Protein AF-0000000080409276 (afdb_homodimer)

Structure (mmCIF, N/CA/C/O backbone):
data_AF-0000000080409276-model_v1
#
loop_
_entity.id
_entity.type
_entity.pdbx_description
1 polymer 'histidine kinase'
#
loop_
_atom_site.group_PDB
_atom_site.id
_atom_site.type_symbol
_atom_site.label_atom_id
_atom_site.label_alt_id
_atom_site.label_comp_id
_atom_site.label_asym_id
_atom_site.label_entity_id
_atom_site.label_seq_id
_atom_site.pdbx_PDB_ins_code
_atom_site.Cartn_x
_atom_site.Cartn_y
_atom_site.Cartn_z
_atom_site.occupancy
_atom_site.B_iso_or_equiv
_atom_site.auth_seq_id
_atom_site.auth_comp_id
_atom_site.auth_asym_id
_atom_site.auth_atom_id
_atom_site.pdbx_PDB_model_num
ATOM 1 N N . MET A 1 1 ? -13.242 -8.969 7.816 1 40.69 1 MET A N 1
ATOM 2 C CA . MET A 1 1 ? -12.523 -8.203 6.805 1 40.69 1 MET A CA 1
ATOM 3 C C . MET A 1 1 ? -11.43 -9.047 6.16 1 40.69 1 MET A C 1
ATOM 5 O O . MET A 1 1 ? -10.594 -9.633 6.855 1 40.69 1 MET A O 1
ATOM 9 N N . LYS A 1 2 ? -11.68 -9.586 5.078 1 60.34 2 LYS A N 1
ATOM 10 C CA . LYS A 1 2 ? -10.695 -10.516 4.531 1 60.34 2 LYS A CA 1
ATOM 11 C C . LYS A 1 2 ? -9.375 -9.805 4.238 1 60.34 2 LYS A C 1
ATOM 13 O O . LYS A 1 2 ? -9.367 -8.711 3.668 1 60.34 2 LYS A O 1
ATOM 18 N N . THR A 1 3 ? -8.312 -10.188 4.93 1 70.56 3 THR A N 1
ATOM 19 C CA . THR A 1 3 ? -6.988 -9.586 4.863 1 70.56 3 THR A CA 1
ATOM 20 C C . THR A 1 3 ? -6.469 -9.586 3.428 1 70.56 3 THR A C 1
ATOM 22 O O . THR A 1 3 ? -6.938 -10.359 2.592 1 70.56 3 THR A O 1
ATOM 25 N N . LEU A 1 4 ? -5.965 -8.461 2.998 1 74.19 4 LEU A N 1
ATOM 26 C CA . LEU A 1 4 ? -5.281 -8.406 1.71 1 74.19 4 LEU A CA 1
ATOM 27 C C . LEU A 1 4 ? -4.488 -9.688 1.465 1 74.19 4 LEU A C 1
ATOM 29 O O . LEU A 1 4 ? -4.43 -10.18 0.336 1 74.19 4 LEU A O 1
ATOM 33 N N . TYR A 1 5 ? -4.035 -10.281 2.531 1 70.81 5 TYR A N 1
ATOM 34 C CA . TYR A 1 5 ? -3.307 -11.547 2.484 1 70.81 5 TYR A CA 1
ATOM 35 C C . TYR A 1 5 ? -4.191 -12.664 1.953 1 70.81 5 TYR A C 1
ATOM 37 O O . TYR A 1 5 ? -3.836 -13.336 0.98 1 70.81 5 TYR A O 1
ATOM 45 N N . THR A 1 6 ? -5.266 -12.867 2.594 1 73.56 6 THR A N 1
ATOM 46 C CA . THR A 1 6 ? -6.184 -13.93 2.215 1 73.56 6 THR A CA 1
ATOM 47 C C . THR A 1 6 ? -6.711 -13.719 0.8 1 73.56 6 THR A C 1
ATOM 49 O O . THR A 1 6 ? -6.871 -14.672 0.037 1 73.56 6 THR A O 1
ATOM 52 N N . ARG A 1 7 ? -6.891 -12.492 0.474 1 72.56 7 ARG A N 1
ATOM 53 C CA . ARG A 1 7 ? -7.406 -12.188 -0.856 1 72.56 7 ARG A CA 1
ATOM 54 C C . ARG A 1 7 ? -6.387 -12.539 -1.934 1 72.56 7 ARG A C 1
ATOM 56 O O . ARG A 1 7 ? -6.738 -13.133 -2.957 1 72.56 7 ARG A O 1
ATOM 63 N N . ILE A 1 8 ? -5.113 -12.156 -1.698 1 75.81 8 ILE A N 1
ATOM 64 C CA . ILE A 1 8 ? -4.07 -12.445 -2.678 1 75.81 8 ILE A CA 1
ATOM 65 C C . ILE A 1 8 ? -3.887 -13.953 -2.805 1 75.81 8 ILE A C 1
ATOM 67 O O . ILE A 1 8 ? -3.865 -14.492 -3.914 1 75.81 8 ILE A O 1
ATOM 71 N N . VAL A 1 9 ? -3.82 -14.648 -1.693 1 73.75 9 VAL A N 1
ATOM 72 C CA . VAL A 1 9 ? -3.611 -16.094 -1.679 1 73.75 9 VAL A CA 1
ATOM 73 C C . VAL A 1 9 ? -4.781 -16.781 -2.373 1 73.75 9 VAL A C 1
ATOM 75 O O . VAL A 1 9 ? -4.574 -17.672 -3.209 1 73.75 9 VAL A O 1
ATOM 78 N N . LEU A 1 10 ? -5.988 -16.375 -2.045 1 74.5 10 LEU A N 1
ATOM 79 C CA . LEU A 1 10 ? -7.172 -16.984 -2.646 1 74.5 10 LEU A CA 1
ATOM 80 C C . LEU A 1 10 ? -7.234 -16.688 -4.141 1 74.5 10 LEU A C 1
ATOM 82 O O . LEU A 1 10 ? -7.645 -17.531 -4.93 1 74.5 10 LEU A O 1
ATOM 86 N N . THR A 1 11 ? -6.863 -15.508 -4.5 1 76.19 11 THR A N 1
ATOM 87 C CA . THR A 1 11 ? -6.867 -15.148 -5.91 1 76.19 11 THR A CA 1
ATOM 88 C C . THR A 1 11 ? -5.875 -16 -6.691 1 76.19 11 THR A C 1
ATOM 90 O O . THR A 1 11 ? -6.188 -16.5 -7.777 1 76.19 11 THR A O 1
ATOM 93 N N . VAL A 1 12 ? -4.668 -16.125 -6.098 1 76.19 12 VAL A N 1
ATOM 94 C CA . VAL A 1 12 ? -3.658 -16.938 -6.766 1 76.19 12 VAL A CA 1
ATOM 95 C C . VAL A 1 12 ? -4.148 -18.391 -6.867 1 76.19 12 VAL A C 1
ATOM 97 O O . VAL A 1 12 ? -4.004 -19.016 -7.914 1 76.19 12 VAL A O 1
ATOM 100 N N . PHE A 1 13 ? -4.773 -18.891 -5.809 1 75.81 13 PHE A N 1
ATOM 101 C CA . PHE A 1 13 ? -5.324 -20.234 -5.805 1 75.81 13 PHE A CA 1
ATOM 102 C C . PHE A 1 13 ? -6.383 -20.391 -6.887 1 75.81 13 PHE A C 1
ATOM 104 O O . PHE A 1 13 ? -6.383 -21.375 -7.625 1 75.81 13 PHE A O 1
ATOM 111 N N . MET A 1 14 ? -7.27 -19.422 -6.957 1 78.69 14 MET A N 1
ATOM 112 C CA . MET A 1 14 ? -8.344 -19.469 -7.949 1 78.69 14 MET A CA 1
ATOM 113 C C . MET A 1 14 ? -7.777 -19.391 -9.367 1 78.69 14 MET A C 1
ATOM 115 O O . MET A 1 14 ? -8.281 -20.062 -10.273 1 78.69 14 MET A O 1
ATOM 119 N N . ILE A 1 15 ? -6.727 -18.641 -9.508 1 80.19 15 ILE A N 1
ATOM 120 C CA . ILE A 1 15 ? -6.09 -18.516 -10.812 1 80.19 15 ILE A CA 1
ATOM 121 C C . ILE A 1 15 ? -5.48 -19.859 -11.227 1 80.19 15 ILE A C 1
ATOM 123 O O . ILE A 1 15 ? -5.629 -20.281 -12.367 1 80.19 15 ILE A O 1
ATOM 127 N N . LEU A 1 16 ? -4.844 -20.484 -10.219 1 77.94 16 LEU A N 1
ATOM 128 C CA . LEU A 1 16 ? -4.234 -21.766 -10.516 1 77.94 16 LEU A CA 1
ATOM 129 C C . LEU A 1 16 ? -5.301 -22.812 -10.844 1 77.94 16 LEU A C 1
ATOM 131 O O . LEU A 1 16 ? -5.133 -23.594 -11.781 1 77.94 16 LEU A O 1
ATOM 135 N N . LEU A 1 17 ? -6.402 -22.812 -10.141 1 79.25 17 LEU A N 1
ATOM 136 C CA . LEU A 1 17 ? -7.496 -23.75 -10.383 1 79.25 17 LEU A CA 1
ATOM 137 C C . LEU A 1 17 ? -8.141 -23.5 -11.742 1 79.25 17 LEU A C 1
ATOM 139 O O . LEU A 1 17 ? -8.383 -24.438 -12.508 1 79.25 17 LEU A O 1
ATOM 143 N N . LEU A 1 18 ? -8.391 -22.234 -12 1 83.25 18 LEU A N 1
ATOM 144 C CA . LEU A 1 18 ? -9.016 -21.859 -13.266 1 83.25 18 LEU A CA 1
ATOM 145 C C . LEU A 1 18 ? -8.094 -22.172 -14.438 1 83.25 18 LEU A C 1
ATOM 147 O O . LEU A 1 18 ? -8.539 -22.703 -15.469 1 83.25 18 LEU A O 1
ATOM 151 N N . SER A 1 19 ? -6.82 -21.859 -14.297 1 81.88 19 SER A N 1
ATOM 152 C CA . SER A 1 19 ? -5.848 -22.172 -15.336 1 81.88 19 SER A CA 1
ATOM 153 C C . SER A 1 19 ? -5.75 -23.672 -15.578 1 81.88 19 SER A C 1
ATOM 155 O O . SER A 1 19 ? -5.645 -24.125 -16.719 1 81.88 19 SER A O 1
ATOM 157 N N . GLY A 1 20 ? -5.773 -24.453 -14.492 1 82.62 20 GLY A N 1
ATOM 158 C CA . GLY A 1 20 ? -5.746 -25.906 -14.609 1 82.62 20 GLY A CA 1
ATOM 159 C C . GLY A 1 20 ? -6.957 -26.469 -15.328 1 82.62 20 GLY A C 1
ATOM 160 O O . GLY A 1 20 ? -6.824 -27.344 -16.188 1 82.62 20 GLY A O 1
ATOM 161 N N . ALA A 1 21 ? -8.109 -25.922 -15.039 1 82.38 21 ALA A N 1
ATOM 162 C CA . ALA A 1 21 ? -9.352 -26.375 -15.656 1 82.38 21 ALA A CA 1
ATOM 163 C C . ALA A 1 21 ? -9.367 -26.062 -17.156 1 82.38 21 ALA A C 1
ATOM 165 O O . ALA A 1 21 ? -9.703 -26.906 -17.969 1 82.38 21 ALA A O 1
ATOM 166 N N . ILE A 1 22 ? -8.953 -24.828 -17.469 1 85.94 22 ILE A N 1
ATOM 167 C CA . ILE A 1 22 ? -8.93 -24.422 -18.875 1 85.94 22 ILE A CA 1
ATOM 168 C C . ILE A 1 22 ? -7.891 -25.234 -19.641 1 85.94 22 ILE A C 1
ATOM 170 O O . ILE A 1 22 ? -8.148 -25.703 -20.75 1 85.94 22 ILE A O 1
ATOM 174 N N . ALA A 1 23 ? -6.734 -25.375 -18.969 1 83.56 23 ALA A N 1
ATOM 175 C CA . ALA A 1 23 ? -5.668 -26.141 -19.594 1 83.56 23 ALA A CA 1
ATOM 176 C C . ALA A 1 23 ? -6.113 -27.578 -19.859 1 83.56 23 ALA A C 1
ATOM 178 O O . ALA A 1 23 ? -5.812 -28.156 -20.906 1 83.56 23 ALA A O 1
ATOM 179 N N . LEU A 1 24 ? -6.805 -28.172 -18.891 1 82.81 24 LEU A N 1
ATOM 180 C CA . LEU A 1 24 ? -7.293 -29.547 -19.031 1 82.81 24 LEU A CA 1
ATOM 181 C C . LEU A 1 24 ? -8.32 -29.641 -20.156 1 82.81 24 LEU A C 1
ATOM 183 O O . LEU A 1 24 ? -8.266 -30.562 -20.969 1 82.81 24 LEU A O 1
ATOM 187 N N . LEU A 1 25 ? -9.203 -28.688 -20.219 1 83.81 25 LEU A N 1
ATOM 188 C CA . LEU A 1 25 ? -10.234 -28.688 -21.25 1 83.81 25 LEU A CA 1
ATOM 189 C C . LEU A 1 25 ? -9.625 -28.547 -22.641 1 83.81 25 LEU A C 1
ATOM 191 O O . LEU A 1 25 ? -9.953 -29.312 -23.547 1 83.81 25 LEU A O 1
ATOM 195 N N . VAL A 1 26 ? -8.734 -27.594 -22.781 1 85.31 26 VAL A N 1
ATOM 196 C CA . VAL A 1 26 ? -8.117 -27.344 -24.078 1 85.31 26 VAL A CA 1
ATOM 197 C C . VAL A 1 26 ? -7.273 -28.547 -24.5 1 85.31 26 VAL A C 1
ATOM 199 O O . VAL A 1 26 ? -7.289 -28.953 -25.656 1 85.31 26 VAL A O 1
ATOM 202 N N . SER A 1 27 ? -6.547 -29.125 -23.516 1 82.56 27 SER A N 1
ATOM 203 C CA . SER A 1 27 ? -5.727 -30.297 -23.812 1 82.56 27 SER A CA 1
ATOM 204 C C . SER A 1 27 ? -6.59 -31.484 -24.219 1 82.56 27 SER A C 1
ATOM 206 O O . SER A 1 27 ? -6.207 -32.25 -25.094 1 82.56 27 SER A O 1
ATOM 208 N N . ASN A 1 28 ? -7.684 -31.609 -23.562 1 81.62 28 ASN A N 1
ATOM 209 C CA . ASN A 1 28 ? -8.602 -32.688 -23.906 1 81.62 28 ASN A CA 1
ATOM 210 C C . ASN A 1 28 ? -9.156 -32.531 -25.328 1 81.62 28 ASN A C 1
ATOM 212 O O . ASN A 1 28 ? -9.219 -33.5 -26.078 1 81.62 28 ASN A O 1
ATOM 216 N N . VAL A 1 29 ? -9.539 -31.328 -25.641 1 83.75 29 VAL A N 1
ATOM 217 C CA . VAL A 1 29 ? -10.031 -31.031 -26.984 1 83.75 29 VAL A CA 1
ATOM 218 C C . VAL A 1 29 ? -8.938 -31.312 -28.016 1 83.75 29 VAL A C 1
ATOM 220 O O . VAL A 1 29 ? -9.195 -31.922 -29.062 1 83.75 29 VAL A O 1
ATOM 223 N N . ALA A 1 30 ? -7.75 -30.859 -27.734 1 83.5 30 ALA A N 1
ATOM 224 C CA . ALA A 1 30 ? -6.625 -31.094 -28.641 1 83.5 30 ALA A CA 1
ATOM 225 C C . ALA A 1 30 ? -6.402 -32.594 -28.844 1 83.5 30 ALA A C 1
ATOM 227 O O . ALA A 1 30 ? -6.109 -33.031 -29.969 1 83.5 30 ALA A O 1
ATOM 228 N N . TYR A 1 31 ? -6.539 -33.469 -27.797 1 83 31 TYR A N 1
ATOM 229 C CA . TYR A 1 31 ? -6.395 -34.906 -27.906 1 83 31 TYR A CA 1
ATOM 230 C C . TYR A 1 31 ? -7.406 -35.5 -28.875 1 83 31 TYR A C 1
ATOM 232 O O . TYR A 1 31 ? -7.043 -36.25 -29.781 1 83 31 TYR A O 1
ATOM 240 N N . TYR A 1 32 ? -8.648 -35.156 -28.734 1 82.31 32 TYR A N 1
ATOM 241 C CA . TYR A 1 32 ? -9.719 -35.719 -29.547 1 82.31 32 TYR A CA 1
ATOM 242 C C . TYR A 1 32 ? -9.578 -35.312 -31 1 82.31 32 TYR A C 1
ATOM 244 O O . TYR A 1 32 ? -9.883 -36.094 -31.906 1 82.31 32 TYR A O 1
ATOM 252 N N . VAL A 1 33 ? -9.078 -34.156 -31.219 1 83.19 33 VAL A N 1
ATOM 253 C CA . VAL A 1 33 ? -9.039 -33.594 -32.562 1 83.19 33 VAL A CA 1
ATOM 254 C C . VAL A 1 33 ? -7.762 -34.062 -33.281 1 83.19 33 VAL A C 1
ATOM 256 O O . VAL A 1 33 ? -7.801 -34.5 -34.438 1 83.19 33 VAL A O 1
ATOM 259 N N . TRP A 1 34 ? -6.648 -34.031 -32.531 1 84.06 34 TRP A N 1
ATOM 260 C CA . TRP A 1 34 ? -5.379 -34.188 -33.219 1 84.06 34 TRP A CA 1
ATOM 261 C C . TRP A 1 34 ? -4.73 -35.5 -32.875 1 84.06 34 TRP A C 1
ATOM 263 O O . TRP A 1 34 ? -4.012 -36.094 -33.719 1 84.06 34 TRP A O 1
ATOM 273 N N . TRP A 1 35 ? -4.969 -36.062 -31.641 1 83.69 35 TRP A N 1
ATOM 274 C CA . TRP A 1 35 ? -4.109 -37.156 -31.219 1 83.69 35 TRP A CA 1
ATOM 275 C C . TRP A 1 35 ? -4.887 -38.469 -31.172 1 83.69 35 TRP A C 1
ATOM 277 O O . TRP A 1 35 ? -4.309 -39.531 -31.328 1 83.69 35 TRP A O 1
ATOM 287 N N . GLN A 1 36 ? -6.164 -38.469 -31.031 1 83.19 36 GLN A N 1
ATOM 288 C CA . GLN A 1 36 ? -6.984 -39.656 -30.953 1 83.19 36 GLN A CA 1
ATOM 289 C C . GLN A 1 36 ? -6.84 -40.531 -32.219 1 83.19 36 GLN A C 1
ATOM 291 O O . GLN A 1 36 ? -6.664 -41.75 -32.125 1 83.19 36 GLN A O 1
ATOM 296 N N . PRO A 1 37 ? -6.867 -39.938 -33.406 1 85.19 37 PRO A N 1
ATOM 297 C CA . PRO A 1 37 ? -6.719 -40.75 -34.594 1 85.19 37 PRO A CA 1
ATOM 298 C C . PRO A 1 37 ? -5.375 -41.469 -34.656 1 85.19 37 PRO A C 1
ATOM 300 O O . PRO A 1 37 ? -5.32 -42.656 -35.031 1 85.19 37 PRO A O 1
ATOM 303 N N . SER A 1 38 ? -4.371 -40.781 -34.344 1 85.75 38 SER A N 1
ATOM 304 C CA . SER A 1 38 ? -3.045 -41.375 -34.344 1 85.75 38 SER A CA 1
ATOM 305 C C . SER A 1 38 ? -2.961 -42.531 -33.344 1 85.75 38 SER A C 1
ATOM 307 O O . SER A 1 38 ? -2.365 -43.562 -33.625 1 85.75 38 SER A O 1
ATOM 309 N N . TYR A 1 39 ? -3.566 -42.438 -32.25 1 85.25 39 TYR A N 1
ATOM 310 C CA . TYR A 1 39 ? -3.584 -43.438 -31.219 1 85.25 39 TYR A CA 1
ATOM 311 C C . TYR A 1 39 ? -4.348 -44.688 -31.688 1 85.25 39 TYR A C 1
ATOM 313 O O . TYR A 1 39 ? -3.904 -45.812 -31.469 1 85.25 39 TYR A O 1
ATOM 321 N N . SER A 1 40 ? -5.434 -44.469 -32.312 1 87.38 40 SER A N 1
ATOM 322 C CA . SER A 1 40 ? -6.238 -45.562 -32.844 1 87.38 40 SER A CA 1
ATOM 323 C C . SER A 1 40 ? -5.496 -46.281 -33.938 1 87.38 40 SER A C 1
ATOM 325 O O . SER A 1 40 ? -5.531 -47.531 -34.031 1 87.38 40 SER A O 1
ATOM 327 N N . ASP A 1 41 ? -4.805 -45.469 -34.719 1 90.88 41 ASP A N 1
ATOM 328 C CA . ASP A 1 41 ? -4.051 -46.062 -35.844 1 90.88 41 ASP A CA 1
ATOM 329 C C . ASP A 1 41 ? -2.98 -47.031 -35.312 1 90.88 41 ASP A C 1
ATOM 331 O O . ASP A 1 41 ? -2.744 -48.094 -35.906 1 90.88 41 ASP A O 1
ATOM 335 N N . LYS A 1 42 ? -2.395 -46.688 -34.312 1 89.69 42 LYS A N 1
ATOM 336 C CA . LYS A 1 42 ? -1.36 -47.531 -33.719 1 89.69 42 LYS A CA 1
ATOM 337 C C . LYS A 1 42 ? -1.943 -48.844 -33.25 1 89.69 42 LYS A C 1
ATOM 339 O O . LYS A 1 42 ? -1.353 -49.906 -33.469 1 89.69 42 LYS A O 1
ATOM 344 N N . THR A 1 43 ? -3.066 -48.812 -32.656 1 91.62 43 THR A N 1
ATOM 345 C CA . THR A 1 43 ? -3.723 -50.031 -32.156 1 91.62 43 THR A CA 1
ATOM 346 C C . THR A 1 43 ? -4.148 -50.906 -33.344 1 91.62 43 THR A C 1
ATOM 348 O O . THR A 1 43 ? -4.008 -52.125 -33.281 1 91.62 43 THR A O 1
ATOM 351 N N . GLU A 1 44 ? -4.633 -50.25 -34.312 1 94.12 44 GLU A N 1
ATOM 352 C CA . GLU A 1 44 ? -5.012 -50.969 -35.531 1 94.12 44 GLU A CA 1
ATOM 353 C C . GLU A 1 44 ? -3.814 -51.688 -36.125 1 94.12 44 GLU A C 1
ATOM 355 O O . GLU A 1 44 ? -3.914 -52.844 -36.5 1 94.12 44 GLU A O 1
ATOM 360 N N . GLN A 1 45 ? -2.73 -50.969 -36.188 1 93.19 45 GLN A N 1
ATOM 361 C CA . GLN A 1 45 ? -1.525 -51.562 -36.781 1 93.19 45 GLN A CA 1
ATOM 362 C C . GLN A 1 45 ? -1.069 -52.781 -35.938 1 93.19 45 GLN A C 1
ATOM 364 O O . GLN A 1 45 ? -0.674 -53.781 -36.5 1 93.19 45 GLN A O 1
ATOM 369 N N . THR A 1 46 ? -1.158 -52.688 -34.719 1 93.81 46 THR A N 1
ATOM 370 C CA . THR A 1 46 ? -0.784 -53.781 -33.812 1 93.81 46 THR A CA 1
ATOM 371 C C . THR A 1 46 ? -1.724 -54.969 -34 1 93.81 46 THR A C 1
ATOM 373 O O . THR A 1 46 ? -1.275 -56.094 -34.094 1 93.81 46 THR A O 1
ATOM 376 N N . ALA A 1 47 ? -2.971 -54.688 -34.031 1 95.25 47 ALA A N 1
ATOM 377 C CA . ALA A 1 47 ? -3.969 -55.75 -34.219 1 95.25 47 ALA A CA 1
ATOM 378 C C . ALA A 1 47 ? -3.756 -56.5 -35.531 1 95.25 47 ALA A C 1
ATOM 380 O O . ALA A 1 47 ? -3.797 -57.719 -35.562 1 95.25 47 ALA A O 1
ATOM 381 N N . GLU A 1 48 ? -3.482 -55.719 -36.531 1 94.44 48 GLU A N 1
ATOM 382 C CA . GLU A 1 48 ? -3.268 -56.344 -37.844 1 94.44 48 GLU A CA 1
ATOM 383 C C . GLU A 1 48 ? -1.992 -57.156 -37.875 1 94.44 48 GLU A C 1
ATOM 385 O O . GLU A 1 48 ? -1.972 -58.25 -38.438 1 94.44 48 GLU A O 1
ATOM 390 N N . ALA A 1 49 ? -1.03 -56.656 -37.312 1 94.56 49 ALA A N 1
ATOM 391 C CA . ALA A 1 49 ? 0.226 -57.375 -37.219 1 94.56 49 ALA A CA 1
ATOM 392 C C . ALA A 1 49 ? 0.058 -58.656 -36.406 1 94.56 49 ALA A C 1
ATOM 394 O O . ALA A 1 49 ? 0.591 -59.719 -36.781 1 94.56 49 ALA A O 1
ATOM 395 N N . ALA A 1 50 ? -0.659 -58.562 -35.375 1 94.81 50 ALA A N 1
ATOM 396 C CA . ALA A 1 50 ? -0.917 -59.75 -34.531 1 94.81 50 ALA A CA 1
ATOM 397 C C . ALA A 1 50 ? -1.706 -60.812 -35.281 1 94.81 50 ALA A C 1
ATOM 399 O O . ALA A 1 50 ? -1.375 -62 -35.219 1 94.81 50 ALA A O 1
ATOM 400 N N . LYS A 1 51 ? -2.701 -60.344 -35.938 1 94.5 51 LYS A N 1
ATOM 401 C CA . LYS A 1 51 ? -3.512 -61.25 -36.719 1 94.5 51 LYS A CA 1
ATOM 402 C C . LYS A 1 51 ? -2.664 -61.969 -37.781 1 94.5 51 LYS A C 1
ATOM 404 O O . LYS A 1 51 ? -2.709 -63.188 -37.875 1 94.5 51 LYS A O 1
ATOM 409 N N . ALA A 1 52 ? -1.895 -61.219 -38.5 1 94.19 52 ALA A N 1
ATOM 410 C CA . ALA A 1 52 ? -1.057 -61.75 -39.562 1 94.19 52 ALA A CA 1
ATOM 411 C C . ALA A 1 52 ? -0.049 -62.75 -39 1 94.19 52 ALA A C 1
ATOM 413 O O . ALA A 1 52 ? 0.17 -63.812 -39.594 1 94.19 52 ALA A O 1
ATOM 414 N N . TYR A 1 53 ? 0.491 -62.469 -37.938 1 94.94 53 TYR A N 1
ATOM 415 C CA . TYR A 1 53 ? 1.477 -63.344 -37.312 1 94.94 53 TYR A CA 1
ATOM 416 C C . TYR A 1 53 ? 0.83 -64.625 -36.844 1 94.94 53 TYR A C 1
ATOM 418 O O . TYR A 1 53 ? 1.37 -65.75 -37.062 1 94.94 53 TYR A O 1
ATOM 426 N N . PHE A 1 54 ? -0.265 -64.5 -36.188 1 94.56 54 PHE A N 1
ATOM 427 C CA . PHE A 1 54 ? -0.956 -65.688 -35.656 1 94.56 54 PHE A CA 1
ATOM 428 C C . PHE A 1 54 ? -1.302 -66.688 -36.75 1 94.56 54 PHE A C 1
ATOM 430 O O . PHE A 1 54 ? -1.072 -67.875 -36.625 1 94.56 54 PHE A O 1
ATOM 437 N N . GLU A 1 55 ? -1.789 -66.25 -37.875 1 92.38 55 GLU A N 1
ATOM 438 C CA . GLU A 1 55 ? -2.277 -67.062 -38.969 1 92.38 55 GLU A CA 1
ATOM 439 C C . GLU A 1 55 ? -1.128 -67.75 -39.688 1 92.38 55 GLU A C 1
ATOM 441 O O . GLU A 1 55 ? -1.307 -68.875 -40.219 1 92.38 55 GLU A O 1
ATOM 446 N N . THR A 1 56 ? 0.027 -67.188 -39.562 1 92.88 56 THR A N 1
ATOM 447 C CA . THR A 1 56 ? 1.104 -67.75 -40.406 1 92.88 56 THR A CA 1
ATOM 448 C C . THR A 1 56 ? 2.16 -68.438 -39.531 1 92.88 56 THR A C 1
ATOM 450 O O . THR A 1 56 ? 2.793 -69.375 -40 1 92.88 56 THR A O 1
ATOM 453 N N . HIS A 1 57 ? 2.301 -68 -38.312 1 92.69 57 HIS A N 1
ATOM 454 C CA . HIS A 1 57 ? 3.537 -68.375 -37.656 1 92.69 57 HIS A CA 1
ATOM 455 C C . HIS A 1 57 ? 3.252 -69.125 -36.344 1 92.69 57 HIS A C 1
ATOM 457 O O . HIS A 1 57 ? 4.168 -69.375 -35.562 1 92.69 57 HIS A O 1
ATOM 463 N N . THR A 1 58 ? 2.027 -69.438 -36.062 1 92.06 58 THR A N 1
ATOM 464 C CA . THR A 1 58 ? 1.725 -70 -34.781 1 92.06 58 THR A CA 1
ATOM 465 C C . THR A 1 58 ? 1.059 -71.375 -34.938 1 92.06 58 THR A C 1
ATOM 467 O O . THR A 1 58 ? 0.738 -71.812 -36.062 1 92.06 58 THR A O 1
ATOM 470 N N . ASP A 1 59 ? 0.959 -72.125 -33.844 1 90.94 59 ASP A N 1
ATOM 471 C CA . ASP A 1 59 ? 0.375 -73.5 -33.875 1 90.94 59 ASP A CA 1
ATOM 472 C C . ASP A 1 59 ? -1.147 -73.438 -33.781 1 90.94 59 ASP A C 1
ATOM 474 O O . ASP A 1 59 ? -1.814 -74.438 -33.688 1 90.94 59 ASP A O 1
ATOM 478 N N . GLY A 1 60 ? -1.698 -72.25 -33.688 1 90.5 60 GLY A N 1
ATOM 479 C CA . GLY A 1 60 ? -3.143 -72.125 -33.719 1 90.5 60 GLY A CA 1
ATOM 480 C C . GLY A 1 60 ? -3.77 -72.062 -32.344 1 90.5 60 GLY A C 1
ATOM 481 O O . GLY A 1 60 ? -4.992 -71.938 -32.219 1 90.5 60 GLY A O 1
ATOM 482 N N . GLU A 1 61 ? -2.969 -72.062 -31.281 1 92.56 61 GLU A N 1
ATOM 483 C CA . GLU A 1 61 ? -3.504 -71.938 -29.922 1 92.56 61 GLU A CA 1
ATOM 484 C C . GLU A 1 61 ? -3.797 -70.438 -29.594 1 92.56 61 GLU A C 1
ATOM 486 O O . GLU A 1 61 ? -2.887 -69.688 -29.234 1 92.56 61 GLU A O 1
ATOM 491 N N . THR A 1 62 ? -5.043 -70.125 -29.562 1 94.81 62 THR A N 1
ATOM 492 C CA . THR A 1 62 ? -5.43 -68.75 -29.469 1 94.81 62 THR A CA 1
ATOM 493 C C . THR A 1 62 ? -5.25 -68.188 -28.047 1 94.81 62 THR A C 1
ATOM 495 O O . THR A 1 62 ? -4.797 -67.062 -27.859 1 94.81 62 THR A O 1
ATOM 498 N N . SER A 1 63 ? -5.613 -69 -27.031 1 94.62 63 SER A N 1
ATOM 499 C CA . SER A 1 63 ? -5.586 -68.562 -25.641 1 94.62 63 SER A CA 1
ATOM 500 C C . SER A 1 63 ? -4.184 -68.125 -25.234 1 94.62 63 SER A C 1
ATOM 502 O O . SER A 1 63 ? -4.008 -67.062 -24.594 1 94.62 63 SER A O 1
ATOM 504 N N . THR A 1 64 ? -3.191 -68.875 -25.609 1 95.12 64 THR A N 1
ATOM 505 C CA . THR A 1 64 ? -1.813 -68.562 -25.266 1 95.12 64 THR A CA 1
ATOM 506 C C . THR A 1 64 ? -1.34 -67.312 -26.031 1 95.12 64 THR A C 1
ATOM 508 O O . THR A 1 64 ? -0.546 -66.562 -25.516 1 95.12 64 THR A O 1
ATOM 511 N N . PHE A 1 65 ? -1.82 -67.25 -27.234 1 96 65 PHE A N 1
ATOM 512 C CA . PHE A 1 65 ? -1.476 -66.062 -28.031 1 96 65 PHE A CA 1
ATOM 513 C C . PHE A 1 65 ? -2.047 -64.812 -27.406 1 96 65 PHE A C 1
ATOM 515 O O . PHE A 1 65 ? -1.358 -63.781 -27.312 1 96 65 PHE A O 1
ATOM 522 N N . TYR A 1 66 ? -3.346 -64.875 -26.984 1 96.75 66 TYR A N 1
ATOM 523 C CA . TYR A 1 66 ? -3.979 -63.75 -26.328 1 96.75 66 TYR A CA 1
ATOM 524 C C . TYR A 1 66 ? -3.24 -63.375 -25.031 1 96.75 66 TYR A C 1
ATOM 526 O O . TYR A 1 66 ? -3.1 -62.219 -24.703 1 96.75 66 TYR A O 1
ATOM 534 N N . THR A 1 67 ? -2.789 -64.312 -24.312 1 95.5 67 THR A N 1
ATOM 535 C CA . THR A 1 67 ? -2.031 -64.062 -23.078 1 95.5 67 THR A CA 1
ATOM 536 C C . THR A 1 67 ? -0.725 -63.344 -23.375 1 95.5 67 THR A C 1
ATOM 538 O O . THR A 1 67 ? -0.312 -62.469 -22.625 1 95.5 67 THR A O 1
ATOM 541 N N . LEU A 1 68 ? -0.092 -63.719 -24.5 1 94.75 68 LEU A N 1
ATOM 542 C CA . LEU A 1 68 ? 1.12 -63.031 -24.922 1 94.75 68 LEU A CA 1
ATOM 543 C C . LEU A 1 68 ? 0.833 -61.562 -25.188 1 94.75 68 LEU A C 1
ATOM 545 O O . LEU A 1 68 ? 1.541 -60.688 -24.688 1 94.75 68 LEU A O 1
ATOM 549 N N . LEU A 1 69 ? -0.202 -61.281 -25.953 1 95.12 69 LEU A N 1
ATOM 550 C CA . LEU A 1 69 ? -0.569 -59.906 -26.266 1 95.12 69 LEU A CA 1
ATOM 551 C C . LEU A 1 69 ? -0.871 -59.125 -24.984 1 95.12 69 LEU A C 1
ATOM 553 O O . LEU A 1 69 ? -0.482 -57.969 -24.859 1 95.12 69 LEU A O 1
ATOM 557 N N . ALA A 1 70 ? -1.556 -59.781 -24.094 1 94.5 70 ALA A N 1
ATOM 558 C CA . ALA A 1 70 ? -1.871 -59.156 -22.812 1 94.5 70 ALA A CA 1
ATOM 559 C C . ALA A 1 70 ? -0.6 -58.781 -22.047 1 94.5 70 ALA A C 1
ATOM 561 O O . ALA A 1 70 ? -0.512 -57.719 -21.438 1 94.5 70 ALA A O 1
ATOM 562 N N . GLN A 1 71 ? 0.358 -59.625 -22.047 1 91.44 71 GLN A N 1
ATOM 563 C CA . GLN A 1 71 ? 1.61 -59.375 -21.344 1 91.44 71 GLN A CA 1
ATOM 564 C C . GLN A 1 71 ? 2.396 -58.25 -21.953 1 91.44 71 GLN A C 1
ATOM 566 O O . GLN A 1 71 ? 3.199 -57.594 -21.266 1 91.44 71 GLN A O 1
ATOM 571 N N . THR A 1 72 ? 2.154 -58 -23.234 1 91 72 THR A N 1
ATOM 572 C CA . THR A 1 72 ? 2.852 -56.875 -23.891 1 91 72 THR A CA 1
ATOM 573 C C . THR A 1 72 ? 2.158 -55.562 -23.594 1 91 72 THR A C 1
ATOM 575 O O . THR A 1 72 ? 2.553 -54.531 -24.125 1 91 72 THR A O 1
ATOM 578 N N . GLY A 1 73 ? 1.148 -55.594 -22.828 1 89.5 73 GLY A N 1
ATOM 579 C CA . GLY A 1 73 ? 0.563 -54.344 -22.391 1 89.5 73 GLY A CA 1
ATOM 580 C C . GLY A 1 73 ? -0.799 -54.094 -22.984 1 89.5 73 GLY A C 1
ATOM 581 O O . GLY A 1 73 ? -1.298 -52.938 -22.922 1 89.5 73 GLY A O 1
ATOM 582 N N . TYR A 1 74 ? -1.403 -55.031 -23.656 1 93 74 TYR A N 1
ATOM 583 C CA . TYR A 1 74 ? -2.734 -54.875 -24.234 1 93 74 TYR A CA 1
ATOM 584 C C . TYR A 1 74 ? -3.783 -55.594 -23.406 1 93 74 TYR A C 1
ATOM 586 O O . TYR A 1 74 ? -3.457 -56.5 -22.641 1 93 74 TYR A O 1
ATOM 594 N N . GLN A 1 75 ? -4.891 -55.031 -23.438 1 94.88 75 GLN A N 1
ATOM 595 C CA . GLN A 1 75 ? -6.043 -55.75 -22.875 1 94.88 75 GLN A CA 1
ATOM 596 C C . GLN A 1 75 ? -6.988 -56.219 -23.984 1 94.88 75 GLN A C 1
ATOM 598 O O . GLN A 1 75 ? -7.176 -55.5 -24.984 1 94.88 75 GLN A O 1
ATOM 603 N N . LEU A 1 76 ? -7.48 -57.406 -23.766 1 96.69 76 LEU A N 1
ATOM 604 C CA . LEU A 1 76 ? -8.297 -58.031 -24.812 1 96.69 76 LEU A CA 1
ATOM 605 C C . LEU A 1 76 ? -9.641 -58.469 -24.25 1 96.69 76 LEU A C 1
ATOM 607 O O . LEU A 1 76 ? -9.703 -59.031 -23.156 1 96.69 76 LEU A O 1
ATOM 611 N N . PHE A 1 77 ? -10.641 -58.125 -24.922 1 97 77 PHE A N 1
ATOM 612 C CA . PHE A 1 77 ? -11.992 -58.656 -24.766 1 97 77 PHE A CA 1
ATOM 613 C C . PHE A 1 77 ? -12.336 -59.594 -25.906 1 97 77 PHE A C 1
ATOM 615 O O . PHE A 1 77 ? -12.523 -59.156 -27.047 1 97 77 PHE A O 1
ATOM 622 N N . VAL A 1 78 ? -12.383 -60.969 -25.594 1 97.19 78 VAL A N 1
ATOM 623 C CA . VAL A 1 78 ? -12.516 -61.969 -26.641 1 97.19 78 VAL A CA 1
ATOM 624 C C . VAL A 1 78 ? -13.867 -62.688 -26.516 1 97.19 78 VAL A C 1
ATOM 626 O O . VAL A 1 78 ? -14.219 -63.188 -25.438 1 97.19 78 VAL A O 1
ATOM 629 N N . VAL A 1 79 ? -14.578 -62.688 -27.562 1 96.81 79 VAL A N 1
ATOM 630 C CA . VAL A 1 79 ? -15.828 -63.438 -27.625 1 96.81 79 VAL A CA 1
ATOM 631 C C . VAL A 1 79 ? -15.648 -64.688 -28.484 1 96.81 79 VAL A C 1
ATOM 633 O O . VAL A 1 79 ? -15.461 -64.562 -29.703 1 96.81 79 VAL A O 1
ATOM 636 N N . ARG A 1 80 ? -15.773 -65.875 -27.906 1 95.5 80 ARG A N 1
ATOM 637 C CA . ARG A 1 80 ? -15.578 -67.125 -28.578 1 95.5 80 ARG A CA 1
ATOM 638 C C . ARG A 1 80 ? -16.797 -67.5 -29.422 1 95.5 80 ARG A C 1
ATOM 640 O O . ARG A 1 80 ? -17.844 -66.875 -29.328 1 95.5 80 ARG A O 1
ATOM 647 N N . PRO A 1 81 ? -16.641 -68.562 -30.266 1 92.69 81 PRO A N 1
ATOM 648 C CA . PRO A 1 81 ? -17.766 -69 -31.125 1 92.69 81 PRO A CA 1
ATOM 649 C C . PRO A 1 81 ? -18.984 -69.438 -30.312 1 92.69 81 PRO A C 1
ATOM 651 O O . PRO A 1 81 ? -20.109 -69.312 -30.781 1 92.69 81 PRO A O 1
ATOM 654 N N . ASP A 1 82 ? -18.781 -69.875 -29.078 1 93.44 82 ASP A N 1
ATOM 655 C CA . ASP A 1 82 ? -19.875 -70.312 -28.219 1 93.44 82 ASP A CA 1
ATOM 656 C C . ASP A 1 82 ? -20.406 -69.188 -27.375 1 93.44 82 ASP A C 1
ATOM 658 O O . ASP A 1 82 ? -21.172 -69.375 -26.438 1 93.44 82 ASP A O 1
ATOM 662 N N . ASP A 1 83 ? -19.969 -68 -27.578 1 92.44 83 ASP A N 1
ATOM 663 C CA . ASP A 1 83 ? -20.406 -66.75 -26.969 1 92.44 83 ASP A CA 1
ATOM 664 C C . ASP A 1 83 ? -19.844 -66.625 -25.547 1 92.44 83 ASP A C 1
ATOM 666 O O . ASP A 1 83 ? -20.312 -65.75 -24.766 1 92.44 83 ASP A O 1
ATOM 670 N N . THR A 1 84 ? -18.938 -67.438 -25.219 1 95.25 84 THR A N 1
ATOM 671 C CA . THR A 1 84 ? -18.25 -67.25 -23.953 1 95.25 84 THR A CA 1
ATOM 672 C C . THR A 1 84 ? -17.266 -66.062 -24.047 1 95.25 84 THR A C 1
ATOM 674 O O . THR A 1 84 ? -16.578 -65.938 -25.047 1 95.25 84 THR A O 1
ATOM 677 N N . ILE A 1 85 ? -17.297 -65.312 -23.047 1 95.44 85 ILE A N 1
ATOM 678 C CA . ILE A 1 85 ? -16.438 -64.125 -23.016 1 95.44 85 ILE A CA 1
ATOM 679 C C . ILE A 1 85 ? -15.188 -64.438 -22.188 1 95.44 85 ILE A C 1
ATOM 681 O O . ILE A 1 85 ? -15.273 -64.938 -21.062 1 95.44 85 ILE A O 1
ATOM 685 N N . GLU A 1 86 ? -14.023 -64.125 -22.719 1 96.5 86 GLU A N 1
ATOM 686 C CA . GLU A 1 86 ? -12.742 -64.25 -22.016 1 96.5 86 GLU A CA 1
ATOM 687 C C . GLU A 1 86 ? -12.008 -62.906 -21.984 1 96.5 86 GLU A C 1
ATOM 689 O O . GLU A 1 86 ? -12.039 -62.156 -22.953 1 96.5 86 GLU A O 1
ATOM 694 N N . ARG A 1 87 ? -11.422 -62.688 -20.984 1 96.38 87 ARG A N 1
ATOM 695 C CA . ARG A 1 87 ? -10.664 -61.469 -20.781 1 96.38 87 ARG A CA 1
ATOM 696 C C . ARG A 1 87 ? -9.18 -61.75 -20.578 1 96.38 87 ARG A C 1
ATOM 698 O O . ARG A 1 87 ? -8.82 -62.688 -19.859 1 96.38 87 ARG A O 1
ATOM 705 N N . TYR A 1 88 ? -8.383 -61.062 -21.297 1 95.5 88 TYR A N 1
ATOM 706 C CA . TYR A 1 88 ? -6.934 -61.156 -21.156 1 95.5 88 TYR A CA 1
ATOM 707 C C . TYR A 1 88 ? -6.344 -59.781 -20.828 1 95.5 88 TYR A C 1
ATOM 709 O O . TYR A 1 88 ? -6.645 -58.812 -21.516 1 95.5 88 TYR A O 1
ATOM 717 N N . GLY A 1 89 ? -5.457 -59.812 -19.875 1 91.19 89 GLY A N 1
ATOM 718 C CA . GLY A 1 89 ? -4.934 -58.531 -19.406 1 91.19 89 GLY A CA 1
ATOM 719 C C . GLY A 1 89 ? -5.832 -57.844 -18.375 1 91.19 89 GLY A C 1
ATOM 720 O O . GLY A 1 89 ? -6.391 -58.531 -17.5 1 91.19 89 GLY A O 1
ATOM 721 N N . GLY A 1 90 ? -5.918 -56.594 -18.422 1 86.81 90 GLY A N 1
ATOM 722 C CA . GLY A 1 90 ? -6.762 -55.875 -17.484 1 86.81 90 GLY A CA 1
ATOM 723 C C . GLY A 1 90 ? -8.234 -55.938 -17.844 1 86.81 90 GLY A C 1
ATOM 724 O O . GLY A 1 90 ? -8.586 -56.125 -19 1 86.81 90 GLY A O 1
ATOM 725 N N . ALA A 1 91 ? -9.094 -55.719 -16.828 1 86.81 91 ALA A N 1
ATOM 726 C CA . ALA A 1 91 ? -10.539 -55.75 -17.062 1 86.81 91 ALA A CA 1
ATOM 727 C C . ALA A 1 91 ? -11.047 -54.375 -17.484 1 86.81 91 ALA A C 1
ATOM 729 O O . ALA A 1 91 ? -10.5 -53.344 -17.062 1 86.81 91 ALA A O 1
ATOM 730 N N . PHE A 1 92 ? -11.938 -54.438 -18.469 1 91.56 92 PHE A N 1
ATOM 731 C CA . PHE A 1 92 ? -12.586 -53.188 -18.891 1 91.56 92 PHE A CA 1
ATOM 732 C C . PHE A 1 92 ? -13.602 -52.75 -17.844 1 91.56 92 PHE A C 1
ATOM 734 O O . PHE A 1 92 ? -14.258 -53.562 -17.219 1 91.56 92 PHE A O 1
ATOM 741 N N . ARG A 1 93 ? -13.688 -51.5 -17.578 1 87.62 93 ARG A N 1
ATOM 742 C CA . ARG A 1 93 ? -14.641 -50.938 -16.625 1 87.62 93 ARG A CA 1
ATOM 743 C C . ARG A 1 93 ? -16.078 -51.156 -17.094 1 87.62 93 ARG A C 1
ATOM 745 O O . ARG A 1 93 ? -16.938 -51.5 -16.281 1 87.62 93 ARG A O 1
ATOM 752 N N . ASP A 1 94 ? -16.297 -50.875 -18.312 1 90.69 94 ASP A N 1
ATOM 753 C CA . ASP A 1 94 ? -17.578 -51.062 -18.984 1 90.69 94 ASP A CA 1
ATOM 754 C C . ASP A 1 94 ? -17.438 -52 -20.172 1 90.69 94 ASP A C 1
ATOM 756 O O . ASP A 1 94 ? -16.703 -51.719 -21.125 1 90.69 94 ASP A O 1
ATOM 760 N N . GLU A 1 95 ? -18.094 -53.156 -20.156 1 93.5 95 GLU A N 1
ATOM 761 C CA . GLU A 1 95 ? -17.922 -54.188 -21.188 1 93.5 95 GLU A CA 1
ATOM 762 C C . GLU A 1 95 ? -19.141 -54.25 -22.094 1 93.5 95 GLU A C 1
ATOM 764 O O . GLU A 1 95 ? -19.281 -55.188 -22.875 1 93.5 95 GLU A O 1
ATOM 769 N N . ARG A 1 96 ? -20.25 -53.281 -21.891 1 78.75 96 ARG A N 1
ATOM 770 C CA . ARG A 1 96 ? -21.422 -53.25 -22.75 1 78.75 96 ARG A CA 1
ATOM 771 C C . ARG A 1 96 ? -21.047 -53.031 -24.203 1 78.75 96 ARG A C 1
ATOM 773 O O . ARG A 1 96 ? -20.375 -52.031 -24.516 1 78.75 96 ARG A O 1
ATOM 780 N N . LEU A 1 97 ? -21.156 -53.906 -25.172 1 92.88 97 LEU A N 1
ATOM 781 C CA . LEU A 1 97 ? -20.922 -53.812 -26.609 1 92.88 97 LEU A CA 1
ATOM 782 C C . LEU A 1 97 ? -22.094 -54.406 -27.375 1 92.88 97 LEU A C 1
ATOM 784 O O . LEU A 1 97 ? -22.641 -55.438 -27 1 92.88 97 LEU A O 1
ATOM 788 N N . ASP A 1 98 ? -22.516 -53.781 -28.406 1 93.31 98 ASP A N 1
ATOM 789 C CA . ASP A 1 98 ? -23.641 -54.219 -29.219 1 93.31 98 ASP A CA 1
ATOM 790 C C . ASP A 1 98 ? -23.359 -55.594 -29.828 1 93.31 98 ASP A C 1
ATOM 792 O O . ASP A 1 98 ? -22.297 -55.844 -30.375 1 93.31 98 ASP A O 1
ATOM 796 N N . THR A 1 99 ? -24.391 -56.531 -29.859 1 94 99 THR A N 1
ATOM 797 C CA . THR A 1 99 ? -24.25 -57.875 -30.375 1 94 99 THR A CA 1
ATOM 798 C C . THR A 1 99 ? -24.031 -57.844 -31.891 1 94 99 THR A C 1
ATOM 800 O O . THR A 1 99 ? -23.344 -58.719 -32.438 1 94 99 THR A O 1
ATOM 803 N N . ASP A 1 100 ? -24.547 -56.781 -32.406 1 95 100 ASP A N 1
ATOM 804 C CA . ASP A 1 100 ? -24.375 -56.656 -33.844 1 95 100 ASP A CA 1
ATOM 805 C C . ASP A 1 100 ? -22.906 -56.406 -34.219 1 95 100 ASP A C 1
ATOM 807 O O . ASP A 1 100 ? -22.406 -56.875 -35.219 1 95 100 ASP A O 1
ATOM 811 N N . VAL A 1 101 ? -22.25 -55.688 -33.375 1 95.88 101 VAL A N 1
ATOM 812 C CA . VAL A 1 101 ? -20.828 -55.406 -33.562 1 95.88 101 VAL A CA 1
ATOM 813 C C . VAL A 1 101 ? -20.016 -56.688 -33.438 1 95.88 101 VAL A C 1
ATOM 815 O O . VAL A 1 101 ? -19.141 -56.969 -34.25 1 95.88 101 VAL A O 1
ATOM 818 N N . ILE A 1 102 ? -20.312 -57.469 -32.469 1 95.75 102 ILE A N 1
ATOM 819 C CA . ILE A 1 102 ? -19.625 -58.75 -32.25 1 95.75 102 ILE A CA 1
ATOM 820 C C . ILE A 1 102 ? -19.797 -59.656 -33.469 1 95.75 102 ILE A C 1
ATOM 822 O O . ILE A 1 102 ? -18.812 -60.25 -33.938 1 95.75 102 ILE A O 1
ATOM 826 N N . ALA A 1 103 ? -21.016 -59.719 -33.969 1 94.44 103 ALA A N 1
ATOM 827 C CA . ALA A 1 103 ? -21.312 -60.562 -35.125 1 94.44 103 ALA A CA 1
ATOM 828 C C . ALA A 1 103 ? -20.578 -60.062 -36.344 1 94.44 103 ALA A C 1
ATOM 830 O O . ALA A 1 103 ? -20.031 -60.875 -37.125 1 94.44 103 ALA A O 1
ATOM 831 N N . SER A 1 104 ? -20.578 -58.812 -36.5 1 95.88 104 SER A N 1
ATOM 832 C CA . SER A 1 104 ? -19.906 -58.25 -37.656 1 95.88 104 SER A CA 1
ATOM 833 C C . SER A 1 104 ? -18.406 -58.531 -37.594 1 95.88 104 SER A C 1
ATOM 835 O O . SER A 1 104 ? -17.797 -58.875 -38.594 1 95.88 104 SER A O 1
ATOM 837 N N . VAL A 1 105 ? -17.781 -58.344 -36.438 1 96.44 105 VAL A N 1
ATOM 838 C CA . VAL A 1 105 ? -16.359 -58.594 -36.25 1 96.44 105 VAL A CA 1
ATOM 839 C C . VAL A 1 105 ? -16.047 -60.062 -36.5 1 96.44 105 VAL A C 1
ATOM 841 O O . VAL A 1 105 ? -15.062 -60.406 -37.156 1 96.44 105 VAL A O 1
ATOM 844 N N . ARG A 1 106 ? -16.828 -60.906 -35.969 1 93.94 106 ARG A N 1
ATOM 845 C CA . ARG A 1 106 ? -16.641 -62.344 -36.156 1 93.94 106 ARG A CA 1
ATOM 846 C C . ARG A 1 106 ? -16.672 -62.719 -37.625 1 93.94 106 ARG A C 1
ATOM 848 O O . ARG A 1 106 ? -15.93 -63.625 -38.062 1 93.94 106 ARG A O 1
ATOM 855 N N . SER A 1 107 ? -17.5 -62.031 -38.375 1 91.94 107 SER A N 1
ATOM 856 C CA . SER A 1 107 ? -17.656 -62.312 -39.812 1 91.94 107 SER A CA 1
ATOM 857 C C . SER A 1 107 ? -16.5 -61.75 -40.625 1 91.94 107 SER A C 1
ATOM 859 O O . SER A 1 107 ? -16.438 -61.938 -41.844 1 91.94 107 SER A O 1
ATOM 861 N N . GLY A 1 108 ? -15.664 -61.031 -39.969 1 92.12 108 GLY A N 1
ATOM 862 C CA . GLY A 1 108 ? -14.461 -60.594 -40.656 1 92.12 108 GLY A CA 1
ATOM 863 C C . GLY A 1 108 ? -14.367 -59.094 -40.812 1 92.12 108 GLY A C 1
ATOM 864 O O . GLY A 1 108 ? -13.367 -58.562 -41.312 1 92.12 108 GLY A O 1
ATOM 865 N N . GLU A 1 109 ? -15.375 -58.406 -40.375 1 93.81 109 GLU A N 1
ATOM 866 C CA . GLU A 1 109 ? -15.32 -56.938 -40.406 1 93.81 109 GLU A CA 1
ATOM 867 C C . GLU A 1 109 ? -14.531 -56.375 -39.25 1 93.81 109 GLU A C 1
ATOM 869 O O . GLU A 1 109 ? -14.406 -57.031 -38.188 1 93.81 109 GLU A O 1
ATOM 874 N N . THR A 1 110 ? -13.961 -55.188 -39.438 1 95.19 110 THR A N 1
ATOM 875 C CA . THR A 1 110 ? -13.211 -54.562 -38.344 1 95.19 110 THR A CA 1
ATOM 876 C C . THR A 1 110 ? -14.086 -53.562 -37.594 1 95.19 110 THR A C 1
ATOM 878 O O . THR A 1 110 ? -15.031 -53.031 -38.188 1 95.19 110 THR A O 1
ATOM 881 N N . TYR A 1 111 ? -13.844 -53.438 -36.312 1 95.62 111 TYR A N 1
ATOM 882 C CA . TYR A 1 111 ? -14.492 -52.438 -35.469 1 95.62 111 TYR A CA 1
ATOM 883 C C . TYR A 1 111 ? -13.484 -51.438 -34.938 1 95.62 111 TYR A C 1
ATOM 885 O O . TYR A 1 111 ? -12.5 -51.812 -34.281 1 95.62 111 TYR A O 1
ATOM 893 N N . ASP A 1 112 ? -13.656 -50.156 -35.25 1 94.25 112 ASP A N 1
ATOM 894 C CA . ASP A 1 112 ? -12.758 -49.125 -34.781 1 94.25 112 ASP A CA 1
ATOM 895 C C . ASP A 1 112 ? -13.461 -48.188 -33.781 1 94.25 112 ASP A C 1
ATOM 897 O O . ASP A 1 112 ? -13.711 -47.031 -34.094 1 94.25 112 ASP A O 1
ATOM 901 N N . GLY A 1 113 ? -13.672 -48.656 -32.625 1 92.25 113 GLY A N 1
ATOM 902 C CA . GLY A 1 113 ? -14.328 -47.875 -31.578 1 92.25 113 GLY A CA 1
ATOM 903 C C . GLY A 1 113 ? -13.453 -46.781 -31 1 92.25 113 GLY A C 1
ATOM 904 O O . GLY A 1 113 ? -13.953 -45.812 -30.438 1 92.25 113 GLY A O 1
ATOM 905 N N . MET A 1 114 ? -12.18 -46.969 -31.125 1 89.38 114 MET A N 1
ATOM 906 C CA . MET A 1 114 ? -11.25 -45.969 -30.578 1 89.38 114 MET A CA 1
ATOM 907 C C . MET A 1 114 ? -11.258 -44.688 -31.422 1 89.38 114 MET A C 1
ATOM 909 O O . MET A 1 114 ? -11.148 -43.594 -30.891 1 89.38 114 MET A O 1
ATOM 913 N N . HIS A 1 115 ? -11.383 -44.906 -32.688 1 87.25 115 HIS A N 1
ATOM 914 C CA . HIS A 1 115 ? -11.398 -43.781 -33.594 1 87.25 115 HIS A CA 1
ATOM 915 C C . HIS A 1 115 ? -12.68 -42.969 -33.438 1 87.25 115 HIS A C 1
ATOM 917 O O . HIS A 1 115 ? -12.664 -41.75 -33.594 1 87.25 115 HIS A O 1
ATOM 923 N N . THR A 1 116 ? -13.758 -43.562 -33.156 1 83.12 116 THR A N 1
ATOM 924 C CA . THR A 1 116 ? -15.062 -42.906 -33.156 1 83.12 116 THR A CA 1
ATOM 925 C C . THR A 1 116 ? -15.516 -42.625 -31.734 1 83.12 116 THR A C 1
ATOM 927 O O . THR A 1 116 ? -16.656 -42.188 -31.516 1 83.12 116 THR A O 1
ATOM 930 N N . TYR A 1 117 ? -14.617 -42.938 -30.859 1 83.12 117 TYR A N 1
ATOM 931 C CA . TYR A 1 117 ? -15.008 -42.719 -29.484 1 83.12 117 TYR A CA 1
ATOM 932 C C . TYR A 1 117 ? -15.398 -41.25 -29.234 1 83.12 117 TYR A C 1
ATOM 934 O O . TYR A 1 117 ? -14.656 -40.344 -29.594 1 83.12 117 TYR A O 1
ATOM 942 N N . PRO A 1 118 ? -16.469 -41.031 -28.609 1 79 118 PRO A N 1
ATOM 943 C CA . PRO A 1 118 ? -17 -39.688 -28.516 1 79 118 PRO A CA 1
ATOM 944 C C . PRO A 1 118 ? -16.266 -38.844 -27.469 1 79 118 PRO A C 1
ATOM 946 O O . PRO A 1 118 ? -15.688 -39.375 -26.531 1 79 118 PRO A O 1
ATOM 949 N N . PHE A 1 119 ? -16.375 -37.594 -27.734 1 77.69 119 PHE A N 1
ATOM 950 C CA . PHE A 1 119 ? -15.75 -36.594 -26.859 1 77.69 119 PHE A CA 1
ATOM 951 C C . PHE A 1 119 ? -16.469 -36.531 -25.531 1 77.69 119 PHE A C 1
ATOM 953 O O . PHE A 1 119 ? -17.703 -36.594 -25.469 1 77.69 119 PHE A O 1
ATOM 960 N N . HIS A 1 120 ? -15.617 -36.688 -24.422 1 71.25 120 HIS A N 1
ATOM 961 C CA . HIS A 1 120 ? -16.109 -36.438 -23.062 1 71.25 120 HIS A CA 1
ATOM 962 C C . HIS A 1 120 ? -15.328 -35.312 -22.406 1 71.25 120 HIS A C 1
ATOM 964 O O . HIS A 1 120 ? -14.102 -35.219 -22.516 1 71.25 120 HIS A O 1
ATOM 970 N N . LEU A 1 121 ? -16.078 -34.312 -21.875 1 62.5 121 LEU A N 1
ATOM 971 C CA . LEU A 1 121 ? -15.477 -33.125 -21.297 1 62.5 121 LEU A CA 1
ATOM 972 C C . LEU A 1 121 ? -14.508 -33.5 -20.172 1 62.5 121 LEU A C 1
ATOM 974 O O . LEU A 1 121 ? -13.422 -32.906 -20.062 1 62.5 121 LEU A O 1
ATOM 978 N N . PHE A 1 122 ? -14.93 -34.344 -19.203 1 57.03 122 PHE A N 1
ATOM 979 C CA . PHE A 1 122 ? -14.172 -34.531 -17.969 1 57.03 122 PHE A CA 1
ATOM 980 C C . PHE A 1 122 ? -13.297 -35.781 -18.062 1 57.03 122 PHE A C 1
ATOM 982 O O . PHE A 1 122 ? -12.414 -36 -17.219 1 57.03 122 PHE A O 1
ATOM 989 N N . LEU A 1 123 ? -13.547 -36.688 -19.031 1 56.34 123 LEU A N 1
ATOM 990 C CA . LEU A 1 123 ? -12.797 -37.938 -19.078 1 56.34 123 LEU A CA 1
ATOM 991 C C . LEU A 1 123 ? -11.812 -37.969 -20.234 1 56.34 123 LEU A C 1
ATOM 993 O O . LEU A 1 123 ? -12.164 -37.594 -21.359 1 56.34 123 LEU A O 1
ATOM 997 N N . LEU A 1 124 ? -10.508 -38.094 -19.797 1 63.81 124 LEU A N 1
ATOM 998 C CA . LEU A 1 124 ? -9.477 -38.156 -20.812 1 63.81 124 LEU A CA 1
ATOM 999 C C . LEU A 1 124 ? -9.703 -39.375 -21.734 1 63.81 124 LEU A C 1
ATOM 1001 O O . LEU A 1 124 ? -9.789 -40.5 -21.25 1 63.81 124 LEU A O 1
ATOM 1005 N N . GLY A 1 125 ? -10.398 -39.188 -22.828 1 63.16 125 GLY A N 1
ATOM 1006 C CA . GLY A 1 125 ? -10.641 -40.25 -23.781 1 63.16 125 GLY A CA 1
ATOM 1007 C C . GLY A 1 125 ? -9.5 -41.25 -23.859 1 63.16 125 GLY A C 1
ATOM 1008 O O . GLY A 1 125 ? -9.727 -42.438 -24.094 1 63.16 125 GLY A O 1
ATOM 1009 N N . LEU A 1 126 ? -8.344 -40.812 -23.562 1 71 126 LEU A N 1
ATOM 1010 C CA . LEU A 1 126 ? -7.164 -41.656 -23.625 1 71 126 LEU A CA 1
ATOM 1011 C C . LEU A 1 126 ? -7.203 -42.719 -22.516 1 71 126 LEU A C 1
ATOM 1013 O O . LEU A 1 126 ? -6.711 -43.844 -22.719 1 71 126 LEU A O 1
ATOM 1017 N N . PHE A 1 127 ? -7.957 -42.438 -21.453 1 73.12 127 PHE A N 1
ATOM 1018 C CA . PHE A 1 127 ? -7.906 -43.344 -20.312 1 73.12 127 PHE A CA 1
ATOM 1019 C C . PHE A 1 127 ? -9.242 -44.031 -20.125 1 73.12 127 PHE A C 1
ATOM 1021 O O . PHE A 1 127 ? -9.406 -44.812 -19.172 1 73.12 127 PHE A O 1
ATOM 1028 N N . ASP A 1 128 ? -10.109 -43.719 -21 1 77.62 128 ASP A N 1
ATOM 1029 C CA . ASP A 1 128 ? -11.414 -44.344 -20.828 1 77.62 128 ASP A CA 1
ATOM 1030 C C . ASP A 1 128 ? -11.336 -45.844 -21.156 1 77.62 128 ASP A C 1
ATOM 1032 O O . ASP A 1 128 ? -11.055 -46.219 -22.297 1 77.62 128 ASP A O 1
ATOM 1036 N N . ASN A 1 129 ? -11.547 -46.688 -20.219 1 85.75 129 ASN A N 1
ATOM 1037 C CA . ASN A 1 129 ? -11.367 -48.125 -20.281 1 85.75 129 ASN A CA 1
ATOM 1038 C C . ASN A 1 129 ? -12.695 -48.844 -20.531 1 85.75 129 ASN A C 1
ATOM 1040 O O . ASN A 1 129 ? -13.148 -49.625 -19.703 1 85.75 129 ASN A O 1
ATOM 1044 N N . GLU A 1 130 ? -13.258 -48.562 -21.688 1 90 130 GLU A N 1
ATOM 1045 C CA . GLU A 1 130 ? -14.508 -49.188 -22.109 1 90 130 GLU A CA 1
ATOM 1046 C C . GLU A 1 130 ? -14.297 -50.031 -23.375 1 90 130 GLU A C 1
ATOM 1048 O O . GLU A 1 130 ? -13.484 -49.688 -24.219 1 90 130 GLU A O 1
ATOM 1053 N N . VAL A 1 131 ? -15.047 -51.156 -23.484 1 94.25 131 VAL A N 1
ATOM 1054 C CA . VAL A 1 131 ? -14.875 -52.031 -24.625 1 94.25 131 VAL A CA 1
ATOM 1055 C C . VAL A 1 131 ? -15.258 -51.312 -25.922 1 94.25 131 VAL A C 1
ATOM 1057 O O . VAL A 1 131 ? -14.711 -51.594 -26.984 1 94.25 131 VAL A O 1
ATOM 1060 N N . VAL A 1 132 ? -16.188 -50.312 -25.75 1 92.38 132 VAL A N 1
ATOM 1061 C CA . VAL A 1 132 ? -16.594 -49.562 -26.938 1 92.38 132 VAL A CA 1
ATOM 1062 C C . VAL A 1 132 ? -15.414 -48.75 -27.469 1 92.38 132 VAL A C 1
ATOM 1064 O O . VAL A 1 132 ? -15.398 -48.375 -28.641 1 92.38 132 VAL A O 1
ATOM 1067 N N . ASN A 1 133 ? -14.453 -48.531 -26.641 1 91.5 133 ASN A N 1
ATOM 1068 C CA . ASN A 1 133 ? -13.242 -47.812 -27 1 91.5 133 ASN A CA 1
ATOM 1069 C C . ASN A 1 133 ? -12.094 -48.75 -27.328 1 91.5 133 ASN A C 1
ATOM 1071 O O . ASN A 1 133 ? -11 -48.625 -26.781 1 91.5 133 ASN A O 1
ATOM 1075 N N . THR A 1 134 ? -12.375 -49.688 -28.172 1 94.81 134 THR A N 1
ATOM 1076 C CA . THR A 1 134 ? -11.391 -50.688 -28.578 1 94.81 134 THR A CA 1
ATOM 1077 C C . THR A 1 134 ? -11.352 -50.844 -30.094 1 94.81 134 THR A C 1
ATOM 1079 O O . THR A 1 134 ? -12.141 -50.219 -30.797 1 94.81 134 THR A O 1
ATOM 1082 N N . TYR A 1 135 ? -10.352 -51.562 -30.609 1 95.94 135 TYR A N 1
ATOM 1083 C CA . TYR A 1 135 ? -10.289 -52.031 -31.984 1 95.94 135 TYR A CA 1
ATOM 1084 C C . TYR A 1 135 ? -10.664 -53.5 -32.062 1 95.94 135 TYR A C 1
ATOM 1086 O O . TYR A 1 135 ? -10.141 -54.344 -31.328 1 95.94 135 TYR A O 1
ATOM 1094 N N . GLY A 1 136 ? -11.633 -53.812 -32.906 1 96.88 136 GLY A N 1
ATOM 1095 C CA . GLY A 1 136 ? -12.133 -55.188 -33.031 1 96.88 136 GLY A CA 1
ATOM 1096 C C . GLY A 1 136 ? -11.727 -55.875 -34.312 1 96.88 136 GLY A C 1
ATOM 1097 O O . GLY A 1 136 ? -11.758 -55.25 -35.375 1 96.88 136 GLY A O 1
ATOM 1098 N N . PHE A 1 137 ? -11.281 -57.094 -34.25 1 96.44 137 PHE A N 1
ATOM 1099 C CA . PHE A 1 137 ? -10.93 -57.906 -35.375 1 96.44 137 PHE A CA 1
ATOM 1100 C C . PHE A 1 137 ? -11.172 -59.375 -35.094 1 96.44 137 PHE A C 1
ATOM 1102 O O . PHE A 1 137 ? -11.445 -59.75 -33.938 1 96.44 137 PHE A O 1
ATOM 1109 N N . SER A 1 138 ? -11.18 -60.188 -36.062 1 96.06 138 SER A N 1
ATOM 1110 C CA . SER A 1 138 ? -11.422 -61.625 -35.875 1 96.06 138 SER A CA 1
ATOM 1111 C C . SER A 1 138 ? -10.141 -62.438 -36.094 1 96.06 138 SER A C 1
ATOM 1113 O O . SER A 1 138 ? -9.328 -62.094 -36.969 1 96.06 138 SER A O 1
ATOM 1115 N N . ILE A 1 139 ? -9.945 -63.406 -35.281 1 92.25 139 ILE A N 1
ATOM 1116 C CA . ILE A 1 139 ? -8.867 -64.375 -35.469 1 92.25 139 ILE A CA 1
ATOM 1117 C C . ILE A 1 139 ? -9.445 -65.688 -35.938 1 92.25 139 ILE A C 1
ATOM 1119 O O . ILE A 1 139 ? -10.359 -66.25 -35.281 1 92.25 139 ILE A O 1
ATOM 1123 N N . ASP A 1 140 ? -8.922 -66.312 -37 1 82.94 140 ASP A N 1
ATOM 1124 C CA . ASP A 1 140 ? -9.273 -67.562 -37.594 1 82.94 140 ASP A CA 1
ATOM 1125 C C . ASP A 1 140 ? -10.758 -67.625 -37.969 1 82.94 140 ASP A C 1
ATOM 1127 O O . ASP A 1 140 ? -11.336 -68.688 -38.094 1 82.94 140 ASP A O 1
ATOM 1131 N N . GLY A 1 141 ? -11.414 -66.438 -38.062 1 83.56 141 GLY A N 1
ATOM 1132 C CA . GLY A 1 141 ? -12.828 -66.375 -38.406 1 83.56 141 GLY A CA 1
ATOM 1133 C C . GLY A 1 141 ? -13.727 -66.938 -37.312 1 83.56 141 GLY A C 1
ATOM 1134 O O . GLY A 1 141 ? -14.898 -67.25 -37.562 1 83.56 141 GLY A O 1
ATOM 1135 N N . GLU A 1 142 ? -13.219 -67.125 -36.125 1 90.69 142 GLU A N 1
ATOM 1136 C CA . GLU A 1 142 ? -13.977 -67.75 -35.031 1 90.69 142 GLU A CA 1
ATOM 1137 C C . GLU A 1 142 ? -14.07 -66.75 -33.844 1 90.69 142 GLU A C 1
ATOM 1139 O O . GLU A 1 142 ? -15.164 -66.375 -33.438 1 90.69 142 GLU A O 1
ATOM 1144 N N . ASP A 1 143 ? -13 -66.312 -33.406 1 95.56 143 ASP A N 1
ATOM 1145 C CA . ASP A 1 143 ? -12.977 -65.438 -32.25 1 95.56 143 ASP A CA 1
ATOM 1146 C C . ASP A 1 143 ? -13.18 -64 -32.625 1 95.56 143 ASP A C 1
ATOM 1148 O O . ASP A 1 143 ? -12.578 -63.531 -33.594 1 95.56 143 ASP A O 1
ATOM 1152 N N . ALA A 1 144 ? -14.047 -63.312 -31.969 1 97.06 144 ALA A N 1
ATOM 1153 C CA . ALA A 1 144 ? -14.109 -61.844 -32.031 1 97.06 144 ALA A CA 1
ATOM 1154 C C . ALA A 1 144 ? -13.242 -61.219 -30.953 1 97.06 144 ALA A C 1
ATOM 1156 O O . ALA A 1 144 ? -13.523 -61.375 -29.766 1 97.06 144 ALA A O 1
ATOM 1157 N N . VAL A 1 145 ? -12.227 -60.5 -31.375 1 97.69 145 VAL A N 1
ATOM 1158 C CA . VAL A 1 145 ? -11.242 -59.969 -30.438 1 97.69 145 VAL A CA 1
ATOM 1159 C C . VAL A 1 145 ? -11.328 -58.438 -30.422 1 97.69 145 VAL A C 1
ATOM 1161 O O . VAL A 1 145 ? -11.273 -57.812 -31.469 1 97.69 145 VAL A O 1
ATOM 1164 N N . PHE A 1 146 ? -11.523 -57.875 -29.297 1 97.12 146 PHE A N 1
ATOM 1165 C CA . PHE A 1 146 ? -11.469 -56.438 -29.047 1 97.12 146 PHE A CA 1
ATOM 1166 C C . PHE A 1 146 ? -10.266 -56.094 -28.203 1 97.12 146 PHE A C 1
ATOM 1168 O O . PHE A 1 146 ? -10.148 -56.531 -27.047 1 97.12 146 PHE A O 1
ATOM 1175 N N . ILE A 1 147 ? -9.406 -55.25 -28.766 1 95.75 147 ILE A N 1
ATOM 1176 C CA . ILE A 1 147 ? -8.109 -55.031 -28.141 1 95.75 147 ILE A CA 1
ATOM 1177 C C . ILE A 1 147 ? -7.883 -53.531 -27.906 1 95.75 147 ILE A C 1
ATOM 1179 O O . ILE A 1 147 ? -8.344 -52.688 -28.703 1 95.75 147 ILE A O 1
ATOM 1183 N N . ARG A 1 148 ? -7.23 -53.188 -26.891 1 93 148 ARG A N 1
ATOM 1184 C CA . ARG A 1 148 ? -6.777 -51.812 -26.594 1 93 148 ARG A CA 1
ATOM 1185 C C . ARG A 1 148 ? -5.562 -51.844 -25.672 1 93 148 ARG A C 1
ATOM 1187 O O . ARG A 1 148 ? -5.41 -52.75 -24.859 1 93 148 ARG A O 1
ATOM 1194 N N . PRO A 1 149 ? -4.68 -50.812 -25.812 1 89.25 149 PRO A N 1
ATOM 1195 C CA . PRO A 1 149 ? -3.59 -50.719 -24.844 1 89.25 149 PRO A CA 1
ATOM 1196 C C . PRO A 1 149 ? -4.09 -50.5 -23.422 1 89.25 149 PRO A C 1
ATOM 1198 O O . PRO A 1 149 ? -5.035 -49.75 -23.203 1 89.25 149 PRO A O 1
ATOM 1201 N N . ASP A 1 150 ? -3.545 -51.281 -22.516 1 87.12 150 ASP A N 1
ATOM 1202 C CA . ASP A 1 150 ? -3.836 -51.094 -21.109 1 87.12 150 ASP A CA 1
ATOM 1203 C C . ASP A 1 150 ? -2.936 -50.031 -20.5 1 87.12 150 ASP A C 1
ATOM 1205 O O . ASP A 1 150 ? -2.004 -50.344 -19.75 1 87.12 150 ASP A O 1
ATOM 1209 N N . LEU A 1 151 ? -3.262 -48.875 -20.781 1 76.75 151 LEU A N 1
ATOM 1210 C CA . LEU A 1 151 ? -2.43 -47.75 -20.391 1 76.75 151 LEU A CA 1
ATOM 1211 C C . LEU A 1 151 ? -2.293 -47.688 -18.859 1 76.75 151 LEU A C 1
ATOM 1213 O O . LEU A 1 151 ? -1.229 -47.344 -18.344 1 76.75 151 LEU A O 1
ATOM 1217 N N . SER A 1 152 ? -3.377 -48 -18.141 1 72.12 152 SER A N 1
ATOM 1218 C CA . SER A 1 152 ? -3.332 -47.938 -16.688 1 72.12 152 SER A CA 1
ATOM 1219 C C . SER A 1 152 ? -2.295 -48.906 -16.109 1 72.12 152 SER A C 1
ATOM 1221 O O . SER A 1 152 ? -1.618 -48.594 -15.133 1 72.12 152 SER A O 1
ATOM 1223 N N . ALA A 1 153 ? -2.215 -50.031 -16.781 1 71.44 153 ALA A N 1
ATOM 1224 C CA . ALA A 1 153 ? -1.273 -51.062 -16.312 1 71.44 153 ALA A CA 1
ATOM 1225 C C . ALA A 1 153 ? 0.126 -50.781 -16.875 1 71.44 153 ALA A C 1
ATOM 1227 O O . ALA A 1 153 ? 1.121 -50.969 -16.156 1 71.44 153 ALA A O 1
ATOM 1228 N N . GLN A 1 154 ? 0.156 -50.281 -18.078 1 74.12 154 GLN A N 1
ATOM 1229 C CA . GLN A 1 154 ? 1.441 -50.156 -18.75 1 74.12 154 GLN A CA 1
ATOM 1230 C C . GLN A 1 154 ? 2.209 -48.938 -18.219 1 74.12 154 GLN A C 1
ATOM 1232 O O . GLN A 1 154 ? 3.43 -49 -18.062 1 74.12 154 GLN A O 1
ATOM 1237 N N . ILE A 1 155 ? 1.439 -47.938 -17.906 1 75.5 155 ILE A N 1
ATOM 1238 C CA . ILE A 1 155 ? 2.18 -46.719 -17.609 1 75.5 155 ILE A CA 1
ATOM 1239 C C . ILE A 1 155 ? 1.8 -46.219 -16.219 1 75.5 155 ILE A C 1
ATOM 1241 O O . ILE A 1 155 ? 1.766 -45 -15.961 1 75.5 155 ILE A O 1
ATOM 1245 N N . ARG A 1 156 ? 1.486 -47.125 -15.367 1 72.81 156 ARG A N 1
ATOM 1246 C CA . ARG A 1 156 ? 1.121 -46.781 -13.992 1 72.81 156 ARG A CA 1
ATOM 1247 C C . ARG A 1 156 ? 2.205 -45.969 -13.328 1 72.81 156 ARG A C 1
ATOM 1249 O O . ARG A 1 156 ? 1.906 -44.969 -12.648 1 72.81 156 ARG A O 1
ATOM 1256 N N . GLU A 1 157 ? 3.451 -46.312 -13.539 1 74.12 157 GLU A N 1
ATOM 1257 C CA . GLU A 1 157 ? 4.57 -45.594 -12.922 1 74.12 157 GLU A CA 1
ATOM 1258 C C . GLU A 1 157 ? 4.676 -44.156 -13.43 1 74.12 157 GLU A C 1
ATOM 1260 O O . GLU A 1 157 ? 4.98 -43.25 -12.672 1 74.12 157 GLU A O 1
ATOM 1265 N N . LEU A 1 158 ? 4.367 -44.031 -14.711 1 75.19 158 LEU A N 1
ATOM 1266 C CA . LEU A 1 158 ? 4.398 -42.688 -15.281 1 75.19 158 LEU A CA 1
ATOM 1267 C C . LEU A 1 158 ? 3.289 -41.812 -14.688 1 75.19 158 LEU A C 1
ATOM 1269 O O . LEU A 1 158 ? 3.508 -40.656 -14.383 1 75.19 158 LEU A O 1
ATOM 1273 N N . HIS A 1 159 ? 2.1 -42.438 -14.477 1 73.88 159 HIS A N 1
ATOM 1274 C CA . HIS A 1 159 ? 0.989 -41.719 -13.867 1 73.88 159 HIS A CA 1
ATOM 1275 C C . HIS A 1 159 ? 1.34 -41.25 -12.453 1 73.88 159 HIS A C 1
ATOM 1277 O O . HIS A 1 159 ? 1.029 -40.125 -12.062 1 73.88 159 HIS A O 1
ATOM 1283 N N . LEU A 1 160 ? 1.951 -42.094 -11.781 1 76.81 160 LEU A N 1
ATOM 1284 C CA . LEU A 1 160 ? 2.311 -41.781 -10.406 1 76.81 160 LEU A CA 1
ATOM 1285 C C . LEU A 1 160 ? 3.381 -40.688 -10.367 1 76.81 160 LEU A C 1
ATOM 1287 O O . LEU A 1 160 ? 3.33 -39.781 -9.516 1 76.81 160 LEU A O 1
ATOM 1291 N N . PHE A 1 161 ? 4.281 -40.812 -11.32 1 76.62 161 PHE A N 1
ATOM 1292 C CA . PHE A 1 161 ? 5.316 -39.812 -11.438 1 76.62 161 PHE A CA 1
ATOM 1293 C C . PHE A 1 161 ? 4.703 -38.438 -11.727 1 76.62 161 PHE A C 1
ATOM 1295 O O . PHE A 1 161 ? 5 -37.469 -11.039 1 76.62 161 PHE A O 1
ATOM 1302 N N . VAL A 1 162 ? 3.807 -38.344 -12.742 1 78.75 162 VAL A N 1
ATOM 1303 C CA . VAL A 1 162 ? 3.188 -37.094 -13.156 1 78.75 162 VAL A CA 1
ATOM 1304 C C . VAL A 1 162 ? 2.279 -36.562 -12.047 1 78.75 162 VAL A C 1
ATOM 1306 O O . VAL A 1 162 ? 2.271 -35.344 -11.758 1 78.75 162 VAL A O 1
ATOM 1309 N N . GLY A 1 163 ? 1.546 -37.531 -11.398 1 77.19 163 GLY A N 1
ATOM 1310 C CA . GLY A 1 163 ? 0.698 -37.156 -10.281 1 77.19 163 GLY A CA 1
ATOM 1311 C C . GLY A 1 163 ? 1.471 -36.531 -9.133 1 77.19 163 GLY A C 1
ATOM 1312 O O . GLY A 1 163 ? 1.073 -35.5 -8.594 1 77.19 163 GLY A O 1
ATOM 1313 N N . LEU A 1 164 ? 2.57 -37.156 -8.773 1 81 164 LEU A N 1
ATOM 1314 C CA . LEU A 1 164 ? 3.406 -36.656 -7.695 1 81 164 LEU A CA 1
ATOM 1315 C C . LEU A 1 164 ? 4.008 -35.312 -8.078 1 81 164 LEU A C 1
ATOM 1317 O O . LEU A 1 164 ? 4.051 -34.375 -7.258 1 81 164 LEU A O 1
ATOM 1321 N N . PHE A 1 165 ? 4.43 -35.188 -9.297 1 81.44 165 PHE A N 1
ATOM 1322 C CA . PHE A 1 165 ? 4.988 -33.938 -9.789 1 81.44 165 PHE A CA 1
ATOM 1323 C C . PHE A 1 165 ? 3.979 -32.812 -9.656 1 81.44 165 PHE A C 1
ATOM 1325 O O . PHE A 1 165 ? 4.293 -31.75 -9.117 1 81.44 165 PHE A O 1
ATOM 1332 N N . PHE A 1 166 ? 2.76 -33.062 -10.031 1 77.81 166 PHE A N 1
ATOM 1333 C CA . PHE A 1 166 ? 1.729 -32.031 -10.008 1 77.81 166 PHE A CA 1
ATOM 1334 C C . PHE A 1 166 ? 1.349 -31.672 -8.578 1 77.81 166 PHE A C 1
ATOM 1336 O O . PHE A 1 166 ? 1.132 -30.5 -8.258 1 77.81 166 PHE A O 1
ATOM 1343 N N . ALA A 1 167 ? 1.267 -32.656 -7.75 1 81 167 ALA A N 1
ATOM 1344 C CA . ALA A 1 167 ? 0.919 -32.438 -6.352 1 81 167 ALA A CA 1
ATOM 1345 C C . ALA A 1 167 ? 1.977 -31.578 -5.66 1 81 167 ALA A C 1
ATOM 1347 O O . ALA A 1 167 ? 1.646 -30.625 -4.957 1 81 167 ALA A O 1
ATOM 1348 N N . LEU A 1 168 ? 3.244 -31.922 -5.941 1 82.38 168 LEU A N 1
ATOM 1349 C CA . LEU A 1 168 ? 4.344 -31.172 -5.328 1 82.38 168 LEU A CA 1
ATOM 1350 C C . LEU A 1 168 ? 4.438 -29.766 -5.91 1 82.38 168 LEU A C 1
ATOM 1352 O O . LEU A 1 168 ? 4.68 -28.812 -5.176 1 82.38 168 LEU A O 1
ATOM 1356 N N . LEU A 1 169 ? 4.23 -29.656 -7.203 1 81.44 169 LEU A N 1
ATOM 1357 C CA . LEU A 1 169 ? 4.273 -28.344 -7.844 1 81.44 169 LEU A CA 1
ATOM 1358 C C . LEU A 1 169 ? 3.211 -27.406 -7.262 1 81.44 169 LEU A C 1
ATOM 1360 O O . LEU A 1 169 ? 3.516 -26.281 -6.859 1 81.44 169 LEU A O 1
ATOM 1364 N N . THR A 1 170 ? 2 -27.922 -7.211 1 76 170 THR A N 1
ATOM 1365 C CA . THR A 1 170 ? 0.888 -27.125 -6.707 1 76 170 THR A CA 1
ATOM 1366 C C . THR A 1 170 ? 1.076 -26.828 -5.223 1 76 170 THR A C 1
ATOM 1368 O O . THR A 1 170 ? 0.909 -25.672 -4.797 1 76 170 THR A O 1
ATOM 1371 N N . GLY A 1 171 ? 1.422 -27.859 -4.398 1 80.69 171 GLY A N 1
ATOM 1372 C CA . GLY A 1 171 ? 1.614 -27.672 -2.969 1 80.69 171 GLY A CA 1
ATOM 1373 C C . GLY A 1 171 ? 2.719 -26.688 -2.637 1 80.69 171 GLY A C 1
ATOM 1374 O O . GLY A 1 171 ? 2.52 -25.766 -1.841 1 80.69 171 GLY A O 1
ATOM 1375 N N . LEU A 1 172 ? 3.861 -26.875 -3.311 1 81.75 172 LEU A N 1
ATOM 1376 C CA . LEU A 1 172 ? 5.004 -26 -3.055 1 81.75 172 LEU A CA 1
ATOM 1377 C C . LEU A 1 172 ? 4.719 -24.578 -3.531 1 81.75 172 LEU A C 1
ATOM 1379 O O . LEU A 1 172 ? 5.07 -23.609 -2.852 1 81.75 172 LEU A O 1
ATOM 1383 N N . ALA A 1 173 ? 4.129 -24.469 -4.723 1 79 173 ALA A N 1
ATOM 1384 C CA . ALA A 1 173 ? 3.783 -23.141 -5.227 1 79 173 ALA A CA 1
ATOM 1385 C C . ALA A 1 173 ? 2.852 -22.406 -4.262 1 79 173 ALA A C 1
ATOM 1387 O O . ALA A 1 173 ? 3.053 -21.234 -3.967 1 79 173 ALA A O 1
ATOM 1388 N N . PHE A 1 174 ? 1.896 -23.109 -3.742 1 75.88 174 PHE A N 1
ATOM 1389 C CA . PHE A 1 174 ? 0.939 -22.531 -2.805 1 75.88 174 PHE A CA 1
ATOM 1390 C C . PHE A 1 174 ? 1.644 -22.047 -1.541 1 75.88 174 PHE A C 1
ATOM 1392 O O . PHE A 1 174 ? 1.404 -20.922 -1.077 1 75.88 174 PHE A O 1
ATOM 1399 N N . ILE A 1 175 ? 2.494 -22.844 -1 1 81.12 175 ILE A N 1
ATOM 1400 C CA . ILE A 1 175 ? 3.191 -22.531 0.242 1 81.12 175 ILE A CA 1
ATOM 1401 C C . ILE A 1 175 ? 4.094 -21.312 0.033 1 81.12 175 ILE A C 1
ATOM 1403 O O . ILE A 1 175 ? 4.082 -20.375 0.837 1 81.12 175 ILE A O 1
ATOM 1407 N N . LEU A 1 176 ? 4.828 -21.297 -1.079 1 79.56 176 LEU A N 1
ATOM 1408 C CA . LEU A 1 176 ? 5.785 -20.234 -1.331 1 79.56 176 LEU A CA 1
ATOM 1409 C C . LEU A 1 176 ? 5.062 -18.922 -1.638 1 79.56 176 LEU A C 1
ATOM 1411 O O . LEU A 1 176 ? 5.508 -17.844 -1.219 1 79.56 176 LEU A O 1
ATOM 1415 N N . ILE A 1 177 ? 3.971 -19.016 -2.32 1 76.06 177 ILE A N 1
ATOM 1416 C CA . ILE A 1 177 ? 3.195 -17.812 -2.609 1 76.06 177 ILE A CA 1
ATOM 1417 C C . ILE A 1 177 ? 2.619 -17.25 -1.313 1 76.06 177 ILE A C 1
ATOM 1419 O O . ILE A 1 177 ? 2.648 -16.031 -1.092 1 76.06 177 ILE A O 1
ATOM 1423 N N . ALA A 1 178 ? 2.121 -18.109 -0.458 1 75.81 178 ALA A N 1
ATOM 1424 C CA . ALA A 1 178 ? 1.563 -17.688 0.824 1 75.81 178 ALA A CA 1
ATOM 1425 C C . ALA A 1 178 ? 2.615 -16.984 1.675 1 75.81 178 ALA A C 1
ATOM 1427 O O . ALA A 1 178 ? 2.328 -15.969 2.312 1 75.81 178 ALA A O 1
ATOM 1428 N N . LEU A 1 179 ? 3.793 -17.438 1.657 1 77.25 179 LEU A N 1
ATOM 1429 C CA . LEU A 1 179 ? 4.875 -16.844 2.438 1 77.25 179 LEU A CA 1
ATOM 1430 C C . LEU A 1 179 ? 5.301 -15.5 1.846 1 77.25 179 LEU A C 1
ATOM 1432 O O . LEU A 1 179 ? 5.582 -14.555 2.584 1 77.25 179 LEU A O 1
ATOM 1436 N N . SER A 1 180 ? 5.246 -15.414 0.545 1 77.5 180 SER A N 1
ATOM 1437 C CA . SER A 1 180 ? 5.699 -14.211 -0.141 1 77.5 180 SER A CA 1
ATOM 1438 C C . SER A 1 180 ? 4.699 -13.078 0.018 1 77.5 180 SER A C 1
ATOM 1440 O O . SER A 1 180 ? 5.086 -11.906 0.118 1 77.5 180 SER A O 1
ATOM 1442 N N . THR A 1 181 ? 3.441 -13.43 0.067 1 76.38 181 THR A N 1
ATOM 1443 C CA . THR A 1 181 ? 2.391 -12.422 0.175 1 76.38 181 THR A CA 1
ATOM 1444 C C . THR A 1 181 ? 2.51 -11.648 1.487 1 76.38 181 THR A C 1
ATOM 1446 O O . THR A 1 181 ? 2.205 -10.461 1.543 1 76.38 181 THR A O 1
ATOM 1449 N N . SER A 1 182 ? 2.951 -12.258 2.521 1 77.12 182 SER A N 1
ATOM 1450 C CA . SER A 1 182 ? 3.125 -11.594 3.812 1 77.12 182 SER A CA 1
ATOM 1451 C C . SER A 1 182 ? 4.102 -10.43 3.709 1 77.12 182 SER A C 1
ATOM 1453 O O . SER A 1 182 ? 3.941 -9.414 4.395 1 77.12 182 SER A O 1
ATOM 1455 N N . GLN A 1 183 ? 5.051 -10.57 2.875 1 76 183 GLN A N 1
ATOM 1456 C CA . GLN A 1 183 ? 6.051 -9.523 2.691 1 76 183 GLN A CA 1
ATOM 1457 C C . GLN A 1 183 ? 5.445 -8.297 2.016 1 76 183 GLN A C 1
ATOM 1459 O O . GLN A 1 183 ? 5.973 -7.188 2.135 1 76 183 GLN A O 1
ATOM 1464 N N . LEU A 1 184 ? 4.371 -8.414 1.42 1 74.75 184 LEU A N 1
ATOM 1465 C CA . LEU A 1 184 ? 3.688 -7.32 0.736 1 74.75 184 LEU A CA 1
ATOM 1466 C C . LEU A 1 184 ? 2.688 -6.637 1.665 1 74.75 184 LEU A C 1
ATOM 1468 O O . LEU A 1 184 ? 2.516 -5.418 1.608 1 74.75 184 LEU A O 1
ATOM 1472 N N . VAL A 1 185 ? 2.062 -7.367 2.58 1 79.62 185 VAL A N 1
ATOM 1473 C CA . VAL A 1 185 ? 0.952 -6.875 3.387 1 79.62 185 VAL A CA 1
ATOM 1474 C C . VAL A 1 185 ? 1.488 -6.203 4.648 1 79.62 185 VAL A C 1
ATOM 1476 O O . VAL A 1 185 ? 0.941 -5.191 5.102 1 79.62 185 VAL A O 1
ATOM 1479 N N . ARG A 1 186 ? 2.596 -6.66 5.184 1 82.31 186 ARG A N 1
ATOM 1480 C CA . ARG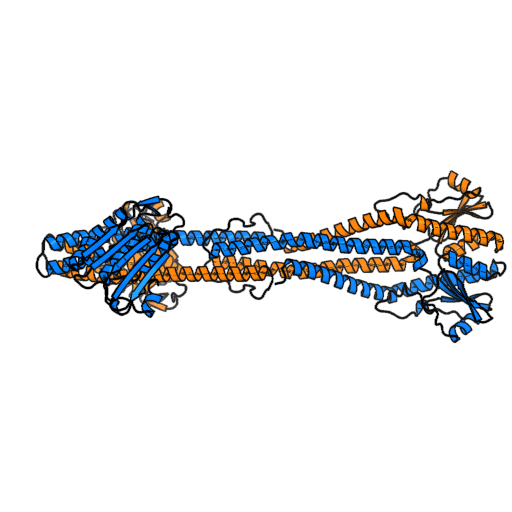 A 1 186 ? 3.117 -6.172 6.457 1 82.31 186 ARG A CA 1
ATOM 1481 C C . ARG A 1 186 ? 3.475 -4.691 6.375 1 82.31 186 ARG A C 1
ATOM 1483 O O . ARG A 1 186 ? 3.107 -3.908 7.25 1 82.31 186 ARG A O 1
ATOM 1490 N N . PRO A 1 187 ? 4.195 -4.352 5.312 1 84.06 187 PRO A N 1
ATOM 1491 C CA . PRO A 1 187 ? 4.535 -2.93 5.227 1 84.06 187 PRO A CA 1
ATOM 1492 C C . PRO A 1 187 ? 3.303 -2.029 5.16 1 84.06 187 PRO A C 1
ATOM 1494 O O . PRO A 1 187 ? 3.336 -0.896 5.645 1 84.06 187 PRO A O 1
ATOM 1497 N N . LEU A 1 188 ? 2.215 -2.432 4.645 1 84.5 188 LEU A N 1
ATOM 1498 C CA . LEU A 1 188 ? 0.99 -1.646 4.555 1 84.5 188 LEU A CA 1
ATOM 1499 C C . LEU A 1 188 ? 0.387 -1.418 5.938 1 84.5 188 LEU A C 1
ATOM 1501 O O . LEU A 1 188 ? -0.157 -0.347 6.211 1 84.5 188 LEU A O 1
ATOM 1505 N N . ARG A 1 189 ? 0.534 -2.369 6.762 1 84.88 189 ARG A N 1
ATOM 1506 C CA . ARG A 1 189 ? 0.052 -2.23 8.133 1 84.88 189 ARG A CA 1
ATOM 1507 C C . ARG A 1 189 ? 0.867 -1.192 8.898 1 84.88 189 ARG A C 1
ATOM 1509 O O . ARG A 1 189 ? 0.319 -0.433 9.695 1 84.88 189 ARG A O 1
ATOM 1516 N N . THR A 1 190 ? 2.145 -1.224 8.594 1 87.25 190 THR A N 1
ATOM 1517 C CA . THR A 1 190 ? 3.018 -0.243 9.234 1 87.25 190 THR A CA 1
ATOM 1518 C C . THR A 1 190 ? 2.633 1.174 8.812 1 87.25 190 THR A C 1
ATOM 1520 O O . THR A 1 190 ? 2.635 2.092 9.641 1 87.25 190 THR A O 1
ATOM 1523 N N . LEU A 1 191 ? 2.326 1.335 7.582 1 89.44 191 LEU A N 1
ATOM 1524 C CA . LEU A 1 191 ? 1.901 2.641 7.094 1 89.44 191 LEU A CA 1
ATOM 1525 C C . LEU A 1 191 ? 0.58 3.057 7.73 1 89.44 191 LEU A C 1
ATOM 1527 O O . LEU A 1 191 ? 0.384 4.23 8.055 1 89.44 191 LEU A O 1
ATOM 1531 N N . THR A 1 192 ? -0.297 2.088 7.91 1 88.44 192 THR A N 1
ATOM 1532 C CA . THR A 1 192 ? -1.568 2.365 8.57 1 88.44 192 THR A CA 1
ATOM 1533 C C . THR A 1 192 ? -1.344 2.852 10 1 88.44 192 THR A C 1
ATOM 1535 O O . THR A 1 192 ? -1.952 3.834 10.43 1 88.44 192 THR A O 1
ATOM 1538 N N . ALA A 1 193 ? -0.441 2.217 10.648 1 88.38 193 ALA A N 1
ATOM 1539 C CA . ALA A 1 193 ? -0.105 2.631 12.008 1 88.38 193 ALA A CA 1
ATOM 1540 C C . ALA A 1 193 ? 0.52 4.023 12.016 1 88.38 193 ALA A C 1
ATOM 1542 O O . ALA A 1 193 ? 0.267 4.816 12.922 1 88.38 193 ALA A O 1
ATOM 1543 N N . ALA A 1 194 ? 1.317 4.266 11.039 1 89.25 194 ALA A N 1
ATOM 1544 C CA . ALA A 1 194 ? 1.951 5.574 10.906 1 89.25 194 ALA A CA 1
ATOM 1545 C C . ALA A 1 194 ? 0.907 6.672 10.742 1 89.25 194 ALA A C 1
ATOM 1547 O O . ALA A 1 194 ? 1.029 7.75 11.328 1 89.25 194 ALA A O 1
ATOM 1548 N N . THR A 1 195 ? -0.081 6.457 9.953 1 88.88 195 THR A N 1
ATOM 1549 C CA . THR A 1 195 ? -1.158 7.418 9.75 1 88.88 195 THR A CA 1
ATOM 1550 C C . THR A 1 195 ? -1.862 7.727 11.07 1 88.88 195 THR A C 1
ATOM 1552 O O . THR A 1 195 ? -2.191 8.883 11.344 1 88.88 195 THR A O 1
ATOM 1555 N N . ASP A 1 196 ? -2.004 6.676 11.836 1 86.81 196 ASP A N 1
ATOM 1556 C CA . ASP A 1 196 ? -2.645 6.852 13.141 1 86.81 196 ASP A CA 1
ATOM 1557 C C . ASP A 1 196 ? -1.793 7.73 14.055 1 86.81 196 ASP A C 1
ATOM 1559 O O . ASP A 1 196 ? -2.322 8.57 14.789 1 86.81 196 ASP A O 1
ATOM 1563 N N . SER A 1 197 ? -0.55 7.523 13.938 1 85.56 197 SER A N 1
ATOM 1564 C CA . SER A 1 197 ? 0.376 8.305 14.75 1 85.56 197 SER A CA 1
ATOM 1565 C C . SER A 1 197 ? 0.346 9.781 14.367 1 85.56 197 SER A C 1
ATOM 1567 O O . SER A 1 197 ? 0.293 10.656 15.234 1 85.56 197 SER A O 1
ATOM 1569 N N . VAL A 1 198 ? 0.302 10.023 13.133 1 86.44 198 VAL A N 1
ATOM 1570 C CA . VAL A 1 198 ? 0.302 11.398 12.641 1 86.44 198 VAL A CA 1
ATOM 1571 C C . VAL A 1 198 ? -1.023 12.07 12.992 1 86.44 198 VAL A C 1
ATOM 1573 O O . VAL A 1 198 ? -1.048 13.242 13.391 1 86.44 198 VAL A O 1
ATOM 1576 N N . ALA A 1 199 ? -2.066 11.312 12.906 1 81.31 199 ALA A N 1
ATOM 1577 C CA . ALA A 1 199 ? -3.385 11.844 13.25 1 81.31 199 ALA A CA 1
ATOM 1578 C C . ALA A 1 199 ? -3.439 12.281 14.711 1 81.31 199 ALA A C 1
ATOM 1580 O O . ALA A 1 199 ? -4.137 13.234 15.055 1 81.31 199 ALA A O 1
ATOM 1581 N N . SER A 1 200 ? -2.625 11.602 15.453 1 77 200 SER A N 1
ATOM 1582 C CA . SER A 1 200 ? -2.609 11.898 16.875 1 77 200 SER A CA 1
ATOM 1583 C C . SER A 1 200 ? -1.529 12.922 17.219 1 77 200 SER A C 1
ATOM 1585 O O . SER A 1 200 ? -1.283 13.211 18.391 1 77 200 SER A O 1
ATOM 1587 N N . GLY A 1 201 ? -0.871 13.391 16.234 1 74.75 201 GLY A N 1
ATOM 1588 C CA . GLY A 1 201 ? 0.092 14.461 16.438 1 74.75 201 GLY A CA 1
ATOM 1589 C C . GLY A 1 201 ? 1.51 13.961 16.625 1 74.75 201 GLY A C 1
ATOM 1590 O O . GLY A 1 201 ? 2.404 14.734 16.984 1 74.75 201 GLY A O 1
ATOM 1591 N N . GLY A 1 202 ? 1.644 12.633 16.391 1 77 202 GLY A N 1
ATOM 1592 C CA . GLY A 1 202 ? 2.961 12.047 16.578 1 77 202 GLY A CA 1
ATOM 1593 C C . GLY A 1 202 ? 3.693 11.82 15.258 1 77 202 GLY A C 1
ATOM 1594 O O . GLY A 1 202 ? 3.104 11.945 14.188 1 77 202 GLY A O 1
ATOM 1595 N N . ARG A 1 203 ? 5.062 11.547 15.453 1 84.88 203 ARG A N 1
ATOM 1596 C CA . ARG A 1 203 ? 5.871 11.18 14.297 1 84.88 203 ARG A CA 1
ATOM 1597 C C . ARG A 1 203 ? 5.969 9.664 14.156 1 84.88 203 ARG A C 1
ATOM 1599 O O . ARG A 1 203 ? 6.215 8.961 15.141 1 84.88 203 ARG A O 1
ATOM 1606 N N . PRO A 1 204 ? 5.773 9.289 12.961 1 86.38 204 PRO A N 1
ATOM 1607 C CA . PRO A 1 204 ? 5.91 7.84 12.773 1 86.38 204 PRO A CA 1
ATOM 1608 C C . PRO A 1 204 ? 7.348 7.355 12.93 1 86.38 204 PRO A C 1
ATOM 1610 O O . PRO A 1 204 ? 8.289 8.062 12.547 1 86.38 204 PRO A O 1
ATOM 1613 N N . SER A 1 205 ? 7.586 6.156 13.594 1 77.56 205 SER A N 1
ATOM 1614 C CA . SER A 1 205 ? 8.938 5.684 13.898 1 77.56 205 SER A CA 1
ATOM 1615 C C . SER A 1 205 ? 9.352 4.562 12.953 1 77.56 205 SER A C 1
ATOM 1617 O O . SER A 1 205 ? 10.547 4.332 12.742 1 77.56 205 SER A O 1
ATOM 1619 N N . ASP A 1 206 ? 8.5 3.93 12.359 1 83.38 206 ASP A N 1
ATOM 1620 C CA . ASP A 1 206 ? 8.875 2.684 11.695 1 83.38 206 ASP A CA 1
ATOM 1621 C C . ASP A 1 206 ? 8.359 2.646 10.258 1 83.38 206 ASP A C 1
ATOM 1623 O O . ASP A 1 206 ? 7.609 1.741 9.891 1 83.38 206 ASP A O 1
ATOM 1627 N N . LEU A 1 207 ? 8.812 3.684 9.461 1 88.62 207 LEU A N 1
ATOM 1628 C CA . LEU A 1 207 ? 8.383 3.668 8.07 1 88.62 207 LEU A CA 1
ATOM 1629 C C . LEU A 1 207 ? 9.344 2.865 7.207 1 88.62 207 LEU A C 1
ATOM 1631 O O . LEU A 1 207 ? 10.562 2.936 7.402 1 88.62 207 LEU A O 1
ATOM 1635 N N . PRO A 1 208 ? 8.867 2.061 6.387 1 85.12 208 PRO A N 1
ATOM 1636 C CA . PRO A 1 208 ? 9.719 1.28 5.488 1 85.12 208 PRO A CA 1
ATOM 1637 C C . PRO A 1 208 ? 10.312 2.119 4.359 1 85.12 208 PRO A C 1
ATOM 1639 O O . PRO A 1 208 ? 9.953 1.938 3.195 1 85.12 208 PRO A O 1
ATOM 1642 N N . LEU A 1 209 ? 11.344 2.799 4.668 1 87.88 209 LEU A N 1
ATOM 1643 C CA . LEU A 1 209 ? 11.906 3.77 3.736 1 87.88 209 LEU A CA 1
ATOM 1644 C C . LEU A 1 209 ? 12.914 3.104 2.803 1 87.88 209 LEU A C 1
ATOM 1646 O O . LEU A 1 209 ? 13.227 3.643 1.737 1 87.88 209 LEU A O 1
ATOM 1650 N N . GLU A 1 210 ? 13.383 1.949 3.172 1 84.06 210 GLU A N 1
ATOM 1651 C CA . GLU A 1 210 ? 14.469 1.295 2.455 1 84.06 210 GLU A CA 1
ATOM 1652 C C . GLU A 1 210 ? 13.953 0.542 1.231 1 84.06 210 GLU A C 1
ATOM 1654 O O . GLU A 1 210 ? 14.734 0.143 0.366 1 84.06 210 GLU A O 1
ATOM 1659 N N . ARG A 1 211 ? 12.664 0.451 1.083 1 80 211 ARG A N 1
ATOM 1660 C CA . ARG A 1 211 ? 12.094 -0.301 -0.026 1 80 211 ARG A CA 1
ATOM 1661 C C . ARG A 1 211 ? 12.156 0.5 -1.322 1 80 211 ARG A C 1
ATOM 1663 O O . ARG A 1 211 ? 12.008 1.724 -1.31 1 80 211 ARG A O 1
ATOM 1670 N N . ASN A 1 212 ? 12.375 -0.164 -2.379 1 80.19 212 ASN A N 1
ATOM 1671 C CA . ASN A 1 212 ? 12.523 0.521 -3.658 1 80.19 212 ASN A CA 1
ATOM 1672 C C . ASN A 1 212 ? 11.32 0.286 -4.562 1 80.19 212 ASN A C 1
ATOM 1674 O O . ASN A 1 212 ? 11.414 0.429 -5.785 1 80.19 212 ASN A O 1
ATOM 1678 N N . ASP A 1 213 ? 10.164 -0.149 -4.105 1 80.31 213 ASP A N 1
ATOM 1679 C CA . ASP A 1 213 ? 8.945 -0.36 -4.879 1 80.31 213 ASP A CA 1
ATOM 1680 C C . ASP A 1 213 ? 7.895 0.7 -4.555 1 80.31 213 ASP A C 1
ATOM 1682 O O . ASP A 1 213 ? 8.219 1.738 -3.971 1 80.31 213 ASP A O 1
ATOM 1686 N N . GLU A 1 214 ? 6.676 0.452 -4.934 1 83 214 GLU A N 1
ATOM 1687 C CA . GLU A 1 214 ? 5.605 1.426 -4.734 1 83 214 GLU A CA 1
ATOM 1688 C C . GLU A 1 214 ? 5.344 1.662 -3.25 1 83 214 GLU A C 1
ATOM 1690 O O . GLU A 1 214 ? 4.965 2.764 -2.848 1 83 214 GLU A O 1
ATOM 1695 N N . ILE A 1 215 ? 5.57 0.637 -2.5 1 83.12 215 ILE A N 1
ATOM 1696 C CA . ILE A 1 215 ? 5.406 0.787 -1.059 1 83.12 215 ILE A CA 1
ATOM 1697 C C . ILE A 1 215 ? 6.488 1.713 -0.51 1 83.12 215 ILE A C 1
ATOM 1699 O O . ILE A 1 215 ? 6.211 2.588 0.313 1 83.12 215 ILE A O 1
ATOM 1703 N N . GLY A 1 216 ? 7.668 1.493 -0.982 1 84 216 GLY A N 1
ATOM 1704 C CA . GLY A 1 216 ? 8.75 2.391 -0.599 1 84 216 GLY A CA 1
ATOM 1705 C C . GLY A 1 216 ? 8.508 3.828 -1.018 1 84 216 GLY A C 1
ATOM 1706 O O . GLY A 1 216 ? 8.727 4.754 -0.236 1 84 216 GLY A O 1
ATOM 1707 N N . THR A 1 217 ? 8.07 3.98 -2.193 1 85.62 217 THR A N 1
ATOM 1708 C CA . THR A 1 217 ? 7.766 5.316 -2.693 1 85.62 217 THR A CA 1
ATOM 1709 C C . THR A 1 217 ? 6.68 5.977 -1.85 1 85.62 217 THR A C 1
ATOM 1711 O O . THR A 1 217 ? 6.805 7.145 -1.47 1 85.62 217 THR A O 1
ATOM 1714 N N . LEU A 1 218 ? 5.652 5.242 -1.583 1 87.56 218 LEU A N 1
ATOM 1715 C CA . LEU A 1 218 ? 4.582 5.754 -0.73 1 87.56 218 LEU A CA 1
ATOM 1716 C C . LEU A 1 218 ? 5.121 6.141 0.643 1 87.56 218 LEU A C 1
ATOM 1718 O O . LEU A 1 218 ? 4.781 7.199 1.173 1 87.56 218 LEU A O 1
ATOM 1722 N N . SER A 1 219 ? 5.934 5.32 1.17 1 90.25 219 SER A N 1
ATOM 1723 C CA . SER A 1 219 ? 6.512 5.562 2.488 1 90.25 219 SER A CA 1
ATOM 1724 C C . SER A 1 219 ? 7.348 6.836 2.5 1 90.25 219 SER A C 1
ATOM 1726 O O . SER A 1 219 ? 7.266 7.629 3.438 1 90.25 219 SER A O 1
ATOM 1728 N N . ARG A 1 220 ? 8.117 7.023 1.541 1 89.75 220 ARG A N 1
ATOM 1729 C CA . ARG A 1 220 ? 8.969 8.211 1.454 1 89.75 220 ARG A CA 1
ATOM 1730 C C . ARG A 1 220 ? 8.125 9.469 1.283 1 89.75 220 ARG A C 1
ATOM 1732 O O . ARG A 1 220 ? 8.391 10.492 1.924 1 89.75 220 ARG A O 1
ATOM 1739 N N . ARG A 1 221 ? 7.18 9.414 0.459 1 88.56 221 ARG A N 1
ATOM 1740 C CA . ARG A 1 221 ? 6.297 10.562 0.264 1 88.56 221 ARG A CA 1
ATOM 1741 C C . ARG A 1 221 ? 5.516 10.875 1.536 1 88.56 221 ARG A C 1
ATOM 1743 O O . ARG A 1 221 ? 5.293 12.047 1.861 1 88.56 221 ARG A O 1
ATOM 1750 N N . PHE A 1 222 ? 5.137 9.852 2.17 1 91.88 222 PHE A N 1
ATOM 1751 C CA . PHE A 1 222 ? 4.477 10 3.463 1 91.88 222 PHE A CA 1
ATOM 1752 C C . PHE A 1 222 ? 5.402 10.68 4.465 1 91.88 222 PHE A C 1
ATOM 1754 O O . PHE A 1 222 ? 4.992 11.609 5.164 1 91.88 222 PHE A O 1
ATOM 1761 N N . ASN A 1 223 ? 6.523 10.219 4.465 1 90.06 223 ASN A N 1
ATOM 1762 C CA . ASN A 1 223 ? 7.516 10.828 5.34 1 90.06 223 ASN A CA 1
ATOM 1763 C C . ASN A 1 223 ? 7.727 12.305 5.012 1 90.06 223 ASN A C 1
ATOM 1765 O O . ASN A 1 223 ? 7.797 13.141 5.914 1 90.06 223 ASN A O 1
ATOM 1769 N N . ASP A 1 224 ? 7.816 12.578 3.781 1 88.31 224 ASP A N 1
ATOM 1770 C CA . ASP A 1 224 ? 7.953 13.961 3.328 1 88.31 224 ASP A CA 1
ATOM 1771 C C . ASP A 1 224 ? 6.762 14.805 3.775 1 88.31 224 ASP A C 1
ATOM 1773 O O . ASP A 1 224 ? 6.926 15.961 4.18 1 88.31 224 ASP A O 1
ATOM 1777 N N . MET A 1 225 ? 5.645 14.227 3.623 1 88.25 225 MET A N 1
ATOM 1778 C CA . MET A 1 225 ? 4.422 14.906 4.043 1 88.25 225 MET A CA 1
ATOM 1779 C C . MET A 1 225 ? 4.457 15.219 5.535 1 88.25 225 MET A C 1
ATOM 1781 O O . MET A 1 225 ? 4.145 16.344 5.945 1 88.25 225 MET A O 1
ATOM 1785 N N . VAL A 1 226 ? 4.848 14.297 6.309 1 88.69 226 VAL A N 1
ATOM 1786 C CA . VAL A 1 226 ? 4.93 14.477 7.754 1 88.69 226 VAL A CA 1
ATOM 1787 C C . VAL A 1 226 ? 5.934 15.586 8.078 1 88.69 226 VAL A C 1
ATOM 1789 O O . VAL A 1 226 ? 5.664 16.438 8.93 1 88.69 226 VAL A O 1
ATOM 1792 N N . ASP A 1 227 ? 6.992 15.586 7.387 1 84.06 227 ASP A N 1
ATOM 1793 C CA . ASP A 1 227 ? 8.008 16.625 7.562 1 84.06 227 ASP A CA 1
ATOM 1794 C C . ASP A 1 227 ? 7.441 18 7.238 1 84.06 227 ASP A C 1
ATOM 1796 O O . ASP A 1 227 ? 7.695 18.969 7.965 1 84.06 227 ASP A O 1
ATOM 1800 N N . SER A 1 228 ? 6.766 18.031 6.223 1 82.38 228 SER A N 1
ATOM 1801 C CA . SER A 1 228 ? 6.164 19.297 5.797 1 82.38 228 SER A CA 1
ATOM 1802 C C . SER A 1 228 ? 5.145 19.781 6.82 1 82.38 228 SER A C 1
ATOM 1804 O O . SER A 1 228 ? 5.082 20.984 7.113 1 82.38 228 SER A O 1
ATOM 1806 N N . LEU A 1 229 ? 4.414 18.875 7.32 1 81.69 229 LEU A N 1
ATOM 1807 C CA . LEU A 1 229 ? 3.42 19.219 8.328 1 81.69 229 LEU A CA 1
ATOM 1808 C C . LEU A 1 229 ? 4.09 19.719 9.609 1 81.69 229 LEU A C 1
ATOM 1810 O O . LEU A 1 229 ? 3.633 20.688 10.219 1 81.69 229 LEU A O 1
ATOM 1814 N N . GLU A 1 230 ? 5.125 19.125 9.945 1 80.69 230 GLU A N 1
ATOM 1815 C CA . GLU A 1 230 ? 5.879 19.516 11.133 1 80.69 230 GLU A CA 1
ATOM 1816 C C . GLU A 1 230 ? 6.5 20.906 10.945 1 80.69 230 GLU A C 1
ATOM 1818 O O . GLU A 1 230 ? 6.504 21.719 11.875 1 80.69 230 GLU A O 1
ATOM 1823 N N . LYS A 1 231 ? 6.996 21.078 9.812 1 76.12 231 LYS A N 1
ATOM 1824 C CA . LYS A 1 231 ? 7.578 22.375 9.5 1 76.12 231 LYS A CA 1
ATOM 1825 C C . LYS A 1 231 ? 6.52 23.484 9.555 1 76.12 231 LYS A C 1
ATOM 1827 O O . LYS A 1 231 ? 6.754 24.547 10.125 1 76.12 231 LYS A O 1
ATOM 1832 N N . SER A 1 232 ? 5.465 23.156 8.961 1 73.31 232 SER A N 1
ATOM 1833 C CA . SER A 1 232 ? 4.367 24.125 8.961 1 73.31 232 SER A CA 1
ATOM 1834 C C . SER A 1 232 ? 3.898 24.422 10.383 1 73.31 232 SER A C 1
ATOM 1836 O O . SER A 1 232 ? 3.633 25.562 10.727 1 73.31 232 SER A O 1
ATOM 1838 N N . GLU A 1 233 ? 3.82 23.438 11.188 1 71.62 233 GLU A N 1
ATOM 1839 C CA . GLU A 1 233 ? 3.436 23.609 12.586 1 71.62 233 GLU A CA 1
ATOM 1840 C C . GLU A 1 233 ? 4.48 24.406 13.352 1 71.62 233 GLU A C 1
ATOM 1842 O O . GLU A 1 233 ? 4.133 25.25 14.188 1 71.62 233 GLU A O 1
ATOM 1847 N N . GLY A 1 234 ? 5.676 24.125 13.062 1 70 234 GLY A N 1
ATOM 1848 C CA . GLY A 1 234 ? 6.754 24.891 13.672 1 70 234 GLY A CA 1
ATOM 1849 C C . GLY A 1 234 ? 6.727 26.359 13.312 1 70 234 GLY A C 1
ATOM 1850 O O . GLY A 1 234 ? 6.93 27.219 14.18 1 70 234 GLY A O 1
ATOM 1851 N N . GLU A 1 235 ? 6.469 26.578 12.141 1 66.69 235 GLU A N 1
ATOM 1852 C CA . GLU A 1 235 ? 6.371 27.969 11.672 1 66.69 235 GLU A CA 1
ATOM 1853 C C . GLU A 1 235 ? 5.211 28.688 12.336 1 66.69 235 GLU A C 1
ATOM 1855 O O . GLU A 1 235 ? 5.332 29.859 12.711 1 66.69 235 GLU A O 1
ATOM 1860 N N . ARG A 1 236 ? 4.227 27.969 12.375 1 67.75 236 ARG A N 1
ATOM 1861 C CA . ARG A 1 236 ? 3.057 28.562 13.016 1 67.75 236 ARG A CA 1
ATOM 1862 C C . ARG A 1 236 ? 3.33 28.859 14.484 1 67.75 236 ARG A C 1
ATOM 1864 O O . ARG A 1 236 ? 2.941 29.906 15 1 67.75 236 ARG A O 1
ATOM 1871 N N . ARG A 1 237 ? 4.004 28.094 15.094 1 67 237 ARG A N 1
ATOM 1872 C CA . ARG A 1 237 ? 4.367 28.281 16.484 1 67 237 ARG A CA 1
ATOM 1873 C C . ARG A 1 237 ? 5.301 29.469 16.656 1 67 237 ARG A C 1
ATOM 1875 O O . ARG A 1 237 ? 5.133 30.266 17.594 1 67 237 ARG A O 1
ATOM 1882 N N . ARG A 1 238 ? 6.195 29.516 15.883 1 62.66 238 ARG A N 1
ATOM 1883 C CA . ARG A 1 238 ? 7.129 30.641 15.914 1 62.66 238 ARG A CA 1
ATOM 1884 C C . ARG A 1 238 ? 6.41 31.953 15.648 1 62.66 238 ARG A C 1
ATOM 1886 O O . ARG A 1 238 ? 6.734 32.969 16.25 1 62.66 238 ARG A O 1
ATOM 1893 N N . PHE A 1 239 ? 5.441 31.781 14.922 1 63.28 239 PHE A N 1
ATOM 1894 C CA . PHE A 1 239 ? 4.645 32.969 14.609 1 63.28 239 PHE A CA 1
ATOM 1895 C C . PHE A 1 239 ? 3.904 33.469 15.844 1 63.28 239 PHE A C 1
ATOM 1897 O O . PHE A 1 239 ? 3.98 34.656 16.172 1 63.28 239 PHE A O 1
ATOM 1904 N N . VAL A 1 240 ? 3.271 32.594 16.375 1 67 240 VAL A N 1
ATOM 1905 C CA . VAL A 1 240 ? 2.488 32.938 17.562 1 67 240 VAL A CA 1
ATOM 1906 C C . VAL A 1 240 ? 3.412 33.5 18.641 1 67 240 VAL A C 1
ATOM 1908 O O . VAL A 1 240 ? 3.088 34.5 19.297 1 67 240 VAL A O 1
ATOM 1911 N N . SER A 1 241 ? 4.539 32.906 18.812 1 63.62 241 SER A N 1
ATOM 1912 C CA . SER A 1 241 ? 5.512 33.312 19.812 1 63.62 241 SER A CA 1
ATOM 1913 C C . SER A 1 241 ? 6.047 34.719 19.5 1 63.62 241 SER A C 1
ATOM 1915 O O . SER A 1 241 ? 6.16 35.562 20.406 1 63.62 241 SER A O 1
ATOM 1917 N N . SER A 1 242 ? 6.332 34.938 18.312 1 59.53 242 SER A N 1
ATOM 1918 C CA . SER A 1 242 ? 6.883 36.25 17.891 1 59.53 242 SER A CA 1
ATOM 1919 C C . SER A 1 242 ? 5.855 37.344 18.047 1 59.53 242 SER A C 1
ATOM 1921 O O . SER A 1 242 ? 6.172 38.438 18.547 1 59.53 242 SER A O 1
ATOM 1923 N N . VAL A 1 243 ? 4.699 37.062 17.609 1 65.88 243 VAL A N 1
ATOM 1924 C CA . VAL A 1 243 ? 3.625 38.031 17.703 1 65.88 243 VAL A CA 1
ATOM 1925 C C . VAL A 1 243 ? 3.377 38.406 19.156 1 65.88 243 VAL A C 1
ATOM 1927 O O . VAL A 1 243 ? 3.246 39.594 19.5 1 65.88 243 VAL A O 1
ATOM 1930 N N . SER A 1 244 ? 3.305 37.406 19.953 1 65 244 SER A N 1
ATOM 1931 C CA . SER A 1 244 ? 3.082 37.625 21.375 1 65 244 SER A CA 1
ATOM 1932 C C . SER A 1 244 ? 4.168 38.5 21.969 1 65 244 SER A C 1
ATOM 1934 O O . SER A 1 244 ? 3.869 39.438 22.75 1 65 244 SER A O 1
ATOM 1936 N N . HIS A 1 245 ? 5.422 38.281 21.641 1 62.06 245 HIS A N 1
ATOM 1937 C CA . HIS A 1 245 ? 6.543 39.062 22.156 1 62.06 245 HIS A CA 1
ATOM 1938 C C . HIS A 1 245 ? 6.469 40.5 21.656 1 62.06 245 HIS A C 1
ATOM 1940 O O . HIS A 1 245 ? 6.684 41.438 22.422 1 62.06 245 HIS A O 1
ATOM 1946 N N . GLU A 1 246 ? 6.07 40.625 20.453 1 61.41 246 GLU A N 1
ATOM 1947 C CA . GLU A 1 246 ? 6.008 41.938 19.844 1 61.41 246 GLU A CA 1
ATOM 1948 C C . GLU A 1 246 ? 4.844 42.75 20.406 1 61.41 246 GLU A C 1
ATOM 1950 O O . GLU A 1 246 ? 4.91 44 20.469 1 61.41 246 GLU A O 1
ATOM 1955 N N . PHE A 1 247 ? 3.838 42.031 20.875 1 72.56 247 PHE A N 1
ATOM 1956 C CA . PHE A 1 247 ? 2.689 42.688 21.469 1 72.56 247 PHE A CA 1
ATOM 1957 C C . PHE A 1 247 ? 2.994 43.125 22.891 1 72.56 247 PHE A C 1
ATOM 1959 O O . PHE A 1 247 ? 2.547 44.188 23.344 1 72.56 247 PHE A O 1
ATOM 1966 N N . GLN A 1 248 ? 3.855 42.406 23.562 1 70.19 248 GLN A N 1
ATOM 1967 C CA . GLN A 1 248 ? 4.113 42.625 24.984 1 70.19 248 GLN A CA 1
ATOM 1968 C C . GLN A 1 248 ? 4.891 43.938 25.203 1 70.19 248 GLN A C 1
ATOM 1970 O O . GLN A 1 248 ? 4.645 44.656 26.172 1 70.19 248 GLN A O 1
ATOM 1975 N N . THR A 1 249 ? 5.746 44.281 24.344 1 69.06 249 THR A N 1
ATOM 1976 C CA . THR A 1 249 ? 6.613 45.438 24.5 1 69.06 249 THR A CA 1
ATOM 1977 C C . THR A 1 249 ? 5.801 46.719 24.453 1 69.06 249 THR A C 1
ATOM 1979 O O . THR A 1 249 ? 5.828 47.531 25.391 1 69.06 249 THR A O 1
ATOM 1982 N N . PRO A 1 250 ? 5 46.938 23.391 1 74.94 250 PRO A N 1
ATOM 1983 C CA . PRO A 1 250 ? 4.195 48.156 23.375 1 74.94 250 PRO A CA 1
ATOM 1984 C C . PRO A 1 250 ? 3.145 48.188 24.484 1 74.94 250 PRO A C 1
ATOM 1986 O O . PRO A 1 250 ? 2.846 49.281 25.031 1 74.94 250 PRO A O 1
ATOM 1989 N N . LEU A 1 251 ? 2.693 47.062 24.828 1 81.56 251 LEU A N 1
ATOM 1990 C CA . LEU A 1 251 ? 1.677 47.031 25.875 1 81.56 251 LEU A CA 1
ATOM 1991 C C . LEU A 1 251 ? 2.266 47.438 27.219 1 81.56 251 LEU A C 1
ATOM 1993 O O . LEU A 1 251 ? 1.613 48.156 28 1 81.56 251 LEU A O 1
ATOM 1997 N N . THR A 1 252 ? 3.469 47.031 27.484 1 77.88 252 THR A N 1
ATOM 1998 C CA . THR A 1 252 ? 4.164 47.438 28.703 1 77.88 252 THR A CA 1
ATOM 1999 C C . THR A 1 252 ? 4.402 48.938 28.703 1 77.88 252 THR A C 1
ATOM 2001 O O . THR A 1 252 ? 4.238 49.594 29.734 1 77.88 252 THR A O 1
ATOM 2004 N N . SER A 1 253 ? 4.75 49.469 27.578 1 78.56 253 SER A N 1
ATOM 2005 C CA . SER A 1 253 ? 4.945 50.906 27.422 1 78.56 253 SER A CA 1
ATOM 2006 C C . SER A 1 253 ? 3.65 51.656 27.672 1 78.56 253 SER A C 1
ATOM 2008 O O . SER A 1 253 ? 3.637 52.656 28.422 1 78.56 253 SER A O 1
ATOM 2010 N N . ILE A 1 254 ? 2.605 51.219 27.094 1 84.94 254 ILE A N 1
ATOM 2011 C CA . ILE A 1 254 ? 1.304 51.844 27.25 1 84.94 254 ILE A CA 1
ATOM 2012 C C . ILE A 1 254 ? 0.901 51.812 28.734 1 84.94 254 ILE A C 1
ATOM 2014 O O . ILE A 1 254 ? 0.477 52.844 29.281 1 84.94 254 ILE A O 1
ATOM 2018 N N . LYS A 1 255 ? 1.112 50.75 29.328 1 85.62 255 LYS A N 1
ATOM 2019 C CA . LYS A 1 255 ? 0.755 50.594 30.734 1 85.62 255 LYS A CA 1
ATOM 2020 C C . LYS A 1 255 ? 1.571 51.531 31.609 1 85.62 255 LYS A C 1
ATOM 2022 O O . LYS A 1 255 ? 1.031 52.156 32.531 1 85.62 255 LYS A O 1
ATOM 2027 N N . GLY A 1 256 ? 2.809 51.625 31.359 1 83.19 256 GLY A N 1
ATOM 2028 C CA . GLY A 1 256 ? 3.693 52.5 32.125 1 83.19 256 GLY A CA 1
ATOM 2029 C C . GLY A 1 256 ? 3.32 53.969 32 1 83.19 256 GLY A C 1
ATOM 2030 O O . GLY A 1 256 ? 3.178 54.656 33.031 1 83.19 256 GLY A O 1
ATOM 2031 N N . TYR A 1 257 ? 3.129 54.438 30.844 1 85.5 257 TYR A N 1
ATOM 2032 C CA . TYR A 1 257 ? 2.791 55.812 30.625 1 85.5 257 TYR A CA 1
ATOM 2033 C C . TYR A 1 257 ? 1.387 56.125 31.125 1 85.5 257 TYR A C 1
ATOM 2035 O O . TYR A 1 257 ? 1.123 57.25 31.609 1 85.5 257 TYR A O 1
ATOM 2043 N N . ALA A 1 258 ? 0.565 55.219 30.938 1 90.12 258 ALA A N 1
ATOM 2044 C CA . ALA A 1 258 ? -0.788 55.406 31.453 1 90.12 258 ALA A CA 1
ATOM 2045 C C . ALA A 1 258 ? -0.781 55.531 32.969 1 90.12 258 ALA A C 1
ATOM 2047 O O . ALA A 1 258 ? -1.49 56.375 33.531 1 90.12 258 ALA A O 1
ATOM 2048 N N . SER A 1 259 ? 0.011 54.75 33.594 1 87.69 259 SER A N 1
ATOM 2049 C CA . SER A 1 259 ? 0.144 54.812 35.062 1 87.69 259 SER A CA 1
ATOM 2050 C C . SER A 1 259 ? 0.704 56.156 35.5 1 87.69 259 SER A C 1
ATOM 2052 O O . SER A 1 259 ? 0.253 56.719 36.5 1 87.69 259 SER A O 1
ATOM 2054 N N . GLU A 1 260 ? 1.63 56.625 34.781 1 84.94 260 GLU A N 1
ATOM 2055 C CA . GLU A 1 260 ? 2.203 57.938 35.062 1 84.94 260 GLU A CA 1
ATOM 2056 C C . GLU A 1 260 ? 1.163 59.031 34.906 1 84.94 260 GLU A C 1
ATOM 2058 O O . GLU A 1 260 ? 1.122 59.969 35.688 1 84.94 260 GLU A O 1
ATOM 2063 N N . LEU A 1 261 ? 0.344 58.938 33.969 1 89.5 261 LEU A N 1
ATOM 2064 C CA . LEU A 1 261 ? -0.7 59.938 33.719 1 89.5 261 LEU A CA 1
ATOM 2065 C C . LEU A 1 261 ? -1.749 59.906 34.844 1 89.5 261 LEU A C 1
ATOM 2067 O O . LEU A 1 261 ? -2.252 60.969 35.25 1 89.5 261 LEU A O 1
ATOM 2071 N N . VAL A 1 262 ? -2.029 58.75 35.219 1 89.56 262 VAL A N 1
ATOM 2072 C CA . VAL A 1 262 ? -2.982 58.625 36.312 1 89.56 262 VAL A CA 1
ATOM 2073 C C . VAL A 1 262 ? -2.439 59.344 37.562 1 89.56 262 VAL A C 1
ATOM 2075 O O . VAL A 1 262 ? -3.191 60 38.281 1 89.56 262 VAL A O 1
ATOM 2078 N N . ALA A 1 263 ? -1.171 59.312 37.75 1 87.88 263 ALA A N 1
ATOM 2079 C CA . ALA A 1 263 ? -0.522 59.875 38.938 1 87.88 263 ALA A CA 1
ATOM 2080 C C . ALA A 1 263 ? -0.368 61.375 38.812 1 87.88 263 ALA A C 1
ATOM 2082 O O . ALA A 1 263 ? -0.298 62.094 39.812 1 87.88 263 ALA A O 1
ATOM 2083 N N . THR A 1 264 ? -0.368 61.906 37.625 1 89.62 264 THR A N 1
ATOM 2084 C CA . THR A 1 264 ? 0.041 63.312 37.438 1 89.62 264 THR A CA 1
ATOM 2085 C C . THR A 1 264 ? -1.137 64.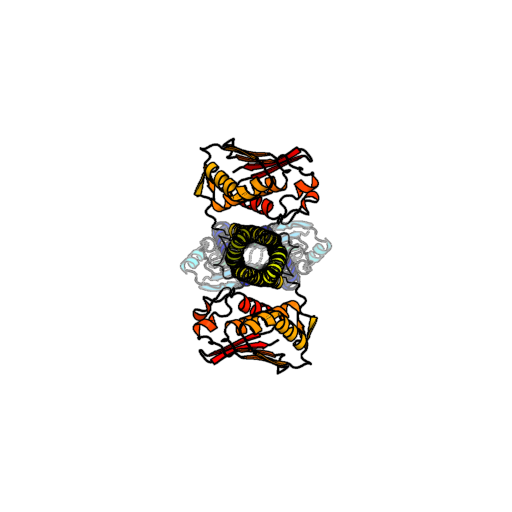188 36.969 1 89.62 264 THR A C 1
ATOM 2087 O O . THR A 1 264 ? -1.026 65.375 36.875 1 89.62 264 THR A O 1
ATOM 2090 N N . THR A 1 265 ? -2.188 63.531 36.625 1 89.38 265 THR A N 1
ATOM 2091 C CA . THR A 1 265 ? -3.334 64.312 36.125 1 89.38 265 THR A CA 1
ATOM 2092 C C . THR A 1 265 ? -4.52 64.125 37.062 1 89.38 265 THR A C 1
ATOM 2094 O O . THR A 1 265 ? -4.48 63.344 38.031 1 89.38 265 THR A O 1
ATOM 2097 N N . ASP A 1 266 ? -5.496 65.062 36.906 1 88.56 266 ASP A N 1
ATOM 2098 C CA . ASP A 1 266 ? -6.695 65 37.75 1 88.56 266 ASP A CA 1
ATOM 2099 C C . ASP A 1 266 ? -7.957 65.125 36.875 1 88.56 266 ASP A C 1
ATOM 2101 O O . ASP A 1 266 ? -7.875 65.312 35.656 1 88.56 266 ASP A O 1
ATOM 2105 N N . GLY A 1 267 ? -9.18 64.688 37.406 1 88.19 267 GLY A N 1
ATOM 2106 C CA . GLY A 1 267 ? -10.453 64.875 36.75 1 88.19 267 GLY A CA 1
ATOM 2107 C C . GLY A 1 267 ? -10.648 63.844 35.625 1 88.19 267 GLY A C 1
ATOM 2108 O O . GLY A 1 267 ? -10.383 62.656 35.781 1 88.19 267 GLY A O 1
ATOM 2109 N N . ASP A 1 268 ? -11.047 64.375 34.531 1 83.94 268 ASP A N 1
ATOM 2110 C CA . ASP A 1 268 ? -11.359 63.562 33.375 1 83.94 268 ASP A CA 1
ATOM 2111 C C . ASP A 1 268 ? -10.102 62.906 32.812 1 83.94 268 ASP A C 1
ATOM 2113 O O . ASP A 1 268 ? -10.125 61.781 32.344 1 83.94 268 ASP A O 1
ATOM 2117 N N . ALA A 1 269 ? -9.086 63.688 32.875 1 89.56 269 ALA A N 1
ATOM 2118 C CA . ALA A 1 269 ? -7.82 63.188 32.344 1 89.56 269 ALA A CA 1
ATOM 2119 C C . ALA A 1 269 ? -7.34 61.969 33.094 1 89.56 269 ALA A C 1
ATOM 2121 O O . ALA A 1 269 ? -6.836 61 32.531 1 89.56 269 ALA A O 1
ATOM 2122 N N . LYS A 1 270 ? -7.492 61.938 34.375 1 89.31 270 LYS A N 1
ATOM 2123 C CA . LYS A 1 270 ? -7.113 60.812 35.219 1 89.31 270 LYS A CA 1
ATOM 2124 C C . LYS A 1 270 ? -7.984 59.594 34.938 1 89.31 270 LYS A C 1
ATOM 2126 O O . LYS A 1 270 ? -7.492 58.469 34.875 1 89.31 270 LYS A O 1
ATOM 2131 N N . ALA A 1 271 ? -9.219 59.844 34.656 1 82.88 271 ALA A N 1
ATOM 2132 C CA . ALA A 1 271 ? -10.141 58.75 34.344 1 82.88 271 ALA A CA 1
ATOM 2133 C C . ALA A 1 271 ? -9.781 58.094 33 1 82.88 271 ALA A C 1
ATOM 2135 O O . ALA A 1 271 ? -9.805 56.875 32.875 1 82.88 271 ALA A O 1
ATOM 2136 N N . HIS A 1 272 ? -9.523 58.969 32.094 1 86.62 272 HIS A N 1
ATOM 2137 C CA . HIS A 1 272 ? -9.133 58.438 30.781 1 86.62 272 HIS A CA 1
ATOM 2138 C C . HIS A 1 272 ? -7.844 57.625 30.859 1 86.62 272 HIS A C 1
ATOM 2140 O O . HIS A 1 272 ? -7.734 56.562 30.25 1 86.62 272 HIS A O 1
ATOM 2146 N N . ALA A 1 273 ? -6.922 58.125 31.562 1 90.44 273 ALA A N 1
ATOM 2147 C CA . ALA A 1 273 ? -5.645 57.438 31.734 1 90.44 273 ALA A CA 1
ATOM 2148 C C . ALA A 1 273 ? -5.84 56.094 32.438 1 90.44 273 ALA A C 1
ATOM 2150 O O . ALA A 1 273 ? -5.176 55.094 32.094 1 90.44 273 ALA A O 1
ATOM 2151 N N . ALA A 1 274 ? -6.727 56.062 33.312 1 84.75 274 ALA A N 1
ATOM 2152 C CA . ALA A 1 274 ? -7.012 54.812 34.031 1 84.75 274 ALA A CA 1
ATOM 2153 C C . ALA A 1 274 ? -7.625 53.75 33.094 1 84.75 274 ALA A C 1
ATOM 2155 O O . ALA A 1 274 ? -7.305 52.562 33.188 1 84.75 274 ALA A O 1
ATOM 2156 N N . ILE A 1 275 ? -8.461 54.188 32.25 1 82.44 275 ILE A N 1
ATOM 2157 C CA . ILE A 1 275 ? -9.07 53.312 31.281 1 82.44 275 ILE A CA 1
ATOM 2158 C C . ILE A 1 275 ? -7.988 52.719 30.375 1 82.44 275 ILE A C 1
ATOM 2160 O O . ILE A 1 275 ? -7.969 51.531 30.109 1 82.44 275 ILE A O 1
ATOM 2164 N N . ILE A 1 276 ? -7.113 53.562 29.875 1 88.88 276 ILE A N 1
ATOM 2165 C CA . ILE A 1 276 ? -6.027 53.125 29 1 88.88 276 ILE A CA 1
ATOM 2166 C C . ILE A 1 276 ? -5.164 52.094 29.719 1 88.88 276 ILE A C 1
ATOM 2168 O O . ILE A 1 276 ? -4.812 51.062 29.141 1 88.88 276 ILE A O 1
ATOM 2172 N N . ARG A 1 277 ? -4.832 52.406 30.922 1 84.75 277 ARG A N 1
ATOM 2173 C CA . ARG A 1 277 ? -4.016 51.5 31.703 1 84.75 277 ARG A CA 1
ATOM 2174 C C . ARG A 1 277 ? -4.695 50.156 31.859 1 84.75 277 ARG A C 1
ATOM 2176 O O . ARG A 1 277 ? -4.062 49.094 31.672 1 84.75 277 ARG A O 1
ATOM 2183 N N . ASP A 1 278 ? -5.973 50.156 32.094 1 77.5 278 ASP A N 1
ATOM 2184 C CA . ASP A 1 278 ? -6.719 48.938 32.312 1 77.5 278 ASP A CA 1
ATOM 2185 C C . ASP A 1 278 ? -6.844 48.125 31 1 77.5 278 ASP A C 1
ATOM 2187 O O . ASP A 1 278 ? -6.715 46.906 31.016 1 77.5 278 ASP A O 1
ATOM 2191 N N . GLU A 1 279 ? -7.086 48.844 29.984 1 80.62 279 GLU A N 1
ATOM 2192 C CA . GLU A 1 279 ? -7.168 48.188 28.672 1 80.62 279 GLU A CA 1
ATOM 2193 C C . GLU A 1 279 ? -5.824 47.562 28.281 1 80.62 279 GLU A C 1
ATOM 2195 O O . GLU A 1 279 ? -5.773 46.5 27.688 1 80.62 279 GLU A O 1
ATOM 2200 N N . ALA A 1 280 ? -4.75 48.25 28.484 1 84.38 280 ALA A N 1
ATOM 2201 C CA . ALA A 1 280 ? -3.412 47.75 28.188 1 84.38 280 ALA A CA 1
ATOM 2202 C C . ALA A 1 280 ? -3.094 46.5 29.016 1 84.38 280 ALA A C 1
ATOM 2204 O O . ALA A 1 280 ? -2.48 45.562 28.516 1 84.38 280 ALA A O 1
ATOM 2205 N N . SER A 1 281 ? -3.508 46.562 30.266 1 75.31 281 SER A N 1
ATOM 2206 C CA . SER A 1 281 ? -3.316 45.406 31.141 1 75.31 281 SER A CA 1
ATOM 2207 C C . SER A 1 281 ? -4.078 44.188 30.625 1 75.31 281 SER A C 1
ATOM 2209 O O . SER A 1 281 ? -3.559 43.062 30.656 1 75.31 281 SER A O 1
ATOM 2211 N N . ARG A 1 282 ? -5.215 44.438 30.219 1 67.38 282 ARG A N 1
ATOM 2212 C CA . ARG A 1 282 ? -6.039 43.375 29.656 1 67.38 282 ARG A CA 1
ATOM 2213 C C . ARG A 1 282 ? -5.391 42.75 28.406 1 67.38 282 ARG A C 1
ATOM 2215 O O . ARG A 1 282 ? -5.32 41.531 28.266 1 67.38 282 ARG A O 1
ATOM 2222 N N . LEU A 1 283 ? -4.941 43.562 27.484 1 76.75 283 LEU A N 1
ATOM 2223 C CA . LEU A 1 283 ? -4.297 43.094 26.266 1 76.75 283 LEU A CA 1
ATOM 2224 C C . LEU A 1 283 ? -3.021 42.312 26.562 1 76.75 283 LEU A C 1
ATOM 2226 O O . LEU A 1 283 ? -2.709 41.344 25.891 1 76.75 283 LEU A O 1
ATOM 2230 N N . SER A 1 284 ? -2.295 42.844 27.5 1 74.06 284 SER A N 1
ATOM 2231 C CA . SER A 1 284 ? -1.08 42.125 27.922 1 74.06 284 SER A CA 1
ATOM 2232 C C . SER A 1 284 ? -1.388 40.719 28.391 1 74.06 284 SER A C 1
ATOM 2234 O O . SER A 1 284 ? -0.65 39.781 28.094 1 74.06 284 SER A O 1
ATOM 2236 N N . GLU A 1 285 ? -2.447 40.625 29.078 1 63.47 285 GLU A N 1
ATOM 2237 C CA . GLU A 1 285 ? -2.867 39.312 29.578 1 63.47 285 GLU A CA 1
ATOM 2238 C C . GLU A 1 285 ? -3.287 38.375 28.422 1 63.47 285 GLU A C 1
ATOM 2240 O O . GLU A 1 285 ? -2.963 37.188 28.422 1 63.47 285 GLU A O 1
ATOM 2245 N N . LEU A 1 286 ? -4.008 38.875 27.562 1 63.03 286 LEU A N 1
ATOM 2246 C CA . LEU A 1 286 ? -4.43 38.125 26.391 1 63.03 286 LEU A CA 1
ATOM 2247 C C . LEU A 1 286 ? -3.225 37.625 25.594 1 63.03 286 LEU A C 1
ATOM 2249 O O . LEU A 1 286 ? -3.199 36.469 25.156 1 63.03 286 LEU A O 1
ATOM 2253 N N . THR A 1 287 ? -2.293 38.5 25.312 1 70.06 287 THR A N 1
ATOM 2254 C CA . THR A 1 287 ? -1.077 38.156 24.578 1 70.06 287 THR A CA 1
ATOM 2255 C C . THR A 1 287 ? -0.327 37.031 25.297 1 70.06 287 THR A C 1
ATOM 2257 O O . THR A 1 287 ? 0.178 36.094 24.656 1 70.06 287 THR A O 1
ATOM 2260 N N . ARG A 1 288 ? -0.273 37.156 26.594 1 62.25 288 ARG A N 1
ATOM 2261 C CA . ARG A 1 288 ? 0.38 36.125 27.375 1 62.25 288 ARG A CA 1
ATOM 2262 C C . ARG A 1 288 ? -0.33 34.781 27.219 1 62.25 288 ARG A C 1
ATOM 2264 O O . ARG A 1 288 ? 0.319 33.75 27.125 1 62.25 288 ARG A O 1
ATOM 2271 N N . GLN A 1 289 ? -1.567 34.844 27.25 1 56.69 289 GLN A N 1
ATOM 2272 C CA . GLN A 1 289 ? -2.352 33.625 27.078 1 56.69 289 GLN A CA 1
ATOM 2273 C C . GLN A 1 289 ? -2.131 33 25.703 1 56.69 289 GLN A C 1
ATOM 2275 O O . GLN A 1 289 ? -2.033 31.781 25.562 1 56.69 289 GLN A O 1
ATOM 2280 N N . LEU A 1 290 ? -2.07 33.812 24.734 1 61.19 290 LEU A N 1
ATOM 2281 C CA . LEU A 1 290 ? -1.814 33.344 23.375 1 61.19 290 LEU A CA 1
ATOM 2282 C C . LEU A 1 290 ? -0.458 32.656 23.281 1 61.19 290 LEU A C 1
ATOM 2284 O O . LEU A 1 290 ? -0.327 31.625 22.641 1 61.19 290 LEU A O 1
ATOM 2288 N N . LEU A 1 291 ? 0.497 33.344 23.844 1 60.22 291 LEU A N 1
ATOM 2289 C CA . LEU A 1 291 ? 1.836 32.75 23.891 1 60.22 291 LEU A CA 1
ATOM 2290 C C . LEU A 1 291 ? 1.818 31.391 24.562 1 60.22 291 LEU A C 1
ATOM 2292 O O . LEU A 1 291 ? 2.49 30.469 24.109 1 60.22 291 LEU A O 1
ATOM 2296 N N . LEU A 1 292 ? 1.031 31.359 25.609 1 55.72 292 LEU A N 1
ATOM 2297 C CA . LEU A 1 292 ? 0.934 30.109 26.344 1 55.72 292 LEU A CA 1
ATOM 2298 C C . LEU A 1 292 ? 0.299 29.016 25.484 1 55.72 292 LEU A C 1
ATOM 2300 O O . LEU A 1 292 ? 0.757 27.875 25.5 1 55.72 292 LEU A O 1
ATOM 2304 N N . LEU A 1 293 ? -0.655 29.359 24.828 1 56.09 293 LEU A N 1
ATOM 2305 C CA . LEU A 1 293 ? -1.329 28.406 23.953 1 56.09 293 LEU A CA 1
ATOM 2306 C C . LEU A 1 293 ? -0.387 27.906 22.859 1 56.09 293 LEU A C 1
ATOM 2308 O O . LEU A 1 293 ? -0.381 26.719 22.547 1 56.09 293 LEU A O 1
ATOM 2312 N N . ALA A 1 294 ? 0.328 28.781 22.281 1 58.38 294 ALA A N 1
ATOM 2313 C CA . ALA A 1 294 ? 1.297 28.422 21.25 1 58.38 294 ALA A CA 1
ATOM 2314 C C . ALA A 1 294 ? 2.357 27.469 21.797 1 58.38 294 ALA A C 1
ATOM 2316 O O . ALA A 1 294 ? 2.809 26.562 21.094 1 58.38 294 ALA A O 1
ATOM 2317 N N . ARG A 1 295 ? 2.664 27.734 23.031 1 56.81 295 ARG A N 1
ATOM 2318 C CA . ARG A 1 295 ? 3.678 26.906 23.688 1 56.81 295 ARG A CA 1
ATOM 2319 C C . ARG A 1 295 ? 3.139 25.516 24 1 56.81 295 ARG A C 1
ATOM 2321 O O . ARG A 1 295 ? 3.873 24.531 23.922 1 56.81 295 ARG A O 1
ATOM 2328 N N . LEU A 1 296 ? 1.917 25.516 24.469 1 53.09 296 LEU A N 1
ATOM 2329 C CA . LEU A 1 296 ? 1.292 24.234 24.812 1 53.09 296 LEU A CA 1
ATOM 2330 C C . LEU A 1 296 ? 1.306 23.297 23.609 1 53.09 296 LEU A C 1
ATOM 2332 O O . LEU A 1 296 ? 1.377 22.078 23.781 1 53.09 296 LEU A O 1
ATOM 2336 N N . ASP A 1 297 ? 1.317 23.906 22.547 1 51.69 297 ASP A N 1
ATOM 2337 C CA . ASP A 1 297 ? 1.319 23.078 21.344 1 51.69 297 ASP A CA 1
ATOM 2338 C C . ASP A 1 297 ? 2.725 22.578 21.031 1 51.69 297 ASP A C 1
ATOM 2340 O O . ASP A 1 297 ? 2.9 21.703 20.172 1 51.69 297 ASP A O 1
ATOM 2344 N N . GLU A 1 298 ? 3.721 23.188 21.781 1 48.88 298 GLU A N 1
ATOM 2345 C CA . GLU A 1 298 ? 5.102 22.75 21.594 1 48.88 298 GLU A CA 1
ATOM 2346 C C . GLU A 1 298 ? 5.359 21.438 22.312 1 48.88 298 GLU A C 1
ATOM 2348 O O . GLU A 1 298 ? 4.895 21.234 23.438 1 48.88 298 GLU A O 1
ATOM 2353 N N . ALA A 1 299 ? 5.719 20.391 21.531 1 47.88 299 ALA A N 1
ATOM 2354 C CA . ALA A 1 299 ? 6.094 19.094 22.078 1 47.88 299 ALA A CA 1
ATOM 2355 C C . ALA A 1 299 ? 7.055 19.25 23.25 1 47.88 299 ALA A C 1
ATOM 2357 O O . ALA A 1 299 ? 7.199 18.328 24.062 1 47.88 299 ALA A O 1
ATOM 2358 N N . ASN A 1 300 ? 7.738 20.453 23.469 1 48.22 300 ASN A N 1
ATOM 2359 C CA . ASN A 1 300 ? 8.875 20.438 24.375 1 48.22 300 ASN A CA 1
ATOM 2360 C C . ASN A 1 300 ? 8.562 21.156 25.688 1 48.22 300 ASN A C 1
ATOM 2362 O O . ASN A 1 300 ? 9.445 21.75 26.297 1 48.22 300 ASN A O 1
ATOM 2366 N N . VAL A 1 301 ? 7.398 21.219 26.109 1 53.75 301 VAL A N 1
ATOM 2367 C CA . VAL A 1 301 ? 7.102 21.766 27.422 1 53.75 301 VAL A CA 1
ATOM 2368 C C . VAL A 1 301 ? 7.594 20.797 28.5 1 53.75 301 VAL A C 1
ATOM 2370 O O . VAL A 1 301 ? 7.344 19.594 28.422 1 53.75 301 VAL A O 1
ATOM 2373 N N . SER A 1 302 ? 8.703 21.172 29.25 1 60.5 302 SER A N 1
ATOM 2374 C CA . SER A 1 302 ? 9.156 20.328 30.344 1 60.5 302 SER A CA 1
ATOM 2375 C C . SER A 1 302 ? 8.07 20.172 31.406 1 60.5 302 SER A C 1
ATOM 2377 O O . SER A 1 302 ? 7.75 21.125 32.125 1 60.5 302 SER A O 1
ATOM 2379 N N . LEU A 1 303 ? 7.422 19.078 31.422 1 69.31 303 LEU A N 1
ATOM 2380 C CA . LEU A 1 303 ? 6.348 18.781 32.344 1 69.31 303 LEU A CA 1
ATOM 2381 C C . LEU A 1 303 ? 6.883 18.047 33.594 1 69.31 303 LEU A C 1
ATOM 2383 O O . LEU A 1 303 ? 6.113 17.453 34.344 1 69.31 303 LEU A O 1
ATOM 2387 N N . THR A 1 304 ? 8.281 18.234 33.812 1 77.25 304 THR A N 1
ATOM 2388 C CA . THR A 1 304 ? 8.836 17.406 34.875 1 77.25 304 THR A CA 1
ATOM 2389 C C . THR A 1 304 ? 9.391 18.266 36 1 77.25 304 THR A C 1
ATOM 2391 O O . THR A 1 304 ? 9.914 17.75 37 1 77.25 304 THR A O 1
ATOM 2394 N N . THR A 1 305 ? 9.227 19.516 36 1 82.44 305 THR A N 1
ATOM 2395 C CA . THR A 1 305 ? 9.75 20.406 37.031 1 82.44 305 THR A CA 1
ATOM 2396 C C . THR A 1 305 ? 8.844 20.406 38.25 1 82.44 305 THR A C 1
ATOM 2398 O O . THR A 1 305 ? 7.621 20.5 38.125 1 82.44 305 THR A O 1
ATOM 2401 N N . PRO A 1 306 ? 9.453 20.219 39.5 1 92.25 306 PRO A N 1
ATOM 2402 C CA . PRO A 1 306 ? 8.641 20.344 40.688 1 92.25 306 PRO A CA 1
ATOM 2403 C C . PRO A 1 306 ? 8.125 21.766 40.938 1 92.25 306 PRO A C 1
ATOM 2405 O O . PRO A 1 306 ? 8.883 22.719 40.812 1 92.25 306 PRO A O 1
ATOM 2408 N N . VAL A 1 307 ? 6.918 21.891 41.125 1 92.31 307 VAL A N 1
ATOM 2409 C CA . VAL A 1 307 ? 6.273 23.172 41.344 1 92.31 307 VAL A CA 1
ATOM 2410 C C . VAL A 1 307 ? 5.609 23.203 42.719 1 92.31 307 VAL A C 1
ATOM 2412 O O . VAL A 1 307 ? 4.816 22.312 43.031 1 92.31 307 VAL A O 1
ATOM 2415 N N . ASP A 1 308 ? 6.008 24.203 43.562 1 95.06 308 ASP A N 1
ATOM 2416 C CA . ASP A 1 308 ? 5.324 24.469 44.812 1 95.06 308 ASP A CA 1
ATOM 2417 C C . ASP A 1 308 ? 3.971 25.141 44.562 1 95.06 308 ASP A C 1
ATOM 2419 O O . ASP A 1 308 ? 3.902 26.312 44.219 1 95.06 308 ASP A O 1
ATOM 2423 N N . VAL A 1 309 ? 2.926 24.359 44.875 1 96.19 309 VAL A N 1
ATOM 2424 C CA . VAL A 1 309 ? 1.582 24.812 44.531 1 96.19 309 VAL A CA 1
ATOM 2425 C C . VAL A 1 309 ? 1.204 26.031 45.344 1 96.19 309 VAL A C 1
ATOM 2427 O O . VAL A 1 309 ? 0.637 27 44.844 1 96.19 309 VAL A O 1
ATOM 2430 N N . ARG A 1 310 ? 1.534 26.031 46.625 1 95.69 310 ARG A N 1
ATOM 2431 C CA . ARG A 1 310 ? 1.224 27.156 47.5 1 95.69 310 ARG A CA 1
ATOM 2432 C C . ARG A 1 310 ? 1.88 28.438 47 1 95.69 310 ARG A C 1
ATOM 2434 O O . ARG A 1 310 ? 1.212 29.469 46.844 1 95.69 310 ARG A O 1
ATOM 2441 N N . ALA A 1 311 ? 3.135 28.312 46.719 1 94 311 ALA A N 1
ATOM 2442 C CA . ALA A 1 311 ? 3.879 29.484 46.281 1 94 311 ALA A CA 1
ATOM 2443 C C . ALA A 1 311 ? 3.334 30 44.938 1 94 311 ALA A C 1
ATOM 2445 O O . ALA A 1 311 ? 3.234 31.219 44.75 1 94 311 ALA A O 1
ATOM 2446 N N . SER A 1 312 ? 3.039 29.109 44.156 1 93.88 312 SER A N 1
ATOM 2447 C CA . SER A 1 312 ? 2.516 29.453 42.812 1 93.88 312 SER A CA 1
ATOM 2448 C C . SER A 1 312 ? 1.187 30.203 42.938 1 93.88 312 SER A C 1
ATOM 2450 O O . SER A 1 312 ? 0.99 31.234 42.281 1 93.88 312 SER A O 1
ATOM 2452 N N . ILE A 1 313 ? 0.29 29.734 43.781 1 95.44 313 ILE A N 1
ATOM 2453 C CA . ILE A 1 313 ? -1.035 30.328 43.938 1 95.44 313 ILE A CA 1
ATOM 2454 C C . ILE A 1 313 ? -0.916 31.688 44.594 1 95.44 313 ILE A C 1
ATOM 2456 O O . ILE A 1 313 ? -1.564 32.656 44.188 1 95.44 313 ILE A O 1
ATOM 2460 N N . GLU A 1 314 ? -0.084 31.766 45.594 1 93.25 314 GLU A N 1
ATOM 2461 C CA . GLU A 1 314 ? 0.112 33.031 46.312 1 93.25 314 GLU A CA 1
ATOM 2462 C C . GLU A 1 314 ? 0.651 34.094 45.375 1 93.25 314 GLU A C 1
ATOM 2464 O O . GLU A 1 314 ? 0.24 35.25 45.469 1 93.25 314 GLU A O 1
ATOM 2469 N N . ASP A 1 315 ? 1.552 33.688 44.562 1 88.56 315 ASP A N 1
ATOM 2470 C CA . ASP A 1 315 ? 2.1 34.625 43.594 1 88.56 315 ASP A CA 1
ATOM 2471 C C . ASP A 1 315 ? 1.012 35.125 42.656 1 88.56 315 ASP A C 1
ATOM 2473 O O . ASP A 1 315 ? 0.967 36.312 42.344 1 88.56 315 ASP A O 1
ATOM 2477 N N . VAL A 1 316 ? 0.146 34.219 42.25 1 89.69 316 VAL A N 1
ATOM 2478 C CA . VAL A 1 316 ? -0.937 34.594 41.344 1 89.69 316 VAL A CA 1
ATOM 2479 C C . VAL A 1 316 ? -1.909 35.531 42.062 1 89.69 316 VAL A C 1
ATOM 2481 O O . VAL A 1 316 ? -2.365 36.5 41.469 1 89.69 316 VAL A O 1
ATOM 2484 N N . ILE A 1 317 ? -2.211 35.312 43.312 1 91.25 317 ILE A N 1
ATOM 2485 C CA . ILE A 1 317 ? -3.102 36.156 44.062 1 91.25 317 ILE A CA 1
ATOM 2486 C C . ILE A 1 317 ? -2.51 37.562 44.156 1 91.25 317 ILE A C 1
ATOM 2488 O O . ILE A 1 317 ? -3.213 38.562 43.969 1 91.25 317 ILE A O 1
ATOM 2492 N N . ARG A 1 318 ? -1.225 37.594 44.406 1 81.56 318 ARG A N 1
ATOM 2493 C CA . ARG A 1 318 ? -0.544 38.875 44.531 1 81.56 318 ARG A CA 1
ATOM 2494 C C . ARG A 1 318 ? -0.627 39.688 43.25 1 81.56 318 ARG A C 1
ATOM 2496 O O . ARG A 1 318 ? -0.793 40.906 43.25 1 81.56 318 ARG A O 1
ATOM 2503 N N . ARG A 1 319 ? -0.551 39 42.219 1 76 319 ARG A N 1
ATOM 2504 C CA . ARG A 1 319 ? -0.566 39.656 40.938 1 76 319 ARG A CA 1
ATOM 2505 C C . ARG A 1 319 ? -1.955 40.188 40.594 1 76 319 ARG A C 1
ATOM 2507 O O . ARG A 1 319 ? -2.1 41.094 39.75 1 76 319 ARG A O 1
ATOM 2514 N N . HIS A 1 320 ? -2.959 39.688 41.219 1 80.38 320 HIS A N 1
ATOM 2515 C CA . HIS A 1 320 ? -4.328 40.094 40.938 1 80.38 320 HIS A CA 1
ATOM 2516 C C . HIS A 1 320 ? -4.918 40.906 42.094 1 80.38 320 HIS A C 1
ATOM 2518 O O . HIS A 1 320 ? -6.141 41 42.219 1 80.38 320 HIS A O 1
ATOM 2524 N N . THR A 1 321 ? -4.039 41.406 42.906 1 79.5 321 THR A N 1
ATOM 2525 C CA . THR A 1 321 ? -4.469 42.156 44.094 1 79.5 321 THR A CA 1
ATOM 2526 C C . THR A 1 321 ? -5.273 43.406 43.688 1 79.5 321 THR A C 1
ATOM 2528 O O . THR A 1 321 ? -6.266 43.719 44.344 1 79.5 321 THR A O 1
ATOM 2531 N N . PHE A 1 322 ? -4.863 44 42.656 1 69.44 322 PHE A N 1
ATOM 2532 C CA . PHE A 1 322 ? -5.539 45.219 42.219 1 69.44 322 PHE A CA 1
ATOM 2533 C C . PHE A 1 322 ? -6.988 44.906 41.844 1 69.44 322 PHE A C 1
ATOM 2535 O O . PHE A 1 322 ? -7.902 45.625 42.25 1 69.44 322 PHE A O 1
ATOM 2542 N N . GLN A 1 323 ? -7.219 43.938 41.094 1 77.56 323 GLN A N 1
ATOM 2543 C CA . GLN A 1 323 ? -8.555 43.562 40.656 1 77.56 323 GLN A CA 1
ATOM 2544 C C . GLN A 1 323 ? -9.414 43.125 41.844 1 77.56 323 GLN A C 1
ATOM 2546 O O . GLN A 1 323 ? -10.609 43.406 41.906 1 77.56 323 GLN A O 1
ATOM 2551 N N . LEU A 1 324 ? -8.812 42.438 42.812 1 86.69 324 LEU A N 1
ATOM 2552 C CA . LEU A 1 324 ? -9.5 42 44 1 86.69 324 LEU A CA 1
ATOM 2553 C C . LEU A 1 324 ? -9.93 43.188 44.875 1 86.69 324 LEU A C 1
ATOM 2555 O O . LEU A 1 324 ? -11.07 43.25 45.344 1 86.69 324 LEU A O 1
ATOM 2559 N N . ASP A 1 325 ? -9.047 44.156 44.875 1 81 325 ASP A N 1
ATOM 2560 C CA . ASP A 1 325 ? -9.305 45.344 45.688 1 81 325 ASP A CA 1
ATOM 2561 C C . ASP A 1 325 ? -10.383 46.219 45.031 1 81 325 ASP A C 1
ATOM 2563 O O . ASP A 1 325 ? -11.227 46.781 45.75 1 81 325 ASP A O 1
ATOM 2567 N N . GLU A 1 326 ? -10.305 46.25 43.812 1 77.5 326 GLU A N 1
ATOM 2568 C CA . GLU A 1 326 ? -11.266 47.062 43.062 1 77.5 326 GLU A CA 1
ATOM 2569 C C . GLU A 1 326 ? -12.695 46.594 43.312 1 77.5 326 GLU A C 1
ATOM 2571 O O . GLU A 1 326 ? -13.617 47.406 43.438 1 77.5 326 GLU A O 1
ATOM 2576 N N . LYS A 1 327 ? -12.859 45.375 43.469 1 84.88 327 LYS A N 1
ATOM 2577 C CA . LYS A 1 327 ? -14.195 44.812 43.656 1 84.88 327 LYS A CA 1
ATOM 2578 C C . LYS A 1 327 ? -14.438 44.5 45.125 1 84.88 327 LYS A C 1
ATOM 2580 O O . LYS A 1 327 ? -15.516 44.031 45.5 1 84.88 327 LYS A O 1
ATOM 2585 N N . GLY A 1 328 ? -13.398 44.812 45.906 1 90.81 328 GLY A N 1
ATOM 2586 C CA . GLY A 1 328 ? -13.523 44.531 47.312 1 90.81 328 GLY A CA 1
ATOM 2587 C C . GLY A 1 328 ? -13.695 43.062 47.656 1 90.81 328 GLY A C 1
ATOM 2588 O O . GLY A 1 328 ? -14.438 42.719 48.562 1 90.81 328 GLY A O 1
ATOM 2589 N N . ILE A 1 329 ? -13.125 42.281 46.875 1 93.06 329 ILE A N 1
ATOM 2590 C CA . ILE A 1 329 ? -13.281 40.812 47.031 1 93.06 329 ILE A CA 1
ATOM 2591 C C . ILE A 1 329 ? -12.211 40.281 48 1 93.06 329 ILE A C 1
ATOM 2593 O O . ILE A 1 329 ? -11.031 40.625 47.875 1 93.06 329 ILE A O 1
ATOM 2597 N N . ALA A 1 330 ? -12.609 39.5 49 1 94.94 330 ALA A N 1
ATOM 2598 C CA . ALA A 1 330 ? -11.68 38.844 49.906 1 94.94 330 ALA A CA 1
ATOM 2599 C C . ALA A 1 330 ? -11.328 37.438 49.406 1 94.94 330 ALA A C 1
ATOM 2601 O O . ALA A 1 330 ? -12.172 36.75 48.812 1 94.94 330 ALA A O 1
ATOM 2602 N N . VAL A 1 331 ? -10.062 37.062 49.594 1 95.62 331 VAL A N 1
ATOM 2603 C CA . VAL A 1 331 ? -9.617 35.719 49.219 1 95.62 331 VAL A CA 1
ATOM 2604 C C . VAL A 1 331 ? -9.211 34.938 50.469 1 95.62 331 VAL A C 1
A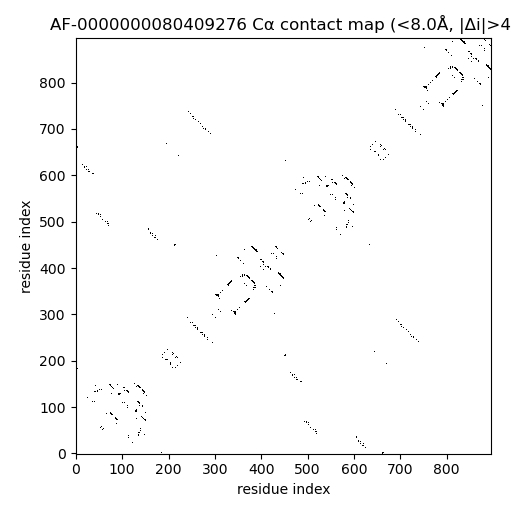TOM 2606 O O . VAL A 1 331 ? -8.336 35.344 51.219 1 95.62 331 VAL A O 1
ATOM 2609 N N . ALA A 1 332 ? -9.898 33.812 50.719 1 96.5 332 ALA A N 1
ATOM 2610 C CA . ALA A 1 332 ? -9.539 32.875 51.781 1 96.5 332 ALA A CA 1
ATOM 2611 C C . ALA A 1 332 ? -8.758 31.703 51.219 1 96.5 332 ALA A C 1
ATOM 2613 O O . ALA A 1 332 ? -9.188 31.047 50.25 1 96.5 332 ALA A O 1
ATOM 2614 N N . THR A 1 333 ? -7.598 31.422 51.75 1 96.5 333 THR A N 1
ATOM 2615 C CA . THR A 1 333 ? -6.766 30.344 51.219 1 96.5 333 THR A CA 1
ATOM 2616 C C . THR A 1 333 ? -6.531 29.266 52.281 1 96.5 333 THR A C 1
ATOM 2618 O O . THR A 1 333 ? -6.383 29.562 53.469 1 96.5 333 THR A O 1
ATOM 2621 N N . GLU A 1 334 ? -6.711 28.062 51.938 1 96.44 334 GLU A N 1
ATOM 2622 C CA . GLU A 1 334 ? -6.273 26.859 52.656 1 96.44 334 GLU A CA 1
ATOM 2623 C C . GLU A 1 334 ? -5.352 26 51.812 1 96.44 334 GLU A C 1
ATOM 2625 O O . GLU A 1 334 ? -5.805 25.078 51.125 1 96.44 334 GLU A O 1
ATOM 2630 N N . LEU A 1 335 ? -4.059 26.297 51.906 1 95.94 335 LEU A N 1
ATOM 2631 C CA . LEU A 1 335 ? -3.09 25.688 51 1 95.94 335 LEU A CA 1
ATOM 2632 C C . LEU A 1 335 ? -2.125 24.781 51.75 1 95.94 335 LEU A C 1
ATOM 2634 O O . LEU A 1 335 ? -1.444 25.234 52.688 1 95.94 335 LEU A O 1
ATOM 2638 N N . ASP A 1 336 ? -2.105 23.578 51.344 1 93.25 336 ASP A N 1
ATOM 2639 C CA . ASP A 1 336 ? -1.116 22.656 51.906 1 93.25 336 ASP A CA 1
ATOM 2640 C C . ASP A 1 336 ? 0.3 23.062 51.531 1 93.25 336 ASP A C 1
ATOM 2642 O O . ASP A 1 336 ? 0.645 23.078 50.344 1 93.25 336 ASP A O 1
ATOM 2646 N N . SER A 1 337 ? 1.153 23.359 52.5 1 90.06 337 SER A N 1
ATOM 2647 C CA . SER A 1 337 ? 2.496 23.891 52.25 1 90.06 337 SER A CA 1
ATOM 2648 C C . SER A 1 337 ? 3.414 22.797 51.688 1 90.06 337 SER A C 1
ATOM 2650 O O . SER A 1 337 ? 4.473 23.109 51.125 1 90.06 337 SER A O 1
ATOM 2652 N N . THR A 1 338 ? 2.92 21.609 51.719 1 90.81 338 THR A N 1
ATOM 2653 C CA . THR A 1 338 ? 3.783 20.516 51.312 1 90.81 338 THR A CA 1
ATOM 2654 C C . THR A 1 338 ? 3.377 20.016 49.906 1 90.81 338 THR A C 1
ATOM 2656 O O . THR A 1 338 ? 3.959 19.062 49.406 1 90.81 338 THR A O 1
ATOM 2659 N N . LEU A 1 339 ? 2.422 20.625 49.344 1 94.62 339 LEU A N 1
ATOM 2660 C CA . LEU A 1 339 ? 1.911 20.141 48.062 1 94.62 339 LEU A CA 1
ATOM 2661 C C . LEU A 1 339 ? 2.834 20.531 46.938 1 94.62 339 LEU A C 1
ATOM 2663 O O . LEU A 1 339 ? 2.924 21.703 46.562 1 94.62 339 LEU A O 1
ATOM 2667 N N . ILE A 1 340 ? 3.598 19.484 46.375 1 94.5 340 ILE A N 1
ATOM 2668 C CA . ILE A 1 340 ? 4.477 19.656 45.219 1 94.5 340 ILE A CA 1
ATOM 2669 C C . ILE A 1 340 ? 3.971 18.828 44.031 1 94.5 340 ILE A C 1
ATOM 2671 O O . ILE A 1 340 ? 3.645 17.656 44.188 1 94.5 340 ILE A O 1
ATOM 2675 N N . VAL A 1 341 ? 3.793 19.469 42.938 1 94.31 341 VAL A N 1
ATOM 2676 C CA . VAL A 1 341 ? 3.371 18.766 41.75 1 94.31 341 VAL A CA 1
ATOM 2677 C C . VAL A 1 341 ? 4.445 18.891 40.656 1 94.31 341 VAL A C 1
ATOM 2679 O O . VAL A 1 341 ? 5.285 19.797 40.719 1 94.31 341 VAL A O 1
ATOM 2682 N N . THR A 1 342 ? 4.496 17.984 39.781 1 91.56 342 THR A N 1
ATOM 2683 C CA . THR A 1 342 ? 5.426 18.047 38.656 1 91.56 342 THR A CA 1
ATOM 2684 C C . THR A 1 342 ? 4.762 18.688 37.438 1 91.56 342 THR A C 1
ATOM 2686 O O . THR A 1 342 ? 3.631 18.359 37.094 1 91.56 342 THR A O 1
ATOM 2689 N N . GLY A 1 343 ? 5.309 19.703 36.938 1 86.69 343 GLY A N 1
ATOM 2690 C CA . GLY A 1 343 ? 4.777 20.375 35.75 1 86.69 343 GLY A CA 1
ATOM 2691 C C . GLY A 1 343 ? 5.52 21.656 35.406 1 86.69 343 GLY A C 1
ATOM 2692 O O . GLY A 1 343 ? 6.59 21.922 35.938 1 86.69 343 GLY A O 1
ATOM 2693 N N . ASP A 1 344 ? 5.121 22.344 34.438 1 79.62 344 ASP A N 1
ATOM 2694 C CA . ASP A 1 344 ? 5.672 23.641 34.062 1 79.62 344 ASP A CA 1
ATOM 2695 C C . ASP A 1 344 ? 5.113 24.766 34.938 1 79.62 344 ASP A C 1
ATOM 2697 O O . ASP A 1 344 ? 3.902 24.984 34.969 1 79.62 344 ASP A O 1
ATOM 2701 N N . PRO A 1 345 ? 5.984 25.484 35.656 1 82 345 PRO A N 1
ATOM 2702 C CA . PRO A 1 345 ? 5.52 26.5 36.625 1 82 345 PRO A CA 1
ATOM 2703 C C . PRO A 1 345 ? 4.738 27.625 35.969 1 82 345 PRO A C 1
ATOM 2705 O O . PRO A 1 345 ? 3.75 28.109 36.531 1 82 345 PRO A O 1
ATOM 2708 N N . LEU A 1 346 ? 5.16 27.938 34.844 1 75.56 346 LEU A N 1
ATOM 2709 C CA . LEU A 1 346 ? 4.504 29.047 34.156 1 75.56 346 LEU A CA 1
ATOM 2710 C C . LEU A 1 346 ? 3.119 28.641 33.656 1 75.56 346 LEU A C 1
ATOM 2712 O O . LEU A 1 346 ? 2.17 29.422 33.75 1 75.56 346 LEU A O 1
ATOM 2716 N N . LEU A 1 347 ? 3.035 27.422 33.219 1 79.12 347 LEU A N 1
ATOM 2717 C CA . LEU A 1 347 ? 1.752 26.938 32.719 1 79.12 347 LEU A CA 1
ATOM 2718 C C . LEU A 1 347 ? 0.761 26.734 33.875 1 79.12 347 LEU A C 1
ATOM 2720 O O . LEU A 1 347 ? -0.407 27.109 33.75 1 79.12 347 LEU A O 1
ATOM 2724 N N . LEU A 1 348 ? 1.259 26.266 34.906 1 87.69 348 LEU A N 1
ATOM 2725 C CA . LEU A 1 348 ? 0.382 26.047 36.062 1 87.69 348 LEU A CA 1
ATOM 2726 C C . LEU A 1 348 ? -0.08 27.375 36.656 1 87.69 348 LEU A C 1
ATOM 2728 O O . LEU A 1 348 ? -1.247 27.516 37.031 1 87.69 348 LEU A O 1
ATOM 2732 N N . ALA A 1 349 ? 0.84 28.344 36.656 1 85.31 349 ALA A N 1
ATOM 2733 C CA . ALA A 1 349 ? 0.462 29.672 37.125 1 85.31 349 ALA A CA 1
ATOM 2734 C C . ALA A 1 349 ? -0.652 30.266 36.25 1 85.31 349 ALA A C 1
ATOM 2736 O O . ALA A 1 349 ? -1.537 30.953 36.781 1 85.31 349 ALA A O 1
ATOM 2737 N N . GLN A 1 350 ? -0.566 29.891 35.031 1 82.19 350 GLN A N 1
ATOM 2738 C CA . GLN A 1 350 ? -1.593 30.375 34.125 1 82.19 350 GLN A CA 1
ATOM 2739 C C . GLN A 1 350 ? -2.947 29.75 34.438 1 82.19 350 GLN A C 1
ATOM 2741 O O . GLN A 1 350 ? -3.986 30.391 34.312 1 82.19 350 GLN A O 1
ATOM 2746 N N . VAL A 1 351 ? -2.918 28.516 34.844 1 88.62 351 VAL A N 1
ATOM 2747 C CA . VAL A 1 351 ? -4.152 27.828 35.219 1 88.62 351 VAL A CA 1
ATOM 2748 C C . VAL A 1 351 ? -4.793 28.547 36.406 1 88.62 351 VAL A C 1
ATOM 2750 O O . VAL A 1 351 ? -5.973 28.906 36.375 1 88.62 351 VAL A O 1
ATOM 2753 N N . TRP A 1 352 ? -3.967 28.875 37.438 1 92.44 352 TRP A N 1
ATOM 2754 C CA . TRP A 1 352 ? -4.473 29.547 38.625 1 92.44 352 TRP A CA 1
ATOM 2755 C C . TRP A 1 352 ? -5.008 30.938 38.281 1 92.44 352 TRP A C 1
ATOM 2757 O O . TRP A 1 352 ? -6.066 31.344 38.75 1 92.44 352 TRP A O 1
ATOM 2767 N N . SER A 1 353 ? -4.258 31.578 37.438 1 86.31 353 SER A N 1
ATOM 2768 C CA . SER A 1 353 ? -4.633 32.938 37.062 1 86.31 353 SER A CA 1
ATOM 2769 C C . SER A 1 353 ? -5.973 32.938 36.344 1 86.31 353 SER A C 1
ATOM 2771 O O . SER A 1 353 ? -6.828 33.781 36.625 1 86.31 353 SER A O 1
ATOM 2773 N N . ASN A 1 354 ? -6.152 32.031 35.5 1 83.75 354 ASN A N 1
ATOM 2774 C CA . ASN A 1 354 ? -7.379 31.969 34.719 1 83.75 354 ASN A CA 1
ATOM 2775 C C . ASN A 1 354 ? -8.594 31.656 35.594 1 83.75 354 ASN A C 1
ATOM 2777 O O . ASN A 1 354 ? -9.648 32.281 35.438 1 83.75 354 ASN A O 1
ATOM 2781 N N . LEU A 1 355 ? -8.406 30.75 36.438 1 93.19 355 LEU A N 1
ATOM 2782 C CA . LEU A 1 355 ? -9.508 30.344 37.312 1 93.19 355 LEU A CA 1
ATOM 2783 C C . LEU A 1 355 ? -9.828 31.438 38.344 1 93.19 355 LEU A C 1
ATOM 2785 O O . LEU A 1 355 ? -10.992 31.703 38.625 1 93.19 355 LEU A O 1
ATOM 2789 N N . LEU A 1 356 ? -8.766 32.062 38.812 1 92.31 356 LEU A N 1
ATOM 2790 C CA . LEU A 1 356 ? -8.977 33.156 39.75 1 92.31 356 LEU A CA 1
ATOM 2791 C C . LEU A 1 356 ? -9.688 34.344 39.062 1 92.31 356 LEU A C 1
ATOM 2793 O O . LEU A 1 356 ? -10.625 34.906 39.625 1 92.31 356 LEU A O 1
ATOM 2797 N N . MET A 1 357 ? -9.227 34.625 37.875 1 83.69 357 MET A N 1
ATOM 2798 C CA . MET A 1 357 ? -9.859 35.719 37.125 1 83.69 357 MET A CA 1
ATOM 2799 C C . MET A 1 357 ? -11.328 35.438 36.875 1 83.69 357 MET A C 1
ATOM 2801 O O . MET A 1 357 ? -12.172 36.312 36.938 1 83.69 357 MET A O 1
ATOM 2805 N N . ASN A 1 358 ? -11.602 34.219 36.562 1 86.81 358 ASN A N 1
ATOM 2806 C CA . ASN A 1 358 ? -12.992 33.812 36.375 1 86.81 358 ASN A CA 1
ATOM 2807 C C . ASN A 1 358 ? -13.812 34.031 37.625 1 86.81 358 ASN A C 1
ATOM 2809 O O . ASN A 1 358 ? -14.945 34.5 37.594 1 86.81 358 ASN A O 1
ATOM 2813 N N . ALA A 1 359 ? -13.25 33.594 38.719 1 91.88 359 ALA A N 1
ATOM 2814 C CA . ALA A 1 359 ? -13.922 33.75 40.031 1 91.88 359 ALA A CA 1
ATOM 2815 C C . ALA A 1 359 ? -14.164 35.25 40.344 1 91.88 359 ALA A C 1
ATOM 2817 O O . ALA A 1 359 ? -15.234 35.594 40.844 1 91.88 359 ALA A O 1
ATOM 2818 N N . ILE A 1 360 ? -13.18 36.062 40 1 87.81 360 ILE A N 1
ATOM 2819 C CA . ILE A 1 360 ? -13.297 37.5 40.25 1 87.81 360 ILE A CA 1
ATOM 2820 C C . ILE A 1 360 ? -14.43 38.062 39.406 1 87.81 360 ILE A C 1
ATOM 2822 O O . ILE A 1 360 ? -15.266 38.844 39.906 1 87.81 360 ILE A O 1
ATOM 2826 N N . HIS A 1 361 ? -14.469 37.656 38.156 1 83.25 361 HIS A N 1
ATOM 2827 C CA . HIS A 1 361 ? -15.477 38.156 37.219 1 83.25 361 HIS A CA 1
ATOM 2828 C C . HIS A 1 361 ? -16.875 37.719 37.625 1 83.25 361 HIS A C 1
ATOM 2830 O O . HIS A 1 361 ? -17.844 38.438 37.469 1 83.25 361 HIS A O 1
ATOM 2836 N N . ALA A 1 362 ? -16.984 36.594 38.094 1 87.5 362 ALA A N 1
ATOM 2837 C CA . ALA A 1 362 ? -18.281 36 38.406 1 87.5 362 ALA A CA 1
ATOM 2838 C C . ALA A 1 362 ? -18.781 36.469 39.781 1 87.5 362 ALA A C 1
ATOM 2840 O O . ALA A 1 362 ? -19.984 36.406 40.062 1 87.5 362 ALA A O 1
ATOM 2841 N N . SER A 1 363 ? -17.875 36.969 40.625 1 89.12 363 SER A N 1
ATOM 2842 C CA . SER A 1 363 ? -18.219 37.344 42 1 89.12 363 SER A CA 1
ATOM 2843 C C . SER A 1 363 ? -18.875 38.719 42.062 1 89.12 363 SER A C 1
ATOM 2845 O O . SER A 1 363 ? -18.578 39.594 41.219 1 89.12 363 SER A O 1
ATOM 2847 N N . ALA A 1 364 ? -19.781 38.938 43 1 87.06 364 ALA A N 1
ATOM 2848 C CA . ALA A 1 364 ? -20.328 40.25 43.312 1 87.06 364 ALA A CA 1
ATOM 2849 C C . ALA A 1 364 ? -19.312 41.094 44.062 1 87.06 364 ALA A C 1
ATOM 2851 O O . ALA A 1 364 ? -18.344 40.562 44.625 1 87.06 364 ALA A O 1
ATOM 2852 N N . ASP A 1 365 ? -19.547 42.375 43.969 1 88.12 365 ASP A N 1
ATOM 2853 C CA . ASP A 1 365 ? -18.688 43.25 44.75 1 88.12 365 ASP A CA 1
ATOM 2854 C C . ASP A 1 365 ? -18.719 42.875 46.219 1 88.12 365 ASP A C 1
ATOM 2856 O O . ASP A 1 365 ? -19.781 42.594 46.781 1 88.12 365 ASP A O 1
ATOM 2860 N N . GLY A 1 366 ? -17.609 42.844 46.812 1 89.06 366 GLY A N 1
ATOM 2861 C CA . GLY A 1 366 ? -17.531 42.5 48.219 1 89.06 366 GLY A CA 1
ATOM 2862 C C . GLY A 1 366 ? -17.641 41 48.469 1 89.06 366 GLY A C 1
ATOM 2863 O O . GLY A 1 366 ? -17.891 40.562 49.594 1 89.06 366 GLY A O 1
ATOM 2864 N N . GLY A 1 367 ? -17.531 40.25 47.5 1 91.69 367 GLY A N 1
ATOM 2865 C CA . GLY A 1 367 ? -17.688 38.812 47.625 1 91.69 367 GLY A CA 1
ATOM 2866 C C . GLY A 1 367 ? -16.484 38.125 48.219 1 91.69 367 GLY A C 1
ATOM 2867 O O . GLY A 1 367 ? -15.578 38.781 48.75 1 91.69 367 GLY A O 1
ATOM 2868 N N . LEU A 1 368 ? -16.594 36.719 48.281 1 94.69 368 LEU A N 1
ATOM 2869 C CA . LEU A 1 368 ? -15.539 35.875 48.812 1 94.69 368 LEU A CA 1
ATOM 2870 C C . LEU A 1 368 ? -15.133 34.812 47.844 1 94.69 368 LEU A C 1
ATOM 2872 O O . LEU A 1 368 ? -15.984 34.188 47.188 1 94.69 368 LEU A O 1
ATOM 2876 N N . ILE A 1 369 ? -13.852 34.656 47.656 1 96.62 369 ILE A N 1
ATOM 2877 C CA . ILE A 1 369 ? -13.281 33.562 46.875 1 96.62 369 ILE A CA 1
ATOM 2878 C C . ILE A 1 369 ? -12.461 32.656 47.812 1 96.62 369 ILE A C 1
ATOM 2880 O O . ILE A 1 369 ? -11.633 33.156 48.594 1 96.62 369 ILE A O 1
ATOM 2884 N N . THR A 1 370 ? -12.742 31.375 47.719 1 97.44 370 THR A N 1
ATOM 2885 C CA . THR A 1 370 ? -12.016 30.406 48.531 1 97.44 370 THR A CA 1
ATOM 2886 C C . THR A 1 370 ? -11.102 29.547 47.656 1 97.44 370 THR A C 1
ATOM 2888 O O . THR A 1 370 ? -11.539 29.016 46.625 1 97.44 370 THR A O 1
ATOM 2891 N N . ILE A 1 371 ? -9.82 29.422 48 1 97.75 371 ILE A N 1
ATOM 2892 C CA . ILE A 1 371 ? -8.859 28.578 47.312 1 97.75 371 ILE A CA 1
ATOM 2893 C C . ILE A 1 371 ? -8.297 27.531 48.25 1 97.75 371 ILE A C 1
ATOM 2895 O O . ILE A 1 371 ? -7.777 27.875 49.344 1 97.75 371 ILE A O 1
ATOM 2899 N N . LYS A 1 372 ? -8.453 26.297 47.875 1 97.56 372 LYS A N 1
ATOM 2900 C CA . LYS A 1 372 ? -7.922 25.188 48.656 1 97.56 372 LYS A CA 1
ATOM 2901 C C . LYS A 1 372 ? -6.973 24.328 47.844 1 97.56 372 LYS A C 1
ATOM 2903 O O . LYS A 1 372 ? -7.203 24.109 46.656 1 97.56 372 LYS A O 1
ATOM 2908 N N . ALA A 1 373 ? -5.926 23.906 48.406 1 97.31 373 ALA A N 1
ATOM 2909 C CA . ALA A 1 373 ? -4.973 22.969 47.781 1 97.31 373 ALA A CA 1
ATOM 2910 C C . ALA A 1 373 ? -4.578 21.875 48.781 1 97.31 373 ALA A C 1
ATOM 2912 O O . ALA A 1 373 ? -4.156 22.156 49.875 1 97.31 373 ALA A O 1
ATOM 2913 N N . TYR A 1 374 ? -4.793 20.656 48.312 1 95 374 TYR A N 1
ATOM 2914 C CA . TYR A 1 374 ? -4.508 19.547 49.219 1 95 374 TYR A CA 1
ATOM 2915 C C . TYR A 1 374 ? -4.133 18.297 48.438 1 95 374 TYR A C 1
ATOM 2917 O O . TYR A 1 374 ? -4.41 18.203 47.25 1 95 374 TYR A O 1
ATOM 2925 N N . GLN A 1 375 ? -3.393 17.359 48.906 1 91.94 375 GLN A N 1
ATOM 2926 C CA . GLN A 1 375 ? -2.916 16.156 48.25 1 91.94 375 GLN A CA 1
ATOM 2927 C C . GLN A 1 375 ? -4.051 15.148 48.031 1 91.94 375 GLN A C 1
ATOM 2929 O O . GLN A 1 375 ? -4.141 14.508 47 1 91.94 375 GLN A O 1
ATOM 2934 N N . GLY A 1 376 ? -5.047 15.039 48.5 1 84.31 376 GLY A N 1
ATOM 2935 C CA . GLY A 1 376 ? -6.062 14.008 48.375 1 84.31 376 GLY A CA 1
ATOM 2936 C C . GLY A 1 376 ? -5.555 12.734 47.75 1 84.31 376 GLY A C 1
ATOM 2937 O O . GLY A 1 376 ? -4.457 12.273 48.062 1 84.31 376 GLY A O 1
ATOM 2938 N N . GLU A 1 377 ? -6.363 11.922 47 1 88.44 377 GLU A N 1
ATOM 2939 C CA . GLU A 1 377 ? -5.879 10.805 46.188 1 88.44 377 GLU A CA 1
ATOM 2940 C C . GLU A 1 377 ? -4.879 11.281 45.125 1 88.44 377 GLU A C 1
ATOM 2942 O O . GLU A 1 377 ? -3.898 10.586 44.844 1 88.44 377 GLU A O 1
ATOM 2947 N N . ARG A 1 378 ? -5.105 12.477 44.562 1 90.38 378 ARG A N 1
ATOM 2948 C CA . ARG A 1 378 ? -4.227 13.242 43.688 1 90.38 378 ARG A CA 1
ATOM 2949 C C . ARG A 1 378 ? -4.133 14.695 44.156 1 90.38 378 ARG A C 1
ATOM 2951 O O . ARG A 1 378 ? -5.055 15.211 44.781 1 90.38 378 ARG A O 1
ATOM 2958 N N . PRO A 1 379 ? -2.986 15.211 43.906 1 95.06 379 PRO A N 1
ATOM 2959 C CA . PRO A 1 379 ? -2.93 16.641 44.219 1 95.06 379 PRO A CA 1
ATOM 2960 C C . PRO A 1 379 ? -4.105 17.422 43.625 1 95.06 379 PRO A C 1
ATOM 2962 O O . PRO A 1 379 ? -4.383 17.312 42.438 1 95.06 379 PRO A O 1
ATOM 2965 N N . THR A 1 380 ? -4.855 18.094 44.469 1 96.56 380 THR A N 1
ATOM 2966 C CA . THR A 1 380 ? -6.082 18.766 44.062 1 96.56 380 THR A CA 1
ATOM 2967 C C . THR A 1 380 ? -6.078 20.219 44.5 1 96.56 380 THR A C 1
ATOM 2969 O O . THR A 1 380 ? -5.672 20.547 45.625 1 96.56 380 THR A O 1
ATOM 2972 N N . VAL A 1 381 ? -6.434 21.141 43.594 1 97.12 381 VAL A N 1
ATOM 2973 C CA . VAL A 1 381 ? -6.641 22.547 43.875 1 97.12 381 VAL A CA 1
ATOM 2974 C C . VAL A 1 381 ? -8.078 22.938 43.531 1 97.12 381 VAL A C 1
ATOM 2976 O O . VAL A 1 381 ? -8.578 22.625 42.469 1 97.12 381 VAL A O 1
ATOM 2979 N N . LEU A 1 382 ? -8.781 23.547 44.438 1 97.06 382 LEU A N 1
ATOM 2980 C CA . LEU A 1 382 ? -10.133 24 44.156 1 97.06 382 LEU A CA 1
ATOM 2981 C C . LEU A 1 382 ? -10.234 25.516 44.312 1 97.06 382 LEU A C 1
ATOM 2983 O O . LEU A 1 382 ? -9.633 26.094 45.219 1 97.06 382 LEU A O 1
ATOM 2987 N N . ILE A 1 383 ? -10.891 26.188 43.469 1 96.94 383 ILE A N 1
ATOM 2988 C CA . ILE A 1 383 ? -11.203 27.609 43.5 1 96.94 383 ILE A CA 1
ATOM 2989 C C . ILE A 1 383 ? -12.711 27.812 43.438 1 96.94 383 ILE A C 1
ATOM 2991 O O . ILE A 1 383 ? -13.367 27.406 42.469 1 96.94 383 ILE A O 1
ATOM 2995 N N . GLN A 1 384 ? -13.18 28.406 44.531 1 96.38 384 GLN A N 1
ATOM 2996 C CA . GLN A 1 384 ? -14.617 28.547 44.688 1 96.38 384 GLN A CA 1
ATOM 2997 C C . GLN A 1 384 ? -15.031 30.016 44.781 1 96.38 384 GLN A C 1
ATOM 2999 O O . GLN A 1 384 ? -14.43 30.781 45.531 1 96.38 384 GLN A O 1
ATOM 3004 N N . ASP A 1 385 ? -16 30.359 43.938 1 93.56 385 ASP A N 1
ATOM 3005 C CA . ASP A 1 385 ? -16.609 31.688 44.062 1 93.56 385 ASP A CA 1
ATOM 3006 C C . ASP A 1 385 ? -18.062 31.594 44.531 1 93.56 385 ASP A C 1
ATOM 3008 O O . ASP A 1 385 ? -18.641 30.5 44.531 1 93.56 385 ASP A O 1
ATOM 3012 N N . VAL A 1 386 ? -18.578 32.719 45.062 1 91.06 386 VAL A N 1
ATOM 3013 C CA . VAL A 1 386 ? -19.984 32.812 45.438 1 91.06 386 VAL A CA 1
ATOM 3014 C C . VAL A 1 386 ? -20.734 33.719 44.5 1 91.06 386 VAL A C 1
ATOM 3016 O O . VAL A 1 386 ? -21.438 34.625 44.938 1 91.06 386 VAL A O 1
ATOM 3019 N N . GLY A 1 387 ? -20.438 33.562 43.281 1 88.38 387 GLY A N 1
ATOM 3020 C CA . GLY A 1 387 ? -21 34.469 42.281 1 88.38 387 GLY A CA 1
ATOM 3021 C C . GLY A 1 387 ? -22.297 33.969 41.688 1 88.38 387 GLY A C 1
ATOM 3022 O O . GLY A 1 387 ? -23.094 33.344 42.406 1 88.38 387 GLY A O 1
ATOM 3023 N N . VAL A 1 388 ? -22.609 34.344 40.469 1 87.62 388 VAL A N 1
ATOM 3024 C CA . VAL A 1 388 ? -23.906 34.156 39.781 1 87.62 388 VAL A CA 1
ATOM 3025 C C . VAL A 1 388 ? -24.125 32.688 39.469 1 87.62 388 VAL A C 1
ATOM 3027 O O . VAL A 1 388 ? -25.266 32.219 39.406 1 87.62 388 VAL A O 1
ATOM 3030 N N . GLY A 1 389 ? -23.062 31.938 39.344 1 90.25 389 GLY A N 1
ATOM 3031 C CA . GLY A 1 389 ? -23.188 30.547 38.969 1 90.25 389 GLY A CA 1
ATOM 3032 C C . GLY A 1 389 ? -23.562 30.344 37.531 1 90.25 389 GLY A C 1
ATOM 3033 O O . GLY A 1 389 ? -23.625 31.328 36.75 1 90.25 389 GLY A O 1
ATOM 3034 N N . MET A 1 390 ? -23.672 29.062 37.062 1 88.75 390 MET A N 1
ATOM 3035 C CA . MET A 1 390 ? -23.922 28.766 35.656 1 88.75 390 MET A CA 1
ATOM 3036 C C . MET A 1 390 ? -25.047 27.75 35.531 1 88.75 390 MET A C 1
ATOM 3038 O O . MET A 1 390 ? -25.234 26.891 36.375 1 88.75 390 MET A O 1
ATOM 3042 N N . ASP A 1 391 ? -25.797 27.922 34.406 1 88.5 391 ASP A N 1
ATOM 3043 C CA . ASP A 1 391 ? -26.797 26.922 34.062 1 88.5 391 ASP A CA 1
ATOM 3044 C C . ASP A 1 391 ? -26.156 25.734 33.344 1 88.5 391 ASP A C 1
ATOM 3046 O O . ASP A 1 391 ? -24.969 25.75 33.031 1 88.5 391 ASP A O 1
ATOM 3050 N N . GLU A 1 392 ? -26.953 24.781 33.125 1 88.12 392 GLU A N 1
ATOM 3051 C CA . GLU A 1 392 ? -26.438 23.531 32.562 1 88.12 392 GLU A CA 1
ATOM 3052 C C . GLU A 1 392 ? -25.938 23.75 31.141 1 88.12 392 GLU A C 1
ATOM 3054 O O . GLU A 1 392 ? -24.938 23.141 30.734 1 88.12 392 GLU A O 1
ATOM 3059 N N . ALA A 1 393 ? -26.578 24.547 30.438 1 84.69 393 ALA A N 1
ATOM 3060 C CA . ALA A 1 393 ? -26.188 24.828 29.047 1 84.69 393 ALA A CA 1
ATOM 3061 C C . ALA A 1 393 ? -24.828 25.5 29 1 84.69 393 ALA A C 1
ATOM 3063 O O . ALA A 1 393 ? -23.984 25.156 28.156 1 84.69 393 ALA A O 1
ATOM 3064 N N . THR A 1 394 ? -24.609 26.422 29.859 1 84.88 394 THR A N 1
ATOM 3065 C CA . THR A 1 394 ? -23.344 27.141 29.938 1 84.88 394 THR A CA 1
ATOM 3066 C C . THR A 1 394 ? -22.219 26.219 30.391 1 84.88 394 THR A C 1
ATOM 3068 O O . THR A 1 394 ? -21.125 26.266 29.844 1 84.88 394 THR A O 1
ATOM 3071 N N . LYS A 1 395 ? -22.531 25.312 31.234 1 87.88 395 LYS A N 1
ATOM 3072 C CA . LYS A 1 395 ? -21.531 24.391 31.781 1 87.88 395 LYS A CA 1
ATOM 3073 C C . LYS A 1 395 ? -21.016 23.453 30.688 1 87.88 395 LYS A C 1
ATOM 3075 O O . LYS A 1 395 ? -19.828 23.125 30.672 1 87.88 395 LYS A O 1
ATOM 3080 N N . ALA A 1 396 ? -21.938 23.156 29.859 1 85.75 396 ALA A N 1
ATOM 3081 C CA . ALA A 1 396 ? -21.594 22.203 28.812 1 85.75 396 ALA A CA 1
ATOM 3082 C C . ALA A 1 396 ? -20.625 22.812 27.812 1 85.75 396 ALA A C 1
ATOM 3084 O O . ALA A 1 396 ? -19.812 22.109 27.203 1 85.75 396 ALA A O 1
ATOM 3085 N N . ARG A 1 397 ? -20.641 24.109 27.703 1 81.12 397 ARG A N 1
ATOM 3086 C CA . ARG A 1 397 ? -19.844 24.781 26.688 1 81.12 397 ARG A CA 1
ATOM 3087 C C . ARG A 1 397 ? -18.734 25.625 27.312 1 81.12 397 ARG A C 1
ATOM 3089 O O . ARG A 1 397 ? -18.078 26.406 26.609 1 81.12 397 ARG A O 1
ATOM 3096 N N . LEU A 1 398 ? -18.547 25.469 28.547 1 82.81 398 LEU A N 1
ATOM 3097 C CA . LEU A 1 398 ? -17.703 26.344 29.359 1 82.81 398 LEU A CA 1
ATOM 3098 C C . LEU A 1 398 ? -16.266 26.312 28.891 1 82.81 398 LEU A C 1
ATOM 3100 O O . LEU A 1 398 ? -15.562 27.328 28.938 1 82.81 398 LEU A O 1
ATOM 3104 N N . PHE A 1 399 ? -15.852 25.109 28.344 1 81.06 399 PHE A N 1
ATOM 3105 C CA . PHE A 1 399 ? -14.438 24.938 28.016 1 81.06 399 PHE A CA 1
ATOM 3106 C C . PHE A 1 399 ? -14.211 25.078 26.516 1 81.06 399 PHE A C 1
ATOM 3108 O O . PHE A 1 399 ? -13.109 24.812 26.031 1 81.06 399 PHE A O 1
ATOM 3115 N N . GLU A 1 400 ? -15.242 25.469 25.891 1 72.62 400 GLU A N 1
ATOM 3116 C CA . GLU A 1 400 ? -15.086 25.766 24.469 1 72.62 400 GLU A CA 1
ATOM 3117 C C . GLU A 1 400 ? -14.375 27.094 24.25 1 72.62 400 GLU A C 1
ATOM 3119 O O . GLU A 1 400 ? -14.648 28.062 24.953 1 72.62 400 GLU A O 1
ATOM 3124 N N . ARG A 1 401 ? -13.438 27.031 23.406 1 63.03 401 ARG A N 1
ATOM 3125 C CA . ARG A 1 401 ? -12.695 28.25 23.109 1 63.03 401 ARG A CA 1
ATOM 3126 C C . ARG A 1 401 ? -13.617 29.344 22.625 1 63.03 401 ARG A C 1
ATOM 3128 O O . ARG A 1 401 ? -14.523 29.094 21.828 1 63.03 401 ARG A O 1
ATOM 3135 N N . PHE A 1 402 ? -13.57 30.562 23.281 1 60.72 402 PHE A N 1
ATOM 3136 C CA . PHE A 1 402 ? -14.258 31.797 22.906 1 60.72 402 PHE A CA 1
ATOM 3137 C C . PHE A 1 402 ? -15.711 31.766 23.359 1 60.72 402 PHE A C 1
ATOM 3139 O O . PHE A 1 402 ? -16.516 32.594 22.953 1 60.72 402 PHE A O 1
ATOM 3146 N N . TYR A 1 403 ? -16.047 30.734 24.109 1 68.44 403 TYR A N 1
ATOM 3147 C CA . TYR A 1 403 ? -17.406 30.703 24.641 1 68.44 403 TYR A CA 1
ATOM 3148 C C . TYR A 1 403 ? -17.578 31.688 25.781 1 68.44 403 TYR A C 1
ATOM 3150 O O . TYR A 1 403 ? -16.734 31.766 26.672 1 68.44 403 TYR A O 1
ATOM 3158 N N . LYS A 1 404 ? -18.547 32.656 25.578 1 68.19 404 LYS A N 1
ATOM 3159 C CA . LYS A 1 404 ? -18.922 33.594 26.625 1 68.19 404 LYS A CA 1
ATOM 3160 C C . LYS A 1 404 ? -20.375 33.406 27.047 1 68.19 404 LYS A C 1
ATOM 3162 O O . LYS A 1 404 ? -21.266 33.312 26.203 1 68.19 404 LYS A O 1
ATOM 3167 N N . GLY A 1 405 ? -20.672 32.969 28.281 1 60.19 405 GLY A N 1
ATOM 3168 C CA . GLY A 1 405 ? -22.031 32.781 28.75 1 60.19 405 GLY A CA 1
ATOM 3169 C C . GLY A 1 405 ? -22.844 34.062 28.719 1 60.19 405 GLY A C 1
ATOM 3170 O O . GLY A 1 405 ? -22.297 35.156 28.578 1 60.19 405 GLY A O 1
ATOM 3171 N N . ASP A 1 406 ? -24.188 34.031 28.562 1 55 406 ASP A N 1
ATOM 3172 C CA . ASP A 1 406 ? -25.141 35.125 28.422 1 55 406 ASP A CA 1
ATOM 3173 C C . ASP A 1 406 ? -24.906 36.219 29.5 1 55 406 ASP A C 1
ATOM 3175 O O . ASP A 1 406 ? -25.016 37.406 29.234 1 55 406 ASP A O 1
ATOM 3179 N N . ALA A 1 407 ? -24.828 35.781 30.719 1 51.12 407 ALA A N 1
ATOM 3180 C CA . ALA A 1 407 ? -24.781 36.75 31.812 1 51.12 407 ALA A CA 1
ATOM 3181 C C . ALA A 1 407 ? -23.5 37.562 31.781 1 51.12 407 ALA A C 1
ATOM 3183 O O . ALA A 1 407 ? -23.453 38.688 32.312 1 51.12 407 ALA A O 1
ATOM 3184 N N . SER A 1 408 ? -22.516 37 31.234 1 47.38 408 SER A N 1
ATOM 3185 C CA . SER A 1 408 ? -21.203 37.656 31.25 1 47.38 408 SER A CA 1
ATOM 3186 C C . SER A 1 408 ? -20.875 38.281 29.906 1 47.38 408 SER A C 1
ATOM 3188 O O . SER A 1 408 ? -19.766 38.75 29.672 1 47.38 408 SER A O 1
ATOM 3190 N N . ARG A 1 409 ? -21.75 38.25 28.984 1 44.56 409 ARG A N 1
ATOM 3191 C CA . ARG A 1 409 ? -21.547 38.781 27.641 1 44.56 409 ARG A CA 1
ATOM 3192 C C . ARG A 1 409 ? -20.906 40.188 27.703 1 44.56 409 ARG A C 1
ATOM 3194 O O . ARG A 1 409 ? -20.156 40.562 26.797 1 44.56 409 ARG A O 1
ATOM 3201 N N . SER A 1 410 ? -21.453 40.812 28.703 1 41.94 410 SER A N 1
ATOM 3202 C CA . SER A 1 410 ? -20.922 42.156 28.828 1 41.94 410 SER A CA 1
ATOM 3203 C C . SER A 1 410 ? -19.516 42.156 29.422 1 41.94 410 SER A C 1
ATOM 3205 O O . SER A 1 410 ? -18.828 43.188 29.438 1 41.94 410 SER A O 1
ATOM 3207 N N . GLY A 1 411 ? -19.109 41 29.953 1 47.84 411 GLY A N 1
ATOM 3208 C CA . GLY A 1 411 ? -17.906 41.094 30.781 1 47.84 411 GLY A CA 1
ATOM 3209 C C . GLY A 1 411 ? -16.641 40.938 29.969 1 47.84 411 GLY A C 1
ATOM 3210 O O . GLY A 1 411 ? -16.672 40.562 28.797 1 47.84 411 GLY A O 1
ATOM 3211 N N . ARG A 1 412 ? -15.461 41.469 30.406 1 51.41 412 ARG A N 1
ATOM 3212 C CA . ARG A 1 412 ? -14.094 41.781 29.969 1 51.41 412 ARG A CA 1
ATOM 3213 C C . ARG A 1 412 ? -13.312 40.5 29.703 1 51.41 412 ARG A C 1
ATOM 3215 O O . ARG A 1 412 ? -12.117 40.531 29.406 1 51.41 412 ARG A O 1
ATOM 3222 N N . GLY A 1 413 ? -14.055 39.312 29.625 1 54.56 413 GLY A N 1
ATOM 3223 C CA . GLY A 1 413 ? -13.219 38.156 29.438 1 54.56 413 GLY A CA 1
ATOM 3224 C C . GLY A 1 413 ? -13.094 37.719 27.984 1 54.56 413 GLY A C 1
ATOM 3225 O O . GLY A 1 413 ? -13.906 38.125 27.141 1 54.56 413 GLY A O 1
ATOM 3226 N N . THR A 1 414 ? -11.938 37.125 27.562 1 53.75 414 THR A N 1
ATOM 3227 C CA . THR A 1 414 ? -11.641 36.719 26.203 1 53.75 414 THR A CA 1
ATOM 3228 C C . THR A 1 414 ? -12.312 35.406 25.875 1 53.75 414 THR A C 1
ATOM 3230 O O . THR A 1 414 ? -12.422 35 24.703 1 53.75 414 THR A O 1
ATOM 3233 N N . GLY A 1 415 ? -12.914 34.688 26.859 1 63.25 415 GLY A N 1
ATOM 3234 C CA . GLY A 1 415 ? -13.477 33.344 26.688 1 63.25 415 GLY A CA 1
ATOM 3235 C C . GLY A 1 415 ? -12.43 32.281 26.406 1 63.25 415 GLY A C 1
ATOM 3236 O O . GLY A 1 415 ? -12.766 31.156 26.047 1 63.25 415 GLY A O 1
ATOM 3237 N N . LEU A 1 416 ? -11.172 32.625 26.547 1 65.75 416 LEU A N 1
ATOM 3238 C CA . LEU A 1 416 ? -10.094 31.688 26.266 1 65.75 416 LEU A CA 1
ATOM 3239 C C . LEU A 1 416 ? -9.516 31.125 27.562 1 65.75 416 LEU A C 1
ATOM 3241 O O . LEU A 1 416 ? -8.891 30.062 27.562 1 65.75 416 LEU A O 1
ATOM 3245 N N . GLY A 1 417 ? -9.742 31.828 28.594 1 74.19 417 GLY A N 1
ATOM 3246 C CA . GLY A 1 417 ? -9.078 31.516 29.859 1 74.19 417 GLY A CA 1
ATOM 3247 C C . GLY A 1 417 ? -9.344 30.094 30.328 1 74.19 417 GLY A C 1
ATOM 3248 O O . GLY A 1 417 ? -8.398 29.344 30.578 1 74.19 417 GLY A O 1
ATOM 3249 N N . LEU A 1 418 ? -10.602 29.688 30.297 1 82.5 418 LEU A N 1
ATOM 3250 C CA . LEU A 1 418 ? -10.969 28.391 30.844 1 82.5 418 LEU A CA 1
ATOM 3251 C C . LEU A 1 418 ? -10.547 27.266 29.906 1 82.5 418 LEU A C 1
ATOM 3253 O O . LEU A 1 418 ? -10.148 26.188 30.344 1 82.5 418 LEU A O 1
ATOM 3257 N N . ALA A 1 419 ? -10.648 27.531 28.609 1 74.38 419 ALA A N 1
ATOM 3258 C CA . ALA A 1 419 ? -10.195 26.547 27.625 1 74.38 419 ALA A CA 1
ATOM 3259 C C . ALA A 1 419 ? -8.703 26.281 27.766 1 74.38 419 ALA A C 1
ATOM 3261 O O . ALA A 1 419 ? -8.258 25.141 27.734 1 74.38 419 ALA A O 1
ATOM 3262 N N . ILE A 1 420 ? -7.91 27.328 27.922 1 71 420 ILE A N 1
ATOM 3263 C CA . ILE A 1 420 ? -6.465 27.234 28.094 1 71 420 ILE A CA 1
ATOM 3264 C C . ILE A 1 420 ? -6.152 26.469 29.391 1 71 420 ILE A C 1
ATOM 3266 O O . ILE A 1 420 ? -5.277 25.609 29.406 1 71 420 ILE A O 1
ATOM 3270 N N . ALA A 1 421 ? -6.938 26.875 30.406 1 85.5 421 ALA A N 1
ATOM 3271 C CA . ALA A 1 421 ? -6.734 26.188 31.688 1 85.5 421 ALA A CA 1
ATOM 3272 C C . ALA A 1 421 ? -6.941 24.688 31.547 1 85.5 421 ALA A C 1
ATOM 3274 O O . ALA A 1 421 ? -6.125 23.891 32 1 85.5 421 ALA A O 1
ATOM 3275 N N . ARG A 1 422 ? -7.93 24.297 30.891 1 87 422 ARG A N 1
ATOM 3276 C CA . ARG A 1 422 ? -8.219 22.875 30.688 1 87 422 ARG A CA 1
ATOM 3277 C C . ARG A 1 422 ? -7.113 22.203 29.891 1 87 422 ARG A C 1
ATOM 3279 O O . ARG A 1 422 ? -6.672 21.109 30.234 1 87 422 ARG A O 1
ATOM 3286 N N . ASP A 1 423 ? -6.652 22.812 28.859 1 77.62 423 ASP A N 1
ATOM 3287 C CA . ASP A 1 423 ? -5.609 22.266 28 1 77.62 423 ASP A CA 1
ATOM 3288 C C . ASP A 1 423 ? -4.312 22.047 28.781 1 77.62 423 ASP A C 1
ATOM 3290 O O . ASP A 1 423 ? -3.646 21.031 28.625 1 77.62 423 ASP A O 1
ATOM 3294 N N . ILE A 1 424 ? -3.984 23.031 29.609 1 79.81 424 ILE A N 1
ATOM 3295 C CA . ILE A 1 424 ? -2.768 22.938 30.406 1 79.81 424 ILE A CA 1
ATOM 3296 C C . ILE A 1 424 ? -2.879 21.781 31.391 1 79.81 424 ILE A C 1
ATOM 3298 O O . ILE A 1 424 ? -1.938 21 31.547 1 79.81 424 ILE A O 1
ATOM 3302 N N . VAL A 1 425 ? -4.055 21.656 32 1 89.38 425 VAL A N 1
ATOM 3303 C CA . VAL A 1 425 ? -4.266 20.609 32.969 1 89.38 425 VAL A CA 1
ATOM 3304 C C . VAL A 1 425 ? -4.18 19.234 32.312 1 89.38 425 VAL A C 1
ATOM 3306 O O . VAL A 1 425 ? -3.543 18.328 32.812 1 89.38 425 VAL A O 1
ATOM 3309 N N . HIS A 1 426 ? -4.742 19.156 31.172 1 83.75 426 HIS A N 1
ATOM 3310 C CA . HIS A 1 426 ? -4.691 17.906 30.422 1 83.75 426 HIS A CA 1
ATOM 3311 C C . HIS A 1 426 ? -3.262 17.578 30.016 1 83.75 426 HIS A C 1
ATOM 3313 O O . HIS A 1 426 ? -2.861 16.406 30.047 1 83.75 426 HIS A O 1
ATOM 3319 N N . LEU A 1 427 ? -2.572 18.531 29.594 1 74.94 427 LEU A N 1
ATOM 3320 C CA . LEU A 1 427 ? -1.172 18.359 29.219 1 74.94 427 LEU A CA 1
ATOM 3321 C C . LEU A 1 427 ? -0.366 17.781 30.375 1 74.94 427 LEU A C 1
ATOM 3323 O O . LEU A 1 427 ? 0.579 17.031 30.172 1 74.94 427 LEU A O 1
ATOM 3327 N N . HIS A 1 428 ? -0.77 18.156 31.578 1 84.62 428 HIS A N 1
ATOM 3328 C CA . HIS A 1 428 ? -0.084 17.688 32.781 1 84.62 428 HIS A CA 1
ATOM 3329 C C . HIS A 1 428 ? -0.655 16.359 33.25 1 84.62 428 HIS A C 1
ATOM 3331 O O . HIS A 1 428 ? -0.342 15.906 34.375 1 84.62 428 HIS A O 1
ATOM 3337 N N . GLY A 1 429 ? -1.572 15.781 32.469 1 85.25 429 GLY A N 1
ATOM 3338 C CA . GLY A 1 429 ? -2.158 14.492 32.812 1 85.25 429 GLY A CA 1
ATOM 3339 C C . GLY A 1 429 ? -3.248 14.602 33.844 1 85.25 429 GLY A C 1
ATOM 3340 O O . GLY A 1 429 ? -3.596 13.609 34.5 1 85.25 429 GLY A O 1
ATOM 3341 N N . GLY A 1 430 ? -3.736 15.828 34.062 1 91.62 430 GLY A N 1
ATOM 3342 C CA . GLY A 1 430 ? -4.762 16.062 35.062 1 91.62 430 GLY A CA 1
ATOM 3343 C C . GLY A 1 430 ? -6.145 16.25 34.469 1 91.62 430 GLY A C 1
ATOM 3344 O O . GLY A 1 430 ? -6.371 15.953 33.312 1 91.62 430 GLY A O 1
ATOM 3345 N N . THR A 1 431 ? -7.074 16.594 35.438 1 93.69 431 THR A N 1
ATOM 3346 C CA . THR A 1 431 ? -8.445 16.844 35.031 1 93.69 431 THR A CA 1
ATOM 3347 C C . THR A 1 431 ? -8.961 18.156 35.656 1 93.69 431 THR A C 1
ATOM 3349 O O . THR A 1 431 ? -8.602 18.5 36.781 1 93.69 431 THR A O 1
ATOM 3352 N N . LEU A 1 432 ? -9.688 18.922 34.812 1 93.94 432 LEU A N 1
ATOM 3353 C CA . LEU A 1 432 ? -10.383 20.125 35.281 1 93.94 432 LEU A CA 1
ATOM 3354 C C . LEU A 1 432 ? -11.898 19.922 35.25 1 93.94 432 LEU A C 1
ATOM 3356 O O . LEU A 1 432 ? -12.469 19.656 34.188 1 93.94 432 LEU A O 1
ATOM 3360 N N . THR A 1 433 ? -12.5 19.938 36.438 1 94.31 433 THR A N 1
ATOM 3361 C CA . THR A 1 433 ? -13.945 19.766 36.531 1 94.31 433 THR A CA 1
ATOM 3362 C C . THR A 1 433 ? -14.586 20.984 37.188 1 94.31 433 THR A C 1
ATOM 3364 O O . THR A 1 433 ? -13.898 21.781 37.812 1 94.31 433 THR A O 1
ATOM 3367 N N . VAL A 1 434 ? -15.922 21.125 36.938 1 94.44 434 VAL A N 1
ATOM 3368 C CA . VAL A 1 434 ? -16.625 22.297 37.438 1 94.44 434 VAL A CA 1
ATOM 3369 C C . VAL A 1 434 ? -17.938 21.875 38.094 1 94.44 434 VAL A C 1
ATOM 3371 O O . VAL A 1 434 ? -18.609 20.953 37.625 1 94.44 434 VAL A O 1
ATOM 3374 N N . GLU A 1 435 ? -18.203 22.328 39.281 1 94.31 435 GLU A N 1
ATOM 3375 C CA . GLU A 1 435 ? -19.5 22.266 39.906 1 94.31 435 GLU A CA 1
ATOM 3376 C C . GLU A 1 435 ? -20.094 23.672 40.094 1 94.31 435 GLU A C 1
ATOM 3378 O O . GLU A 1 435 ? -19.453 24.562 40.625 1 94.31 435 GLU A O 1
ATOM 3383 N N . SER A 1 436 ? -21.203 23.875 39.469 1 92.62 436 SER A N 1
ATOM 3384 C CA . SER A 1 436 ? -21.812 25.188 39.531 1 92.62 436 SER A CA 1
ATOM 3385 C C . SER A 1 436 ? -23.328 25.094 39.562 1 92.62 436 SER A C 1
ATOM 3387 O O . SER A 1 436 ? -23.922 24.172 39 1 92.62 436 SER A O 1
ATOM 3389 N N . GLN A 1 437 ? -23.938 25.906 40.406 1 89.44 437 GLN A N 1
ATOM 3390 C CA . GLN A 1 437 ? -25.391 26.094 40.469 1 89.44 437 GLN A CA 1
ATOM 3391 C C . GLN A 1 437 ? -25.766 27.562 40.375 1 89.44 437 GLN A C 1
ATOM 3393 O O . GLN A 1 437 ? -25.141 28.422 41 1 89.44 437 GLN A O 1
ATOM 3398 N N . LEU A 1 438 ? -26.734 27.797 39.5 1 89.06 438 LEU A N 1
ATOM 3399 C CA . LEU A 1 438 ? -27.172 29.188 39.312 1 89.06 438 LEU A CA 1
ATOM 3400 C C . LEU A 1 438 ? -27.547 29.812 40.656 1 89.06 438 LEU A C 1
ATOM 3402 O O . LEU A 1 438 ? -28.297 29.234 41.438 1 89.06 438 LEU A O 1
ATOM 3406 N N . GLY A 1 439 ? -27.016 30.969 40.938 1 87.75 439 GLY A N 1
ATOM 3407 C CA . GLY A 1 439 ? -27.312 31.719 42.156 1 87.75 439 GLY A CA 1
ATOM 3408 C C . GLY A 1 439 ? -26.484 31.297 43.344 1 87.75 439 GLY A C 1
ATOM 3409 O O . GLY A 1 439 ? -26.531 31.906 44.406 1 87.75 439 GLY A O 1
ATOM 3410 N N . ALA A 1 440 ? -25.703 30.25 43.312 1 88.06 440 ALA A N 1
ATOM 3411 C CA . ALA A 1 440 ? -24.953 29.734 44.438 1 88.06 440 ALA A CA 1
ATOM 3412 C C . ALA A 1 440 ? -23.453 29.922 44.25 1 88.06 440 ALA A C 1
ATOM 3414 O O . ALA A 1 440 ? -22.672 29.922 45.219 1 88.06 440 ALA A O 1
ATOM 3415 N N . GLY A 1 441 ? -23.047 30 43.031 1 92.19 441 GLY A N 1
ATOM 3416 C CA . GLY A 1 441 ? -21.625 30.172 42.781 1 92.19 441 GLY A CA 1
ATOM 3417 C C . GLY A 1 441 ? -21.031 29.016 41.969 1 92.19 441 GLY A C 1
ATOM 3418 O O . GLY A 1 441 ? -21.75 28.219 41.375 1 92.19 441 GLY A O 1
ATOM 3419 N N . THR A 1 442 ? -19.734 29 41.844 1 94.62 442 THR A N 1
ATOM 3420 C CA . THR A 1 442 ? -19.031 28.031 41 1 94.62 442 THR A CA 1
ATOM 3421 C C . THR A 1 442 ? -17.766 27.547 41.719 1 94.62 442 THR A C 1
ATOM 3423 O O . THR A 1 442 ? -17.094 28.312 42.406 1 94.62 442 THR A O 1
ATOM 3426 N N . VAL A 1 443 ? -17.516 26.203 41.625 1 96.38 443 VAL A N 1
ATOM 3427 C CA . VAL A 1 443 ? -16.281 25.625 42.125 1 96.38 443 VAL A CA 1
ATOM 3428 C C . VAL A 1 443 ? -15.547 24.891 41 1 96.38 443 VAL A C 1
ATOM 3430 O O . VAL A 1 443 ? -16.125 24.031 40.344 1 96.38 443 VAL A O 1
ATOM 3433 N N . PHE A 1 444 ? -14.344 25.25 40.781 1 96.56 444 PHE A N 1
ATOM 3434 C CA . PHE A 1 444 ? -13.477 24.547 39.844 1 96.56 444 PHE A CA 1
ATOM 3435 C C . PHE A 1 444 ? -12.523 23.609 40.594 1 96.56 444 PHE A C 1
ATOM 3437 O O . PHE A 1 444 ? -11.961 24 41.625 1 96.56 444 PHE A O 1
ATOM 3444 N N . TYR A 1 445 ? -12.367 22.375 40.094 1 96.44 445 TYR A N 1
ATOM 3445 C CA . TYR A 1 445 ? -11.438 21.391 40.656 1 96.44 445 TYR A CA 1
ATOM 3446 C C . TYR A 1 445 ? -10.328 21.078 39.656 1 96.44 445 TYR A C 1
ATOM 3448 O O . TYR A 1 445 ? -10.594 20.625 38.531 1 96.44 445 TYR A O 1
ATOM 3456 N N . VAL A 1 446 ? -9.125 21.281 40.062 1 96.94 446 VAL A N 1
ATOM 3457 C CA . VAL A 1 446 ? -7.961 20.875 39.281 1 96.94 446 VAL A CA 1
ATOM 3458 C C . VAL A 1 446 ? -7.262 19.719 39.969 1 96.94 446 VAL A C 1
ATOM 3460 O O . VAL A 1 446 ? -6.793 19.844 41.125 1 96.94 446 VAL A O 1
ATOM 3463 N N . THR A 1 447 ? -7.273 18.625 39.312 1 95.81 447 THR A N 1
ATOM 3464 C CA . THR A 1 447 ? -6.562 17.453 39.812 1 95.81 447 THR A CA 1
ATOM 3465 C C . THR A 1 447 ? -5.348 17.125 38.969 1 95.81 447 THR A C 1
ATOM 3467 O O . THR A 1 447 ? -5.457 17.047 37.719 1 95.81 447 THR A O 1
ATOM 3470 N N . LEU A 1 448 ? -4.289 17.016 39.656 1 93.31 448 LEU A N 1
ATOM 3471 C CA . LEU A 1 448 ? -3.047 16.766 38.906 1 93.31 448 LEU A CA 1
ATOM 3472 C C . LEU A 1 448 ? -2.422 15.445 39.344 1 93.31 448 LEU A C 1
ATOM 3474 O O . LEU A 1 448 ? -2.512 15.062 40.5 1 93.31 448 LEU A O 1
ATOM 3478 N N . MET B 1 1 ? 13.586 1.759 -10.938 1 40.94 1 MET B N 1
ATOM 3479 C CA . MET B 1 1 ? 12.836 1.351 -9.758 1 40.94 1 MET B CA 1
ATOM 3480 C C . MET B 1 1 ? 11.883 0.202 -10.086 1 40.94 1 MET B C 1
ATOM 3482 O O . MET B 1 1 ? 11.109 0.285 -11.039 1 40.94 1 MET B O 1
ATOM 3486 N N . LYS B 1 2 ? 12.242 -0.943 -9.797 1 60.22 2 LYS B N 1
ATOM 3487 C CA . LYS B 1 2 ? 11.398 -2.053 -10.227 1 60.22 2 LYS B CA 1
ATOM 3488 C C . LYS B 1 2 ? 10.023 -1.979 -9.562 1 60.22 2 LYS B C 1
ATOM 3490 O O . LYS B 1 2 ? 9.922 -1.767 -8.359 1 60.22 2 LYS B O 1
ATOM 3495 N N . THR B 1 3 ? 8.984 -1.773 -10.367 1 70.62 3 THR B N 1
ATOM 3496 C CA . THR B 1 3 ? 7.613 -1.583 -9.922 1 70.62 3 THR B CA 1
ATOM 3497 C C . THR B 1 3 ? 7.16 -2.756 -9.055 1 70.62 3 THR B C 1
ATOM 3499 O O . THR B 1 3 ? 7.734 -3.846 -9.125 1 70.62 3 THR B O 1
ATOM 3502 N N . LEU B 1 4 ? 6.574 -2.455 -7.922 1 74.06 4 LEU B N 1
ATOM 3503 C CA . LEU B 1 4 ? 5.945 -3.496 -7.113 1 74.06 4 LEU B CA 1
ATOM 3504 C C . LEU B 1 4 ? 5.281 -4.543 -8 1 74.06 4 LEU B C 1
ATOM 3506 O O . LEU B 1 4 ? 5.316 -5.734 -7.695 1 74.06 4 LEU B O 1
ATOM 3510 N N . TYR B 1 5 ? 4.844 -4.105 -9.148 1 71.06 5 TYR B N 1
ATOM 3511 C CA . TYR B 1 5 ? 4.234 -4.98 -10.141 1 71.06 5 TYR B CA 1
ATOM 3512 C C . TYR B 1 5 ? 5.234 -6.012 -10.656 1 71.06 5 TYR B C 1
ATOM 3514 O O . TYR B 1 5 ? 4.98 -7.215 -10.594 1 71.06 5 TYR B O 1
ATOM 3522 N N . THR B 1 6 ? 6.297 -5.543 -11.156 1 73.69 6 THR B N 1
ATOM 3523 C CA . THR B 1 6 ? 7.32 -6.418 -11.719 1 73.69 6 THR B CA 1
ATOM 3524 C C . THR B 1 6 ? 7.883 -7.348 -10.648 1 73.69 6 THR B C 1
ATOM 3526 O O . THR B 1 6 ? 8.156 -8.516 -10.922 1 73.69 6 THR B O 1
ATOM 3529 N N . ARG B 1 7 ? 7.957 -6.84 -9.484 1 72.62 7 ARG B N 1
ATOM 3530 C CA . ARG B 1 7 ? 8.5 -7.648 -8.398 1 72.62 7 ARG B CA 1
ATOM 3531 C C . ARG B 1 7 ? 7.559 -8.805 -8.055 1 72.62 7 ARG B C 1
ATOM 3533 O O . ARG B 1 7 ? 8.008 -9.938 -7.867 1 72.62 7 ARG B O 1
ATOM 3540 N N . ILE B 1 8 ? 6.258 -8.492 -7.953 1 75.88 8 ILE B N 1
ATOM 3541 C CA . ILE B 1 8 ? 5.285 -9.531 -7.617 1 75.88 8 ILE B CA 1
ATOM 3542 C C . ILE B 1 8 ? 5.242 -10.57 -8.734 1 75.88 8 ILE B C 1
ATOM 3544 O O . ILE B 1 8 ? 5.312 -11.773 -8.469 1 75.88 8 ILE B O 1
ATOM 3548 N N . VAL B 1 9 ? 5.191 -10.133 -9.961 1 73.69 9 VAL B N 1
ATOM 3549 C CA . VAL B 1 9 ? 5.113 -11.031 -11.117 1 73.69 9 VAL B CA 1
ATOM 3550 C C . VAL B 1 9 ? 6.367 -11.898 -11.18 1 73.69 9 VAL B C 1
ATOM 3552 O O . VAL B 1 9 ? 6.277 -13.117 -11.359 1 73.69 9 VAL B O 1
ATOM 3555 N N . LEU B 1 10 ? 7.52 -11.281 -11.016 1 74.56 10 LEU B N 1
ATOM 3556 C CA . LEU B 1 10 ? 8.773 -12.016 -11.062 1 74.56 10 LEU B CA 1
ATOM 3557 C C . LEU B 1 10 ? 8.875 -13.008 -9.906 1 74.56 10 LEU B C 1
ATOM 3559 O O . LEU B 1 10 ? 9.391 -14.109 -10.07 1 74.56 10 LEU B O 1
ATOM 3563 N N . THR B 1 11 ? 8.422 -12.594 -8.773 1 76.06 11 THR B N 1
ATOM 3564 C CA . THR B 1 11 ? 8.453 -13.477 -7.617 1 76.06 11 THR B CA 1
ATOM 3565 C C . THR B 1 11 ? 7.57 -14.703 -7.844 1 76.06 11 THR B C 1
ATOM 3567 O O . THR B 1 11 ? 7.977 -15.828 -7.547 1 76.06 11 THR B O 1
ATOM 3570 N N . VAL B 1 12 ? 6.359 -14.43 -8.359 1 76.38 12 VAL B N 1
ATOM 3571 C CA . VAL B 1 12 ? 5.457 -15.539 -8.633 1 76.38 12 VAL B CA 1
ATOM 3572 C C . VAL B 1 12 ? 6.078 -16.469 -9.672 1 76.38 12 VAL B C 1
ATOM 3574 O O . VAL B 1 12 ? 6.035 -17.688 -9.531 1 76.38 12 VAL B O 1
ATOM 3577 N N . PHE B 1 13 ? 6.699 -15.891 -10.703 1 75.88 13 PHE B N 1
ATOM 3578 C CA . PHE B 1 13 ? 7.367 -16.656 -11.742 1 75.88 13 PHE B CA 1
ATOM 3579 C C . PHE B 1 13 ? 8.484 -17.516 -11.148 1 75.88 13 PHE B C 1
ATOM 3581 O O . PHE B 1 13 ? 8.602 -18.703 -11.461 1 75.88 13 PHE B O 1
ATOM 3588 N N . MET B 1 14 ? 9.281 -16.891 -10.312 1 78.94 14 MET B N 1
ATOM 3589 C CA . MET B 1 14 ? 10.391 -17.594 -9.68 1 78.94 14 MET B CA 1
ATOM 3590 C C . MET B 1 14 ? 9.891 -18.703 -8.773 1 78.94 14 MET B C 1
ATOM 3592 O O . MET B 1 14 ? 10.484 -19.781 -8.719 1 78.94 14 MET B O 1
ATOM 3596 N N . ILE B 1 15 ? 8.781 -18.469 -8.133 1 80.38 15 ILE B N 1
ATOM 3597 C CA . ILE B 1 15 ? 8.195 -19.469 -7.25 1 80.38 15 ILE B CA 1
ATOM 3598 C C . ILE B 1 15 ? 7.727 -20.672 -8.078 1 80.38 15 ILE B C 1
ATOM 3600 O O . ILE B 1 15 ? 7.961 -21.828 -7.699 1 80.38 15 ILE B O 1
ATOM 3604 N N . LEU B 1 16 ? 7.102 -20.328 -9.211 1 78 16 LEU B N 1
ATOM 3605 C CA . LEU B 1 16 ? 6.621 -21.406 -10.07 1 78 16 LEU B CA 1
ATOM 3606 C C . LEU B 1 16 ? 7.785 -22.203 -10.633 1 78 16 LEU B C 1
ATOM 3608 O O . LEU B 1 16 ? 7.73 -23.438 -10.68 1 78 16 LEU B O 1
ATOM 3612 N N . LEU B 1 17 ? 8.852 -21.562 -11.031 1 79.56 17 LEU B N 1
ATOM 3613 C CA . LEU B 1 17 ? 10.031 -22.234 -11.57 1 79.56 17 LEU B CA 1
ATOM 3614 C C . LEU B 1 17 ? 10.711 -23.094 -10.5 1 79.56 17 LEU B C 1
ATOM 3616 O O . LEU B 1 17 ? 11.07 -24.234 -10.75 1 79.56 17 LEU B O 1
ATOM 3620 N N . LEU B 1 18 ? 10.867 -22.484 -9.336 1 83.31 18 LEU B N 1
ATOM 3621 C CA . LEU B 1 18 ? 11.508 -23.203 -8.242 1 83.31 18 LEU B CA 1
ATOM 3622 C C . LEU B 1 18 ? 10.664 -24.391 -7.797 1 83.31 18 LEU B C 1
ATOM 3624 O O . LEU B 1 18 ? 11.203 -25.469 -7.551 1 83.31 18 LEU B O 1
ATOM 3628 N N . SER B 1 19 ? 9.359 -24.203 -7.688 1 81.94 19 SER B N 1
ATOM 3629 C CA . SER B 1 19 ? 8.461 -25.297 -7.324 1 81.94 19 SER B CA 1
ATOM 3630 C C . SER B 1 19 ? 8.508 -26.406 -8.359 1 81.94 19 SER B C 1
ATOM 3632 O O . SER B 1 19 ? 8.492 -27.594 -8 1 81.94 19 SER B O 1
ATOM 3634 N N . GLY B 1 20 ? 8.555 -26.047 -9.648 1 82.5 20 GLY B N 1
ATOM 3635 C CA . GLY B 1 20 ? 8.664 -27.031 -10.711 1 82.5 20 GLY B CA 1
ATOM 3636 C C . GLY B 1 20 ? 9.945 -27.828 -10.656 1 82.5 20 GLY B C 1
ATOM 3637 O O . GLY B 1 20 ? 9.93 -29.047 -10.812 1 82.5 20 GLY B O 1
ATOM 3638 N N . ALA B 1 21 ? 11.031 -27.172 -10.359 1 82.38 21 ALA B N 1
ATOM 3639 C CA . ALA B 1 21 ? 12.336 -27.812 -10.281 1 82.38 21 ALA B CA 1
ATOM 3640 C C . ALA B 1 21 ? 12.391 -28.797 -9.109 1 82.38 21 ALA B C 1
ATOM 3642 O O . ALA B 1 21 ? 12.836 -29.938 -9.266 1 82.38 21 ALA B O 1
ATOM 3643 N N . ILE B 1 22 ? 11.891 -28.328 -7.973 1 86 22 ILE B N 1
ATOM 3644 C CA . ILE B 1 22 ? 11.891 -29.172 -6.781 1 86 22 ILE B CA 1
ATOM 3645 C C . ILE B 1 22 ? 10.961 -30.359 -6.984 1 86 22 ILE B C 1
ATOM 3647 O O . ILE B 1 22 ? 11.312 -31.5 -6.66 1 86 22 ILE B O 1
ATOM 3651 N N . ALA B 1 23 ? 9.797 -30.031 -7.551 1 83.69 23 ALA B N 1
ATOM 3652 C CA . ALA B 1 23 ? 8.828 -31.094 -7.816 1 83.69 23 ALA B CA 1
ATOM 3653 C C . ALA B 1 23 ? 9.406 -32.125 -8.766 1 83.69 23 ALA B C 1
ATOM 3655 O O . ALA B 1 23 ? 9.203 -33.344 -8.57 1 83.69 23 ALA B O 1
ATOM 3656 N N . LEU B 1 24 ? 10.102 -31.688 -9.805 1 83 24 LEU B N 1
ATOM 3657 C CA . LEU B 1 24 ? 10.711 -32.594 -10.773 1 83 24 LEU B CA 1
ATOM 3658 C C . LEU B 1 24 ? 11.789 -33.438 -10.109 1 83 24 LEU B C 1
ATOM 3660 O O . LEU B 1 24 ? 11.852 -34.656 -10.328 1 83 24 LEU B O 1
ATOM 3664 N N . LEU B 1 25 ? 12.594 -32.844 -9.289 1 83.94 25 LEU B N 1
ATOM 3665 C CA . LEU B 1 25 ? 13.672 -33.562 -8.602 1 83.94 25 LEU B CA 1
ATOM 3666 C C . LEU B 1 25 ? 13.109 -34.625 -7.66 1 83.94 25 LEU B C 1
ATOM 3668 O O . LEU B 1 25 ? 13.547 -35.75 -7.684 1 83.94 25 LEU B O 1
ATOM 3672 N N . VAL B 1 26 ? 12.148 -34.219 -6.855 1 85.56 26 VAL B N 1
ATOM 3673 C CA . VAL B 1 26 ? 11.562 -35.125 -5.879 1 85.56 26 VAL B CA 1
ATOM 3674 C C . VAL B 1 26 ? 10.844 -36.281 -6.602 1 85.56 26 VAL B C 1
ATOM 3676 O O . VAL B 1 26 ? 10.945 -37.438 -6.199 1 85.56 26 VAL B O 1
ATOM 3679 N N . SER B 1 27 ? 10.125 -35.938 -7.688 1 82.75 27 SER B N 1
ATOM 3680 C CA . SER B 1 27 ? 9.422 -36.969 -8.453 1 82.75 27 SER B CA 1
ATOM 3681 C C . SER B 1 27 ? 10.406 -37.938 -9.094 1 82.75 27 SER B C 1
ATOM 3683 O O . SER B 1 27 ? 10.125 -39.125 -9.172 1 82.75 27 SER B O 1
ATOM 3685 N N . ASN B 1 28 ? 11.477 -37.406 -9.562 1 81.75 28 ASN B N 1
ATOM 3686 C CA . ASN B 1 28 ? 12.508 -38.25 -10.156 1 81.75 28 ASN B CA 1
ATOM 3687 C C . ASN B 1 28 ? 13.102 -39.219 -9.125 1 81.75 28 ASN B C 1
ATOM 3689 O O . ASN B 1 28 ? 13.273 -40.406 -9.406 1 81.75 28 ASN B O 1
ATOM 3693 N N . VAL B 1 29 ? 13.383 -38.688 -7.953 1 83.94 29 VAL B N 1
ATOM 3694 C CA . VAL B 1 29 ? 13.906 -39.531 -6.875 1 83.94 29 VAL B CA 1
ATOM 3695 C C . VAL B 1 29 ? 12.883 -40.594 -6.5 1 83.94 29 VAL B C 1
ATOM 3697 O O . VAL B 1 29 ? 13.234 -41.75 -6.312 1 83.94 29 VAL B O 1
ATOM 3700 N N . ALA B 1 30 ? 11.648 -40.188 -6.379 1 83.88 30 ALA B N 1
ATOM 3701 C CA . ALA B 1 30 ? 10.586 -41.156 -6.055 1 83.88 30 ALA B CA 1
ATOM 3702 C C . ALA B 1 30 ? 10.508 -42.25 -7.102 1 83.88 30 ALA B C 1
ATOM 3704 O O . ALA B 1 30 ? 10.297 -43.406 -6.766 1 83.88 30 ALA B O 1
ATOM 3705 N N . TYR B 1 31 ? 10.672 -41.969 -8.43 1 83.06 31 TYR B N 1
ATOM 3706 C CA . TYR B 1 31 ? 10.664 -42.938 -9.508 1 83.06 31 TYR B CA 1
ATOM 3707 C C . TYR B 1 31 ? 11.758 -44 -9.312 1 83.06 31 TYR B C 1
ATOM 3709 O O . TYR B 1 31 ? 11.492 -45.188 -9.367 1 83.06 31 TYR B O 1
ATOM 3717 N N . TYR B 1 32 ? 12.961 -43.562 -9.078 1 82.5 32 TYR B N 1
ATOM 3718 C CA . TYR B 1 32 ? 14.109 -44.438 -8.977 1 82.5 32 TYR B CA 1
ATOM 3719 C C . TYR B 1 32 ? 13.992 -45.344 -7.742 1 82.5 32 TYR B C 1
ATOM 3721 O O . TYR B 1 32 ? 14.398 -46.5 -7.77 1 82.5 32 TYR B O 1
ATOM 3729 N N . VAL B 1 33 ? 13.398 -44.844 -6.719 1 83.5 33 VAL B N 1
ATOM 3730 C CA . VAL B 1 33 ? 13.359 -45.562 -5.457 1 83.5 33 VAL B CA 1
ATOM 3731 C C . VAL B 1 33 ? 12.164 -46.5 -5.434 1 83.5 33 VAL B C 1
ATOM 3733 O O . VAL B 1 33 ? 12.289 -47.656 -5.047 1 83.5 33 VAL B O 1
ATOM 3736 N N . TRP B 1 34 ? 11.023 -45.969 -5.922 1 84.38 34 TRP B N 1
ATOM 3737 C CA . TRP B 1 34 ? 9.805 -46.719 -5.652 1 84.38 34 TRP B CA 1
ATOM 3738 C C . TRP B 1 34 ? 9.25 -47.344 -6.934 1 84.38 34 TRP B C 1
ATOM 3740 O O . TRP B 1 34 ? 8.617 -48.406 -6.895 1 84.38 34 TRP B O 1
ATOM 3750 N N . TRP B 1 35 ? 9.484 -46.688 -8.117 1 83.94 35 TRP B N 1
ATOM 3751 C CA . TRP B 1 35 ? 8.703 -47.094 -9.281 1 83.94 35 TRP B CA 1
ATOM 3752 C C . TRP B 1 35 ? 9.586 -47.812 -10.305 1 83.94 35 TRP B C 1
ATOM 3754 O O . TRP B 1 35 ? 9.109 -48.656 -11.078 1 83.94 35 TRP B O 1
ATOM 3764 N N . GLN B 1 36 ? 10.852 -47.594 -10.344 1 83.56 36 GLN B N 1
ATOM 3765 C CA . GLN B 1 36 ? 11.766 -48.188 -11.305 1 83.56 36 GLN B CA 1
ATOM 3766 C C . GLN B 1 36 ? 11.742 -49.719 -11.203 1 83.56 36 GLN B C 1
ATOM 3768 O O . GLN B 1 36 ? 11.672 -50.406 -12.227 1 83.56 36 GLN B O 1
ATOM 3773 N N . PRO B 1 37 ? 11.773 -50.281 -9.992 1 85.38 37 PRO B N 1
ATOM 3774 C CA . PRO B 1 37 ? 11.742 -51.75 -9.906 1 85.38 37 PRO B CA 1
ATOM 3775 C C . PRO B 1 37 ? 10.469 -52.344 -10.5 1 85.38 37 PRO B C 1
ATOM 3777 O O . PRO B 1 37 ? 10.531 -53.375 -11.203 1 85.38 37 PRO B O 1
ATOM 3780 N N . SER B 1 38 ? 9.391 -51.75 -10.188 1 85.88 38 SER B N 1
ATOM 3781 C CA . SER B 1 38 ? 8.125 -52.25 -10.727 1 85.88 38 SER B CA 1
ATOM 3782 C C . SER B 1 38 ? 8.102 -52.188 -12.25 1 85.88 38 SER B C 1
ATOM 3784 O O . SER B 1 38 ? 7.617 -53.094 -12.906 1 85.88 38 SER B O 1
ATOM 3786 N N . TYR B 1 39 ? 8.648 -51.219 -12.812 1 85.5 39 TYR B N 1
ATOM 3787 C CA . TYR B 1 39 ? 8.711 -51.031 -14.258 1 85.5 39 TYR B CA 1
ATOM 3788 C C . TYR B 1 39 ? 9.602 -52.062 -14.906 1 85.5 39 TYR B C 1
ATOM 3790 O O . TYR B 1 39 ? 9.25 -52.656 -15.938 1 85.5 39 TYR B O 1
ATOM 3798 N N . SER B 1 40 ? 10.695 -52.344 -14.305 1 87.38 40 SER B N 1
ATOM 3799 C CA . SER B 1 40 ? 11.617 -53.344 -14.789 1 87.38 40 SER B CA 1
ATOM 3800 C C . SER B 1 40 ? 10.992 -54.75 -14.711 1 87.38 40 SER B C 1
ATOM 3802 O O . SER B 1 40 ? 11.133 -55.562 -15.633 1 87.38 40 SER B O 1
ATOM 3804 N N . ASP B 1 41 ? 10.25 -54.938 -13.625 1 91 41 ASP B N 1
ATOM 3805 C CA . ASP B 1 41 ? 9.602 -56.219 -13.43 1 91 41 ASP B CA 1
ATOM 3806 C C . ASP B 1 41 ? 8.594 -56.5 -14.547 1 91 41 ASP B C 1
ATOM 3808 O O . ASP B 1 41 ? 8.477 -57.625 -15.016 1 91 41 ASP B O 1
ATOM 3812 N N . LYS B 1 42 ? 7.938 -55.531 -14.914 1 89.81 42 LYS B N 1
ATOM 3813 C CA . LYS B 1 42 ? 6.957 -55.688 -15.984 1 89.81 42 LYS B CA 1
ATOM 3814 C C . LYS B 1 42 ? 7.633 -56.094 -17.297 1 89.81 42 LYS B C 1
ATOM 3816 O O . LYS B 1 42 ? 7.148 -56.969 -18.016 1 89.81 42 LYS B O 1
ATOM 3821 N N . THR B 1 43 ? 8.719 -55.469 -17.594 1 91.69 43 THR B N 1
ATOM 3822 C CA . THR B 1 43 ? 9.453 -55.781 -18.812 1 91.69 43 THR B CA 1
ATOM 3823 C C . THR B 1 43 ? 10 -57.219 -18.766 1 91.69 43 THR B C 1
ATOM 3825 O O . THR B 1 43 ? 9.969 -57.938 -19.766 1 91.69 43 THR B O 1
ATOM 3828 N N . GLU B 1 44 ? 10.477 -57.531 -17.609 1 94.12 44 GLU B N 1
ATOM 3829 C CA . GLU B 1 44 ? 10.969 -58.906 -17.406 1 94.12 44 GLU B CA 1
ATOM 3830 C C . GLU B 1 44 ? 9.867 -59.938 -17.656 1 94.12 44 GLU B C 1
ATOM 3832 O O . GLU B 1 44 ? 10.086 -60.938 -18.344 1 94.12 44 GLU B O 1
ATOM 3837 N N . GLN B 1 45 ? 8.734 -59.625 -17.094 1 93.25 45 GLN B N 1
ATOM 3838 C CA . GLN B 1 45 ? 7.609 -60.562 -17.266 1 93.25 45 GLN B CA 1
ATOM 3839 C C . GLN B 1 45 ? 7.219 -60.688 -18.734 1 93.25 45 GLN B C 1
ATOM 3841 O O . GLN B 1 45 ? 6.941 -61.781 -19.203 1 93.25 45 GLN B O 1
ATOM 3846 N N . THR B 1 46 ? 7.242 -59.656 -19.422 1 93.88 46 THR B N 1
ATOM 3847 C CA . THR B 1 46 ? 6.922 -59.656 -20.844 1 93.88 46 THR B CA 1
ATOM 3848 C C . THR B 1 46 ? 7.969 -60.438 -21.625 1 93.88 46 THR B C 1
ATOM 3850 O O . THR B 1 46 ? 7.625 -61.25 -22.484 1 93.88 46 THR B O 1
ATOM 3853 N N . ALA B 1 47 ? 9.188 -60.188 -21.344 1 95.31 47 ALA B N 1
ATOM 3854 C CA . ALA B 1 47 ? 10.281 -60.906 -22.031 1 95.31 47 ALA B CA 1
ATOM 3855 C C . ALA B 1 47 ? 10.188 -62.406 -21.812 1 95.31 47 ALA B C 1
ATOM 3857 O O . ALA B 1 47 ? 10.344 -63.188 -22.75 1 95.31 47 ALA B O 1
ATOM 3858 N N . GLU B 1 48 ? 9.898 -62.75 -20.594 1 94.44 48 GLU B N 1
ATOM 3859 C CA . GLU B 1 48 ? 9.797 -64.188 -20.266 1 94.44 48 GLU B CA 1
ATOM 3860 C C . GLU B 1 48 ? 8.594 -64.812 -20.953 1 94.44 48 GLU B C 1
ATOM 3862 O O . GLU B 1 48 ? 8.695 -65.938 -21.453 1 94.44 48 GLU B O 1
ATOM 3867 N N . ALA B 1 49 ? 7.57 -64.125 -20.922 1 94.62 49 ALA B N 1
ATOM 3868 C CA . ALA B 1 49 ? 6.379 -64.625 -21.609 1 94.62 49 ALA B CA 1
ATOM 3869 C C . ALA B 1 49 ? 6.621 -64.75 -23.109 1 94.62 49 ALA B C 1
ATOM 3871 O O . ALA B 1 49 ? 6.199 -65.75 -23.719 1 94.62 49 ALA B O 1
ATOM 3872 N N . ALA B 1 50 ? 7.285 -63.844 -23.656 1 94.94 50 ALA B N 1
ATOM 3873 C CA . ALA B 1 50 ? 7.605 -63.875 -25.078 1 94.94 50 ALA B CA 1
ATOM 3874 C C . ALA B 1 50 ? 8.516 -65.062 -25.422 1 94.94 50 ALA B C 1
ATOM 3876 O O . ALA B 1 50 ? 8.289 -65.75 -26.391 1 94.94 50 ALA B O 1
ATOM 3877 N N . LYS B 1 51 ? 9.492 -65.188 -24.609 1 94.62 51 LYS B N 1
ATOM 3878 C CA . LYS B 1 51 ? 10.414 -66.312 -24.797 1 94.62 51 LYS B CA 1
ATOM 3879 C C . LYS B 1 51 ? 9.68 -67.625 -24.734 1 94.62 51 LYS B C 1
ATOM 3881 O O . LYS B 1 51 ? 9.836 -68.5 -25.625 1 94.62 51 LYS B O 1
ATOM 3886 N N . ALA B 1 52 ? 8.875 -67.812 -23.734 1 94.19 52 ALA B N 1
ATOM 3887 C CA . ALA B 1 52 ? 8.133 -69.062 -23.531 1 94.19 52 ALA B CA 1
ATOM 3888 C C . ALA B 1 52 ? 7.191 -69.312 -24.703 1 94.19 52 ALA B C 1
ATOM 3890 O O . ALA B 1 52 ? 7.09 -70.438 -25.188 1 94.19 52 ALA B O 1
ATOM 3891 N N . TYR B 1 53 ? 6.586 -68.312 -25.172 1 95 53 TYR B N 1
ATOM 3892 C CA . TYR B 1 53 ? 5.656 -68.5 -26.281 1 95 53 TYR B CA 1
ATOM 3893 C C . TYR B 1 53 ? 6.395 -68.812 -27.562 1 95 53 TYR B C 1
ATOM 3895 O O . TYR B 1 53 ? 5.957 -69.75 -28.312 1 95 53 TYR B O 1
ATOM 3903 N N . PHE B 1 54 ? 7.445 -68.188 -27.828 1 94.62 54 PHE B N 1
ATOM 3904 C CA . PHE B 1 54 ? 8.211 -68.375 -29.047 1 94.62 54 PHE B CA 1
ATOM 3905 C C . PHE B 1 54 ? 8.688 -69.875 -29.109 1 94.62 54 PHE B C 1
ATOM 3907 O O . PHE B 1 54 ? 8.562 -70.5 -30.141 1 94.62 54 PHE B O 1
ATOM 3914 N N . GLU B 1 55 ? 9.18 -70.438 -28.047 1 92.5 55 GLU B N 1
ATOM 3915 C CA . GLU B 1 55 ? 9.781 -71.75 -28 1 92.5 55 GLU B CA 1
ATOM 3916 C C . GLU B 1 55 ? 8.727 -72.812 -28.172 1 92.5 55 GLU B C 1
ATOM 3918 O O . GLU B 1 55 ? 9.023 -73.938 -28.703 1 92.5 55 GLU B O 1
ATOM 3923 N N . THR B 1 56 ? 7.516 -72.5 -27.859 1 92.94 56 THR B N 1
ATOM 3924 C CA . THR B 1 56 ? 6.523 -73.562 -27.797 1 92.94 56 THR B CA 1
ATOM 3925 C C . THR B 1 56 ? 5.492 -73.438 -28.922 1 92.94 56 THR B C 1
ATOM 3927 O O . THR B 1 56 ? 4.957 -74.438 -29.406 1 92.94 56 THR B O 1
ATOM 3930 N N . HIS B 1 57 ? 5.277 -72.188 -29.359 1 92.75 57 HIS B N 1
ATOM 3931 C CA . HIS B 1 57 ? 4.051 -72 -30.109 1 92.75 57 HIS B CA 1
ATOM 3932 C C . HIS B 1 57 ? 4.34 -71.438 -31.484 1 92.75 57 HIS B C 1
ATOM 3934 O O . HIS B 1 57 ? 3.418 -71 -32.188 1 92.75 57 HIS B O 1
ATOM 3940 N N . THR B 1 58 ? 5.574 -71.312 -31.859 1 92.25 58 THR B N 1
ATOM 3941 C CA . THR B 1 58 ? 5.875 -70.625 -33.125 1 92.25 58 THR B CA 1
ATOM 3942 C C . THR B 1 58 ? 6.66 -71.562 -34.031 1 92.25 58 THR B C 1
ATOM 3944 O O . THR B 1 58 ? 7.059 -72.625 -33.656 1 92.25 58 THR B O 1
ATOM 3947 N N . ASP B 1 59 ? 6.777 -71.125 -35.312 1 91 59 ASP B N 1
ATOM 3948 C CA . ASP B 1 59 ? 7.477 -71.938 -36.312 1 91 59 ASP B CA 1
ATOM 3949 C C . ASP B 1 59 ? 8.984 -71.688 -36.25 1 91 59 ASP B C 1
ATOM 3951 O O . ASP B 1 59 ? 9.734 -72.188 -37.094 1 91 59 ASP B O 1
ATOM 3955 N N . GLY B 1 60 ? 9.422 -70.875 -35.406 1 90.56 60 GLY B N 1
ATOM 3956 C CA . GLY B 1 60 ? 10.852 -70.625 -35.188 1 90.56 60 GLY B CA 1
ATOM 3957 C C . GLY B 1 60 ? 11.414 -69.5 -35.969 1 90.56 60 GLY B C 1
ATOM 3958 O O . GLY B 1 60 ? 12.609 -69.188 -35.875 1 90.56 60 GLY B O 1
ATOM 3959 N N . GLU B 1 61 ? 10.57 -68.75 -36.656 1 92.62 61 GLU B N 1
ATOM 3960 C CA . GLU B 1 61 ? 11.039 -67.562 -37.375 1 92.62 61 GLU B CA 1
ATOM 3961 C C . GLU B 1 61 ? 11.188 -66.375 -36.406 1 92.62 61 GLU B C 1
ATOM 3963 O O . GLU B 1 61 ? 10.211 -65.688 -36.094 1 92.62 61 GLU B O 1
ATOM 3968 N N . THR B 1 62 ? 12.398 -66 -36.125 1 94.88 62 THR B N 1
ATOM 3969 C CA . THR B 1 62 ? 12.664 -65.062 -35.062 1 94.88 62 THR B CA 1
ATOM 3970 C C . THR B 1 62 ? 12.375 -63.625 -35.531 1 94.88 62 THR B C 1
ATOM 3972 O O . THR B 1 62 ? 11.828 -62.812 -34.812 1 94.88 62 THR B O 1
ATOM 3975 N N . SER B 1 63 ? 12.766 -63.312 -36.812 1 94.56 63 SER B N 1
ATOM 3976 C CA . SER B 1 63 ? 12.641 -61.938 -37.312 1 94.56 63 SER B CA 1
ATOM 3977 C C . SER B 1 63 ? 11.188 -61.5 -37.281 1 94.56 63 SER B C 1
ATOM 3979 O O . SER B 1 63 ? 10.898 -60.344 -36.875 1 94.56 63 SER B O 1
ATOM 3981 N N . THR B 1 64 ? 10.289 -62.344 -37.688 1 95.12 64 THR B N 1
ATOM 3982 C CA . THR B 1 64 ? 8.875 -62 -37.688 1 95.12 64 THR B CA 1
ATOM 3983 C C . THR B 1 64 ? 8.336 -61.875 -36.281 1 95.12 64 THR B C 1
ATOM 3985 O O . THR B 1 64 ? 7.453 -61.031 -36 1 95.12 64 THR B O 1
ATOM 3988 N N . PHE B 1 65 ? 8.844 -62.719 -35.406 1 96 65 PHE B N 1
ATOM 3989 C CA . PHE B 1 65 ? 8.438 -62.625 -34.031 1 96 65 PHE B CA 1
ATOM 3990 C C . PHE B 1 65 ? 8.867 -61.312 -33.406 1 96 65 PHE B C 1
ATOM 3992 O O . PHE B 1 65 ? 8.094 -60.688 -32.688 1 96 65 PHE B O 1
ATOM 3999 N N . TYR B 1 66 ? 10.156 -60.938 -33.688 1 96.81 66 TYR B N 1
ATOM 4000 C CA . TYR B 1 66 ? 10.656 -59.656 -33.188 1 96.81 66 TYR B CA 1
ATOM 4001 C C . TYR B 1 66 ? 9.836 -58.5 -33.719 1 96.81 66 TYR B C 1
ATOM 4003 O O . TYR B 1 66 ? 9.578 -57.5 -33 1 96.81 66 TYR B O 1
ATOM 4011 N N . THR B 1 67 ? 9.438 -58.531 -34.938 1 95.56 67 THR B N 1
ATOM 4012 C CA . THR B 1 67 ? 8.609 -57.5 -35.531 1 95.56 67 THR B CA 1
ATOM 4013 C C . THR B 1 67 ? 7.262 -57.375 -34.844 1 95.56 67 THR B C 1
ATOM 4015 O O . THR B 1 67 ? 6.746 -56.281 -34.625 1 95.56 67 THR B O 1
ATOM 4018 N N . LEU B 1 68 ? 6.719 -58.562 -34.438 1 94.75 68 LEU B N 1
ATOM 4019 C CA . LEU B 1 68 ? 5.469 -58.562 -33.688 1 94.75 68 LEU B CA 1
ATOM 4020 C C . LEU B 1 68 ? 5.641 -57.812 -32.375 1 94.75 68 LEU B C 1
ATOM 4022 O O . LEU B 1 68 ? 4.84 -56.938 -32.031 1 94.75 68 LEU B O 1
ATOM 4026 N N . LEU B 1 69 ? 6.672 -58.156 -31.641 1 95.12 69 LEU B N 1
ATOM 4027 C CA . LEU B 1 69 ? 6.93 -57.531 -30.344 1 95.12 69 LEU B CA 1
ATOM 4028 C C . LEU B 1 69 ? 7.109 -56.031 -30.516 1 95.12 69 LEU B C 1
ATOM 4030 O O . LEU B 1 69 ? 6.617 -55.25 -29.703 1 95.12 69 LEU B O 1
ATOM 4034 N N . ALA B 1 70 ? 7.82 -55.656 -31.547 1 94.56 70 ALA B N 1
ATOM 4035 C CA . ALA B 1 70 ? 8.023 -54.25 -31.844 1 94.56 70 ALA B CA 1
ATOM 4036 C C . ALA B 1 70 ? 6.699 -53.531 -32.094 1 94.56 70 ALA B C 1
ATOM 4038 O O . ALA B 1 70 ? 6.492 -52.406 -31.625 1 94.56 70 ALA B O 1
ATOM 4039 N N . GLN B 1 71 ? 5.82 -54.125 -32.781 1 91.44 71 GLN B N 1
ATOM 4040 C CA . GLN B 1 71 ? 4.523 -53.562 -33.094 1 91.44 71 GLN B CA 1
ATOM 4041 C C . GLN B 1 71 ? 3.668 -53.375 -31.844 1 91.44 71 GLN B C 1
ATOM 4043 O O . GLN B 1 71 ? 2.785 -52.531 -31.797 1 91.44 71 GLN B O 1
ATOM 4048 N N . THR B 1 72 ? 3.939 -54.219 -30.844 1 90.94 72 THR B N 1
ATOM 4049 C CA . THR B 1 72 ? 3.176 -54.125 -29.609 1 90.94 72 THR B CA 1
ATOM 4050 C C . THR B 1 72 ? 3.74 -53 -28.719 1 90.94 72 THR B C 1
ATOM 4052 O O . THR B 1 72 ? 3.273 -52.812 -27.594 1 90.94 72 THR B O 1
ATOM 4055 N N . GLY B 1 73 ? 4.715 -52.344 -29.172 1 89.56 73 GLY B N 1
ATOM 4056 C CA . GLY B 1 73 ? 5.168 -51.188 -28.453 1 89.56 73 GLY B CA 1
ATOM 4057 C C . GLY B 1 73 ? 6.527 -51.375 -27.797 1 89.56 73 GLY B C 1
ATOM 4058 O O . GLY B 1 73 ? 6.926 -50.562 -26.953 1 89.56 73 GLY B O 1
ATOM 4059 N N . TYR B 1 74 ? 7.242 -52.438 -28.109 1 93.06 74 TYR B N 1
ATOM 4060 C CA . TYR B 1 74 ? 8.578 -52.656 -27.562 1 93.06 74 TYR B CA 1
ATOM 4061 C C . TYR B 1 74 ? 9.648 -52.375 -28.594 1 93.06 74 TYR B C 1
ATOM 4063 O O . TYR B 1 74 ? 9.375 -52.375 -29.797 1 93.06 74 TYR B O 1
ATOM 4071 N N . GLN B 1 75 ? 10.703 -51.938 -28.094 1 94.94 75 GLN B N 1
ATOM 4072 C CA . GLN B 1 75 ? 11.883 -51.844 -28.953 1 94.94 75 GLN B CA 1
ATOM 4073 C C . GLN B 1 75 ? 12.914 -52.906 -28.578 1 94.94 75 GLN B C 1
ATOM 4075 O O . GLN B 1 75 ? 13.078 -53.25 -27.406 1 94.94 75 GLN B O 1
ATOM 4080 N N . LEU B 1 76 ? 13.492 -53.438 -29.641 1 96.75 76 LEU B N 1
ATOM 4081 C CA . LEU B 1 76 ? 14.406 -54.562 -29.438 1 96.75 76 LEU B CA 1
ATOM 4082 C C . L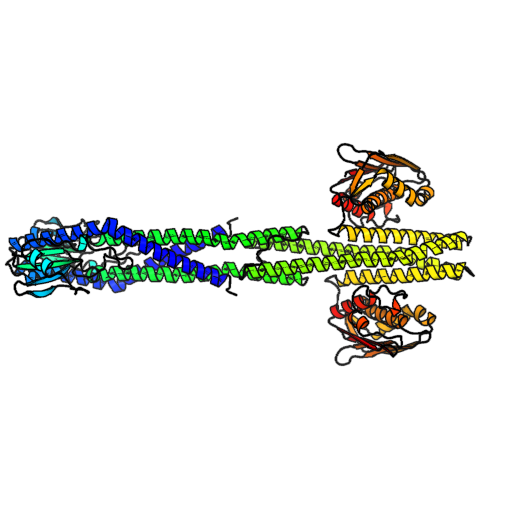EU B 1 76 ? 15.758 -54.281 -30.078 1 96.75 76 LEU B C 1
ATOM 4084 O O . LEU B 1 76 ? 15.82 -53.781 -31.203 1 96.75 76 LEU B O 1
ATOM 4088 N N . PHE B 1 77 ? 16.75 -54.531 -29.344 1 97.06 77 PHE B N 1
ATOM 4089 C CA . PHE B 1 77 ? 18.141 -54.594 -29.812 1 97.06 77 PHE B CA 1
ATOM 4090 C C . PHE B 1 77 ? 18.609 -56.062 -29.828 1 97.06 77 PHE B C 1
ATOM 4092 O O . PHE B 1 77 ? 18.812 -56.656 -28.766 1 97.06 77 PHE B O 1
ATOM 4099 N N . VAL B 1 78 ? 18.766 -56.656 -31.094 1 97.19 78 VAL B N 1
ATOM 4100 C CA . VAL B 1 78 ? 19.031 -58.062 -31.219 1 97.19 78 VAL B CA 1
ATOM 4101 C C . VAL B 1 78 ? 20.438 -58.281 -31.797 1 97.19 78 VAL B C 1
ATOM 4103 O O . VAL B 1 78 ? 20.781 -57.719 -32.844 1 97.19 78 VAL B O 1
ATOM 4106 N N . VAL B 1 79 ? 21.172 -59.062 -31.141 1 96.88 79 VAL B N 1
ATOM 4107 C CA . VAL B 1 79 ? 22.484 -59.469 -31.625 1 96.88 79 VAL B CA 1
ATOM 4108 C C . VAL B 1 79 ? 22.438 -60.906 -32.062 1 96.88 79 VAL B C 1
ATOM 4110 O O . VAL B 1 79 ? 22.297 -61.812 -31.25 1 96.88 79 VAL B O 1
ATOM 4113 N N . ARG B 1 80 ? 22.641 -61.188 -33.344 1 95.56 80 ARG B N 1
ATOM 4114 C CA . ARG B 1 80 ? 22.594 -62.5 -33.938 1 95.56 80 ARG B CA 1
ATOM 4115 C C . ARG B 1 80 ? 23.875 -63.281 -33.656 1 95.56 80 ARG B C 1
ATOM 4117 O O . ARG B 1 80 ? 24.859 -62.719 -33.156 1 95.56 80 ARG B O 1
ATOM 4124 N N . PRO B 1 81 ? 23.844 -64.625 -33.969 1 92.69 81 PRO B N 1
ATOM 4125 C CA . PRO B 1 81 ? 25.031 -65.438 -33.719 1 92.69 81 PRO B CA 1
ATOM 4126 C C . PRO B 1 81 ? 26.25 -64.938 -34.5 1 92.69 81 PRO B C 1
ATOM 4128 O O . PRO B 1 81 ? 27.391 -65.125 -34.062 1 92.69 81 PRO B O 1
ATOM 4131 N N . ASP B 1 82 ? 26.031 -64.312 -35.656 1 93.38 82 ASP B N 1
ATOM 4132 C CA . ASP B 1 82 ? 27.125 -63.812 -36.469 1 93.38 82 ASP B CA 1
ATOM 4133 C C . ASP B 1 82 ? 27.516 -62.406 -36.062 1 93.38 82 ASP B C 1
ATOM 4135 O O . ASP B 1 82 ? 28.266 -61.719 -36.75 1 93.38 82 ASP B O 1
ATOM 4139 N N . ASP B 1 83 ? 27 -61.875 -35.031 1 92.44 83 ASP B N 1
ATOM 4140 C CA . ASP B 1 83 ? 27.281 -60.594 -34.406 1 92.44 83 ASP B CA 1
ATOM 4141 C C . ASP B 1 83 ? 26.672 -59.438 -35.219 1 92.44 83 ASP B C 1
ATOM 4143 O O . ASP B 1 83 ? 27.031 -58.281 -35 1 92.44 83 ASP B O 1
ATOM 4147 N N . THR B 1 84 ? 25.828 -59.781 -36.094 1 95.31 84 THR B N 1
ATOM 4148 C CA . THR B 1 84 ? 25.062 -58.719 -36.781 1 95.31 84 THR B CA 1
ATOM 4149 C C . THR B 1 84 ? 24 -58.156 -35.844 1 95.31 84 THR B C 1
ATOM 4151 O O . THR B 1 84 ? 23.344 -58.906 -35.125 1 95.31 84 THR B O 1
ATOM 4154 N N . ILE B 1 85 ? 23.906 -56.906 -35.875 1 95.44 85 ILE B N 1
ATOM 4155 C CA . ILE B 1 85 ? 22.953 -56.219 -35 1 95.44 85 ILE B CA 1
ATOM 4156 C C . ILE B 1 85 ? 21.703 -55.875 -35.781 1 95.44 85 ILE B C 1
ATOM 4158 O O . ILE B 1 85 ? 21.781 -55.281 -36.875 1 95.44 85 ILE B O 1
ATOM 4162 N N . GLU B 1 86 ? 20.547 -56.188 -35.281 1 96.56 86 GLU B N 1
ATOM 4163 C CA . GLU B 1 86 ? 19.25 -55.844 -35.875 1 96.56 86 GLU B CA 1
ATOM 4164 C C . GLU B 1 86 ? 18.406 -55.031 -34.875 1 96.56 86 GLU B C 1
ATOM 4166 O O . GLU B 1 86 ? 18.406 -55.344 -33.688 1 96.56 86 GLU B O 1
ATOM 4171 N N . ARG B 1 87 ? 17.766 -54.188 -35.344 1 96.44 87 ARG B N 1
ATOM 4172 C CA . ARG B 1 87 ? 16.891 -53.312 -34.531 1 96.44 87 ARG B CA 1
ATOM 4173 C C . ARG B 1 87 ? 15.438 -53.469 -34.938 1 96.44 87 ARG B C 1
ATOM 4175 O O . ARG B 1 87 ? 15.125 -53.5 -36.156 1 96.44 87 ARG B O 1
ATOM 4182 N N . TYR B 1 88 ? 14.617 -53.688 -34 1 95.56 88 TYR B N 1
ATOM 4183 C CA . TYR B 1 88 ? 13.172 -53.75 -34.219 1 95.56 88 TYR B CA 1
ATOM 4184 C C . TYR B 1 88 ? 12.453 -52.719 -33.375 1 95.56 88 TYR B C 1
ATOM 4186 O O . TYR B 1 88 ? 12.703 -52.594 -32.156 1 95.56 88 TYR B O 1
ATOM 4194 N N . GLY B 1 89 ? 11.523 -52.062 -34 1 91.25 89 GLY B N 1
ATOM 4195 C CA . GLY B 1 89 ? 10.875 -50.938 -33.312 1 91.25 89 GLY B CA 1
ATOM 4196 C C . GLY B 1 89 ? 11.672 -49.656 -33.406 1 91.25 89 GLY B C 1
ATOM 4197 O O . GLY B 1 89 ? 12.25 -49.312 -34.438 1 91.25 89 GLY B O 1
ATOM 4198 N N . GLY B 1 90 ? 11.648 -48.875 -32.375 1 86.88 90 GLY B N 1
ATOM 4199 C CA . GLY B 1 90 ? 12.391 -47.625 -32.344 1 86.88 90 GLY B CA 1
ATOM 4200 C C . GLY B 1 90 ? 13.875 -47.812 -32.125 1 86.88 90 GLY B C 1
ATOM 4201 O O . GLY B 1 90 ? 14.289 -48.844 -31.531 1 86.88 90 GLY B O 1
ATOM 4202 N N . ALA B 1 91 ? 14.664 -46.844 -32.562 1 86.88 91 ALA B N 1
ATOM 4203 C CA . ALA B 1 91 ? 16.109 -46.906 -32.375 1 86.88 91 ALA B CA 1
ATOM 4204 C C . ALA B 1 91 ? 16.516 -46.344 -31.016 1 86.88 91 ALA B C 1
ATOM 4206 O O . ALA B 1 91 ? 15.867 -45.438 -30.484 1 86.88 91 ALA B O 1
ATOM 4207 N N . PHE B 1 92 ? 17.453 -47.094 -30.391 1 91.75 92 PHE B N 1
ATOM 4208 C CA . PHE B 1 92 ? 18.016 -46.594 -29.141 1 91.75 92 PHE B CA 1
ATOM 4209 C C . PHE B 1 92 ? 18.953 -45.406 -29.391 1 91.75 92 PHE B C 1
ATOM 4211 O O . PHE B 1 92 ? 19.641 -45.375 -30.406 1 91.75 92 PHE B O 1
ATOM 4218 N N . ARG B 1 93 ? 18.906 -44.406 -28.594 1 87.88 93 ARG B N 1
ATOM 4219 C CA . ARG B 1 93 ? 19.766 -43.25 -28.703 1 87.88 93 ARG B CA 1
ATOM 4220 C C . ARG B 1 93 ? 21.234 -43.625 -28.531 1 87.88 93 ARG B C 1
ATOM 4222 O O . ARG B 1 93 ? 22.094 -43.125 -29.25 1 87.88 93 ARG B O 1
ATOM 4229 N N . ASP B 1 94 ? 21.469 -44.375 -27.531 1 90.81 94 ASP B N 1
ATOM 4230 C CA . ASP B 1 94 ? 22.797 -44.906 -27.234 1 90.81 94 ASP B CA 1
ATOM 4231 C C . ASP B 1 94 ? 22.781 -46.438 -27.234 1 90.81 94 ASP B C 1
ATOM 4233 O O . ASP B 1 94 ? 22.062 -47.062 -26.438 1 90.81 94 ASP B O 1
ATOM 4237 N N . GLU B 1 95 ? 23.531 -47.062 -28.109 1 93.62 95 GLU B N 1
ATOM 4238 C CA . GLU B 1 95 ? 23.484 -48.531 -28.281 1 93.62 95 GLU B CA 1
ATOM 4239 C C . GLU B 1 95 ? 24.75 -49.188 -27.719 1 93.62 95 GLU B C 1
ATOM 4241 O O . GLU B 1 95 ? 25 -50.375 -27.969 1 93.62 95 GLU B O 1
ATOM 4246 N N . ARG B 1 96 ? 25.75 -48.344 -27.031 1 78.81 96 ARG B N 1
ATOM 4247 C CA . ARG B 1 96 ? 26.969 -48.875 -26.438 1 78.81 96 ARG B CA 1
ATOM 4248 C C . ARG B 1 96 ? 26.641 -49.906 -25.359 1 78.81 96 ARG B C 1
ATOM 4250 O O . ARG B 1 96 ? 25.891 -49.625 -24.422 1 78.81 96 ARG B O 1
ATOM 4257 N N . LEU B 1 97 ? 26.859 -51.188 -25.453 1 92.88 97 LEU B N 1
ATOM 4258 C CA . LEU B 1 97 ? 26.672 -52.281 -24.516 1 92.88 97 LEU B CA 1
ATOM 4259 C C . LEU B 1 97 ? 27.922 -53.156 -24.438 1 92.88 97 LEU B C 1
ATOM 4261 O O . LEU B 1 97 ? 28.547 -53.438 -25.469 1 92.88 97 LEU B O 1
ATOM 4265 N N . ASP B 1 98 ? 28.328 -53.531 -23.281 1 93.25 98 ASP B N 1
ATOM 4266 C CA . ASP B 1 98 ? 29.531 -54.344 -23.078 1 93.25 98 ASP B CA 1
ATOM 4267 C C . ASP B 1 98 ? 29.406 -55.719 -23.781 1 93.25 98 ASP B C 1
ATOM 4269 O O . ASP B 1 98 ? 28.375 -56.375 -23.672 1 93.25 98 ASP B O 1
ATOM 4273 N N . THR B 1 99 ? 30.484 -56.188 -24.453 1 94.06 99 THR B N 1
ATOM 4274 C CA . THR B 1 99 ? 30.5 -57.469 -25.203 1 94.06 99 THR B CA 1
ATOM 4275 C C . THR B 1 99 ? 30.328 -58.656 -24.25 1 94.06 99 THR B C 1
ATOM 4277 O O . THR B 1 99 ? 29.75 -59.656 -24.625 1 94.06 99 THR B O 1
ATOM 4280 N N . ASP B 1 100 ? 30.797 -58.375 -23.062 1 95.06 100 ASP B N 1
ATOM 4281 C CA . ASP B 1 100 ? 30.656 -59.438 -22.062 1 95.06 100 ASP B CA 1
ATOM 4282 C C . ASP B 1 100 ? 29.188 -59.656 -21.719 1 95.06 100 ASP B C 1
ATOM 4284 O O . ASP B 1 100 ? 28.781 -60.812 -21.469 1 95.06 100 ASP B O 1
ATOM 4288 N N . VAL B 1 101 ? 28.438 -58.625 -21.719 1 96 101 VAL B N 1
ATOM 4289 C CA . VAL B 1 101 ? 27 -58.75 -21.438 1 96 101 VAL B CA 1
ATOM 4290 C C . VAL B 1 101 ? 26.297 -59.5 -22.562 1 96 101 VAL B C 1
ATOM 4292 O O . VAL B 1 101 ? 25.484 -60.375 -22.297 1 96 101 VAL B O 1
ATOM 4295 N N . ILE B 1 102 ? 26.625 -59.188 -23.75 1 95.88 102 ILE B N 1
ATOM 4296 C CA . ILE B 1 102 ? 26.031 -59.844 -24.922 1 95.88 102 ILE B CA 1
ATOM 4297 C C . ILE B 1 102 ? 26.344 -61.344 -24.875 1 95.88 102 ILE B C 1
ATOM 4299 O O . ILE B 1 102 ? 25.438 -62.188 -25.078 1 95.88 102 ILE B O 1
ATOM 4303 N N . ALA B 1 103 ? 27.578 -61.688 -24.547 1 94.5 103 ALA B N 1
ATOM 4304 C CA . ALA B 1 103 ? 28 -63.062 -24.5 1 94.5 103 ALA B CA 1
ATOM 4305 C C . ALA B 1 103 ? 27.266 -63.812 -23.375 1 94.5 103 ALA B C 1
ATOM 4307 O O . ALA B 1 103 ? 26.828 -64.938 -23.562 1 94.5 103 ALA B O 1
ATOM 4308 N N . SER B 1 104 ? 27.172 -63.156 -22.312 1 95.94 104 SER B N 1
ATOM 4309 C CA . SER B 1 104 ? 26.5 -63.75 -21.172 1 95.94 104 SER B CA 1
ATOM 4310 C C . SER B 1 104 ? 25.031 -64 -21.484 1 95.94 104 SER B C 1
ATOM 4312 O O . SER B 1 104 ? 24.5 -65.062 -21.172 1 95.94 104 SER B O 1
ATOM 4314 N N . VAL B 1 105 ? 24.359 -63.062 -22.094 1 96.5 105 VAL B N 1
ATOM 4315 C CA . VAL B 1 105 ? 22.938 -63.188 -22.453 1 96.5 105 VAL B CA 1
ATOM 4316 C C . VAL B 1 105 ? 22.781 -64.312 -23.484 1 96.5 105 VAL B C 1
ATOM 4318 O O . VAL B 1 105 ? 21.844 -65.125 -23.375 1 96.5 105 VAL B O 1
ATOM 4321 N N . ARG B 1 106 ? 23.609 -64.375 -24.422 1 94 106 ARG B N 1
ATOM 4322 C CA . ARG B 1 106 ? 23.547 -65.375 -25.438 1 94 106 ARG B CA 1
ATOM 4323 C C . ARG B 1 106 ? 23.672 -66.812 -24.812 1 94 106 ARG B C 1
ATOM 4325 O O . ARG B 1 106 ? 23.031 -67.75 -25.281 1 94 106 ARG B O 1
ATOM 4332 N N . SER B 1 107 ? 24.469 -66.875 -23.781 1 92 107 SER B N 1
ATOM 4333 C CA . SER B 1 107 ? 24.703 -68.125 -23.125 1 92 107 SER B CA 1
ATOM 4334 C C . SER B 1 107 ? 23.531 -68.562 -22.219 1 92 107 SER B C 1
ATOM 4336 O O . SER B 1 107 ? 23.547 -69.625 -21.609 1 92 107 SER B O 1
ATOM 4338 N N . GLY B 1 108 ? 22.625 -67.688 -22.094 1 92.19 108 GLY B N 1
ATOM 4339 C CA . GLY B 1 108 ? 21.422 -68.062 -21.375 1 92.19 108 GLY B CA 1
ATOM 4340 C C . GLY B 1 108 ? 21.203 -67.25 -20.094 1 92.19 108 GLY B C 1
ATOM 4341 O O . GLY B 1 108 ? 20.188 -67.375 -19.438 1 92.19 108 GLY B O 1
ATOM 4342 N N . GLU B 1 109 ? 22.125 -66.375 -19.781 1 93.94 109 GLU B N 1
ATOM 4343 C CA . GLU B 1 109 ? 21.953 -65.5 -18.625 1 93.94 109 GLU B CA 1
ATOM 4344 C C . GLU B 1 109 ? 21.062 -64.312 -18.953 1 93.94 109 GLU B C 1
ATOM 4346 O O . GLU B 1 109 ? 20.953 -63.938 -20.109 1 93.94 109 GLU B O 1
ATOM 4351 N N . THR B 1 110 ? 20.406 -63.812 -17.938 1 95.25 110 THR B N 1
ATOM 4352 C CA . THR B 1 110 ? 19.562 -62.625 -18.156 1 95.25 110 THR B CA 1
ATOM 4353 C C . THR B 1 110 ? 20.312 -61.344 -17.781 1 95.25 110 THR B C 1
ATOM 4355 O O . THR B 1 110 ? 21.219 -61.375 -16.953 1 95.25 110 THR B O 1
ATOM 4358 N N . TYR B 1 111 ? 20 -60.281 -18.469 1 95.75 111 TYR B N 1
ATOM 4359 C CA . TYR B 1 111 ? 20.531 -58.938 -18.219 1 95.75 111 TYR B CA 1
ATOM 4360 C C . TYR B 1 111 ? 19.422 -57.969 -17.781 1 95.75 111 TYR B C 1
ATOM 4362 O O . TYR B 1 111 ? 18.438 -57.781 -18.516 1 95.75 111 TYR B O 1
ATOM 4370 N N . ASP B 1 112 ? 19.5 -57.438 -16.594 1 94.38 112 ASP B N 1
ATOM 4371 C CA . ASP B 1 112 ? 18.484 -56.5 -16.094 1 94.38 112 ASP B CA 1
ATOM 4372 C C . ASP B 1 112 ? 19.062 -55.094 -15.945 1 94.38 112 ASP B C 1
ATOM 4374 O O . ASP B 1 112 ? 19.219 -54.594 -14.836 1 94.38 112 ASP B O 1
ATOM 4378 N N . GLY B 1 113 ? 19.281 -54.469 -17.031 1 92.44 113 GLY B N 1
ATOM 4379 C CA . GLY B 1 113 ? 19.812 -53.125 -17.062 1 92.44 113 GLY B CA 1
ATOM 4380 C C . GLY B 1 113 ? 18.828 -52.062 -16.594 1 92.44 113 GLY B C 1
ATOM 4381 O O . GLY B 1 113 ? 19.219 -50.969 -16.156 1 92.44 113 GLY B O 1
ATOM 4382 N N . MET B 1 114 ? 17.578 -52.375 -16.703 1 89.56 114 MET B N 1
ATOM 4383 C CA . MET B 1 114 ? 16.547 -51.406 -16.297 1 89.56 114 MET B CA 1
ATOM 4384 C C . MET B 1 114 ? 16.484 -51.281 -14.781 1 89.56 114 MET B C 1
ATOM 4386 O O . MET B 1 114 ? 16.266 -50.188 -14.258 1 89.56 114 MET B O 1
ATOM 4390 N N . HIS B 1 115 ? 16.672 -52.406 -14.18 1 87.38 115 HIS B N 1
ATOM 4391 C CA . HIS B 1 115 ? 16.625 -52.406 -12.727 1 87.38 115 HIS B CA 1
ATOM 4392 C C . HIS B 1 115 ? 17.828 -51.688 -12.125 1 87.38 115 HIS B C 1
ATOM 4394 O O . HIS B 1 115 ? 17.719 -51.031 -11.078 1 87.38 115 HIS B O 1
ATOM 4400 N N . THR B 1 116 ? 18.938 -51.75 -12.727 1 83.25 116 THR B N 1
ATOM 4401 C CA . THR B 1 116 ? 20.188 -51.219 -12.156 1 83.25 116 THR B CA 1
ATOM 4402 C C . THR B 1 116 ? 20.547 -49.875 -12.789 1 83.25 116 THR B C 1
ATOM 4404 O O . THR B 1 116 ? 21.641 -49.344 -12.547 1 83.25 116 THR B O 1
ATOM 4407 N N . TYR B 1 117 ? 19.641 -49.469 -13.594 1 83.38 117 TYR B N 1
ATOM 4408 C CA . TYR B 1 117 ? 19.953 -48.219 -14.273 1 83.38 117 TYR B CA 1
ATOM 4409 C C . TYR B 1 117 ? 20.219 -47.094 -13.266 1 83.38 117 TYR B C 1
ATOM 4411 O O . TYR B 1 117 ? 19.406 -46.875 -12.352 1 83.38 117 TYR B O 1
ATOM 4419 N N . PRO B 1 118 ? 21.234 -46.375 -13.453 1 79.38 118 PRO B N 1
ATOM 4420 C CA . PRO B 1 118 ? 21.641 -45.406 -12.43 1 79.38 118 PRO B CA 1
ATOM 4421 C C . PRO B 1 118 ? 20.797 -44.156 -12.438 1 79.38 118 PRO B C 1
ATOM 4423 O O . PRO B 1 118 ? 20.234 -43.781 -13.469 1 79.38 118 PRO B O 1
ATOM 4426 N N . PHE B 1 119 ? 20.797 -43.562 -11.289 1 77.94 119 PHE B N 1
ATOM 4427 C CA . PHE B 1 119 ? 20.062 -42.344 -11.07 1 77.94 119 PHE B CA 1
ATOM 4428 C C . PHE B 1 119 ? 20.719 -41.188 -11.812 1 77.94 119 PHE B C 1
ATOM 4430 O O . PHE B 1 119 ? 21.953 -41.062 -11.828 1 77.94 119 PHE B O 1
ATOM 4437 N N . HIS B 1 120 ? 19.828 -40.469 -12.648 1 71.44 120 HIS B N 1
ATOM 4438 C CA . HIS B 1 120 ? 20.25 -39.219 -13.258 1 71.44 120 HIS B CA 1
ATOM 4439 C C . HIS B 1 120 ? 19.344 -38.062 -12.812 1 71.44 120 HIS B C 1
ATOM 4441 O O . HIS B 1 120 ? 18.125 -38.25 -12.734 1 71.44 120 HIS B O 1
ATOM 4447 N N . LEU B 1 121 ? 19.984 -37 -12.336 1 62.59 121 LEU B N 1
ATOM 4448 C CA . LEU B 1 121 ? 19.25 -35.875 -11.781 1 62.59 121 LEU B CA 1
ATOM 4449 C C . LEU B 1 121 ? 18.281 -35.281 -12.797 1 62.59 121 LEU B C 1
ATOM 4451 O O . LEU B 1 121 ? 17.141 -34.938 -12.453 1 62.59 121 LEU B O 1
ATOM 4455 N N . PHE B 1 122 ? 18.734 -35.031 -14.062 1 57.09 122 PHE B N 1
ATOM 4456 C CA . PHE B 1 122 ? 17.953 -34.219 -15 1 57.09 122 PHE B CA 1
ATOM 4457 C C . PHE B 1 122 ? 17.203 -35.125 -15.977 1 57.09 122 PHE B C 1
ATOM 4459 O O . PHE B 1 122 ? 16.281 -34.688 -16.672 1 57.09 122 PHE B O 1
ATOM 4466 N N . LEU B 1 123 ? 17.578 -36.438 -16.094 1 56.47 123 LEU B N 1
ATOM 4467 C CA . LEU B 1 123 ? 16.953 -37.312 -17.094 1 56.47 123 LEU B CA 1
ATOM 4468 C C . LEU B 1 123 ? 16.016 -38.312 -16.422 1 56.47 123 LEU B C 1
ATOM 4470 O O . LEU B 1 123 ? 16.375 -38.938 -15.414 1 56.47 123 LEU B O 1
ATOM 4474 N N . LEU B 1 124 ? 14.719 -38.188 -16.891 1 63.97 124 LEU B N 1
ATOM 4475 C CA . LEU B 1 124 ? 13.734 -39.125 -16.344 1 63.97 124 LEU B CA 1
ATOM 4476 C C . LEU B 1 124 ? 14.094 -40.562 -16.703 1 63.97 124 LEU B C 1
ATOM 4478 O O . LEU B 1 124 ? 14.227 -40.875 -17.891 1 63.97 124 LEU B O 1
ATOM 4482 N N . GLY B 1 125 ? 14.812 -41.25 -15.836 1 63.75 125 GLY B N 1
ATOM 4483 C CA . GLY B 1 125 ? 15.188 -42.656 -16.062 1 63.75 125 GLY B CA 1
ATOM 4484 C C . GLY B 1 125 ? 14.141 -43.406 -16.859 1 63.75 125 GLY B C 1
ATOM 4485 O O . GLY B 1 125 ? 14.484 -44.312 -17.641 1 63.75 125 GLY B O 1
ATOM 4486 N N . LEU B 1 126 ? 12.945 -43 -16.734 1 71.56 126 LEU B N 1
ATOM 4487 C CA . LEU B 1 126 ? 11.844 -43.688 -17.406 1 71.56 126 LEU B CA 1
ATOM 4488 C C . LEU B 1 126 ? 11.922 -43.469 -18.906 1 71.56 126 LEU B C 1
ATOM 4490 O O . LEU B 1 126 ? 11.547 -44.344 -19.688 1 71.56 126 LEU B O 1
ATOM 4494 N N . PHE B 1 127 ? 12.57 -42.375 -19.312 1 73.44 127 PHE B N 1
ATOM 4495 C CA . PHE B 1 127 ? 12.547 -42.062 -20.734 1 73.44 127 PHE B CA 1
ATOM 4496 C C . PHE B 1 127 ? 13.93 -42.219 -21.359 1 73.44 127 PHE B C 1
ATOM 4498 O O . PHE B 1 127 ? 14.117 -41.938 -22.547 1 73.44 127 PHE B O 1
ATOM 4505 N N . ASP B 1 128 ? 14.82 -42.594 -20.516 1 77.88 128 ASP B N 1
ATOM 4506 C CA . ASP B 1 128 ? 16.156 -42.75 -21.078 1 77.88 128 ASP B CA 1
ATOM 4507 C C . ASP B 1 128 ? 16.234 -43.938 -22.031 1 77.88 128 ASP B C 1
ATOM 4509 O O . ASP B 1 128 ? 16.047 -45.094 -21.625 1 77.88 128 ASP B O 1
ATOM 4513 N N . ASN B 1 129 ? 16.453 -43.688 -23.266 1 85.88 129 ASN B N 1
ATOM 4514 C CA . ASN B 1 129 ? 16.406 -44.656 -24.375 1 85.88 129 ASN B CA 1
ATOM 4515 C C . ASN B 1 129 ? 17.797 -45.188 -24.719 1 85.88 129 ASN B C 1
ATOM 4517 O O . ASN B 1 129 ? 18.281 -44.969 -25.828 1 85.88 129 ASN B O 1
ATOM 4521 N N . GLU B 1 130 ? 18.391 -45.875 -23.766 1 90.25 130 GLU B N 1
ATOM 4522 C CA . GLU B 1 130 ? 19.703 -46.5 -23.953 1 90.25 130 GLU B CA 1
ATOM 4523 C C . GLU B 1 130 ? 19.625 -48 -23.828 1 90.25 130 GLU B C 1
ATOM 4525 O O . GLU B 1 130 ? 18.828 -48.531 -23.047 1 90.25 130 GLU B O 1
ATOM 4530 N N . VAL B 1 131 ? 20.469 -48.719 -24.594 1 94.38 131 VAL B N 1
ATOM 4531 C CA . VAL B 1 131 ? 20.422 -50.188 -24.594 1 94.38 131 VAL B CA 1
ATOM 4532 C C . VAL B 1 131 ? 20.797 -50.719 -23.219 1 94.38 131 VAL B C 1
ATOM 4534 O O . VAL B 1 131 ? 20.312 -51.75 -22.797 1 94.38 131 VAL B O 1
ATOM 4537 N N . VAL B 1 132 ? 21.625 -49.875 -22.5 1 92.5 132 VAL B N 1
ATOM 4538 C CA . VAL B 1 132 ? 22.016 -50.312 -21.156 1 92.5 132 VAL B CA 1
ATOM 4539 C C . VAL B 1 132 ? 20.797 -50.344 -20.25 1 92.5 132 VAL B C 1
ATOM 4541 O O . VAL B 1 132 ? 20.797 -51 -19.219 1 92.5 132 VAL B O 1
ATOM 4544 N N . ASN B 1 133 ? 19.781 -49.625 -20.609 1 91.69 133 ASN B N 1
ATOM 4545 C CA . ASN B 1 133 ? 18.531 -49.562 -19.875 1 91.69 133 ASN B CA 1
ATOM 4546 C C . ASN B 1 133 ? 17.469 -50.5 -20.453 1 91.69 133 ASN B C 1
ATOM 4548 O O . ASN B 1 133 ? 16.344 -50.094 -20.734 1 91.69 133 ASN B O 1
ATOM 4552 N N . THR B 1 134 ? 17.875 -51.75 -20.672 1 95 134 THR B N 1
ATOM 4553 C CA . THR B 1 134 ? 17 -52.75 -21.25 1 95 134 THR B CA 1
ATOM 4554 C C . THR B 1 134 ? 17.047 -54.031 -20.422 1 95 134 THR B C 1
ATOM 4556 O O . THR B 1 134 ? 17.812 -54.125 -19.469 1 95 134 THR B O 1
ATOM 4559 N N . TYR B 1 135 ? 16.141 -54.938 -20.703 1 96.12 135 TYR B N 1
ATOM 4560 C CA . TYR B 1 135 ? 16.172 -56.344 -20.234 1 96.12 135 TYR B CA 1
ATOM 4561 C C . TYR B 1 135 ? 16.688 -57.281 -21.312 1 96.12 135 TYR B C 1
ATOM 4563 O O . TYR B 1 135 ? 16.203 -57.25 -22.453 1 96.12 135 TYR B O 1
ATOM 4571 N N . GLY B 1 136 ? 17.703 -58.031 -21 1 96.94 136 GLY B N 1
ATOM 4572 C CA . GLY B 1 136 ? 18.328 -58.906 -21.969 1 96.94 136 GLY B CA 1
ATOM 4573 C C . GLY B 1 136 ? 18.031 -60.375 -21.719 1 96.94 136 GLY B C 1
ATOM 4574 O O . GLY B 1 136 ? 18.047 -60.844 -20.578 1 96.94 136 GLY B O 1
ATOM 4575 N N . PHE B 1 137 ? 17.688 -61.125 -22.75 1 96.44 137 PHE B N 1
ATOM 4576 C CA . PHE B 1 137 ? 17.453 -62.562 -22.703 1 96.44 137 PHE B CA 1
ATOM 4577 C C . PHE B 1 137 ? 17.812 -63.188 -24.031 1 96.44 137 PHE B C 1
ATOM 4579 O O . PHE B 1 137 ? 18.062 -62.5 -25.016 1 96.44 137 PHE B O 1
ATOM 4586 N N . SER B 1 138 ? 17.938 -64.438 -24.062 1 96.12 138 SER B N 1
ATOM 4587 C CA . SER B 1 138 ? 18.281 -65.188 -25.281 1 96.12 138 SER B CA 1
ATOM 4588 C C . SER B 1 138 ? 17.094 -65.938 -25.828 1 96.12 138 SER B C 1
ATOM 4590 O O . SER B 1 138 ? 16.281 -66.5 -25.062 1 96.12 138 SER B O 1
ATOM 4592 N N . ILE B 1 139 ? 16.938 -65.938 -27.109 1 92.31 139 ILE B N 1
ATOM 4593 C CA . ILE B 1 139 ? 15.961 -66.812 -27.766 1 92.31 139 ILE B CA 1
ATOM 4594 C C . ILE B 1 139 ? 16.672 -67.938 -28.516 1 92.31 139 ILE B C 1
ATOM 4596 O O . ILE B 1 139 ? 17.594 -67.625 -29.297 1 92.31 139 ILE B O 1
ATOM 4600 N N . ASP B 1 140 ? 16.25 -69.188 -28.328 1 82.94 140 ASP B N 1
ATOM 4601 C CA . ASP B 1 140 ? 16.734 -70.375 -28.969 1 82.94 140 ASP B CA 1
ATOM 4602 C C . ASP B 1 140 ? 18.219 -70.562 -28.703 1 82.94 140 ASP B C 1
ATOM 4604 O O . ASP B 1 140 ? 18.906 -71.312 -29.453 1 82.94 140 ASP B O 1
ATOM 4608 N N . GLY B 1 141 ? 18.781 -69.875 -27.719 1 83.69 141 GLY B N 1
ATOM 4609 C CA . GLY B 1 141 ? 20.203 -70 -27.391 1 83.69 141 GLY B CA 1
ATOM 4610 C C . GLY B 1 141 ? 21.094 -69.375 -28.469 1 83.69 141 GLY B C 1
ATOM 4611 O O . GLY B 1 141 ? 22.297 -69.688 -28.5 1 83.69 141 GLY B O 1
ATOM 4612 N N . GLU B 1 142 ? 20.562 -68.625 -29.375 1 90.81 142 GLU B N 1
ATOM 4613 C CA . GLU B 1 142 ? 21.312 -68.062 -30.484 1 90.81 142 GLU B CA 1
ATOM 4614 C C . GLU B 1 142 ? 21.266 -66.5 -30.453 1 90.81 142 GLU B C 1
ATOM 4616 O O . GLU B 1 142 ? 22.312 -65.875 -30.344 1 90.81 142 GLU B O 1
ATOM 4621 N N . ASP B 1 143 ? 20.156 -66 -30.422 1 95.62 143 ASP B N 1
ATOM 4622 C CA . ASP B 1 143 ? 20.016 -64.562 -30.469 1 95.62 143 ASP B CA 1
ATOM 4623 C C . ASP B 1 143 ? 20.094 -63.938 -29.078 1 95.62 143 ASP B C 1
ATOM 4625 O O . ASP B 1 143 ? 19.5 -64.438 -28.125 1 95.62 143 ASP B O 1
ATOM 4629 N N . ALA B 1 144 ? 20.875 -62.938 -28.906 1 97.12 144 ALA B N 1
ATOM 4630 C CA . ALA B 1 144 ? 20.812 -62.094 -27.719 1 97.12 144 ALA B CA 1
ATOM 4631 C C . ALA B 1 144 ? 19.859 -60.938 -27.938 1 97.12 144 ALA B C 1
ATOM 4633 O O . ALA B 1 144 ? 20.109 -60.062 -28.766 1 97.12 144 ALA B O 1
ATOM 4634 N N . VAL B 1 145 ? 18.797 -60.906 -27.156 1 97.69 145 VAL B N 1
ATOM 4635 C CA . VAL B 1 145 ? 17.734 -59.906 -27.359 1 97.69 145 VAL B CA 1
ATOM 4636 C C . VAL B 1 145 ? 17.688 -58.969 -26.172 1 97.69 145 VAL B C 1
ATOM 4638 O O . VAL B 1 145 ? 17.625 -59.375 -25.016 1 97.69 145 VAL B O 1
ATOM 4641 N N . PHE B 1 146 ? 17.797 -57.719 -26.406 1 97.19 146 PHE B N 1
ATOM 4642 C CA . PHE B 1 146 ? 17.609 -56.656 -25.438 1 97.19 146 PHE B CA 1
ATOM 4643 C C . PHE B 1 146 ? 16.344 -55.844 -25.734 1 97.19 146 PHE B C 1
ATOM 4645 O O . PHE B 1 146 ? 16.219 -55.25 -26.797 1 97.19 146 PHE B O 1
ATOM 4652 N N . ILE B 1 147 ? 15.43 -55.844 -24.766 1 95.81 147 ILE B N 1
ATOM 4653 C CA . ILE B 1 147 ? 14.094 -55.344 -25.031 1 95.81 147 ILE B CA 1
ATOM 4654 C C . ILE B 1 147 ? 13.734 -54.281 -24.016 1 95.81 147 ILE B C 1
ATOM 4656 O O . ILE B 1 147 ? 14.141 -54.344 -22.859 1 95.81 147 ILE B O 1
ATOM 4660 N N . ARG B 1 148 ? 13.016 -53.312 -24.391 1 93.12 148 ARG B N 1
ATOM 4661 C CA . ARG B 1 148 ? 12.438 -52.281 -23.547 1 93.12 148 ARG B CA 1
ATOM 4662 C C . ARG B 1 148 ? 11.195 -51.656 -24.188 1 93.12 148 ARG B C 1
ATOM 4664 O O . ARG B 1 148 ? 11.094 -51.594 -25.406 1 93.12 148 ARG B O 1
ATOM 4671 N N . PRO B 1 149 ? 10.227 -51.219 -23.328 1 89.31 149 PRO B N 1
ATOM 4672 C CA . PRO B 1 149 ? 9.094 -50.531 -23.922 1 89.31 149 PRO B CA 1
ATOM 4673 C C . PRO B 1 149 ? 9.516 -49.219 -24.594 1 89.31 149 PRO B C 1
ATOM 4675 O O . PRO B 1 149 ? 10.375 -48.5 -24.094 1 89.31 149 PRO B O 1
ATOM 4678 N N . ASP B 1 150 ? 9.008 -49.062 -25.781 1 87.25 150 ASP B N 1
ATOM 4679 C CA . ASP B 1 150 ? 9.219 -47.781 -26.484 1 87.25 150 ASP B CA 1
ATOM 4680 C C . ASP B 1 150 ? 8.203 -46.75 -26.047 1 87.25 150 ASP B C 1
ATOM 4682 O O . ASP B 1 150 ? 7.277 -46.406 -26.797 1 87.25 150 ASP B O 1
ATOM 4686 N N . LEU B 1 151 ? 8.438 -46.219 -24.969 1 77 151 LEU B N 1
ATOM 4687 C CA . LEU B 1 151 ? 7.492 -45.312 -24.359 1 77 151 LEU B CA 1
ATOM 4688 C C . LEU B 1 151 ? 7.285 -44.062 -25.234 1 77 151 LEU B C 1
ATOM 4690 O O . LEU B 1 151 ? 6.176 -43.562 -25.328 1 77 151 LEU B O 1
ATOM 4694 N N . SER B 1 152 ? 8.367 -43.625 -25.891 1 72.31 152 SER B N 1
ATOM 4695 C CA . SER B 1 152 ? 8.258 -42.438 -26.734 1 72.31 152 SER B CA 1
ATOM 4696 C C . SER B 1 152 ? 7.285 -42.656 -27.891 1 72.31 152 SER B C 1
ATOM 4698 O O . SER B 1 152 ? 6.539 -41.75 -28.266 1 72.31 152 SER B O 1
ATOM 4700 N N . ALA B 1 153 ? 7.336 -43.875 -28.375 1 71.56 153 ALA B N 1
ATOM 4701 C CA . ALA B 1 153 ? 6.469 -44.219 -29.516 1 71.56 153 ALA B CA 1
ATOM 4702 C C . ALA B 1 153 ? 5.078 -44.594 -29.031 1 71.56 153 ALA B C 1
ATOM 4704 O O . ALA B 1 153 ? 4.074 -44.25 -29.656 1 71.56 153 ALA B O 1
ATOM 4705 N N . GLN B 1 154 ? 5.043 -45.25 -27.891 1 74.31 154 GLN B N 1
ATOM 4706 C CA . GLN B 1 154 ? 3.775 -45.781 -27.422 1 74.31 154 GLN B CA 1
ATOM 4707 C C . GLN B 1 154 ? 2.887 -44.688 -26.844 1 74.31 154 GLN B C 1
ATOM 4709 O O . GLN B 1 154 ? 1.669 -44.719 -27.031 1 74.31 154 GLN B O 1
ATOM 4714 N N . ILE B 1 155 ? 3.553 -43.75 -26.219 1 75.31 155 ILE B N 1
ATOM 4715 C CA . ILE B 1 155 ? 2.695 -42.844 -25.484 1 75.31 155 ILE B CA 1
ATOM 4716 C C . ILE B 1 155 ? 2.979 -41.406 -25.953 1 75.31 155 ILE B C 1
ATOM 4718 O O . ILE B 1 155 ? 2.893 -40.469 -25.156 1 75.31 155 ILE B O 1
ATOM 4722 N N . ARG B 1 156 ? 3.346 -41.281 -27.172 1 72.88 156 ARG B N 1
ATOM 4723 C CA . ARG B 1 156 ? 3.625 -39.969 -27.734 1 72.88 156 ARG B CA 1
ATOM 4724 C C . ARG B 1 156 ? 2.445 -39.031 -27.531 1 72.88 156 ARG B C 1
ATOM 4726 O O . ARG B 1 156 ? 2.631 -37.875 -27.188 1 72.88 156 ARG B O 1
ATOM 4733 N N . GLU B 1 157 ? 1.233 -39.531 -27.719 1 74 157 GLU B N 1
ATOM 4734 C CA . GLU B 1 157 ? 0.031 -38.688 -27.594 1 74 157 GLU B CA 1
ATOM 4735 C C . GLU B 1 157 ? -0.173 -38.219 -26.172 1 74 157 GLU B C 1
ATOM 4737 O O . GLU B 1 157 ? -0.589 -37.094 -25.938 1 74 157 GLU B O 1
ATOM 4742 N N . LEU B 1 158 ? 0.177 -39.125 -25.25 1 75.06 158 LEU B N 1
ATOM 4743 C CA . LEU B 1 158 ? 0.053 -38.75 -23.859 1 75.06 158 LEU B CA 1
ATOM 4744 C C . LEU B 1 158 ? 1.057 -37.656 -23.5 1 75.06 158 LEU B C 1
ATOM 4746 O O . LEU B 1 158 ? 0.723 -36.719 -22.781 1 75.06 158 LEU B O 1
ATOM 4750 N N . HIS B 1 159 ? 2.289 -37.75 -24.047 1 73.88 159 HIS B N 1
ATOM 4751 C CA . HIS B 1 159 ? 3.309 -36.719 -23.812 1 73.88 159 HIS B CA 1
ATOM 4752 C C . HIS B 1 159 ? 2.861 -35.375 -24.359 1 73.88 159 HIS B C 1
ATOM 4754 O O . HIS B 1 159 ? 3.061 -34.344 -23.703 1 73.88 159 HIS B O 1
ATOM 4760 N N . LEU B 1 160 ? 2.293 -35.406 -25.469 1 76.81 160 LEU B N 1
ATOM 4761 C CA . LEU B 1 160 ? 1.85 -34.188 -26.078 1 76.81 160 LEU B CA 1
ATOM 4762 C C . LEU B 1 160 ? 0.69 -33.562 -25.297 1 76.81 160 LEU B C 1
ATOM 4764 O O . LEU B 1 160 ? 0.628 -32.344 -25.125 1 76.81 160 LEU B O 1
ATOM 4768 N N . PHE B 1 161 ? -0.151 -34.469 -24.844 1 76.5 161 PHE B N 1
ATOM 4769 C CA . PHE B 1 161 ? -1.265 -34.031 -24.016 1 76.5 161 PHE B CA 1
ATOM 4770 C C . PHE B 1 161 ? -0.758 -33.344 -22.734 1 76.5 161 PHE B C 1
ATOM 4772 O O . PHE B 1 161 ? -1.162 -32.25 -22.422 1 76.5 161 PHE B O 1
ATOM 4779 N N . VAL B 1 162 ? 0.163 -34 -22 1 78.62 162 VAL B N 1
ATOM 4780 C CA . VAL B 1 162 ? 0.688 -33.5 -20.734 1 78.62 162 VAL B CA 1
ATOM 4781 C C . VAL B 1 162 ? 1.501 -32.25 -20.969 1 78.62 162 VAL B C 1
ATOM 4783 O O . VAL B 1 162 ? 1.393 -31.266 -20.219 1 78.62 162 VAL B O 1
ATOM 4786 N N . GLY B 1 163 ? 2.295 -32.281 -22.094 1 77.31 163 GLY B N 1
ATOM 4787 C CA . GLY B 1 163 ? 3.061 -31.094 -22.453 1 77.31 163 GLY B CA 1
ATOM 4788 C C . GLY B 1 163 ? 2.189 -29.891 -22.719 1 77.31 163 GLY B C 1
ATOM 4789 O O . GLY B 1 163 ? 2.475 -28.797 -22.234 1 77.31 163 GLY B O 1
ATOM 4790 N N . LEU B 1 164 ? 1.136 -30.094 -23.5 1 81 164 LEU B N 1
ATOM 4791 C CA . LEU B 1 164 ? 0.213 -29 -23.797 1 81 164 LEU B CA 1
ATOM 4792 C C . LEU B 1 164 ? -0.485 -28.516 -22.531 1 81 164 LEU B C 1
ATOM 4794 O O . LEU B 1 164 ? -0.639 -27.312 -22.312 1 81 164 LEU B O 1
ATOM 4798 N N . PHE B 1 165 ? -0.873 -29.438 -21.703 1 81.38 165 PHE B N 1
ATOM 4799 C CA . PHE B 1 165 ? -1.52 -29.109 -20.438 1 81.38 165 PHE B CA 1
ATOM 4800 C C . PHE B 1 165 ? -0.617 -28.219 -19.594 1 81.38 165 PHE B C 1
ATOM 4802 O O . PHE B 1 165 ? -1.047 -27.172 -19.109 1 81.38 165 PHE B O 1
ATOM 4809 N N . PHE B 1 166 ? 0.631 -28.562 -19.5 1 77.75 166 PHE B N 1
ATOM 4810 C CA . PHE B 1 166 ? 1.565 -27.828 -18.656 1 77.75 166 PHE B CA 1
ATOM 4811 C C . PHE B 1 166 ? 1.857 -26.453 -19.25 1 77.75 166 PHE B C 1
ATOM 4813 O O . PHE B 1 166 ? 1.955 -25.453 -18.531 1 77.75 166 PHE B O 1
ATOM 4820 N N . ALA B 1 167 ? 1.995 -26.406 -20.531 1 81.06 167 ALA B N 1
ATOM 4821 C CA . ALA B 1 167 ? 2.264 -25.125 -21.203 1 81.06 167 ALA B CA 1
ATOM 4822 C C . ALA B 1 167 ? 1.106 -24.156 -21.016 1 81.06 167 ALA B C 1
ATOM 4824 O O . ALA B 1 167 ? 1.321 -22.984 -20.688 1 81.06 167 ALA B O 1
ATOM 4825 N N . LEU B 1 168 ? -0.117 -24.688 -21.172 1 82.38 168 LEU B N 1
ATOM 4826 C CA . LEU B 1 168 ? -1.301 -23.859 -21.016 1 82.38 168 LEU B CA 1
ATOM 4827 C C . LEU B 1 168 ? -1.496 -23.453 -19.562 1 82.38 168 LEU B C 1
ATOM 4829 O O . LEU B 1 168 ? -1.851 -22.297 -19.266 1 82.38 168 LEU B O 1
ATOM 4833 N N . LEU B 1 169 ? -1.239 -24.375 -18.656 1 81.31 169 LEU B N 1
ATOM 4834 C CA . LEU B 1 169 ? -1.375 -24.078 -17.234 1 81.31 169 LEU B CA 1
ATOM 4835 C C . LEU B 1 169 ? -0.424 -22.953 -16.828 1 81.31 169 LEU B C 1
ATOM 4837 O O . LEU B 1 169 ? -0.843 -21.969 -16.203 1 81.31 169 LEU B O 1
ATOM 4841 N N . THR B 1 170 ? 0.826 -23.125 -17.203 1 76.25 170 THR B N 1
ATOM 4842 C CA . THR B 1 170 ? 1.841 -22.141 -16.844 1 76.25 170 THR B CA 1
ATOM 4843 C C . THR B 1 170 ? 1.566 -20.812 -17.531 1 76.25 170 THR B C 1
ATOM 4845 O O . THR B 1 170 ? 1.617 -19.75 -16.891 1 76.25 170 THR B O 1
ATOM 4848 N N . GLY B 1 171 ? 1.278 -20.828 -18.859 1 80.75 171 GLY B N 1
ATOM 4849 C CA . GLY B 1 171 ? 1.011 -19.609 -19.609 1 80.75 171 GLY B CA 1
ATOM 4850 C C . GLY B 1 171 ? -0.192 -18.844 -19.094 1 80.75 171 GLY B C 1
ATOM 4851 O O . GLY B 1 171 ? -0.109 -17.641 -18.859 1 80.75 171 GLY B O 1
ATOM 4852 N N . LEU B 1 172 ? -1.285 -19.578 -18.875 1 81.81 172 LEU B N 1
ATOM 4853 C CA . LEU B 1 172 ? -2.512 -18.953 -18.406 1 81.81 172 LEU B CA 1
ATOM 4854 C C . LEU B 1 172 ? -2.338 -18.422 -16.984 1 81.81 172 LEU B C 1
ATOM 4856 O O . LEU B 1 172 ? -2.805 -17.328 -16.656 1 81.81 172 LEU B O 1
ATOM 4860 N N . ALA B 1 173 ? -1.705 -19.234 -16.125 1 79.12 173 ALA B N 1
ATOM 4861 C CA . ALA B 1 173 ? -1.459 -18.781 -14.758 1 79.12 173 ALA B CA 1
ATOM 4862 C C . ALA B 1 173 ? -0.639 -17.484 -14.742 1 79.12 173 ALA B C 1
ATOM 4864 O O . ALA B 1 173 ? -0.958 -16.547 -14.016 1 79.12 173 ALA B O 1
ATOM 4865 N N . PHE B 1 174 ? 0.355 -17.422 -15.562 1 76.06 174 PHE B N 1
ATOM 4866 C CA . PHE B 1 174 ? 1.213 -16.25 -15.648 1 76.06 174 PHE B CA 1
ATOM 4867 C C . PHE B 1 174 ? 0.413 -15.023 -16.094 1 76.06 174 PHE B C 1
ATOM 4869 O O . PHE B 1 174 ? 0.528 -13.953 -15.484 1 76.06 174 PHE B O 1
ATOM 4876 N N . ILE B 1 175 ? -0.386 -15.172 -17.094 1 81.25 175 ILE B N 1
ATOM 4877 C CA . ILE B 1 175 ? -1.162 -14.062 -17.641 1 81.25 175 ILE B CA 1
ATOM 4878 C C . ILE B 1 175 ? -2.158 -13.562 -16.594 1 81.25 175 ILE B C 1
ATOM 4880 O O . ILE B 1 175 ? -2.266 -12.359 -16.359 1 81.25 175 ILE B O 1
ATOM 4884 N N . LEU B 1 176 ? -2.844 -14.492 -15.938 1 79.69 176 LEU B N 1
ATOM 4885 C CA . LEU B 1 176 ? -3.879 -14.117 -14.984 1 79.69 176 LEU B CA 1
ATOM 4886 C C . LEU B 1 176 ? -3.266 -13.492 -13.734 1 79.69 176 LEU B C 1
ATOM 4888 O O . LEU B 1 176 ? -3.822 -12.539 -13.18 1 79.69 176 LEU B O 1
ATOM 4892 N N . ILE B 1 177 ? -2.141 -13.984 -13.336 1 76.19 177 ILE B N 1
ATOM 4893 C CA . ILE B 1 177 ? -1.463 -13.406 -12.188 1 76.19 177 ILE B CA 1
ATOM 4894 C C . ILE B 1 177 ? -0.995 -11.992 -12.516 1 76.19 177 ILE B C 1
ATOM 4896 O O . ILE B 1 177 ? -1.142 -11.07 -11.703 1 76.19 177 ILE B O 1
ATOM 4900 N N . ALA B 1 178 ? -0.461 -11.797 -13.703 1 75.88 178 ALA B N 1
ATOM 4901 C CA . ALA B 1 178 ? 0.002 -10.484 -14.141 1 75.88 178 ALA B CA 1
ATOM 4902 C C . ALA B 1 178 ? -1.145 -9.477 -14.156 1 75.88 178 ALA B C 1
ATOM 4904 O O . ALA B 1 178 ? -0.975 -8.32 -13.75 1 75.88 178 ALA B O 1
ATOM 4905 N N . LEU B 1 179 ? -2.285 -9.859 -14.562 1 77.44 179 LEU B N 1
ATOM 4906 C CA . LEU B 1 179 ? -3.447 -8.984 -14.625 1 77.44 179 LEU B CA 1
ATOM 4907 C C . LEU B 1 179 ? -3.967 -8.664 -13.227 1 77.44 179 LEU B C 1
ATOM 4909 O O . LEU B 1 179 ? -4.363 -7.531 -12.953 1 77.44 179 LEU B O 1
ATOM 4913 N N . SER B 1 180 ? -3.857 -9.633 -12.344 1 77.5 180 SER B N 1
ATOM 4914 C CA . SER B 1 180 ? -4.387 -9.477 -10.992 1 77.5 180 SER B CA 1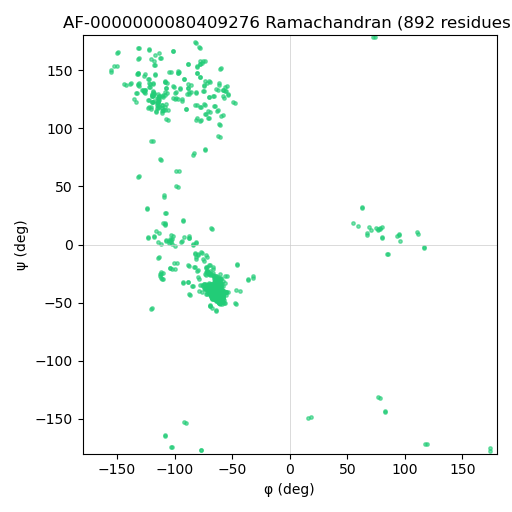
ATOM 4915 C C . SER B 1 180 ? -3.5 -8.562 -10.156 1 77.5 180 SER B C 1
ATOM 4917 O O . SER B 1 180 ? -3.994 -7.805 -9.32 1 77.5 180 SER B O 1
ATOM 4919 N N . THR B 1 181 ? -2.215 -8.625 -10.406 1 76.5 181 THR B N 1
ATOM 4920 C CA . THR B 1 181 ? -1.263 -7.832 -9.633 1 76.5 181 THR B CA 1
ATOM 4921 C C . THR B 1 181 ? -1.508 -6.34 -9.844 1 76.5 181 THR B C 1
ATOM 4923 O O . THR B 1 181 ? -1.311 -5.539 -8.93 1 76.5 181 THR B O 1
ATOM 4926 N N . SER B 1 182 ? -1.946 -5.934 -10.977 1 77.19 182 SER B N 1
ATOM 4927 C CA . SER B 1 182 ? -2.23 -4.531 -11.266 1 77.19 182 SER B CA 1
ATOM 4928 C C . SER B 1 182 ? -3.297 -3.98 -10.32 1 77.19 182 SER B C 1
ATOM 4930 O O . SER B 1 182 ? -3.254 -2.807 -9.945 1 77.19 182 SER B O 1
ATOM 4932 N N . GLN B 1 183 ? -4.188 -4.797 -9.953 1 76.06 183 GLN B N 1
ATOM 4933 C CA . GLN B 1 183 ? -5.266 -4.387 -9.062 1 76.06 183 GLN B CA 1
ATOM 4934 C C . GLN B 1 183 ? -4.734 -4.117 -7.652 1 76.06 183 GLN B C 1
ATOM 4936 O O . GLN B 1 183 ? -5.367 -3.396 -6.875 1 76.06 183 GLN B O 1
ATOM 4941 N N . LEU B 1 184 ? -3.627 -4.559 -7.332 1 74.81 184 LEU B N 1
ATOM 4942 C CA . LEU B 1 184 ? -3.01 -4.367 -6.023 1 74.81 184 LEU B CA 1
ATOM 4943 C C . LEU B 1 184 ? -2.113 -3.135 -6.023 1 74.81 184 LEU B C 1
ATOM 4945 O O . LEU B 1 184 ? -2.041 -2.416 -5.023 1 74.81 184 LEU B O 1
ATOM 4949 N N . VAL B 1 185 ? -1.481 -2.816 -7.141 1 79.44 185 VAL B N 1
ATOM 4950 C CA . VAL B 1 185 ? -0.454 -1.783 -7.211 1 79.44 185 VAL B CA 1
ATOM 4951 C C . VAL B 1 185 ? -1.102 -0.427 -7.484 1 79.44 185 VAL B C 1
ATOM 4953 O O . VAL B 1 185 ? -0.664 0.595 -6.949 1 79.44 185 VAL B O 1
ATOM 4956 N N . ARG B 1 186 ? -2.186 -0.388 -8.219 1 82.44 186 ARG B N 1
ATOM 4957 C CA . ARG B 1 186 ? -2.801 0.864 -8.648 1 82.44 186 ARG B CA 1
ATOM 4958 C C . ARG B 1 186 ? -3.283 1.674 -7.449 1 82.44 186 ARG B C 1
ATOM 4960 O O . ARG B 1 186 ? -3.025 2.875 -7.359 1 82.44 186 ARG B O 1
ATOM 4967 N N . PRO B 1 187 ? -3.982 0.989 -6.555 1 84.06 187 PRO B N 1
ATOM 4968 C CA . PRO B 1 187 ? -4.441 1.762 -5.395 1 84.06 187 PRO B CA 1
ATOM 4969 C C . PRO B 1 187 ? -3.289 2.369 -4.598 1 84.06 187 PRO B C 1
ATOM 4971 O O . PRO B 1 187 ? -3.439 3.443 -4.012 1 84.06 187 PRO B O 1
ATOM 4974 N N . LEU B 1 188 ? -2.148 1.804 -4.551 1 84.5 188 LEU B N 1
ATOM 4975 C CA . LEU B 1 188 ? -0.994 2.324 -3.826 1 84.5 188 LEU B CA 1
ATOM 4976 C C . LEU B 1 188 ? -0.473 3.6 -4.48 1 84.5 188 LEU B C 1
ATOM 4978 O O . LEU B 1 188 ? -0.033 4.52 -3.787 1 84.5 188 LEU B O 1
ATOM 4982 N N . ARG B 1 189 ? -0.576 3.662 -5.738 1 84.88 189 ARG B N 1
ATOM 4983 C CA . ARG B 1 189 ? -0.169 4.867 -6.457 1 84.88 189 ARG B CA 1
ATOM 4984 C C . ARG B 1 189 ? -1.105 6.031 -6.148 1 84.88 189 ARG B C 1
ATOM 4986 O O . ARG B 1 189 ? -0.662 7.172 -6.02 1 84.88 189 ARG B O 1
ATOM 4993 N N . THR B 1 190 ? -2.355 5.664 -6.051 1 87.31 190 THR B N 1
ATOM 4994 C CA . THR B 1 190 ? -3.338 6.688 -5.707 1 87.31 190 THR B CA 1
ATOM 4995 C C . THR B 1 190 ? -3.061 7.262 -4.32 1 87.31 190 THR B C 1
ATOM 4997 O O . THR B 1 190 ? -3.176 8.469 -4.109 1 87.31 190 THR B O 1
ATOM 5000 N N . LEU B 1 191 ? -2.723 6.422 -3.418 1 89.5 191 LEU B N 1
ATOM 5001 C CA . LEU B 1 191 ? -2.393 6.871 -2.07 1 89.5 191 LEU B CA 1
ATOM 5002 C C . LEU B 1 191 ? -1.141 7.742 -2.082 1 89.5 191 LEU B C 1
ATOM 5004 O O . LEU B 1 191 ? -1.06 8.734 -1.348 1 89.5 191 LEU B O 1
ATOM 5008 N N . THR B 1 192 ? -0.189 7.371 -2.916 1 88.44 192 THR B N 1
ATOM 5009 C CA . THR B 1 192 ? 1.023 8.172 -3.051 1 88.44 192 THR B CA 1
ATOM 5010 C C . THR B 1 192 ? 0.694 9.57 -3.559 1 88.44 192 THR B C 1
ATOM 5012 O O . THR B 1 192 ? 1.193 10.562 -3.025 1 88.44 192 THR B O 1
ATOM 5015 N N . ALA B 1 193 ? -0.176 9.609 -4.496 1 88.44 193 ALA B N 1
ATOM 5016 C CA . ALA B 1 193 ? -0.607 10.898 -5.027 1 88.44 193 ALA B CA 1
ATOM 5017 C C . ALA B 1 193 ? -1.352 11.711 -3.967 1 88.44 193 ALA B C 1
ATOM 5019 O O . ALA B 1 193 ? -1.208 12.93 -3.893 1 88.44 193 ALA B O 1
ATOM 5020 N N . ALA B 1 194 ? -2.133 11.016 -3.203 1 89.31 194 ALA B N 1
ATOM 5021 C CA . ALA B 1 194 ? -2.871 11.656 -2.121 1 89.31 194 ALA B CA 1
ATOM 5022 C C . ALA B 1 194 ? -1.92 12.289 -1.109 1 89.31 194 ALA B C 1
ATOM 5024 O O . ALA B 1 194 ? -2.16 13.406 -0.633 1 89.31 194 ALA B O 1
ATOM 5025 N N . THR B 1 195 ? -0.889 11.625 -0.756 1 89 195 THR B N 1
ATOM 5026 C CA . THR B 1 195 ? 0.109 12.148 0.171 1 89 195 THR B CA 1
ATOM 5027 C C . THR B 1 195 ? 0.73 13.43 -0.368 1 89 195 THR B C 1
ATOM 5029 O O . THR B 1 195 ? 0.946 14.383 0.383 1 89 195 THR B O 1
ATOM 5032 N N . ASP B 1 196 ? 0.933 13.398 -1.662 1 86.75 196 ASP B N 1
ATOM 5033 C CA . ASP B 1 196 ? 1.501 14.586 -2.299 1 86.75 196 ASP B CA 1
ATOM 5034 C C . ASP B 1 196 ? 0.541 15.766 -2.213 1 86.75 196 ASP B C 1
ATOM 5036 O O . ASP B 1 196 ? 0.965 16.906 -1.984 1 86.75 196 ASP B O 1
ATOM 5040 N N . SER B 1 197 ? -0.675 15.445 -2.359 1 85.62 197 SER B N 1
ATOM 5041 C CA . SER B 1 197 ? -1.697 16.484 -2.289 1 85.62 197 SER B CA 1
ATOM 5042 C C . SER B 1 197 ? -1.781 17.094 -0.891 1 85.62 197 SER B C 1
ATOM 5044 O O . SER B 1 197 ? -1.84 18.312 -0.736 1 85.62 197 SER B O 1
ATOM 5046 N N . VAL B 1 198 ? -1.714 16.281 0.073 1 86.5 198 VAL B N 1
ATOM 5047 C CA . VAL B 1 198 ? -1.815 16.734 1.455 1 86.5 198 VAL B CA 1
ATOM 5048 C C . VAL B 1 198 ? -0.569 17.531 1.829 1 86.5 198 VAL B C 1
ATOM 5050 O O . VAL B 1 198 ? -0.662 18.562 2.502 1 86.5 198 VAL B O 1
ATOM 5053 N N . ALA B 1 199 ? 0.541 17.094 1.327 1 81.38 199 ALA B N 1
ATOM 5054 C CA . ALA B 1 199 ? 1.792 17.797 1.59 1 81.38 199 ALA B CA 1
ATOM 5055 C C . ALA B 1 199 ? 1.751 19.219 1.031 1 81.38 199 ALA B C 1
ATOM 5057 O O . ALA B 1 199 ? 2.352 20.125 1.598 1 81.38 199 ALA B O 1
ATOM 5058 N N . SER B 1 200 ? 0.965 19.312 0.011 1 76.94 200 SER B N 1
ATOM 5059 C CA . SER B 1 200 ? 0.869 20.609 -0.641 1 76.94 200 SER B CA 1
ATOM 5060 C C . SER B 1 200 ? -0.309 21.422 -0.099 1 76.94 200 SER B C 1
ATOM 5062 O O . SER B 1 200 ? -0.627 22.484 -0.619 1 76.94 200 SER B O 1
ATOM 5064 N N . GLY B 1 201 ? -0.967 20.875 0.841 1 74.75 201 GLY B N 1
ATOM 5065 C CA . GLY B 1 201 ? -2.027 21.609 1.516 1 74.75 201 GLY B CA 1
ATOM 5066 C C . GLY B 1 201 ? -3.402 21.344 0.939 1 74.75 201 GLY B C 1
ATOM 5067 O O . GLY B 1 201 ? -4.371 22.016 1.285 1 74.75 201 GLY B O 1
ATOM 5068 N N . GLY B 1 202 ? -3.41 20.328 0.045 1 77 202 GLY B N 1
ATOM 5069 C CA . GLY B 1 202 ? -4.68 19.984 -0.582 1 77 202 GLY B CA 1
ATOM 5070 C C . GLY B 1 202 ? -5.336 18.75 0.025 1 77 202 GLY B C 1
ATOM 5071 O O . GLY B 1 202 ? -4.719 18.047 0.816 1 77 202 GLY B O 1
ATOM 5072 N N . ARG B 1 203 ? -6.684 18.609 -0.366 1 85 203 ARG B N 1
ATOM 5073 C CA . ARG B 1 203 ? -7.41 17.406 0.026 1 85 203 ARG B CA 1
ATOM 5074 C C . ARG B 1 203 ? -7.367 16.359 -1.08 1 85 203 ARG B C 1
ATOM 5076 O O . ARG B 1 203 ? -7.594 16.672 -2.25 1 85 203 ARG B O 1
ATOM 5083 N N . PRO B 1 204 ? -7.102 15.211 -0.626 1 86.5 204 PRO B N 1
ATOM 5084 C CA . PRO B 1 204 ? -7.102 14.172 -1.651 1 86.5 204 PRO B CA 1
ATOM 5085 C C . PRO B 1 204 ? -8.5 13.867 -2.191 1 86.5 204 PRO B C 1
ATOM 5087 O O . PRO B 1 204 ? -9.477 13.922 -1.442 1 86.5 204 PRO B O 1
ATOM 5090 N N . SER B 1 205 ? -8.648 13.625 -3.551 1 77.62 205 SER B N 1
ATOM 5091 C CA . SER B 1 205 ? -9.961 13.453 -4.172 1 77.62 205 SER B CA 1
ATOM 5092 C C . SER B 1 205 ? -10.242 11.992 -4.488 1 77.62 205 SER B C 1
ATOM 5094 O O . SER B 1 205 ? -11.398 11.586 -4.602 1 77.62 205 SER B O 1
ATOM 5096 N N . ASP B 1 206 ? -9.32 11.203 -4.578 1 83.31 206 ASP B N 1
ATOM 5097 C CA . ASP B 1 206 ? -9.555 9.891 -5.168 1 83.31 206 ASP B CA 1
ATOM 5098 C C . ASP B 1 206 ? -8.977 8.781 -4.293 1 83.31 206 ASP B C 1
ATOM 5100 O O . ASP B 1 206 ? -8.133 8 -4.742 1 83.31 206 ASP B O 1
ATOM 5104 N N . LEU B 1 207 ? -9.477 8.75 -3.006 1 88.62 207 LEU B N 1
ATOM 5105 C CA . LEU B 1 207 ? -8.984 7.688 -2.141 1 88.62 207 LEU B CA 1
ATOM 5106 C C . LEU B 1 207 ? -9.844 6.434 -2.277 1 88.62 207 LEU B C 1
ATOM 5108 O O . LEU B 1 207 ? -11.07 6.527 -2.393 1 88.62 207 LEU B O 1
ATOM 5112 N N . PRO B 1 208 ? -9.266 5.34 -2.391 1 85.12 208 PRO B N 1
ATOM 5113 C CA . PRO B 1 208 ? -10.016 4.082 -2.484 1 85.12 208 PRO B CA 1
ATOM 5114 C C . PRO B 1 208 ? -10.625 3.66 -1.15 1 85.12 208 PRO B C 1
ATOM 5116 O O . PRO B 1 208 ? -10.195 2.668 -0.555 1 85.12 208 PRO B O 1
ATOM 5119 N N . LEU B 1 209 ? -11.727 4.223 -0.845 1 87.94 209 LEU B N 1
ATOM 5120 C CA . LEU B 1 209 ? -12.336 4.035 0.47 1 87.94 209 LEU B CA 1
ATOM 5121 C C . LEU B 1 209 ? -13.234 2.803 0.484 1 87.94 209 LEU B C 1
ATOM 5123 O O . LEU B 1 209 ? -13.547 2.27 1.552 1 87.94 209 LEU B O 1
ATOM 5127 N N . GLU B 1 210 ? -13.617 2.357 -0.668 1 84.19 210 GLU B N 1
ATOM 5128 C CA . GLU B 1 210 ? -14.609 1.297 -0.783 1 84.19 210 GLU B CA 1
ATOM 5129 C C . GLU B 1 210 ? -13.977 -0.079 -0.598 1 84.19 210 GLU B C 1
ATOM 5131 O O . GLU B 1 210 ? -14.68 -1.073 -0.41 1 84.19 210 GLU B O 1
ATOM 5136 N N . ARG B 1 211 ? -12.672 -0.137 -0.528 1 80 211 ARG B N 1
ATOM 5137 C CA . ARG B 1 211 ? -11.984 -1.418 -0.41 1 80 211 ARG B CA 1
ATOM 5138 C C . ARG B 1 211 ? -12.062 -1.951 1.017 1 80 211 ARG B C 1
ATOM 5140 O O . ARG B 1 211 ? -12.023 -1.179 1.977 1 80 211 ARG B O 1
ATOM 5147 N N . ASN B 1 212 ? -12.172 -3.207 1.13 1 80.06 212 ASN B N 1
ATOM 5148 C CA . ASN B 1 212 ? -12.328 -3.805 2.451 1 80.06 212 ASN B CA 1
ATOM 5149 C C . ASN B 1 212 ? -11.07 -4.551 2.883 1 80.06 212 ASN B C 1
ATOM 5151 O O . ASN B 1 212 ? -11.125 -5.418 3.756 1 80.06 212 ASN B O 1
ATOM 5155 N N . ASP B 1 213 ? -9.906 -4.359 2.307 1 80.38 213 ASP B N 1
ATOM 5156 C CA . ASP B 1 213 ? -8.648 -4.992 2.674 1 80.38 213 ASP B CA 1
ATOM 5157 C C . ASP B 1 213 ? -7.707 -3.996 3.35 1 80.38 213 ASP B C 1
ATOM 5159 O O . ASP B 1 213 ? -8.141 -2.93 3.791 1 80.38 213 ASP B O 1
ATOM 5163 N N . GLU B 1 214 ? -6.453 -4.34 3.432 1 82.94 214 GLU B N 1
ATOM 5164 C CA . GLU B 1 214 ? -5.48 -3.494 4.121 1 82.94 214 GLU B CA 1
ATOM 5165 C C . GLU B 1 214 ? -5.305 -2.16 3.402 1 82.94 214 GLU B C 1
ATOM 5167 O O . GLU B 1 214 ? -5.039 -1.137 4.039 1 82.94 214 GLU B O 1
ATOM 5172 N N . ILE B 1 215 ? -5.469 -2.223 2.129 1 83.19 215 ILE B N 1
ATOM 5173 C CA . ILE B 1 215 ? -5.379 -0.984 1.364 1 83.19 215 ILE B CA 1
ATOM 5174 C C . ILE B 1 215 ? -6.562 -0.081 1.706 1 83.19 215 ILE B C 1
ATOM 5176 O O . ILE B 1 215 ? -6.395 1.125 1.899 1 83.19 215 ILE B O 1
ATOM 5180 N N . GLY B 1 216 ? -7.695 -0.692 1.777 1 83.94 216 GLY B N 1
ATOM 5181 C CA . GLY B 1 216 ? -8.867 0.064 2.197 1 83.94 216 GLY B CA 1
ATOM 5182 C C . GLY B 1 216 ? -8.734 0.638 3.596 1 83.94 216 GLY B C 1
ATOM 5183 O O . GLY B 1 216 ? -9.07 1.799 3.83 1 83.94 216 GLY B O 1
ATOM 5184 N N . THR B 1 217 ? -8.258 -0.144 4.461 1 85.75 217 THR B N 1
ATOM 5185 C CA . THR B 1 217 ? -8.055 0.307 5.832 1 85.75 217 THR B CA 1
ATOM 5186 C C . THR B 1 217 ? -7.066 1.471 5.879 1 85.75 217 THR B C 1
ATOM 5188 O O . THR B 1 217 ? -7.309 2.473 6.555 1 85.75 217 THR B O 1
ATOM 5191 N N . LEU B 1 218 ? -6 1.322 5.18 1 87.62 218 LEU B N 1
ATOM 5192 C CA . LEU B 1 218 ? -5.016 2.398 5.098 1 87.62 218 LEU B CA 1
ATOM 5193 C C . LEU B 1 218 ? -5.645 3.666 4.531 1 87.62 218 LEU B C 1
ATOM 5195 O O . LEU B 1 218 ? -5.422 4.762 5.055 1 87.62 218 LEU B O 1
ATOM 5199 N N . SER B 1 219 ? -6.395 3.498 3.525 1 90.31 219 SER B N 1
ATOM 5200 C CA . SER B 1 219 ? -7.051 4.633 2.877 1 90.31 219 SER B CA 1
ATOM 5201 C C . SER B 1 219 ? -7.996 5.348 3.834 1 90.31 219 SER B C 1
ATOM 5203 O O . SER B 1 219 ? -8.023 6.578 3.887 1 90.31 219 SER B O 1
ATOM 5205 N N . ARG B 1 220 ? -8.742 4.645 4.539 1 89.81 220 ARG B N 1
ATOM 5206 C CA . ARG B 1 220 ? -9.688 5.23 5.488 1 89.81 220 ARG B CA 1
ATOM 5207 C C . ARG B 1 220 ? -8.953 5.941 6.621 1 89.81 220 ARG B C 1
ATOM 5209 O O . ARG B 1 220 ? -9.336 7.047 7.012 1 89.81 220 ARG B O 1
ATOM 5216 N N . ARG B 1 221 ? -7.965 5.344 7.129 1 88.56 221 ARG B N 1
ATOM 5217 C CA . ARG B 1 221 ? -7.18 5.973 8.188 1 88.56 221 ARG B CA 1
ATOM 5218 C C . ARG B 1 221 ? -6.488 7.234 7.68 1 88.56 221 ARG B C 1
ATOM 5220 O O . ARG B 1 221 ? -6.379 8.227 8.406 1 88.56 221 ARG B O 1
ATOM 5227 N N . PHE B 1 222 ? -6.051 7.133 6.492 1 92 222 PHE B N 1
ATOM 5228 C CA . PHE B 1 222 ? -5.461 8.297 5.844 1 92 222 PHE B CA 1
ATOM 5229 C C . PHE B 1 222 ? -6.484 9.422 5.719 1 92 222 PHE B C 1
ATOM 5231 O O . PHE B 1 222 ? -6.188 10.578 6.031 1 92 222 PHE B O 1
ATOM 5238 N N . ASN B 1 223 ? -7.559 9.039 5.309 1 90.19 223 ASN B N 1
ATOM 5239 C CA . ASN B 1 223 ? -8.641 10.016 5.203 1 90.19 223 ASN B CA 1
ATOM 5240 C C . ASN B 1 223 ? -8.961 10.641 6.555 1 90.19 223 ASN B C 1
ATOM 5242 O O . ASN B 1 223 ? -9.141 11.859 6.652 1 90.19 223 ASN B O 1
ATOM 5246 N N . ASP B 1 224 ? -9.031 9.836 7.527 1 88.44 224 ASP B N 1
ATOM 5247 C CA . ASP B 1 224 ? -9.266 10.312 8.891 1 88.44 224 ASP B CA 1
ATOM 5248 C C . ASP B 1 224 ? -8.18 11.289 9.328 1 88.44 224 ASP B C 1
ATOM 5250 O O . ASP B 1 224 ? -8.461 12.297 9.977 1 88.44 224 ASP B O 1
ATOM 5254 N N . MET B 1 225 ? -7.004 10.922 9.023 1 88.25 225 MET B N 1
ATOM 5255 C CA . MET B 1 225 ? -5.863 11.773 9.352 1 88.25 225 MET B CA 1
ATOM 5256 C C . MET B 1 225 ? -5.988 13.133 8.672 1 88.25 225 MET B C 1
ATOM 5258 O O . MET B 1 225 ? -5.797 14.172 9.312 1 88.25 225 MET B O 1
ATOM 5262 N N . VAL B 1 226 ? -6.328 13.148 7.445 1 88.81 226 VAL B N 1
ATOM 5263 C CA . VAL B 1 226 ? -6.484 14.383 6.691 1 88.81 226 VAL B CA 1
ATOM 5264 C C . VAL B 1 226 ? -7.594 15.234 7.312 1 88.81 226 VAL B C 1
ATOM 5266 O O . VAL B 1 226 ? -7.441 16.438 7.477 1 88.81 226 VAL B O 1
ATOM 5269 N N . ASP B 1 227 ? -8.617 14.594 7.695 1 84.25 227 ASP B N 1
ATOM 5270 C CA . ASP B 1 227 ? -9.727 15.281 8.359 1 84.25 227 ASP B CA 1
ATOM 5271 C C . ASP B 1 227 ? -9.273 15.922 9.664 1 84.25 227 ASP B C 1
ATOM 5273 O O . ASP B 1 227 ? -9.641 17.062 9.961 1 84.25 227 ASP B O 1
ATOM 5277 N N . SER B 1 228 ? -8.562 15.203 10.359 1 82.44 228 SER B N 1
ATOM 5278 C CA . SER B 1 228 ? -8.055 15.695 11.633 1 82.44 228 SER B CA 1
ATOM 5279 C C . SER B 1 228 ? -7.125 16.891 11.438 1 82.44 228 SER B C 1
ATOM 5281 O O . SER B 1 228 ? -7.184 17.859 12.195 1 82.44 228 SER B O 1
ATOM 5283 N N . LEU B 1 229 ? -6.344 16.797 10.445 1 81.69 229 LEU B N 1
ATOM 5284 C CA . LEU B 1 229 ? -5.422 17.891 10.133 1 81.69 229 LEU B CA 1
ATOM 5285 C C . LEU B 1 229 ? -6.184 19.141 9.703 1 81.69 229 LEU B C 1
ATOM 5287 O O . LEU B 1 229 ? -5.84 20.25 10.109 1 81.69 229 LEU B O 1
ATOM 5291 N N . GLU B 1 230 ? -7.176 18.938 8.984 1 80.81 230 GLU B N 1
ATOM 5292 C CA . GLU B 1 230 ? -8.008 20.062 8.531 1 80.81 230 GLU B CA 1
ATOM 5293 C C . GLU B 1 230 ? -8.742 20.703 9.703 1 80.81 230 GLU B C 1
ATOM 5295 O O . GLU B 1 230 ? -8.852 21.938 9.773 1 80.81 230 GLU B O 1
ATOM 5300 N N . LYS B 1 231 ? -9.211 19.875 10.523 1 76.31 231 LYS B N 1
ATOM 5301 C CA . LYS B 1 231 ? -9.891 20.375 11.711 1 76.31 231 LYS B CA 1
ATOM 5302 C C . LYS B 1 231 ? -8.938 21.188 12.586 1 76.31 231 LYS B C 1
ATOM 5304 O O . LYS B 1 231 ? -9.289 22.266 13.062 1 76.31 231 LYS B O 1
ATOM 5309 N N . SER B 1 232 ? -7.836 20.609 12.75 1 73.25 232 SER B N 1
ATOM 5310 C CA . SER B 1 232 ? -6.828 21.297 13.555 1 73.25 232 SER B CA 1
ATOM 5311 C C . SER B 1 232 ? -6.445 22.641 12.938 1 73.25 232 SER B C 1
ATOM 5313 O O . SER B 1 232 ? -6.297 23.641 13.641 1 73.25 232 SER B O 1
ATOM 5315 N N . GLU B 1 233 ? -6.312 22.672 11.672 1 71.62 233 GLU B N 1
ATOM 5316 C CA . GLU B 1 233 ? -6.004 23.906 10.953 1 71.62 233 GLU B CA 1
ATOM 5317 C C . GLU B 1 233 ? -7.145 24.906 11.062 1 71.62 233 GLU B C 1
ATOM 5319 O O . GLU B 1 233 ? -6.906 26.109 11.227 1 71.62 233 GLU B O 1
ATOM 5324 N N . GLY B 1 234 ? -8.297 24.422 10.969 1 70 234 GLY B N 1
ATOM 5325 C CA . GLY B 1 234 ? -9.461 25.281 11.141 1 70 234 GLY B CA 1
ATOM 5326 C C . GLY B 1 234 ? -9.555 25.891 12.523 1 70 234 GLY B C 1
ATOM 5327 O O . GLY B 1 234 ? -9.867 27.078 12.656 1 70 234 GLY B O 1
ATOM 5328 N N . GLU B 1 235 ? -9.266 25.125 13.43 1 66.75 235 GLU B N 1
ATOM 5329 C CA . GLU B 1 235 ? -9.281 25.609 14.805 1 66.75 235 GLU B CA 1
ATOM 5330 C C . GLU B 1 235 ? -8.211 26.672 15.023 1 66.75 235 GLU B C 1
ATOM 5332 O O . GLU B 1 235 ? -8.453 27.672 15.703 1 66.75 235 GLU B O 1
ATOM 5337 N N . ARG B 1 236 ? -7.176 26.344 14.477 1 67.75 236 ARG B N 1
ATOM 5338 C CA . ARG B 1 236 ? -6.086 27.312 14.602 1 67.75 236 ARG B CA 1
ATOM 5339 C C . ARG B 1 236 ? -6.441 28.625 13.914 1 67.75 236 ARG B C 1
ATOM 5341 O O . ARG B 1 236 ? -6.168 29.703 14.445 1 67.75 236 ARG B O 1
ATOM 5348 N N . ARG B 1 237 ? -7.062 28.578 12.914 1 67.19 237 ARG B N 1
ATOM 5349 C CA . ARG B 1 237 ? -7.492 29.75 12.18 1 67.19 237 ARG B CA 1
ATOM 5350 C C . ARG B 1 237 ? -8.531 30.547 12.969 1 67.19 237 ARG B C 1
ATOM 5352 O O . ARG B 1 237 ? -8.477 31.766 13.039 1 67.19 237 ARG B O 1
ATOM 5359 N N . ARG B 1 238 ? -9.398 29.875 13.445 1 62.69 238 ARG B N 1
ATOM 5360 C CA . ARG B 1 238 ? -10.43 30.516 14.266 1 62.69 238 ARG B CA 1
ATOM 5361 C C . ARG B 1 238 ? -9.82 31.172 15.5 1 62.69 238 ARG B C 1
ATOM 5363 O O . ARG B 1 238 ? -10.258 32.25 15.906 1 62.69 238 ARG B O 1
ATOM 5370 N N . PHE B 1 239 ? -8.812 30.578 15.852 1 63.56 239 PHE B N 1
ATOM 5371 C CA . PHE B 1 239 ? -8.109 31.109 17.016 1 63.56 239 PHE B CA 1
ATOM 5372 C C . PHE B 1 239 ? -7.465 32.438 16.672 1 63.56 239 PHE B C 1
ATOM 5374 O O . PHE B 1 239 ? -7.656 33.438 17.391 1 63.56 239 PHE B O 1
ATOM 5381 N N . VAL B 1 240 ? -6.777 32.406 15.711 1 67 240 VAL B N 1
ATOM 5382 C CA . VAL B 1 240 ? -6.074 33.594 15.297 1 67 240 VAL B CA 1
ATOM 5383 C C . VAL B 1 240 ? -7.078 34.719 15.016 1 67 240 VAL B C 1
ATOM 5385 O O . VAL B 1 240 ? -6.867 35.875 15.406 1 67 240 VAL B O 1
ATOM 5388 N N . SER B 1 241 ? -8.156 34.406 14.383 1 63.59 241 SER B N 1
ATOM 5389 C CA . SER B 1 241 ? -9.203 35.375 14.055 1 63.59 241 SER B CA 1
ATOM 5390 C C . SER B 1 241 ? -9.844 35.938 15.32 1 63.59 241 SER B C 1
ATOM 5392 O O . SER B 1 241 ? -10.062 37.125 15.422 1 63.59 241 SER B O 1
ATOM 5394 N N . SER B 1 242 ? -10.102 35.094 16.219 1 59.28 242 SER B N 1
ATOM 5395 C CA . SER B 1 242 ? -10.75 35.531 17.469 1 59.28 242 SER B CA 1
ATOM 5396 C C . SER B 1 242 ? -9.828 36.406 18.297 1 59.28 242 SER B C 1
ATOM 5398 O O . SER B 1 242 ? -10.25 37.438 18.828 1 59.28 242 SER B O 1
ATOM 5400 N N . VAL B 1 243 ? -8.625 35.969 18.391 1 65.81 243 VAL B N 1
ATOM 5401 C CA . VAL B 1 243 ? -7.645 36.75 19.156 1 65.81 243 VAL B CA 1
ATOM 5402 C C . VAL B 1 243 ? -7.484 38.125 18.547 1 65.81 243 VAL B C 1
ATOM 5404 O O . VAL B 1 243 ? -7.465 39.125 19.281 1 65.81 243 VAL B O 1
ATOM 5407 N N . SER B 1 244 ? -7.359 38.156 17.281 1 64.94 244 SER B N 1
ATOM 5408 C CA . SER B 1 244 ? -7.207 39.406 16.594 1 64.94 244 SER B CA 1
ATOM 5409 C C . SER B 1 244 ? -8.383 40.344 16.875 1 64.94 244 SER B C 1
ATOM 5411 O O . SER B 1 244 ? -8.195 41.531 17.125 1 64.94 244 SER B O 1
ATOM 5413 N N . HIS B 1 245 ? -9.602 39.844 16.828 1 61.97 245 HIS B N 1
ATOM 5414 C CA . HIS B 1 245 ? -10.805 40.625 17.094 1 61.97 245 HIS B CA 1
ATOM 5415 C C . HIS B 1 245 ? -10.828 41.125 18.531 1 61.97 245 HIS B C 1
ATOM 5417 O O . HIS B 1 245 ? -11.156 42.281 18.797 1 61.97 245 HIS B O 1
ATOM 5423 N N . GLU B 1 246 ? -10.383 40.281 19.391 1 61.25 246 GLU B N 1
ATOM 5424 C CA . GLU B 1 246 ? -10.414 40.625 20.812 1 61.25 246 GLU B CA 1
ATOM 5425 C C . GLU B 1 246 ? -9.344 41.656 21.156 1 61.25 246 GLU B C 1
ATOM 5427 O O . GLU B 1 246 ? -9.516 42.438 22.078 1 61.25 246 GLU B O 1
ATOM 5432 N N . PHE B 1 247 ? -8.297 41.656 20.328 1 72.5 247 PHE B N 1
ATOM 5433 C CA . PHE B 1 247 ? -7.234 42.625 20.531 1 72.5 247 PHE B CA 1
ATOM 5434 C C . PHE B 1 247 ? -7.629 44 19.969 1 72.5 247 PHE B C 1
ATOM 5436 O O . PHE B 1 247 ? -7.289 45.031 20.547 1 72.5 247 PHE B O 1
ATOM 5443 N N . GLN B 1 248 ? -8.453 44 18.984 1 70.25 248 GLN B N 1
ATOM 5444 C CA . GLN B 1 248 ? -8.789 45.25 18.266 1 70.25 248 GLN B CA 1
ATOM 5445 C C . GLN B 1 248 ? -9.68 46.125 19.109 1 70.25 248 GLN B C 1
ATOM 5447 O O . GLN B 1 248 ? -9.531 47.375 19.078 1 70.25 248 GLN B O 1
ATOM 5452 N N . THR B 1 249 ? -10.531 45.594 19.891 1 68.94 249 THR B N 1
ATOM 5453 C CA . THR B 1 249 ? -11.492 46.375 20.656 1 68.94 249 THR B CA 1
ATOM 5454 C C . THR B 1 249 ? -10.789 47.188 21.75 1 68.94 249 THR B C 1
ATOM 5456 O O . THR B 1 249 ? -10.914 48.406 21.797 1 68.94 249 THR B O 1
ATOM 5459 N N . PRO B 1 250 ? -9.969 46.562 22.609 1 75 250 PRO B N 1
ATOM 5460 C CA . PRO B 1 250 ? -9.266 47.375 23.609 1 75 250 PRO B CA 1
ATOM 5461 C C . PRO B 1 250 ? -8.266 48.344 23 1 75 250 PRO B C 1
ATOM 5463 O O . PRO B 1 250 ? -8.078 49.438 23.516 1 75 250 PRO B O 1
ATOM 5466 N N . LEU B 1 251 ? -7.738 47.969 21.922 1 81.56 251 LEU B N 1
ATOM 5467 C CA . LEU B 1 251 ? -6.766 48.844 21.281 1 81.56 251 LEU B CA 1
ATOM 5468 C C . LEU B 1 251 ? -7.434 50.094 20.75 1 81.56 251 LEU B C 1
ATOM 5470 O O . LEU B 1 251 ? -6.875 51.188 20.859 1 81.56 251 LEU B O 1
ATOM 5474 N N . THR B 1 252 ? -8.617 49.969 20.203 1 77.88 252 THR B N 1
ATOM 5475 C CA . THR B 1 252 ? -9.391 51.094 19.75 1 77.88 252 THR B CA 1
ATOM 5476 C C . THR B 1 252 ? -9.758 52 20.922 1 77.88 252 THR B C 1
ATOM 5478 O O . THR B 1 252 ? -9.688 53.219 20.828 1 77.88 252 THR B O 1
ATOM 5481 N N . SER B 1 253 ? -10.102 51.406 22 1 78.38 253 SER B N 1
ATOM 5482 C CA . SER B 1 253 ? -10.414 52.156 23.219 1 78.38 253 SER B CA 1
ATOM 5483 C C . SER B 1 253 ? -9.195 52.906 23.719 1 78.38 253 SER B C 1
ATOM 5485 O O . SER B 1 253 ? -9.297 54.094 24.031 1 78.38 253 SER B O 1
ATOM 5487 N N . ILE B 1 254 ? -8.094 52.281 23.781 1 85.06 254 ILE B N 1
ATOM 5488 C CA . ILE B 1 254 ? -6.855 52.906 24.234 1 85.06 254 ILE B CA 1
ATOM 5489 C C . ILE B 1 254 ? -6.512 54.094 23.328 1 85.06 254 ILE B C 1
ATOM 5491 O O . ILE B 1 254 ? -6.195 55.156 23.812 1 85.06 254 ILE B O 1
ATOM 5495 N N . LYS B 1 255 ? -6.648 53.875 22.094 1 85.75 255 LYS B N 1
ATOM 5496 C CA . LYS B 1 255 ? -6.332 54.906 21.125 1 85.75 255 LYS B CA 1
ATOM 5497 C C . LYS B 1 255 ? -7.258 56.125 21.297 1 85.75 255 LYS B C 1
ATOM 5499 O O . LYS B 1 255 ? -6.812 57.25 21.25 1 85.75 255 LYS B O 1
ATOM 5504 N N . GLY B 1 256 ? -8.492 55.875 21.469 1 83.12 256 GLY B N 1
ATOM 5505 C CA . GLY B 1 256 ? -9.477 56.938 21.656 1 83.12 256 GLY B CA 1
ATOM 5506 C C . GLY B 1 256 ? -9.227 57.781 22.891 1 83.12 256 GLY B C 1
ATOM 5507 O O . GLY B 1 256 ? -9.188 59 22.812 1 83.12 256 GLY B O 1
ATOM 5508 N N . TYR B 1 257 ? -9.023 57.156 23.969 1 85.69 257 TYR B N 1
ATOM 5509 C CA . TYR B 1 257 ? -8.805 57.844 25.219 1 85.69 257 TYR B CA 1
ATOM 5510 C C . TYR B 1 257 ? -7.449 58.562 25.219 1 85.69 257 TYR B C 1
ATOM 5512 O O . TYR B 1 257 ? -7.301 59.625 25.797 1 85.69 257 TYR B O 1
ATOM 5520 N N . ALA B 1 258 ? -6.547 57.906 24.625 1 90.25 258 ALA B N 1
ATOM 5521 C CA . ALA B 1 258 ? -5.234 58.562 24.516 1 90.25 258 ALA B CA 1
ATOM 5522 C C . ALA B 1 258 ? -5.316 59.812 23.688 1 90.25 258 ALA B C 1
ATOM 5524 O O . ALA B 1 258 ? -4.699 60.844 24.031 1 90.25 258 ALA B O 1
ATOM 5525 N N . SER B 1 259 ? -6.055 59.781 22.656 1 88 259 SER B N 1
ATOM 5526 C CA . SER B 1 259 ? -6.25 60.938 21.812 1 88 259 SER B CA 1
ATOM 5527 C C . SER B 1 259 ? -6.938 62.062 22.578 1 88 259 SER B C 1
ATOM 5529 O O . SER B 1 259 ? -6.578 63.25 22.438 1 88 259 SER B O 1
ATOM 5531 N N . GLU B 1 260 ? -7.879 61.719 23.344 1 85.06 260 GLU B N 1
ATOM 5532 C CA . GLU B 1 260 ? -8.57 62.719 24.172 1 85.06 260 GLU B CA 1
ATOM 5533 C C . GLU B 1 260 ? -7.621 63.344 25.188 1 85.06 260 GLU B C 1
ATOM 5535 O O . GLU B 1 260 ? -7.691 64.562 25.438 1 85.06 260 GLU B O 1
ATOM 5540 N N . LEU B 1 261 ? -6.758 62.625 25.719 1 89.56 261 LEU B N 1
ATOM 5541 C CA . LEU B 1 261 ? -5.793 63.094 26.688 1 89.56 261 LEU B CA 1
ATOM 5542 C C . LEU B 1 261 ? -4.793 64.062 26.031 1 89.56 261 LEU B C 1
ATOM 5544 O O . LEU B 1 261 ? -4.398 65.062 26.641 1 89.56 261 LEU B O 1
ATOM 5548 N N . VAL B 1 262 ? -4.426 63.688 24.891 1 89.69 262 VAL B N 1
ATOM 5549 C CA . VAL B 1 262 ? -3.51 64.562 24.172 1 89.69 262 VAL B CA 1
ATOM 5550 C C . VAL B 1 262 ? -4.16 65.938 23.953 1 89.69 262 VAL B C 1
ATOM 5552 O O . VAL B 1 262 ? -3.496 66.938 24.047 1 89.69 262 VAL B O 1
ATOM 5555 N N . ALA B 1 263 ? -5.43 65.938 23.734 1 87.94 263 ALA B N 1
ATOM 5556 C CA . ALA B 1 263 ? -6.168 67.188 23.438 1 87.94 263 ALA B CA 1
ATOM 5557 C C . ALA B 1 263 ? -6.441 67.938 24.703 1 87.94 263 ALA B C 1
ATOM 5559 O O . ALA B 1 263 ? -6.613 69.188 24.641 1 87.94 263 ALA B O 1
ATOM 5560 N N . THR B 1 264 ? -6.453 67.375 25.844 1 89.75 264 THR B N 1
ATOM 5561 C CA . THR B 1 264 ? -6.969 68.062 27.031 1 89.75 264 THR B CA 1
ATOM 5562 C C . THR B 1 264 ? -5.848 68.312 28.047 1 89.75 264 THR B C 1
ATOM 5564 O O . THR B 1 264 ? -6.055 68.938 29.062 1 89.75 264 THR B O 1
ATOM 5567 N N . THR B 1 265 ? -4.734 67.688 27.797 1 89.44 265 THR B N 1
ATOM 5568 C CA . THR B 1 265 ? -3.637 67.875 28.75 1 89.44 265 THR B CA 1
ATOM 5569 C C . THR B 1 265 ? -2.48 68.625 28.094 1 89.44 265 THR B C 1
ATOM 5571 O O . THR B 1 265 ? -2.492 68.875 26.891 1 89.44 265 THR B O 1
ATOM 5574 N N . ASP B 1 266 ? -1.576 69.125 28.938 1 88.56 266 ASP B N 1
ATOM 5575 C CA . ASP B 1 266 ? -0.411 69.875 28.453 1 88.56 266 ASP B CA 1
ATOM 5576 C C . ASP B 1 266 ? 0.873 69.375 29.109 1 88.56 266 ASP B C 1
ATOM 5578 O O . ASP B 1 266 ? 0.825 68.5 30.016 1 88.56 266 ASP B O 1
ATOM 5582 N N . GLY B 1 267 ? 2.105 69.625 28.516 1 88.25 267 GLY B N 1
ATOM 5583 C CA . GLY B 1 267 ? 3.393 69.312 29.109 1 88.25 267 GLY B CA 1
ATOM 5584 C C . GLY B 1 267 ? 3.711 67.812 29.016 1 88.25 267 GLY B C 1
ATOM 5585 O O . GLY B 1 267 ? 3.537 67.188 27.969 1 88.25 267 GLY B O 1
ATOM 5586 N N . ASP B 1 268 ? 4.105 67.312 30.141 1 83.94 268 ASP B N 1
ATOM 5587 C CA . ASP B 1 268 ? 4.539 65.938 30.188 1 83.94 268 ASP B CA 1
ATOM 5588 C C . ASP B 1 268 ? 3.355 65 30 1 83.94 268 ASP B C 1
ATOM 5590 O O . ASP B 1 268 ? 3.496 63.906 29.406 1 83.94 268 ASP B O 1
ATOM 5594 N N . ALA B 1 269 ? 2.277 65.438 30.531 1 89.62 269 ALA B N 1
ATOM 5595 C CA . ALA B 1 269 ? 1.081 64.562 30.406 1 89.62 269 ALA B CA 1
ATOM 5596 C C . ALA B 1 269 ? 0.674 64.438 28.953 1 89.62 269 ALA B C 1
ATOM 5598 O O . ALA B 1 269 ? 0.277 63.312 28.547 1 89.62 269 ALA B O 1
ATOM 5599 N N . LYS B 1 270 ? 0.773 65.438 28.156 1 89.38 270 LYS B N 1
ATOM 5600 C CA . LYS B 1 270 ? 0.462 65.375 26.734 1 89.38 270 LYS B CA 1
ATOM 5601 C C . LYS B 1 270 ? 1.444 64.438 25.984 1 89.38 270 LYS B C 1
ATOM 5603 O O . LYS B 1 270 ? 1.048 63.688 25.109 1 89.38 270 LYS B O 1
ATOM 5608 N N . ALA B 1 271 ? 2.662 64.5 26.406 1 83 271 ALA B N 1
ATOM 5609 C CA . ALA B 1 271 ? 3.684 63.656 25.781 1 83 271 ALA B CA 1
ATOM 5610 C C . ALA B 1 271 ? 3.438 62.188 26.078 1 83 271 ALA B C 1
ATOM 5612 O O . ALA B 1 271 ? 3.568 61.344 25.188 1 83 271 ALA B O 1
ATOM 5613 N N . HIS B 1 272 ? 3.145 61.969 27.312 1 86.69 272 HIS B N 1
ATOM 5614 C CA . HIS B 1 272 ? 2.855 60.594 27.703 1 86.69 272 HIS B CA 1
ATOM 5615 C C . HIS B 1 272 ? 1.639 60.031 26.953 1 86.69 272 HIS B C 1
ATOM 5617 O O . HIS B 1 272 ? 1.644 58.906 26.5 1 86.69 272 HIS B O 1
ATOM 5623 N N . ALA B 1 273 ? 0.649 60.812 26.859 1 90.56 273 ALA B N 1
ATOM 5624 C CA . ALA B 1 273 ? -0.57 60.438 26.156 1 90.56 273 ALA B CA 1
ATOM 5625 C C . ALA B 1 273 ? -0.291 60.156 24.688 1 90.56 273 ALA B C 1
ATOM 5627 O O . ALA B 1 273 ? -0.858 59.219 24.094 1 90.56 273 ALA B O 1
ATOM 5628 N N . ALA B 1 274 ? 0.562 60.906 24.141 1 84.88 274 ALA B N 1
ATOM 5629 C CA . ALA B 1 274 ? 0.924 60.75 22.734 1 84.88 274 ALA B CA 1
ATOM 5630 C C . ALA B 1 274 ? 1.66 59.406 22.516 1 84.88 274 ALA B C 1
ATOM 5632 O O . ALA B 1 274 ? 1.438 58.75 21.516 1 84.88 274 ALA B O 1
ATOM 5633 N N . ILE B 1 275 ? 2.482 59.094 23.422 1 82.56 275 ILE B N 1
ATOM 5634 C CA . ILE B 1 275 ? 3.201 57.812 23.328 1 82.56 275 ILE B CA 1
ATOM 5635 C C . ILE B 1 275 ? 2.213 56.656 23.406 1 82.56 275 ILE B C 1
ATOM 5637 O O . ILE B 1 275 ? 2.303 55.719 22.609 1 82.56 275 ILE B O 1
ATOM 5641 N N . ILE B 1 276 ? 1.292 56.719 24.312 1 88.94 276 ILE B N 1
ATOM 5642 C CA . ILE B 1 276 ? 0.282 55.656 24.469 1 88.94 276 ILE B CA 1
ATOM 5643 C C . ILE B 1 276 ? -0.519 55.531 23.188 1 88.94 276 ILE B C 1
ATOM 5645 O O . ILE B 1 276 ? -0.763 54.406 22.719 1 88.94 276 ILE B O 1
ATOM 5649 N N . ARG B 1 277 ? -0.922 56.625 22.672 1 85.12 277 ARG B N 1
ATOM 5650 C CA . ARG B 1 277 ? -1.692 56.625 21.438 1 85.12 277 ARG B CA 1
ATOM 5651 C C . ARG B 1 277 ? -0.907 55.969 20.297 1 85.12 277 ARG B C 1
ATOM 5653 O O . ARG B 1 277 ? -1.442 55.156 19.578 1 85.12 277 ARG B O 1
ATOM 5660 N N . ASP B 1 278 ? 0.347 56.281 20.234 1 77.75 278 ASP B N 1
ATOM 5661 C CA . ASP B 1 278 ? 1.187 55.75 19.172 1 77.75 278 ASP B CA 1
ATOM 5662 C C . ASP B 1 278 ? 1.425 54.25 19.344 1 77.75 278 ASP B C 1
ATOM 5664 O O . ASP B 1 278 ? 1.402 53.5 18.375 1 77.75 278 ASP B O 1
ATOM 5668 N N . GLU B 1 279 ? 1.646 53.906 20.547 1 80.75 279 GLU B N 1
ATOM 5669 C CA . GLU B 1 279 ? 1.83 52.469 20.828 1 80.75 279 GLU B CA 1
ATOM 5670 C C . GLU B 1 279 ? 0.559 51.688 20.547 1 80.75 279 GLU B C 1
ATOM 5672 O O . GLU B 1 279 ? 0.623 50.562 20.062 1 80.75 279 GLU B O 1
ATOM 5677 N N . ALA B 1 280 ? -0.573 52.188 20.891 1 84.56 280 ALA B N 1
ATOM 5678 C CA . ALA B 1 280 ? -1.85 51.531 20.625 1 84.56 280 ALA B CA 1
ATOM 5679 C C . ALA B 1 280 ? -2.094 51.375 19.125 1 84.56 280 ALA B C 1
ATOM 5681 O O . ALA B 1 280 ? -2.609 50.375 18.656 1 84.56 280 ALA B O 1
ATOM 5682 N N . SER B 1 281 ? -1.73 52.438 18.406 1 75.44 281 SER B N 1
ATOM 5683 C CA . SER B 1 281 ? -1.857 52.406 16.953 1 75.44 281 SER B CA 1
ATOM 5684 C C . SER B 1 281 ? -0.977 51.312 16.344 1 75.44 281 SER B C 1
ATOM 5686 O O . SER B 1 281 ? -1.4 50.594 15.43 1 75.44 281 SER B O 1
ATOM 5688 N N . ARG B 1 282 ? 0.152 51.219 16.844 1 67.44 282 ARG B N 1
ATOM 5689 C CA . ARG B 1 282 ? 1.084 50.188 16.391 1 67.44 282 ARG B CA 1
ATOM 5690 C C . ARG B 1 282 ? 0.533 48.812 16.656 1 67.44 282 ARG B C 1
ATOM 5692 O O . ARG B 1 282 ? 0.569 47.938 1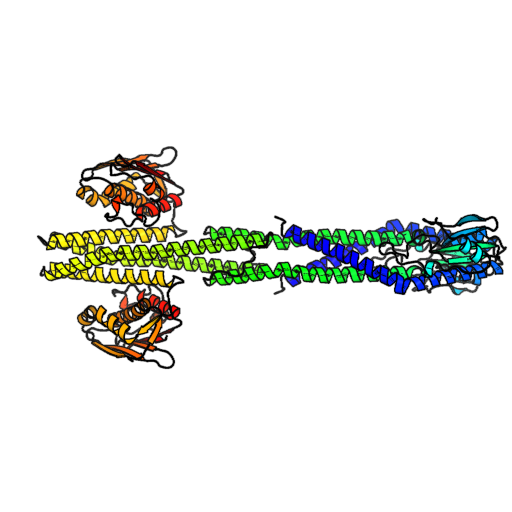5.773 1 67.44 282 ARG B O 1
ATOM 5699 N N . LEU B 1 283 ? 0.058 48.531 17.812 1 76.88 283 LEU B N 1
ATOM 5700 C CA . LEU B 1 283 ? -0.5 47.219 18.188 1 76.88 283 LEU B CA 1
ATOM 5701 C C . LEU B 1 283 ? -1.721 46.906 17.344 1 76.88 283 LEU B C 1
ATOM 5703 O O . LEU B 1 283 ? -1.928 45.75 16.969 1 76.88 283 LEU B O 1
ATOM 5707 N N . SER B 1 284 ? -2.52 47.875 17.125 1 74.31 284 SER B N 1
ATOM 5708 C CA . SER B 1 284 ? -3.691 47.688 16.281 1 74.31 284 SER B CA 1
ATOM 5709 C C . SER B 1 284 ? -3.289 47.219 14.883 1 74.31 284 SER B C 1
ATOM 5711 O O . SER B 1 284 ? -3.936 46.375 14.297 1 74.31 284 SER B O 1
ATOM 5713 N N . GLU B 1 285 ? -2.254 47.781 14.414 1 63.44 285 GLU B N 1
ATOM 5714 C CA . GLU B 1 285 ? -1.749 47.406 13.094 1 63.44 285 GLU B CA 1
ATOM 5715 C C . GLU B 1 285 ? -1.209 46 13.102 1 63.44 285 GLU B C 1
ATOM 5717 O O . GLU B 1 285 ? -1.435 45.219 12.156 1 63.44 285 GLU B O 1
ATOM 5722 N N . LEU B 1 286 ? -0.499 45.656 14.062 1 62.88 286 LEU B N 1
ATOM 5723 C CA . LEU B 1 286 ? 0.031 44.312 14.188 1 62.88 286 LEU B CA 1
ATOM 5724 C C . LEU B 1 286 ? -1.098 43.281 14.234 1 62.88 286 LEU B C 1
ATOM 5726 O O . LEU B 1 286 ? -1.012 42.219 13.602 1 62.88 286 LEU B O 1
ATOM 5730 N N . THR B 1 287 ? -2.086 43.5 15.062 1 70.06 287 THR B N 1
ATOM 5731 C CA . THR B 1 287 ? -3.24 42.625 15.18 1 70.06 287 THR B CA 1
ATOM 5732 C C . THR B 1 287 ? -3.924 42.438 13.828 1 70.06 287 THR B C 1
ATOM 5734 O O . THR B 1 287 ? -4.32 41.312 13.477 1 70.06 287 THR B O 1
ATOM 5737 N N . ARG B 1 288 ? -4.051 43.531 13.156 1 62.38 288 ARG B N 1
ATOM 5738 C CA . ARG B 1 288 ? -4.645 43.469 11.82 1 62.38 288 ARG B CA 1
ATOM 5739 C C . ARG B 1 288 ? -3.822 42.594 10.898 1 62.38 288 ARG B C 1
ATOM 5741 O O . ARG B 1 288 ? -4.379 41.812 10.102 1 62.38 288 ARG B O 1
ATOM 5748 N N . GLN B 1 289 ? -2.586 42.75 10.961 1 56.59 289 GLN B N 1
ATOM 5749 C CA . GLN B 1 289 ? -1.698 41.938 10.141 1 56.59 289 GLN B CA 1
ATOM 5750 C C . GLN B 1 289 ? -1.812 40.438 10.5 1 56.59 289 GLN B C 1
ATOM 5752 O O . GLN B 1 289 ? -1.806 39.594 9.609 1 56.59 289 GLN B O 1
ATOM 5757 N N . LEU B 1 290 ? -1.902 40.188 11.734 1 61.06 290 LEU B N 1
ATOM 5758 C CA . LEU B 1 290 ? -2.062 38.812 12.195 1 61.06 290 LEU B CA 1
ATOM 5759 C C . LEU B 1 290 ? -3.355 38.188 11.656 1 61.06 290 LEU B C 1
ATOM 5761 O O . LEU B 1 290 ? -3.373 37.031 11.227 1 61.06 290 LEU B O 1
ATOM 5765 N N . LEU B 1 291 ? -4.387 38.969 11.797 1 59.97 291 LEU B N 1
ATOM 5766 C CA . LEU B 1 291 ? -5.676 38.562 11.266 1 59.97 291 LEU B CA 1
ATOM 5767 C C . LEU B 1 291 ? -5.578 38.25 9.773 1 59.97 291 LEU B C 1
ATOM 5769 O O . LEU B 1 291 ? -6.152 37.25 9.297 1 59.97 291 LEU B O 1
ATOM 5773 N N . LEU B 1 292 ? -4.836 39.094 9.133 1 55.47 292 LEU B N 1
ATOM 5774 C CA . LEU B 1 292 ? -4.668 38.938 7.699 1 55.47 292 LEU B CA 1
ATOM 5775 C C . LEU B 1 292 ? -3.914 37.656 7.395 1 55.47 292 LEU B C 1
ATOM 5777 O O . LEU B 1 292 ? -4.277 36.906 6.473 1 55.47 292 LEU B O 1
ATOM 5781 N N . LEU B 1 293 ? -2.963 37.406 8.109 1 56.12 293 LEU B N 1
ATOM 5782 C CA . LEU B 1 293 ? -2.18 36.188 7.918 1 56.12 293 LEU B CA 1
ATOM 5783 C C . LEU B 1 293 ? -3.033 34.938 8.164 1 56.12 293 LEU B C 1
ATOM 5785 O O . LEU B 1 293 ? -2.93 33.969 7.43 1 56.12 293 LEU B O 1
ATOM 5789 N N . ALA B 1 294 ? -3.797 34.969 9.18 1 58.34 294 ALA B N 1
ATOM 5790 C CA . ALA B 1 294 ? -4.691 33.844 9.5 1 58.34 294 ALA B CA 1
ATOM 5791 C C . ALA B 1 294 ? -5.691 33.625 8.367 1 58.34 294 ALA B C 1
ATOM 5793 O O . ALA B 1 294 ? -6.035 32.469 8.07 1 58.34 294 ALA B O 1
ATOM 5794 N N . ARG B 1 295 ? -6.078 34.719 7.816 1 56.56 295 ARG B N 1
ATOM 5795 C CA . ARG B 1 295 ? -7.047 34.625 6.727 1 56.56 295 ARG B CA 1
ATOM 5796 C C . ARG B 1 295 ? -6.414 34.062 5.461 1 56.56 295 ARG B C 1
ATOM 5798 O O . ARG B 1 295 ? -7.062 33.344 4.707 1 56.56 295 ARG B O 1
ATOM 5805 N N . LEU B 1 296 ? -5.223 34.562 5.207 1 52.84 296 LEU B N 1
ATOM 5806 C CA . LEU B 1 296 ? -4.516 34.094 4.02 1 52.84 296 LEU B CA 1
ATOM 5807 C C . LEU B 1 296 ? -4.402 32.562 4.012 1 52.84 296 LEU B C 1
ATOM 5809 O O . LEU B 1 296 ? -4.387 31.953 2.945 1 52.84 296 LEU B O 1
ATOM 5813 N N . ASP B 1 297 ? -4.418 32.094 5.148 1 51.41 297 ASP B N 1
ATOM 5814 C CA . ASP B 1 297 ? -4.305 30.641 5.238 1 51.41 297 ASP B CA 1
ATOM 5815 C C . ASP B 1 297 ? -5.656 29.969 4.988 1 51.41 297 ASP B C 1
ATOM 5817 O O . ASP B 1 297 ? -5.727 28.75 4.828 1 51.41 297 ASP B O 1
ATOM 5821 N N . GLU B 1 298 ? -6.742 30.844 4.996 1 48.75 298 GLU B N 1
ATOM 5822 C CA . GLU B 1 298 ? -8.078 30.328 4.719 1 48.75 298 GLU B CA 1
ATOM 5823 C C . GLU B 1 298 ? -8.273 30.078 3.227 1 48.75 298 GLU B C 1
ATOM 5825 O O . GLU B 1 298 ? -7.844 30.875 2.395 1 48.75 298 GLU B O 1
ATOM 5830 N N . ALA B 1 299 ? -8.531 28.781 2.885 1 47.53 299 ALA B N 1
ATOM 5831 C CA . ALA B 1 299 ? -8.836 28.391 1.511 1 47.53 299 ALA B CA 1
ATOM 5832 C C . ALA B 1 299 ? -9.852 29.328 0.881 1 47.53 299 ALA B C 1
ATOM 5834 O O . ALA B 1 299 ? -9.984 29.391 -0.344 1 47.53 299 ALA B O 1
ATOM 5835 N N . ASN B 1 300 ? -10.633 30.156 1.688 1 48.03 300 ASN B N 1
ATOM 5836 C CA . ASN B 1 300 ? -11.805 30.766 1.065 1 48.03 300 ASN B CA 1
ATOM 5837 C C . ASN B 1 300 ? -11.602 32.25 0.823 1 48.03 300 ASN B C 1
ATOM 5839 O O . ASN B 1 300 ? -12.547 33.031 0.889 1 48.03 300 ASN B O 1
ATOM 5843 N N . VAL B 1 301 ? -10.469 32.719 0.658 1 53.5 301 VAL B N 1
ATOM 5844 C CA . VAL B 1 301 ? -10.273 34.125 0.268 1 53.5 301 VAL B CA 1
ATOM 5845 C C . VAL B 1 301 ? -10.734 34.312 -1.172 1 53.5 301 VAL B C 1
ATOM 5847 O O . VAL B 1 301 ? -10.391 33.531 -2.059 1 53.5 301 VAL B O 1
ATOM 5850 N N . SER B 1 302 ? -11.898 35.031 -1.374 1 60.44 302 SER B N 1
ATOM 5851 C CA . SER B 1 302 ? -12.336 35.312 -2.736 1 60.44 302 SER B CA 1
ATOM 5852 C C . SER B 1 302 ? -11.289 36.156 -3.482 1 60.44 302 SER B C 1
ATOM 5854 O O . SER B 1 302 ? -11.078 37.312 -3.178 1 60.44 302 SER B O 1
ATOM 5856 N N . LEU B 1 303 ? -10.547 35.562 -4.328 1 68.88 303 LEU B N 1
ATOM 5857 C CA . LEU B 1 303 ? -9.492 36.188 -5.105 1 68.88 303 LEU B CA 1
ATOM 5858 C C . LEU B 1 303 ? -10.016 36.656 -6.461 1 68.88 303 LEU B C 1
ATOM 5860 O O . LEU B 1 303 ? -9.234 36.938 -7.371 1 68.88 303 LEU B O 1
ATOM 5864 N N . THR B 1 304 ? -11.43 36.812 -6.5 1 77.25 304 THR B N 1
ATOM 5865 C CA . THR B 1 304 ? -11.961 37.094 -7.832 1 77.25 304 THR B CA 1
ATOM 5866 C C . THR B 1 304 ? -12.641 38.469 -7.871 1 77.25 304 THR B C 1
ATOM 5868 O O . THR B 1 304 ? -13.164 38.875 -8.906 1 77.25 304 THR B O 1
ATOM 5871 N N . THR B 1 305 ? -12.578 39.25 -6.891 1 82.12 305 THR B N 1
ATOM 5872 C CA . THR B 1 305 ? -13.227 40.562 -6.848 1 82.12 305 THR B CA 1
ATOM 5873 C C . THR B 1 305 ? -12.375 41.594 -7.574 1 82.12 305 THR B C 1
ATOM 5875 O O . THR B 1 305 ? -11.164 41.656 -7.375 1 82.12 305 THR B O 1
ATOM 5878 N N . PRO B 1 306 ? -13.031 42.375 -8.484 1 92.19 306 PRO B N 1
ATOM 5879 C CA . PRO B 1 306 ? -12.289 43.469 -9.117 1 92.19 306 PRO B CA 1
ATOM 5880 C C . PRO B 1 306 ? -11.891 44.562 -8.133 1 92.19 306 PRO B C 1
ATOM 5882 O O . PRO B 1 306 ? -12.719 45 -7.32 1 92.19 306 PRO B O 1
ATOM 5885 N N . VAL B 1 307 ? -10.711 44.875 -8.117 1 92.31 307 VAL B N 1
ATOM 5886 C CA . VAL B 1 307 ? -10.18 45.906 -7.219 1 92.31 307 VAL B CA 1
ATOM 5887 C C . VAL B 1 307 ? -9.586 47.062 -8.031 1 92.31 307 VAL B C 1
ATOM 5889 O O . VAL B 1 307 ? -8.734 46.844 -8.898 1 92.31 307 VAL B O 1
ATOM 5892 N N . ASP B 1 308 ? -10.102 48.312 -7.773 1 95.06 308 ASP B N 1
ATOM 5893 C CA . ASP B 1 308 ? -9.508 49.531 -8.32 1 95.06 308 ASP B CA 1
ATOM 5894 C C . ASP B 1 308 ? -8.195 49.844 -7.605 1 95.06 308 ASP B C 1
ATOM 5896 O O . ASP B 1 308 ? -8.203 50.344 -6.469 1 95.06 308 ASP B O 1
ATOM 5900 N N . VAL B 1 309 ? -7.102 49.719 -8.375 1 96.06 309 VAL B N 1
ATOM 5901 C CA . VAL B 1 309 ? -5.785 49.812 -7.762 1 96.06 309 VAL B CA 1
ATOM 5902 C C . VAL B 1 309 ? -5.543 51.25 -7.305 1 96.06 309 VAL B C 1
ATOM 5904 O O . VAL B 1 309 ? -5.023 51.469 -6.207 1 96.06 309 VAL B O 1
ATOM 5907 N N . ARG B 1 310 ? -5.934 52.219 -8.102 1 95.56 310 ARG B N 1
ATOM 5908 C CA . ARG B 1 310 ? -5.75 53.625 -7.754 1 95.56 310 ARG B CA 1
ATOM 5909 C C . ARG B 1 310 ? -6.48 53.969 -6.461 1 95.56 310 ARG B C 1
ATOM 5911 O O . ARG B 1 310 ? -5.891 54.531 -5.543 1 95.56 310 ARG B O 1
ATOM 5918 N N . ALA B 1 311 ? -7.707 53.562 -6.434 1 94 311 ALA B N 1
ATOM 5919 C CA . ALA B 1 311 ? -8.523 53.875 -5.258 1 94 311 ALA B CA 1
ATOM 5920 C C . ALA B 1 311 ? -7.961 53.219 -4.012 1 94 311 ALA B C 1
ATOM 5922 O O . ALA B 1 311 ? -7.949 53.781 -2.928 1 94 311 ALA B O 1
ATOM 5923 N N . SER B 1 312 ? -7.559 52.031 -4.215 1 93.88 312 SER B N 1
ATOM 5924 C CA . SER B 1 312 ? -7.004 51.281 -3.107 1 93.88 312 SER B CA 1
ATOM 5925 C C . SER B 1 312 ? -5.746 51.938 -2.553 1 93.88 312 SER B C 1
ATOM 5927 O O . SER B 1 312 ? -5.598 52.062 -1.337 1 93.88 312 SER B O 1
ATOM 5929 N N . ILE B 1 313 ? -4.852 52.375 -3.385 1 95.44 313 ILE B N 1
ATOM 5930 C CA . ILE B 1 313 ? -3.584 52.969 -2.984 1 95.44 313 ILE B CA 1
ATOM 5931 C C . ILE B 1 313 ? -3.84 54.312 -2.332 1 95.44 313 ILE B C 1
ATOM 5933 O O . ILE B 1 313 ? -3.248 54.656 -1.298 1 95.44 313 ILE B O 1
ATOM 5937 N N . GLU B 1 314 ? -4.719 55.062 -2.926 1 93.25 314 GLU B N 1
ATOM 5938 C CA . GLU B 1 314 ? -5.043 56.406 -2.387 1 93.25 314 GLU B CA 1
ATOM 5939 C C . GLU B 1 314 ? -5.621 56.281 -0.979 1 93.25 314 GLU B C 1
ATOM 5941 O O . GLU B 1 314 ? -5.309 57.094 -0.109 1 93.25 314 GLU B O 1
ATOM 5946 N N . ASP B 1 315 ? -6.445 55.312 -0.846 1 88.69 315 ASP B N 1
ATOM 5947 C CA . ASP B 1 315 ? -7.02 55.094 0.476 1 88.69 315 ASP B CA 1
ATOM 5948 C C . ASP B 1 315 ? -5.93 54.75 1.497 1 88.69 315 ASP B C 1
ATOM 5950 O O . ASP B 1 315 ? -5.965 55.25 2.629 1 88.69 315 ASP B O 1
ATOM 5954 N N . VAL B 1 316 ? -4.988 53.969 1.076 1 89.69 316 VAL B N 1
ATOM 5955 C CA . VAL B 1 316 ? -3.898 53.562 1.959 1 89.69 316 VAL B CA 1
ATOM 5956 C C . VAL B 1 316 ? -3.035 54.781 2.293 1 89.69 316 VAL B C 1
ATOM 5958 O O . VAL B 1 316 ? -2.627 54.969 3.441 1 89.69 316 VAL B O 1
ATOM 5961 N N . ILE B 1 317 ? -2.764 55.656 1.342 1 91.25 317 ILE B N 1
ATOM 5962 C CA . ILE B 1 317 ? -1.978 56.875 1.563 1 91.25 317 ILE B CA 1
ATOM 5963 C C . ILE B 1 317 ? -2.68 57.75 2.584 1 91.25 317 ILE B C 1
ATOM 5965 O O . ILE B 1 317 ? -2.047 58.281 3.51 1 91.25 317 ILE B O 1
ATOM 5969 N N . ARG B 1 318 ? -3.98 57.844 2.422 1 81.62 318 ARG B N 1
ATOM 5970 C CA . ARG B 1 318 ? -4.762 58.688 3.326 1 81.62 318 ARG B CA 1
ATOM 5971 C C . ARG B 1 318 ? -4.68 58.156 4.758 1 81.62 318 ARG B C 1
ATOM 5973 O O . ARG B 1 318 ? -4.609 58.938 5.703 1 81.62 318 ARG B O 1
ATOM 5980 N N . ARG B 1 319 ? -4.652 56.938 4.852 1 76.38 319 ARG B N 1
ATOM 5981 C CA . ARG B 1 319 ? -4.625 56.344 6.176 1 76.38 319 ARG B CA 1
ATOM 5982 C C . ARG B 1 319 ? -3.27 56.531 6.844 1 76.38 319 ARG B C 1
ATOM 5984 O O . ARG B 1 319 ? -3.154 56.438 8.07 1 76.38 319 ARG B O 1
ATOM 5991 N N . HIS B 1 320 ? -2.268 56.781 6.074 1 80.5 320 HIS B N 1
ATOM 5992 C CA . HIS B 1 320 ? -0.923 56.938 6.621 1 80.5 320 HIS B CA 1
ATOM 5993 C C . HIS B 1 320 ? -0.454 58.375 6.566 1 80.5 320 HIS B C 1
ATOM 5995 O O . HIS B 1 320 ? 0.749 58.656 6.617 1 80.5 320 HIS B O 1
ATOM 6001 N N . THR B 1 321 ? -1.405 59.281 6.414 1 79.69 321 THR B N 1
ATOM 6002 C CA . THR B 1 321 ? -1.093 60.688 6.277 1 79.69 321 THR B CA 1
ATOM 6003 C C . THR B 1 321 ? -0.371 61.219 7.52 1 79.69 321 THR B C 1
ATOM 6005 O O . THR B 1 321 ? 0.562 62 7.414 1 79.69 321 THR B O 1
ATOM 6008 N N . PHE B 1 322 ? -0.778 60.75 8.617 1 69.88 322 PHE B N 1
ATOM 6009 C CA . PHE B 1 322 ? -0.178 61.219 9.859 1 69.88 322 PHE B CA 1
ATOM 6010 C C . PHE B 1 322 ? 1.304 60.844 9.914 1 69.88 322 PHE B C 1
ATOM 6012 O O . PHE B 1 322 ? 2.137 61.688 10.242 1 69.88 322 PHE B O 1
ATOM 6019 N N . GLN B 1 323 ? 1.644 59.688 9.633 1 77.69 323 GLN B N 1
ATOM 6020 C CA . GLN B 1 323 ? 3.029 59.219 9.641 1 77.69 323 GLN B CA 1
ATOM 6021 C C . GLN B 1 323 ? 3.855 59.969 8.586 1 77.69 323 GLN B C 1
ATOM 6023 O O . GLN B 1 323 ? 5.023 60.281 8.82 1 77.69 323 GLN B O 1
ATOM 6028 N N . LEU B 1 324 ? 3.279 60.219 7.453 1 86.75 324 LEU B N 1
ATOM 6029 C CA . LEU B 1 324 ? 3.938 60.938 6.371 1 86.75 324 LEU B CA 1
ATOM 6030 C C . LEU B 1 324 ? 4.23 62.406 6.785 1 86.75 324 LEU B C 1
ATOM 6032 O O . LEU B 1 324 ? 5.344 62.875 6.578 1 86.75 324 LEU B O 1
ATOM 6036 N N . ASP B 1 325 ? 3.271 62.938 7.508 1 81 325 ASP B N 1
ATOM 6037 C CA . ASP B 1 325 ? 3.402 64.312 7.941 1 81 325 ASP B CA 1
ATOM 6038 C C . ASP B 1 325 ? 4.438 64.438 9.055 1 81 325 ASP B C 1
ATOM 6040 O O . ASP B 1 325 ? 5.199 65.438 9.094 1 81 325 ASP B O 1
ATOM 6044 N N . GLU B 1 326 ? 4.406 63.5 9.844 1 77.69 326 GLU B N 1
ATOM 6045 C CA . GLU B 1 326 ? 5.336 63.5 10.977 1 77.69 326 GLU B CA 1
ATOM 6046 C C . GLU B 1 326 ? 6.781 63.531 10.492 1 77.69 326 GLU B C 1
ATOM 6048 O O . GLU B 1 326 ? 7.629 64.188 11.102 1 77.69 326 GLU B O 1
ATOM 6053 N N . LYS B 1 327 ? 7.016 62.906 9.469 1 85.31 327 LYS B N 1
ATOM 6054 C CA . LYS B 1 327 ? 8.375 62.812 8.945 1 85.31 327 LYS B CA 1
ATOM 6055 C C . LYS B 1 327 ? 8.578 63.812 7.797 1 85.31 327 LYS B C 1
ATOM 6057 O O . LYS B 1 327 ? 9.664 63.875 7.223 1 85.31 327 LYS B O 1
ATOM 6062 N N . GLY B 1 328 ? 7.492 64.5 7.523 1 90.81 328 GLY B N 1
ATOM 6063 C CA . GLY B 1 328 ? 7.566 65.438 6.434 1 90.81 328 GLY B CA 1
ATOM 6064 C C . GLY B 1 328 ? 7.836 64.812 5.09 1 90.81 328 GLY B C 1
ATOM 6065 O O . GLY B 1 328 ? 8.555 65.375 4.258 1 90.81 328 GLY B O 1
ATOM 6066 N N . ILE B 1 329 ? 7.375 63.688 4.926 1 93.06 329 ILE B N 1
ATOM 6067 C CA . ILE B 1 329 ? 7.633 62.938 3.701 1 93.06 329 ILE B CA 1
ATOM 6068 C C . ILE B 1 329 ? 6.562 63.25 2.66 1 93.06 329 ILE B C 1
ATOM 6070 O O . ILE B 1 329 ? 5.371 63.281 2.969 1 93.06 329 ILE B O 1
ATOM 6074 N N . ALA B 1 330 ? 6.988 63.594 1.427 1 94.94 330 ALA B N 1
ATOM 6075 C CA . ALA B 1 330 ? 6.066 63.812 0.312 1 94.94 330 ALA B CA 1
ATOM 6076 C C . ALA B 1 330 ? 5.852 62.531 -0.478 1 94.94 330 ALA B C 1
ATOM 6078 O O . ALA B 1 330 ? 6.777 61.719 -0.641 1 94.94 330 ALA B O 1
ATOM 6079 N N . VAL B 1 331 ? 4.609 62.312 -0.947 1 95.69 331 VAL B N 1
ATOM 6080 C CA . VAL B 1 331 ? 4.289 61.156 -1.762 1 95.69 331 VAL B CA 1
ATOM 6081 C C . VAL B 1 331 ? 3.887 61.594 -3.166 1 95.69 331 VAL B C 1
ATOM 6083 O O . VAL B 1 331 ? 2.943 62.375 -3.332 1 95.69 331 VAL B O 1
ATOM 6086 N N . ALA B 1 332 ? 4.645 61.188 -4.18 1 96.5 332 ALA B N 1
ATOM 6087 C CA . ALA B 1 332 ? 4.309 61.406 -5.582 1 96.5 332 ALA B CA 1
ATOM 6088 C C . ALA B 1 332 ? 3.648 60.188 -6.191 1 96.5 332 ALA B C 1
ATOM 6090 O O . ALA B 1 332 ? 4.176 59.062 -6.086 1 96.5 332 ALA B O 1
ATOM 6091 N N . THR B 1 333 ? 2.479 60.312 -6.773 1 96.56 333 THR B N 1
ATOM 6092 C CA . THR B 1 333 ? 1.762 59.156 -7.309 1 96.56 333 THR B CA 1
ATOM 6093 C C . THR B 1 333 ? 1.562 59.312 -8.82 1 96.56 333 THR B C 1
ATOM 6095 O O . THR B 1 333 ? 1.338 60.406 -9.32 1 96.56 333 THR B O 1
ATOM 6098 N N . GLU B 1 334 ? 1.866 58.344 -9.562 1 96.44 334 GLU B N 1
ATOM 6099 C CA . GLU B 1 334 ? 1.49 58.125 -10.961 1 96.44 334 GLU B CA 1
ATOM 6100 C C . GLU B 1 334 ? 0.678 56.844 -11.125 1 96.44 334 GLU B C 1
ATOM 6102 O O . GLU B 1 334 ? 1.233 55.781 -11.422 1 96.44 334 GLU B O 1
ATOM 6107 N N . LEU B 1 335 ? -0.648 57 -10.992 1 95.88 335 LEU B N 1
ATOM 6108 C CA . LEU B 1 335 ? -1.52 55.812 -10.938 1 95.88 335 LEU B CA 1
ATOM 6109 C C . LEU B 1 335 ? -2.445 55.781 -12.148 1 95.88 335 LEU B C 1
ATOM 6111 O O . LEU B 1 335 ? -3.195 56.719 -12.398 1 95.88 335 LEU B O 1
ATOM 6115 N N . ASP B 1 336 ? -2.332 54.719 -12.852 1 93.06 336 ASP B N 1
ATOM 6116 C CA . ASP B 1 336 ? -3.271 54.5 -13.945 1 93.06 336 ASP B CA 1
ATOM 6117 C C . ASP B 1 336 ? -4.695 54.312 -13.422 1 93.06 336 ASP B C 1
ATOM 6119 O O . ASP B 1 336 ? -4.98 53.375 -12.695 1 93.06 336 ASP B O 1
ATOM 6123 N N . SER B 1 337 ? -5.633 55.188 -13.82 1 89.88 337 SER B N 1
ATOM 6124 C CA . SER B 1 337 ? -7 55.219 -13.312 1 89.88 337 SER B CA 1
ATOM 6125 C C . SER B 1 337 ? -7.801 54.031 -13.836 1 89.88 337 SER B C 1
ATOM 6127 O O . SER B 1 337 ? -8.844 53.688 -13.281 1 89.88 337 SER B O 1
ATOM 6129 N N . THR B 1 338 ? -7.207 53.375 -14.781 1 90.62 338 THR B N 1
ATOM 6130 C CA . THR B 1 338 ? -7.961 52.281 -15.391 1 90.62 338 THR B CA 1
ATOM 6131 C C . THR B 1 338 ? -7.449 50.938 -14.914 1 90.62 338 THR B C 1
ATOM 6133 O O . THR B 1 338 ? -7.938 49.875 -15.352 1 90.62 338 THR B O 1
ATOM 6136 N N . LEU B 1 339 ? -6.52 50.938 -14.047 1 94.56 339 LEU B N 1
ATOM 6137 C CA . LEU B 1 339 ? -5.914 49.688 -13.633 1 94.56 339 LEU B CA 1
ATOM 6138 C C . LEU B 1 339 ? -6.809 48.938 -12.641 1 94.56 339 LEU B C 1
ATOM 6140 O O . LEU B 1 339 ? -6.977 49.375 -11.5 1 94.56 339 LEU B O 1
ATOM 6144 N N . ILE B 1 340 ? -7.465 47.812 -13.141 1 94.44 340 ILE B N 1
ATOM 6145 C CA . ILE B 1 340 ? -8.305 46.938 -12.312 1 94.44 340 ILE B CA 1
ATOM 6146 C C . ILE B 1 340 ? -7.68 45.562 -12.211 1 94.44 340 ILE B C 1
ATOM 6148 O O . ILE B 1 340 ? -7.27 44.969 -13.227 1 94.44 340 ILE B O 1
ATOM 6152 N N . VAL B 1 341 ? -7.492 45.094 -11.031 1 94.25 341 VAL B N 1
ATOM 6153 C CA . VAL B 1 341 ? -6.965 43.75 -10.82 1 94.25 341 VAL B CA 1
ATOM 6154 C C . VAL B 1 341 ? -7.992 42.906 -10.094 1 94.25 341 VAL B C 1
ATOM 6156 O O . VAL B 1 341 ? -8.906 43.438 -9.445 1 94.25 341 VAL B O 1
ATOM 6159 N N . THR B 1 342 ? -7.938 41.656 -10.258 1 91.44 342 THR B N 1
ATOM 6160 C CA . THR B 1 342 ? -8.82 40.75 -9.547 1 91.44 342 THR B CA 1
ATOM 6161 C C . THR B 1 342 ? -8.156 40.25 -8.266 1 91.44 342 THR B C 1
ATOM 6163 O O . THR B 1 342 ? -6.992 39.844 -8.273 1 91.44 342 THR B O 1
ATOM 6166 N N . GLY B 1 343 ? -8.758 40.406 -7.164 1 86.56 343 GLY B N 1
ATOM 6167 C CA . GLY B 1 343 ? -8.227 39.938 -5.895 1 86.56 343 GLY B CA 1
ATOM 6168 C C . GLY B 1 343 ? -9.047 40.375 -4.699 1 86.56 343 GLY B C 1
ATOM 6169 O O . GLY B 1 343 ? -10.164 40.875 -4.863 1 86.56 343 GLY B O 1
ATOM 6170 N N . ASP B 1 344 ? -8.656 40.125 -3.553 1 79.56 344 ASP B N 1
ATOM 6171 C CA . ASP B 1 344 ? -9.289 40.562 -2.316 1 79.56 344 ASP B CA 1
ATOM 6172 C C . ASP B 1 344 ? -8.859 42 -1.97 1 79.56 344 ASP B C 1
ATOM 6174 O O . ASP B 1 344 ? -7.676 42.281 -1.778 1 79.56 344 ASP B O 1
ATOM 6178 N N . PRO B 1 345 ? -9.82 42.938 -1.872 1 81.94 345 PRO B N 1
ATOM 6179 C CA . PRO B 1 345 ? -9.477 44.344 -1.663 1 81.94 345 PRO B CA 1
ATOM 6180 C C . PRO B 1 345 ? -8.75 44.594 -0.341 1 81.94 345 PRO B C 1
ATOM 6182 O O . PRO B 1 345 ? -7.832 45.406 -0.278 1 81.94 345 PRO B O 1
ATOM 6185 N N . LEU B 1 346 ? -9.141 43.844 0.583 1 75.75 346 LEU B N 1
ATOM 6186 C CA . LEU B 1 346 ? -8.547 44.062 1.897 1 75.75 346 LEU B CA 1
ATOM 6187 C C . LEU B 1 346 ? -7.113 43.562 1.932 1 75.75 346 LEU B C 1
ATOM 6189 O O . LEU B 1 346 ? -6.23 44.188 2.516 1 75.75 346 LEU B O 1
ATOM 6193 N N . LEU B 1 347 ? -6.918 42.438 1.248 1 79.12 347 LEU B N 1
ATOM 6194 C CA . LEU B 1 347 ? -5.582 41.875 1.227 1 79.12 347 LEU B CA 1
ATOM 6195 C C . LEU B 1 347 ? -4.629 42.719 0.394 1 79.12 347 LEU B C 1
ATOM 6197 O O . LEU B 1 347 ? -3.488 42.969 0.793 1 79.12 347 LEU B O 1
ATOM 6201 N N . LEU B 1 348 ? -5.133 43.219 -0.637 1 87.69 348 LEU B N 1
ATOM 6202 C CA . LEU B 1 348 ? -4.293 44.031 -1.494 1 87.69 348 LEU B CA 1
ATOM 6203 C C . LEU B 1 348 ? -3.963 45.375 -0.812 1 87.69 348 LEU B C 1
ATOM 6205 O O . LEU B 1 348 ? -2.83 45.844 -0.895 1 87.69 348 LEU B O 1
ATOM 6209 N N . ALA B 1 349 ? -4.961 45.906 -0.086 1 85.31 349 ALA B N 1
ATOM 6210 C CA . ALA B 1 349 ? -4.707 47.125 0.676 1 85.31 349 ALA B CA 1
ATOM 6211 C C . ALA B 1 349 ? -3.604 46.906 1.708 1 85.31 349 ALA B C 1
ATOM 6213 O O . ALA B 1 349 ? -2.801 47.812 1.966 1 85.31 349 ALA B O 1
ATOM 6214 N N . GLN B 1 350 ? -3.6 45.719 2.178 1 82.12 350 GLN B N 1
ATOM 6215 C CA . GLN B 1 350 ? -2.572 45.375 3.156 1 82.12 350 GLN B CA 1
ATOM 6216 C C . GLN B 1 350 ? -1.189 45.344 2.512 1 82.12 350 GLN B C 1
ATOM 6218 O O . GLN B 1 350 ? -0.198 45.719 3.137 1 82.12 350 GLN B O 1
ATOM 6223 N N . VAL B 1 351 ? -1.137 44.906 1.297 1 88.62 351 VAL B N 1
ATOM 6224 C CA . VAL B 1 351 ? 0.129 44.875 0.571 1 88.62 351 VAL B CA 1
ATOM 6225 C C . VAL B 1 351 ? 0.654 46.312 0.42 1 88.62 351 VAL B C 1
ATOM 6227 O O . VAL B 1 351 ? 1.807 46.594 0.757 1 88.62 351 VAL B O 1
ATOM 6230 N N . TRP B 1 352 ? -0.245 47.25 0.009 1 92.44 352 TRP B N 1
ATOM 6231 C CA . TRP B 1 352 ? 0.153 48.625 -0.182 1 92.44 352 TRP B CA 1
ATOM 6232 C C . TRP B 1 352 ? 0.594 49.25 1.137 1 92.44 352 TRP B C 1
ATOM 6234 O O . TRP B 1 352 ? 1.594 49.969 1.185 1 92.44 352 TRP B O 1
ATOM 6244 N N . SER B 1 353 ? -0.173 48.938 2.121 1 86.44 353 SER B N 1
ATOM 6245 C CA . SER B 1 353 ? 0.111 49.5 3.432 1 86.44 353 SER B CA 1
ATOM 6246 C C . SER B 1 353 ? 1.478 49.062 3.945 1 86.44 353 SER B C 1
ATOM 6248 O O . SER B 1 353 ? 2.248 49.875 4.457 1 86.44 353 SER B O 1
ATOM 6250 N N . ASN B 1 354 ? 1.765 47.844 3.758 1 83.88 354 ASN B N 1
ATOM 6251 C CA . ASN B 1 354 ? 3.031 47.312 4.238 1 83.88 354 ASN B CA 1
ATOM 6252 C C . ASN B 1 354 ? 4.219 47.906 3.49 1 83.88 354 ASN B C 1
ATOM 6254 O O . ASN B 1 354 ? 5.227 48.25 4.102 1 83.88 354 ASN B O 1
ATOM 6258 N N . LEU B 1 355 ? 4.074 48 2.225 1 93.25 355 LEU B N 1
ATOM 6259 C CA . LEU B 1 355 ? 5.16 48.531 1.409 1 93.25 355 LEU B CA 1
ATOM 6260 C C . LEU B 1 355 ? 5.34 50.031 1.648 1 93.25 355 LEU B C 1
ATOM 6262 O O . LEU B 1 355 ? 6.473 50.5 1.704 1 93.25 355 LEU B O 1
ATOM 6266 N N . LEU B 1 356 ? 4.215 50.688 1.795 1 92.31 356 LEU B N 1
ATOM 6267 C CA . LEU B 1 356 ? 4.293 52.125 2.084 1 92.31 356 LEU B CA 1
ATOM 6268 C C . LEU B 1 356 ? 4.945 52.375 3.439 1 92.31 356 LEU B C 1
ATOM 6270 O O . LEU B 1 356 ? 5.797 53.25 3.572 1 92.31 356 LEU B O 1
ATOM 6274 N N . MET B 1 357 ? 4.512 51.594 4.41 1 83.81 357 MET B N 1
ATOM 6275 C CA . MET B 1 357 ? 5.082 51.75 5.746 1 83.81 357 MET B CA 1
ATOM 6276 C C . MET B 1 357 ? 6.582 51.469 5.727 1 83.81 357 MET B C 1
ATOM 6278 O O . MET B 1 357 ? 7.348 52.156 6.418 1 83.81 357 MET B O 1
ATOM 6282 N N . ASN B 1 358 ? 6.973 50.5 4.984 1 86.81 358 ASN B N 1
ATOM 6283 C CA . ASN B 1 358 ? 8.398 50.219 4.836 1 86.81 358 ASN B CA 1
ATOM 6284 C C . ASN B 1 358 ? 9.141 51.406 4.23 1 86.81 358 ASN B C 1
ATOM 6286 O O . ASN B 1 358 ? 10.234 51.75 4.684 1 86.81 358 ASN B O 1
ATOM 6290 N N . ALA B 1 359 ? 8.57 51.969 3.211 1 91.94 359 ALA B N 1
ATOM 6291 C CA . ALA B 1 359 ? 9.164 53.125 2.553 1 91.94 359 ALA B CA 1
ATOM 6292 C C . ALA B 1 359 ? 9.281 54.312 3.518 1 91.94 359 ALA B C 1
ATOM 6294 O O . ALA B 1 359 ? 10.289 55 3.525 1 91.94 359 ALA B O 1
ATOM 6295 N N . ILE B 1 360 ? 8.242 54.469 4.336 1 87.88 360 ILE B N 1
ATOM 6296 C CA . ILE B 1 360 ? 8.234 55.562 5.305 1 87.88 360 ILE B CA 1
ATOM 6297 C C . ILE B 1 360 ? 9.359 55.375 6.32 1 87.88 360 ILE B C 1
ATOM 6299 O O . ILE B 1 360 ? 10.109 56.281 6.625 1 87.88 360 ILE B O 1
ATOM 6303 N N . HIS B 1 361 ? 9.484 54.125 6.777 1 83.44 361 HIS B N 1
ATOM 6304 C CA . HIS B 1 361 ? 10.484 53.812 7.789 1 83.44 361 HIS B CA 1
ATOM 6305 C C . HIS B 1 361 ? 11.898 53.938 7.227 1 83.44 361 HIS B C 1
ATOM 6307 O O . HIS B 1 361 ? 12.812 54.375 7.938 1 83.44 361 HIS B O 1
ATOM 6313 N N . ALA B 1 362 ? 12.078 53.625 6.055 1 87.5 362 ALA B N 1
ATOM 6314 C CA . ALA B 1 362 ? 13.406 53.625 5.438 1 87.5 362 ALA B CA 1
ATOM 6315 C C . ALA B 1 362 ? 13.797 55.031 4.977 1 87.5 362 ALA B C 1
ATOM 6317 O O . ALA B 1 362 ? 14.984 55.312 4.797 1 87.5 362 ALA B O 1
ATOM 6318 N N . SER B 1 363 ? 12.82 55.906 4.816 1 89 363 SER B N 1
ATOM 6319 C CA . SER B 1 363 ? 13.055 57.25 4.262 1 89 363 SER B CA 1
ATOM 6320 C C . SER B 1 363 ? 13.594 58.188 5.324 1 89 363 SER B C 1
ATOM 6322 O O . SER B 1 363 ? 13.281 58.062 6.508 1 89 363 SER B O 1
ATOM 6324 N N . ALA B 1 364 ? 14.445 59.156 4.949 1 87 364 ALA B N 1
ATOM 6325 C CA . ALA B 1 364 ? 14.867 60.25 5.812 1 87 364 ALA B CA 1
ATOM 6326 C C . ALA B 1 364 ? 13.758 61.281 5.957 1 87 364 ALA B C 1
ATOM 6328 O O . ALA B 1 364 ? 12.82 61.312 5.156 1 87 364 ALA B O 1
ATOM 6329 N N . ASP B 1 365 ? 13.883 62 7.02 1 88.12 365 ASP B N 1
ATOM 6330 C CA . ASP B 1 365 ? 12.922 63.094 7.199 1 88.12 365 ASP B CA 1
ATOM 6331 C C . 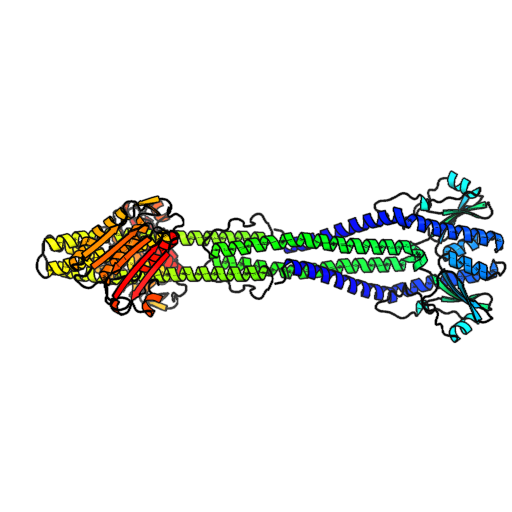ASP B 1 365 ? 12.922 64 5.996 1 88.12 365 ASP B C 1
ATOM 6333 O O . ASP B 1 365 ? 13.984 64.375 5.473 1 88.12 365 ASP B O 1
ATOM 6337 N N . GLY B 1 366 ? 11.789 64.375 5.559 1 88.88 366 GLY B N 1
ATOM 6338 C CA . GLY B 1 366 ? 11.664 65.25 4.406 1 88.88 366 GLY B CA 1
ATOM 6339 C C . GLY B 1 366 ? 11.891 64.5 3.086 1 88.88 366 GLY B C 1
ATOM 6340 O O . GLY B 1 366 ? 12.109 65.188 2.055 1 88.88 366 GLY B O 1
ATOM 6341 N N . GLY B 1 367 ? 11.891 63.312 3.109 1 91.62 367 GLY B N 1
ATOM 6342 C CA . GLY B 1 367 ? 12.164 62.531 1.909 1 91.62 367 GLY B CA 1
ATOM 6343 C C . GLY B 1 367 ? 10.984 62.469 0.964 1 91.62 367 GLY B C 1
ATOM 6344 O O . GLY B 1 367 ? 10.008 63.188 1.118 1 91.62 367 GLY B O 1
ATOM 6345 N N . LEU B 1 368 ? 11.203 61.656 -0.17 1 94.56 368 LEU B N 1
ATOM 6346 C CA . LEU B 1 368 ? 10.188 61.469 -1.206 1 94.56 368 LEU B CA 1
ATOM 6347 C C . LEU B 1 368 ? 9.914 60 -1.452 1 94.56 368 LEU B C 1
ATOM 6349 O O . LEU B 1 368 ? 10.844 59.188 -1.52 1 94.56 368 LEU B O 1
ATOM 6353 N N . ILE B 1 369 ? 8.656 59.656 -1.478 1 96.62 369 ILE B N 1
ATOM 6354 C CA . ILE B 1 369 ? 8.219 58.344 -1.876 1 96.62 369 ILE B CA 1
ATOM 6355 C C . ILE B 1 369 ? 7.43 58.406 -3.178 1 96.62 369 ILE B C 1
ATOM 6357 O O . ILE B 1 369 ? 6.531 59.25 -3.314 1 96.62 369 ILE B O 1
ATOM 6361 N N . THR B 1 370 ? 7.828 57.594 -4.145 1 97.38 370 THR B N 1
ATOM 6362 C CA . THR B 1 370 ? 7.137 57.562 -5.43 1 97.38 370 THR B CA 1
ATOM 6363 C C . THR B 1 370 ? 6.34 56.281 -5.586 1 97.38 370 THR B C 1
ATOM 6365 O O . THR B 1 370 ? 6.863 55.188 -5.352 1 97.38 370 THR B O 1
ATOM 6368 N N . ILE B 1 371 ? 5.043 56.344 -5.934 1 97.69 371 ILE B N 1
ATOM 6369 C CA . ILE B 1 371 ? 4.184 55.188 -6.191 1 97.69 371 ILE B CA 1
ATOM 6370 C C . ILE B 1 371 ? 3.664 55.25 -7.625 1 97.69 371 ILE B C 1
ATOM 6372 O O . ILE B 1 371 ? 3.066 56.25 -8.039 1 97.69 371 ILE B O 1
ATOM 6376 N N . LYS B 1 372 ? 3.938 54.219 -8.359 1 97.56 372 LYS B N 1
ATOM 6377 C CA . LYS B 1 372 ? 3.455 54.094 -9.734 1 97.56 372 LYS B CA 1
ATOM 6378 C C . LYS B 1 372 ? 2.615 52.844 -9.922 1 97.56 372 LYS B C 1
ATOM 6380 O O . LYS B 1 372 ? 2.92 51.781 -9.352 1 97.56 372 LYS B O 1
ATOM 6385 N N . ALA B 1 373 ? 1.56 52.906 -10.617 1 97.25 373 ALA B N 1
ATOM 6386 C CA . ALA B 1 373 ? 0.714 51.781 -11 1 97.25 373 ALA B CA 1
ATOM 6387 C C . ALA B 1 373 ? 0.36 51.844 -12.484 1 97.25 373 ALA B C 1
ATOM 6389 O O . ALA B 1 373 ? -0.129 52.875 -12.969 1 97.25 373 ALA B O 1
ATOM 6390 N N . TYR B 1 374 ? 0.716 50.781 -13.156 1 94.94 374 TYR B N 1
ATOM 6391 C CA . TYR B 1 374 ? 0.476 50.781 -14.594 1 94.94 374 TYR B CA 1
ATOM 6392 C C . TYR B 1 374 ? 0.235 49.344 -15.102 1 94.94 374 TYR B C 1
ATOM 6394 O O . TYR B 1 374 ? 0.57 48.375 -14.422 1 94.94 374 TYR B O 1
ATOM 6402 N N . GLN B 1 375 ? -0.448 49.094 -16.141 1 91.94 375 GLN B N 1
ATOM 6403 C CA . GLN B 1 375 ? -0.802 47.781 -16.688 1 91.94 375 GLN B CA 1
ATOM 6404 C C . GLN B 1 375 ? 0.415 47.094 -17.297 1 91.94 375 GLN B C 1
ATOM 6406 O O . GLN B 1 375 ? 0.602 45.906 -17.141 1 91.94 375 GLN B O 1
ATOM 6411 N N . GLY B 1 376 ? 1.38 47.469 -17.688 1 84.12 376 GLY B N 1
ATOM 6412 C CA . GLY B 1 376 ? 2.479 46.844 -18.375 1 84.12 376 GLY B CA 1
ATOM 6413 C C . GLY B 1 376 ? 2.098 45.5 -19 1 84.12 376 GLY B C 1
ATOM 6414 O O . GLY B 1 376 ? 1.027 45.375 -19.594 1 84.12 376 GLY B O 1
ATOM 6415 N N . GLU B 1 377 ? 2.998 44.5 -19.125 1 88.25 377 GLU B N 1
ATOM 6416 C CA . GLU B 1 377 ? 2.643 43.125 -19.516 1 88.25 377 GLU B CA 1
ATOM 6417 C C . GLU B 1 377 ? 1.659 42.531 -18.531 1 88.25 377 GLU B C 1
ATOM 6419 O O . GLU B 1 377 ? 0.75 41.781 -18.922 1 88.25 377 GLU B O 1
ATOM 6424 N N . ARG B 1 378 ? 1.825 42.844 -17.25 1 90.44 378 ARG B N 1
ATOM 6425 C CA . ARG B 1 378 ? 0.933 42.531 -16.125 1 90.44 378 ARG B CA 1
ATOM 6426 C C . ARG B 1 378 ? 0.705 43.781 -15.266 1 90.44 378 ARG B C 1
ATOM 6428 O O . ARG B 1 378 ? 1.549 44.688 -15.219 1 90.44 378 ARG B O 1
ATOM 6435 N N . PRO B 1 379 ? -0.456 43.812 -14.75 1 95 379 PRO B N 1
ATOM 6436 C CA . PRO B 1 379 ? -0.639 44.906 -13.82 1 95 379 PRO B CA 1
ATOM 6437 C C . PRO B 1 379 ? 0.5 45.031 -12.812 1 95 379 PRO B C 1
ATOM 6439 O O . PRO B 1 379 ? 0.835 44.062 -12.133 1 95 379 PRO B O 1
ATOM 6442 N N . THR B 1 380 ? 1.148 46.188 -12.781 1 96.56 380 THR B N 1
ATOM 6443 C CA . THR B 1 380 ? 2.338 46.375 -11.961 1 96.56 380 THR B CA 1
ATOM 6444 C C . THR B 1 380 ? 2.201 47.625 -11.086 1 96.56 380 THR B C 1
ATOM 6446 O O . THR B 1 380 ? 1.719 48.656 -11.547 1 96.56 380 THR B O 1
ATOM 6449 N N . VAL B 1 381 ? 2.525 47.5 -9.797 1 97.12 381 VAL B N 1
ATOM 6450 C CA . VAL B 1 381 ? 2.609 48.625 -8.867 1 97.12 381 VAL B CA 1
ATOM 6451 C C . VAL B 1 381 ? 4.023 48.719 -8.305 1 97.12 381 VAL B C 1
ATOM 6453 O O . VAL B 1 381 ? 4.594 47.719 -7.859 1 97.12 381 VAL B O 1
ATOM 6456 N N . LEU B 1 382 ? 4.637 49.844 -8.375 1 97.06 382 LEU B N 1
ATOM 6457 C CA . LEU B 1 382 ? 5.957 50 -7.777 1 97.06 382 LEU B CA 1
ATOM 6458 C C . LEU B 1 382 ? 5.93 51.062 -6.684 1 97.06 382 LEU B C 1
ATOM 6460 O O . LEU B 1 382 ? 5.246 52.094 -6.82 1 97.06 382 LEU B O 1
ATOM 6464 N N . ILE B 1 383 ? 6.566 50.875 -5.613 1 96.88 383 ILE B N 1
ATOM 6465 C CA . ILE B 1 383 ? 6.766 51.812 -4.508 1 96.88 383 ILE B CA 1
ATOM 6466 C C . ILE B 1 383 ? 8.258 52.031 -4.27 1 96.88 383 ILE B C 1
ATOM 6468 O O . ILE B 1 383 ? 8.984 51.094 -3.955 1 96.88 383 ILE B O 1
ATOM 6472 N N . GLN B 1 384 ? 8.625 53.312 -4.465 1 96.38 384 GLN B N 1
ATOM 6473 C CA . GLN B 1 384 ? 10.047 53.625 -4.414 1 96.38 384 GLN B CA 1
ATOM 6474 C C . GLN B 1 384 ? 10.336 54.625 -3.309 1 96.38 384 GLN B C 1
ATOM 6476 O O . GLN B 1 384 ? 9.641 55.656 -3.188 1 96.38 384 GLN B O 1
ATOM 6481 N N . ASP B 1 385 ? 11.312 54.281 -2.482 1 93.62 385 ASP B N 1
ATOM 6482 C CA . ASP B 1 385 ? 11.805 55.25 -1.496 1 93.62 385 ASP B CA 1
ATOM 6483 C C . ASP B 1 385 ? 13.234 55.656 -1.817 1 93.62 385 ASP B C 1
ATOM 6485 O O . ASP B 1 385 ? 13.906 55.062 -2.648 1 93.62 385 ASP B O 1
ATOM 6489 N N . VAL B 1 386 ? 13.641 56.812 -1.246 1 91.06 386 VAL B N 1
ATOM 6490 C CA . VAL B 1 386 ? 15.008 57.312 -1.383 1 91.06 386 VAL B CA 1
ATOM 6491 C C . VAL B 1 386 ? 15.734 57.188 -0.043 1 91.06 386 VAL B C 1
ATOM 6493 O O . VAL B 1 386 ? 16.359 58.156 0.413 1 91.06 386 VAL B O 1
ATOM 6496 N N . GLY B 1 387 ? 15.5 56.125 0.583 1 88.38 387 GLY B N 1
ATOM 6497 C CA . GLY B 1 387 ? 16.031 55.938 1.922 1 88.38 387 GLY B CA 1
ATOM 6498 C C . GLY B 1 387 ? 17.406 55.281 1.93 1 88.38 387 GLY B C 1
ATOM 6499 O O . GLY B 1 387 ? 18.219 55.531 1.025 1 88.38 387 GLY B O 1
ATOM 6500 N N . VAL B 1 388 ? 17.734 54.594 2.998 1 87.44 388 VAL B N 1
ATOM 6501 C CA . VAL B 1 388 ? 19.062 54.062 3.312 1 87.44 388 VAL B CA 1
ATOM 6502 C C . VAL B 1 388 ? 19.422 52.938 2.354 1 87.44 388 VAL B C 1
ATOM 6504 O O . VAL B 1 388 ? 20.594 52.688 2.059 1 87.44 388 VAL B O 1
ATOM 6507 N N . GLY B 1 389 ? 18.422 52.281 1.832 1 90.12 389 GLY B N 1
ATOM 6508 C CA . GLY B 1 389 ? 18.672 51.125 0.979 1 90.12 389 GLY B CA 1
ATOM 6509 C C . GLY B 1 389 ? 19.125 49.906 1.75 1 90.12 389 GLY B C 1
ATOM 6510 O O . GLY B 1 389 ? 19.172 49.906 2.982 1 90.12 389 GLY B O 1
ATOM 6511 N N . MET B 1 390 ? 19.359 48.75 1.018 1 88.75 390 MET B N 1
ATOM 6512 C CA . MET B 1 390 ? 19.688 47.5 1.671 1 88.75 390 MET B CA 1
ATOM 6513 C C . MET B 1 390 ? 20.906 46.844 1.007 1 88.75 390 MET B C 1
ATOM 6515 O O . MET B 1 390 ? 21.109 47 -0.199 1 88.75 390 MET B O 1
ATOM 6519 N N . ASP B 1 391 ? 21.688 46.156 1.856 1 88.38 391 ASP B N 1
ATOM 6520 C CA . ASP B 1 391 ? 22.781 45.344 1.312 1 88.38 391 ASP B CA 1
ATOM 6521 C C . ASP B 1 391 ? 22.281 44 0.807 1 88.38 391 ASP B C 1
ATOM 6523 O O . ASP B 1 391 ? 21.094 43.688 0.967 1 88.38 391 ASP B O 1
ATOM 6527 N N . GLU B 1 392 ? 23.141 43.312 0.215 1 88 392 GLU B N 1
ATOM 6528 C CA . GLU B 1 392 ? 22.766 42.062 -0.42 1 88 392 GLU B CA 1
ATOM 6529 C C . GLU B 1 392 ? 22.297 41.031 0.616 1 88 392 GLU B C 1
ATOM 6531 O O . GLU B 1 392 ? 21.375 40.25 0.364 1 88 392 GLU B O 1
ATOM 6536 N N . ALA B 1 393 ? 22.922 41.031 1.702 1 84.5 393 ALA B N 1
ATOM 6537 C CA . ALA B 1 393 ? 22.578 40.094 2.76 1 84.5 393 ALA B CA 1
ATOM 6538 C C . ALA B 1 393 ? 21.172 40.344 3.289 1 84.5 393 ALA B C 1
ATOM 6540 O O . ALA B 1 393 ? 20.406 39.406 3.518 1 84.5 393 ALA B O 1
ATOM 6541 N N . THR B 1 394 ? 20.844 41.562 3.463 1 84.69 394 THR B N 1
ATOM 6542 C CA . THR B 1 394 ? 19.516 41.969 3.939 1 84.69 394 THR B CA 1
ATOM 6543 C C . THR B 1 394 ? 18.453 41.656 2.898 1 84.69 394 THR B C 1
ATOM 6545 O O . THR B 1 394 ? 17.375 41.156 3.238 1 84.69 394 THR B O 1
ATOM 6548 N N . LYS B 1 395 ? 18.797 41.781 1.682 1 87.62 395 LYS B N 1
ATOM 6549 C CA . LYS B 1 395 ? 17.859 41.562 0.589 1 87.62 395 LYS B CA 1
ATOM 6550 C C . LYS B 1 395 ? 17.453 40.094 0.514 1 87.62 395 LYS B C 1
ATOM 6552 O O . LYS B 1 395 ? 16.297 39.781 0.212 1 87.62 395 LYS B O 1
ATOM 6557 N N . ALA B 1 396 ? 18.438 39.344 0.828 1 85.75 396 ALA B N 1
ATOM 6558 C CA . ALA B 1 396 ? 18.219 37.875 0.722 1 85.75 396 ALA B CA 1
ATOM 6559 C C . ALA B 1 396 ? 17.25 37.406 1.795 1 85.75 396 ALA B C 1
ATOM 6561 O O . ALA B 1 396 ? 16.531 36.406 1.597 1 85.75 396 ALA B O 1
ATOM 6562 N N . ARG B 1 397 ? 17.156 38.125 2.865 1 80.94 397 ARG B N 1
ATOM 6563 C CA . ARG B 1 397 ? 16.359 37.656 3.998 1 80.94 397 ARG B CA 1
ATOM 6564 C C . ARG B 1 397 ? 15.172 38.594 4.242 1 80.94 397 ARG B C 1
ATOM 6566 O O . ARG B 1 397 ? 14.469 38.438 5.242 1 80.94 397 ARG B O 1
ATOM 6573 N N . LEU B 1 398 ? 14.938 39.438 3.336 1 82.56 398 LEU B N 1
ATOM 6574 C CA . LEU B 1 398 ? 13.992 40.531 3.494 1 82.56 398 LEU B CA 1
ATOM 6575 C C . LEU B 1 398 ? 12.578 40.031 3.717 1 82.56 398 LEU B C 1
ATOM 6577 O O . LEU B 1 398 ? 11.805 40.625 4.461 1 82.56 398 LEU B O 1
ATOM 6581 N N . PHE B 1 399 ? 12.289 38.844 3.086 1 80.88 399 PHE B N 1
ATOM 6582 C CA . PHE B 1 399 ? 10.914 38.344 3.109 1 80.88 399 PHE B CA 1
ATOM 6583 C C . PHE B 1 399 ? 10.75 37.25 4.133 1 80.88 399 PHE B C 1
ATOM 6585 O O . PHE B 1 399 ? 9.695 36.594 4.191 1 80.88 399 PHE B O 1
ATOM 6592 N N . GLU B 1 400 ? 11.766 37.062 4.871 1 72.62 400 GLU B N 1
ATOM 6593 C CA . GLU B 1 400 ? 11.664 36.125 5.977 1 72.62 400 GLU B CA 1
ATOM 6594 C C . GLU B 1 400 ? 10.859 36.719 7.133 1 72.62 400 GLU B C 1
ATOM 6596 O O . GLU B 1 400 ? 11.023 37.875 7.473 1 72.62 400 GLU B O 1
ATOM 6601 N N . ARG B 1 401 ? 9.969 35.906 7.574 1 62.84 401 ARG B N 1
ATOM 6602 C CA . ARG B 1 401 ? 9.141 36.375 8.688 1 62.84 401 ARG B CA 1
ATOM 6603 C C . ARG B 1 401 ? 10.008 36.75 9.891 1 62.84 401 ARG B C 1
ATOM 6605 O O . ARG B 1 401 ? 10.969 36.031 10.211 1 62.84 401 ARG B O 1
ATOM 6612 N N . PHE B 1 402 ? 9.828 38 10.445 1 60.5 402 PHE B N 1
ATOM 6613 C CA . PHE B 1 402 ? 10.43 38.531 11.664 1 60.5 402 PHE B CA 1
ATOM 6614 C C . PHE B 1 402 ? 11.859 39 11.398 1 60.5 402 PHE B C 1
ATOM 6616 O O . PHE B 1 402 ? 12.609 39.25 12.344 1 60.5 402 PHE B O 1
ATOM 6623 N N . TYR B 1 403 ? 12.25 38.969 10.156 1 68.19 403 TYR B N 1
ATOM 6624 C CA . TYR B 1 403 ? 13.578 39.469 9.836 1 68.19 403 TYR B CA 1
ATOM 6625 C C . TYR B 1 403 ? 13.617 41 9.914 1 68.19 403 TYR B C 1
ATOM 6627 O O . TYR B 1 403 ? 12.734 41.688 9.391 1 68.19 403 TYR B O 1
ATOM 6635 N N . LYS B 1 404 ? 14.516 41.531 10.828 1 68.44 404 LYS B N 1
ATOM 6636 C CA . LYS B 1 404 ? 14.758 42.969 10.922 1 68.44 404 LYS B CA 1
ATOM 6637 C C . LYS B 1 404 ? 16.203 43.312 10.555 1 68.44 404 LYS B C 1
ATOM 6639 O O . LYS B 1 404 ? 17.141 42.656 11.039 1 68.44 404 LYS B O 1
ATOM 6644 N N . GLY B 1 405 ? 16.453 44.031 9.484 1 60.09 405 GLY B N 1
ATOM 6645 C CA . GLY B 1 405 ? 17.812 44.406 9.094 1 60.09 405 GLY B CA 1
ATOM 6646 C C . GLY B 1 405 ? 18.531 45.25 10.141 1 60.09 405 GLY B C 1
ATOM 6647 O O . GLY B 1 405 ? 17.891 45.75 11.062 1 60.09 405 GLY B O 1
ATOM 6648 N N . ASP B 1 406 ? 19.859 45.219 10.266 1 54.88 406 ASP B N 1
ATOM 6649 C CA . ASP B 1 406 ? 20.734 45.875 11.234 1 54.88 406 ASP B CA 1
ATOM 6650 C C . ASP B 1 406 ? 20.359 47.344 11.406 1 54.88 406 ASP B C 1
ATOM 6652 O O . ASP B 1 406 ? 20.391 47.875 12.516 1 54.88 406 ASP B O 1
ATOM 6656 N N . ALA B 1 407 ? 20.25 48.062 10.328 1 50.84 407 ALA B N 1
ATOM 6657 C CA . ALA B 1 407 ? 20.078 49.5 10.383 1 50.84 407 ALA B CA 1
ATOM 6658 C C . ALA B 1 407 ? 18.734 49.875 11.016 1 50.84 407 ALA B C 1
ATOM 6660 O O . ALA B 1 407 ? 18.578 50.969 11.547 1 50.84 407 ALA B O 1
ATOM 6661 N N . SER B 1 408 ? 17.828 49 10.883 1 47.28 408 SER B N 1
ATOM 6662 C CA . SER B 1 408 ? 16.469 49.312 11.344 1 47.28 408 SER B CA 1
ATOM 6663 C C . SER B 1 408 ? 16.172 48.625 12.672 1 47.28 408 SER B C 1
ATOM 6665 O O . SER B 1 408 ? 15.039 48.625 13.141 1 47.28 408 SER B O 1
ATOM 6667 N N . ARG B 1 409 ? 17.078 47.938 13.234 1 44.44 409 ARG B N 1
ATOM 6668 C CA . ARG B 1 409 ? 16.906 47.219 14.484 1 44.44 409 ARG B CA 1
ATOM 6669 C C . ARG B 1 409 ? 16.156 48.062 15.508 1 44.44 409 ARG B C 1
ATOM 6671 O O . ARG B 1 409 ? 15.438 47.531 16.359 1 44.44 409 ARG B O 1
ATOM 6678 N N . SER B 1 410 ? 16.594 49.281 15.398 1 41.81 410 SER B N 1
ATOM 6679 C CA . SER B 1 410 ? 15.945 50.188 16.359 1 41.81 410 SER B CA 1
ATOM 6680 C C . SER B 1 410 ? 14.523 50.5 15.938 1 41.81 410 SER B C 1
ATOM 6682 O O . SER B 1 410 ? 13.758 51.094 16.719 1 41.81 410 SER B O 1
ATOM 6684 N N . GLY B 1 411 ? 14.164 50.188 14.711 1 48.09 411 GLY B N 1
ATOM 6685 C CA . GLY B 1 411 ? 12.922 50.781 14.234 1 48.09 411 GLY B CA 1
ATOM 6686 C C . GLY B 1 411 ? 11.703 49.938 14.57 1 48.09 411 GLY B C 1
ATOM 6687 O O . GLY B 1 411 ? 11.836 48.781 14.977 1 48.09 411 GLY B O 1
ATOM 6688 N N . ARG B 1 412 ? 10.477 50.469 14.672 1 51.91 412 ARG B N 1
ATOM 6689 C CA . ARG B 1 412 ? 9.125 50.188 15.133 1 51.91 412 ARG B CA 1
ATOM 6690 C C . ARG B 1 412 ? 8.461 49.125 14.266 1 51.91 412 ARG B C 1
ATOM 6692 O O . ARG B 1 412 ? 7.277 48.844 14.43 1 51.91 412 ARG B O 1
ATOM 6699 N N . GLY B 1 413 ? 9.297 48.406 13.422 1 54.56 413 GLY B N 1
ATOM 6700 C CA . GLY B 1 413 ? 8.578 47.469 12.586 1 54.56 413 GLY B CA 1
ATOM 6701 C C . GLY B 1 413 ? 8.562 46.062 13.141 1 54.56 413 GLY B C 1
ATOM 6702 O O . GLY B 1 413 ? 9.375 45.719 14 1 54.56 413 GLY B O 1
ATOM 6703 N N . THR B 1 414 ? 7.48 45.281 12.898 1 53.66 414 THR B N 1
ATOM 6704 C CA . THR B 1 414 ? 7.285 43.938 13.414 1 53.66 414 THR B CA 1
ATOM 6705 C C . THR B 1 414 ? 8.07 42.906 12.586 1 53.66 414 THR B C 1
ATOM 6707 O O . THR B 1 414 ? 8.266 41.781 13.016 1 53.66 414 THR B O 1
ATOM 6710 N N . GLY B 1 415 ? 8.695 43.281 11.43 1 63.19 415 GLY B N 1
ATOM 6711 C CA . GLY B 1 415 ? 9.367 42.375 10.5 1 63.19 415 GLY B CA 1
ATOM 6712 C C . GLY B 1 415 ? 8.422 41.438 9.812 1 63.19 415 GLY B C 1
ATOM 6713 O O . GLY B 1 415 ? 8.852 40.469 9.156 1 63.19 415 GLY B O 1
ATOM 6714 N N . LEU B 1 416 ? 7.137 41.625 9.969 1 65.5 416 LEU B N 1
ATOM 6715 C CA . LEU B 1 416 ? 6.148 40.75 9.367 1 65.5 416 LEU B CA 1
ATOM 6716 C C . LEU B 1 416 ? 5.562 41.344 8.102 1 65.5 416 LEU B C 1
ATOM 6718 O O . LEU B 1 416 ? 5.023 40.656 7.254 1 65.5 416 LEU B O 1
ATOM 6722 N N . GLY B 1 417 ? 5.684 42.625 8.016 1 74.19 417 GLY B N 1
ATOM 6723 C CA . GLY B 1 417 ? 4.988 43.375 6.969 1 74.19 417 GLY B CA 1
ATOM 6724 C C . GLY B 1 417 ? 5.332 42.875 5.57 1 74.19 417 GLY B C 1
ATOM 6725 O O . GLY B 1 417 ? 4.445 42.531 4.789 1 74.19 417 GLY B O 1
ATOM 6726 N N . LEU B 1 418 ? 6.625 42.75 5.301 1 82.38 418 LEU B N 1
ATOM 6727 C CA . LEU B 1 418 ? 7.059 42.375 3.953 1 82.38 418 LEU B CA 1
ATOM 6728 C C . LEU B 1 418 ? 6.77 40.938 3.646 1 82.38 418 LEU B C 1
ATOM 6730 O O . LEU B 1 418 ? 6.449 40.562 2.508 1 82.38 418 LEU B O 1
ATOM 6734 N N . ALA B 1 419 ? 6.914 40.094 4.66 1 74.12 419 ALA B N 1
ATOM 6735 C CA . ALA B 1 419 ? 6.582 38.656 4.484 1 74.12 419 ALA B CA 1
ATOM 6736 C C . ALA B 1 419 ? 5.109 38.5 4.137 1 74.12 419 ALA B C 1
ATOM 6738 O O . ALA B 1 419 ? 4.766 37.719 3.238 1 74.12 419 ALA B O 1
ATOM 6739 N N . ILE B 1 420 ? 4.242 39.188 4.828 1 71.06 420 ILE B N 1
ATOM 6740 C CA . ILE B 1 420 ? 2.803 39.125 4.59 1 71.06 420 ILE B CA 1
ATOM 6741 C C . ILE B 1 420 ? 2.49 39.656 3.189 1 71.06 420 ILE B C 1
ATOM 6743 O O . ILE B 1 420 ? 1.683 39.062 2.467 1 71.06 420 ILE B O 1
ATOM 6747 N N . ALA B 1 421 ? 3.17 40.75 2.891 1 85.44 421 ALA B N 1
ATOM 6748 C CA . ALA B 1 421 ? 2.961 41.312 1.558 1 85.44 421 ALA B CA 1
ATOM 6749 C C . ALA B 1 421 ? 3.293 40.312 0.474 1 85.44 421 ALA B C 1
ATOM 6751 O O . ALA B 1 421 ? 2.523 40.125 -0.471 1 85.44 421 ALA B O 1
ATOM 6752 N N . ARG B 1 422 ? 4.348 39.656 0.597 1 86.88 422 ARG B N 1
ATOM 6753 C CA . ARG B 1 422 ? 4.758 38.625 -0.379 1 86.88 422 ARG B CA 1
ATOM 6754 C C . ARG B 1 422 ? 3.75 37.5 -0.445 1 86.88 422 ARG B C 1
ATOM 6756 O O . ARG B 1 422 ? 3.385 37.031 -1.532 1 86.88 422 ARG B O 1
ATOM 6763 N N . ASP B 1 423 ? 3.289 37.031 0.664 1 77.44 423 ASP B N 1
ATOM 6764 C CA . ASP B 1 423 ? 2.334 35.906 0.722 1 77.44 423 ASP B CA 1
ATOM 6765 C C . ASP B 1 423 ? 1.024 36.281 0.027 1 77.44 423 ASP B C 1
ATOM 6767 O O . ASP B 1 423 ? 0.449 35.469 -0.697 1 77.44 423 ASP B O 1
ATOM 6771 N N . ILE B 1 424 ? 0.581 37.5 0.27 1 79.75 424 ILE B N 1
ATOM 6772 C CA . ILE B 1 424 ? -0.662 37.969 -0.335 1 79.75 424 ILE B CA 1
ATOM 6773 C C . ILE B 1 424 ? -0.504 38.031 -1.853 1 79.75 424 ILE B C 1
ATOM 6775 O O . ILE B 1 424 ? -1.386 37.594 -2.594 1 79.75 424 ILE B O 1
ATOM 6779 N N . VAL B 1 425 ? 0.639 38.562 -2.279 1 89.38 425 VAL B N 1
ATOM 6780 C CA . VAL B 1 425 ? 0.886 38.688 -3.711 1 89.38 425 VAL B CA 1
ATOM 6781 C C . VAL B 1 425 ? 0.941 37.312 -4.359 1 89.38 425 VAL B C 1
ATOM 6783 O O . VAL B 1 425 ? 0.359 37.094 -5.426 1 89.38 425 VAL B O 1
ATOM 6786 N N . HIS B 1 426 ? 1.574 36.438 -3.705 1 83.62 426 HIS B N 1
ATOM 6787 C CA . HIS B 1 426 ? 1.66 35.062 -4.219 1 83.62 426 HIS B CA 1
ATOM 6788 C C . HIS B 1 426 ? 0.283 34.406 -4.277 1 83.62 426 HIS B C 1
ATOM 6790 O O . HIS B 1 426 ? -0.025 33.688 -5.227 1 83.62 426 HIS B O 1
ATOM 6796 N N . LEU B 1 427 ? -0.465 34.625 -3.285 1 74.69 427 LEU B N 1
ATOM 6797 C CA . LEU B 1 427 ? -1.829 34.094 -3.232 1 74.69 427 LEU B CA 1
ATOM 6798 C C . LEU B 1 427 ? -2.641 34.594 -4.43 1 74.69 427 LEU B C 1
ATOM 6800 O O . LEU B 1 427 ? -3.512 33.875 -4.926 1 74.69 427 LEU B O 1
ATOM 6804 N N . HIS B 1 428 ? -2.322 35.781 -4.875 1 84.69 428 HIS B N 1
ATOM 6805 C CA . HIS B 1 428 ? -3.023 36.375 -6.008 1 84.69 428 HIS B CA 1
ATOM 6806 C C . HIS B 1 428 ? -2.375 35.969 -7.328 1 84.69 428 HIS B C 1
ATOM 6808 O O . HIS B 1 428 ? -2.705 36.531 -8.375 1 84.69 428 HIS B O 1
ATOM 6814 N N . GLY B 1 429 ? -1.38 35.062 -7.254 1 85.25 429 GLY B N 1
ATOM 6815 C CA . GLY B 1 429 ? -0.71 34.594 -8.453 1 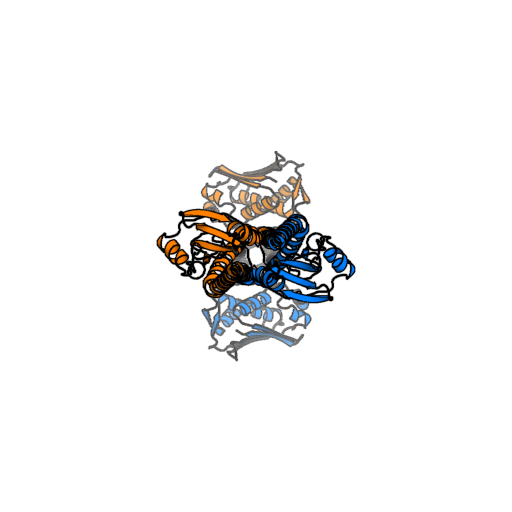85.25 429 GLY B CA 1
ATOM 6816 C C . GLY B 1 429 ? 0.314 35.562 -8.992 1 85.25 429 GLY B C 1
ATOM 6817 O O . GLY B 1 429 ? 0.704 35.5 -10.164 1 85.25 429 GLY B O 1
ATOM 6818 N N . GLY B 1 430 ? 0.69 36.562 -8.156 1 91.5 430 GLY B N 1
ATOM 6819 C CA . GLY B 1 430 ? 1.647 37.562 -8.562 1 91.5 430 GLY B CA 1
ATOM 6820 C C . GLY B 1 430 ? 3.035 37.344 -7.992 1 91.5 430 GLY B C 1
ATOM 6821 O O . GLY B 1 430 ? 3.344 36.25 -7.504 1 91.5 430 GLY B O 1
ATOM 6822 N N . THR B 1 431 ? 3.895 38.375 -8.289 1 93.69 431 THR B N 1
ATOM 6823 C CA . THR B 1 431 ? 5.262 38.344 -7.777 1 93.69 431 THR B CA 1
ATOM 6824 C C . THR B 1 431 ? 5.641 39.656 -7.121 1 93.69 431 THR B C 1
ATOM 6826 O O . THR B 1 431 ? 5.195 40.719 -7.559 1 93.69 431 THR B O 1
ATOM 6829 N N . LEU B 1 432 ? 6.336 39.562 -5.992 1 93.94 432 LEU B N 1
ATOM 6830 C CA . LEU B 1 432 ? 6.914 40.719 -5.309 1 93.94 432 LEU B CA 1
ATOM 6831 C C . LEU B 1 432 ? 8.438 40.688 -5.395 1 93.94 432 LEU B C 1
ATOM 6833 O O . LEU B 1 432 ? 9.078 39.75 -4.914 1 93.94 432 LEU B O 1
ATOM 6837 N N . THR B 1 433 ? 8.984 41.656 -6.113 1 94.31 433 THR B N 1
ATOM 6838 C CA . THR B 1 433 ? 10.438 41.781 -6.262 1 94.31 433 THR B CA 1
ATOM 6839 C C . THR B 1 433 ? 10.945 43.094 -5.695 1 94.31 433 THR B C 1
ATOM 6841 O O . THR B 1 433 ? 10.172 44.031 -5.492 1 94.31 433 THR B O 1
ATOM 6844 N N . VAL B 1 434 ? 12.266 43.094 -5.359 1 94.38 434 VAL B N 1
ATOM 6845 C CA . VAL B 1 434 ? 12.844 44.281 -4.734 1 94.38 434 VAL B CA 1
ATOM 6846 C C . VAL B 1 434 ? 14.156 44.625 -5.426 1 94.38 434 VAL B C 1
ATOM 6848 O O . VAL B 1 434 ? 14.914 43.75 -5.828 1 94.38 434 VAL B O 1
ATOM 6851 N N . GLU B 1 435 ? 14.344 45.844 -5.809 1 94.25 435 GLU B N 1
ATOM 6852 C CA . GLU B 1 435 ? 15.617 46.438 -6.215 1 94.25 435 GLU B CA 1
ATOM 6853 C C . GLU B 1 435 ? 16.094 47.469 -5.199 1 94.25 435 GLU B C 1
ATOM 6855 O O . GLU B 1 435 ? 15.352 48.406 -4.848 1 94.25 435 GLU B O 1
ATOM 6860 N N . SER B 1 436 ? 17.203 47.219 -4.598 1 92.56 436 SER B N 1
ATOM 6861 C CA . SER B 1 436 ? 17.703 48.125 -3.578 1 92.56 436 SER B CA 1
ATOM 6862 C C . SER B 1 436 ? 19.219 48.25 -3.643 1 92.56 436 SER B C 1
ATOM 6864 O O . SER B 1 436 ? 19.906 47.281 -3.986 1 92.56 436 SER B O 1
ATOM 6866 N N . GLN B 1 437 ? 19.734 49.438 -3.516 1 89.25 437 GLN B N 1
ATOM 6867 C CA . GLN B 1 437 ? 21.156 49.75 -3.377 1 89.25 437 GLN B CA 1
ATOM 6868 C C . GLN B 1 437 ? 21.422 50.594 -2.141 1 89.25 437 GLN B C 1
ATOM 6870 O O . GLN B 1 437 ? 20.703 51.562 -1.881 1 89.25 437 GLN B O 1
ATOM 6875 N N . LEU B 1 438 ? 22.391 50.156 -1.379 1 89 438 LEU B N 1
ATOM 6876 C CA . LEU B 1 438 ? 22.734 50.875 -0.17 1 89 438 LEU B CA 1
ATOM 6877 C C . LEU B 1 438 ? 23 52.344 -0.49 1 89 438 LEU B C 1
ATOM 6879 O O . LEU B 1 438 ? 23.75 52.656 -1.413 1 89 438 LEU B O 1
ATOM 6883 N N . GLY B 1 439 ? 22.359 53.25 0.225 1 87.75 439 GLY B N 1
ATOM 6884 C CA . GLY B 1 439 ? 22.547 54.688 0.066 1 87.75 439 GLY B CA 1
ATOM 6885 C C . GLY B 1 439 ? 21.688 55.281 -1.032 1 87.75 439 GLY B C 1
ATOM 6886 O O . GLY B 1 439 ? 21.656 56.5 -1.208 1 87.75 439 GLY B O 1
ATOM 6887 N N . ALA B 1 440 ? 20.984 54.562 -1.855 1 87.94 440 ALA B N 1
ATOM 6888 C CA . ALA B 1 440 ? 20.234 55.062 -2.994 1 87.94 440 ALA B CA 1
ATOM 6889 C C . ALA B 1 440 ? 18.734 54.906 -2.77 1 87.94 440 ALA B C 1
ATOM 6891 O O . ALA B 1 440 ? 17.922 55.594 -3.389 1 87.94 440 ALA B O 1
ATOM 6892 N N . GLY B 1 441 ? 18.391 53.969 -1.962 1 92.12 441 GLY B N 1
ATOM 6893 C CA . GLY B 1 441 ? 16.969 53.719 -1.718 1 92.12 441 GLY B CA 1
ATOM 6894 C C . GLY B 1 441 ? 16.5 52.344 -2.139 1 92.12 441 GLY B C 1
ATOM 6895 O O . GLY B 1 441 ? 17.328 51.469 -2.371 1 92.12 441 GLY B O 1
ATOM 6896 N N . THR B 1 442 ? 15.242 52.125 -2.107 1 94.56 442 THR B N 1
ATOM 6897 C CA . THR B 1 442 ? 14.648 50.812 -2.373 1 94.56 442 THR B CA 1
ATOM 6898 C C . THR B 1 442 ? 13.398 50.969 -3.244 1 94.56 442 THR B C 1
ATOM 6900 O O . THR B 1 442 ? 12.633 51.906 -3.09 1 94.56 442 THR B O 1
ATOM 6903 N N . VAL B 1 443 ? 13.258 50.031 -4.227 1 96.31 443 VAL B N 1
ATOM 6904 C CA . VAL B 1 443 ? 12.055 49.969 -5.047 1 96.31 443 VAL B CA 1
ATOM 6905 C C . VAL B 1 443 ? 11.43 48.562 -4.941 1 96.31 443 VAL B C 1
ATOM 6907 O O . VAL B 1 443 ? 12.102 47.562 -5.176 1 96.31 443 VAL B O 1
ATOM 6910 N N . PHE B 1 444 ? 10.211 48.531 -4.562 1 96.5 444 PHE B N 1
ATOM 6911 C CA . PHE B 1 444 ? 9.445 47.281 -4.574 1 96.5 444 PHE B CA 1
ATOM 6912 C C . PHE B 1 444 ? 8.531 47.219 -5.793 1 96.5 444 PHE B C 1
ATOM 6914 O O . PHE B 1 444 ? 7.895 48.219 -6.152 1 96.5 444 PHE B O 1
ATOM 6921 N N . TYR B 1 445 ? 8.5 46.031 -6.457 1 96.44 445 TYR B N 1
ATOM 6922 C CA . TYR B 1 445 ? 7.625 45.781 -7.598 1 96.44 445 TYR B CA 1
ATOM 6923 C C . TYR B 1 445 ? 6.59 44.719 -7.277 1 96.44 445 TYR B C 1
ATOM 6925 O O . TYR B 1 445 ? 6.941 43.594 -6.906 1 96.44 445 TYR B O 1
ATOM 6933 N N . VAL B 1 446 ? 5.352 45.062 -7.402 1 96.94 446 VAL B N 1
ATOM 6934 C CA . VAL B 1 446 ? 4.262 44.094 -7.273 1 96.94 446 VAL B CA 1
ATOM 6935 C C . VAL B 1 446 ? 3.621 43.875 -8.641 1 96.94 446 VAL B C 1
ATOM 6937 O O . VAL B 1 446 ? 3.092 44.781 -9.258 1 96.94 446 VAL B O 1
ATOM 6940 N N . THR B 1 447 ? 3.76 42.656 -9.086 1 95.81 447 THR B N 1
ATOM 6941 C CA . THR B 1 447 ? 3.121 42.281 -10.344 1 95.81 447 THR B CA 1
ATOM 6942 C C . THR B 1 447 ? 1.977 41.312 -10.094 1 95.81 447 THR B C 1
ATOM 6944 O O . THR B 1 447 ? 2.148 40.312 -9.391 1 95.81 447 THR B O 1
ATOM 6947 N N . LEU B 1 448 ? 0.885 41.688 -10.641 1 93.25 448 LEU B N 1
ATOM 6948 C CA . LEU B 1 448 ? -0.299 40.875 -10.422 1 93.25 448 LEU B CA 1
ATOM 6949 C C . LEU B 1 448 ? -0.838 40.344 -11.75 1 93.25 448 LEU B C 1
ATOM 6951 O O . LEU B 1 448 ? -0.788 41.031 -12.766 1 93.25 448 LEU B O 1
#

Sequence (896 aa):
MKTLYTRIVLTVFMILLLSGAIALLVSNVAYYVWWQPSYSDKTEQTAEAAKAYFETHTDGETSTFYTLLAQTGYQLFVVRPDDTIERYGGAFRDERLDTDVIASVRSGETYDGMHTYPFHLFLLGLFDNEVVNTYGFSIDGEDAVFIRPDLSAQIRELHLFVGLFFALLTGLAFILIALSTSQLVRPLRTLTAATDSVASGGRPSDLPLERNDEIGTLSRRFNDMVDSLEKSEGERRRFVSSVSHEFQTPLTSIKGYASELVATTDGDAKAHAAIIRDEASRLSELTRQLLLLARLDEANVSLTTPVDVRASIEDVIRRHTFQLDEKGIAVATELDSTLIVTGDPLLLAQVWSNLLMNAIHASADGGLITIKAYQGERPTVLIQDVGVGMDEATKARLFERFYKGDASRSGRGTGLGLAIARDIVHLHGGTLTVESQLGAGTVFYVTLMKTLYTRIVLTVFMILLLSGAIALLVSNVAYYVWWQPSYSDKTEQTAEAAKAYFETHTDGETSTFYTLLAQTGYQLFVVRPDDTIERYGGAFRDERLDTDVIASVRSGETYDGMHTYPFHLFLLGLFDNEVVNTYGFSIDGEDAVFIRPDLSAQIRELHLFVGLFFALLTGLAFILIALSTSQLVRPLRTLTAATDSVASGGRPSDLPLERNDEIGTLSRRFNDMVDSLEKSEGERRRFVSSVSHEFQTPLTSIKGYASELVATTDGDAKAHAAIIRDEASRLSELTRQLLLLARLDEANVSLTTPVDVRASIEDVIRRHTFQLDEKGIAVATELDSTLIVTGDPLLLAQVWSNLLMNAIHASADGGLITIKAYQGERPTVLIQDVGVGMDEATKARLFERFYKGDASRSGRGTGLGLAIARDIVHLHGGTLTVESQLGAGTVFYVTL

Radius of gyration: 50.66 Å; Cα contacts (8 Å, |Δi|>4): 1457; chains: 2; bounding box: 58×143×93 Å

Nearest PDB structures (foldseek):
  5c93-assembly1_B  TM=6.936E-01  e=1.597E-13  Lactiplantibacillus plantarum 16
  9eut-assembly1_B  TM=6.725E-01  e=6.698E-14  Pseudomonas aeruginosa
  8dx0-assembly2_B  TM=9.226E-01  e=1.053E-09  Enterococcus
  8f71-assembly1_A  TM=8.092E-01  e=3.995E-11  Rhodopseudomonas palustris CGA009
  4biz-assembly3_A  TM=6.090E-01  e=2.945E-12  Escherichia coli K-12

InterPro domains:
  IPR003594 Histidine kinase/HSP90-like ATPase domain [PF02518] (343-448)
  IPR003594 Histidine kinase/HSP90-like ATPase domain [SM00387] (343-448)
  IPR003660 HAMP domain [PF00672] (182-230)
  IPR003660 HAMP domain [PS50885] (182-234)
  IPR003660 HAMP domain [SM00304] (182-234)
  IPR003661 Signal transduction histidine kinase, dimerisation/phosphoacceptor domain [PF00512] (236-298)
  IPR003661 Signal transduction histidine kinase, dimerisation/phosphoacceptor domain [SM00388] (235-299)
  IPR003661 Signal transduction histidine kinase, dimerisation/phosphoacceptor domain [cd00082] (235-295)
  IPR004358 Signal transduction histidine kinase-related protein, C-terminal [PR00344] (379-393)
  IPR004358 Signal transduction histidine kinase-related protein, C-terminal [PR00344] (397-407)
  IPR004358 Signal transduction histidine kinase-related protein, C-terminal [PR00344] (412-430)
  IPR004358 Signal transduction histidine kinase-related protein, C-terminal [PR00344] (436-448)
  IPR005467 Histidine kinase domain [PS50109] (242-448)
  IPR036097 Signal transduction histidine kinase, dimerisation/phosphoacceptor domain superfamily [SSF47384] (218-298)
  IPR036890 Histidine kinase/HSP90-like ATPase superfamily [G3DSA:3.30.565.10] (304-448)
  IPR036890 Histidine kinase/HSP90-like ATPase superfamily [SSF55874] (289-448)
  IPR050351 Bacteriophytochrome/Sensor protein kinase WalK/GraS-like [PTHR42878] (228-448)

Secondary structure (DSSP, 8-state):
---HHHHHHHHHHHHHHHHHHHHHHHHHHHIIIIIHHHHHHHHHHHHHHHHHHHHHHB-S-HHHHHHHHHHTTEEEEEE-TT--EEEESSPPSB----HHHHHHHHTT--EETTTSPPP-SSS-GGG--BGGGSEEEEETTTEEEEEEE-HHHHTHHHHHHHHHHHHHHHHHHHHHHHHHHHHHHHHHHHHHHHHHHHHTTPPPS---TT--SHHHHHHHHHHHHHHHHHHHHHHHHHHHHHHHHHHHHHHHHHHHHHHHHHHH--HHHHHHHHHHHHHHHHHHHHHHHHHHHHHHTSTT-----EEEHHHHHHHHHHHTHHHHHHTT-EEEEEE-TT-EEES-HHHHHHHHHHHHHHHHHHSPTT-EEEEEEE-SSS-EEEEEE-SS---HHHHHTTTSTT---GGGTTSS--S-HHHHHHHHHHHTT-EEEEEEETTTEEEEEEE-/---HHHHHHHHHHHHHHHHHHHHHHHHHHHIIIIIHHHHHHHHHHHHHHHHHHHHHHB-S-HHHHHHHHHHTTEEEEEE-TT--EEEESSPPSB----HHHHHHHHTT--EETTTSPPP-SSS-GGG--BGGGSEEEEETTTEEEEEEE-HHHHTHHHHHHHHHHHHHHHHHHHHHHHHHHHHHHHHHHHHHHHHHHHHTTPPPS---TT--SHHHHHHHHHHHHHHHHHHHHHHHHHHHHHHHHHHHHHHHHHHHHHHHHHHH--HHHHHHHHHHHHHHHHHHHHHHHHHHHHHHTSTT----SEEEHHHHHHHHHHHTHHHHHHTT-EEEEEE-TT-EEES-HHHHHHHHHHHHHHHHHHSPTT-EEEEEEE-SSS-EEEEEE-SS---HHHHHHTTSTT---GGGTTSS--S-HHHHHHHHHHHTT-EEEEEEETTTEEEEEEE-

Solvent-accessible surface area (backbone atoms only — not comparable to full-atom values): 45323 Å² total; per-residue (Å²): 118,63,45,50,52,56,49,51,48,50,49,52,50,48,39,48,53,51,19,46,51,50,15,49,44,52,27,48,51,48,35,64,73,67,33,35,54,58,55,32,49,50,52,49,52,28,50,52,46,48,48,55,44,46,77,71,41,41,77,71,60,57,71,64,51,46,47,46,48,19,52,56,34,25,19,34,49,33,35,40,81,84,67,49,75,46,76,26,60,63,83,56,81,41,72,78,66,63,67,66,55,49,53,42,13,21,74,62,38,74,38,62,24,40,60,66,50,70,93,50,88,88,48,58,69,90,70,53,52,31,54,54,44,15,40,28,37,41,51,94,64,43,32,20,36,30,37,37,75,31,55,70,75,65,38,41,58,56,50,51,35,54,50,46,24,50,50,37,23,54,52,43,29,50,53,51,48,52,60,53,42,51,69,62,49,52,60,49,53,41,52,35,52,29,34,54,31,43,51,71,74,41,79,62,85,69,70,60,58,85,44,65,28,55,64,12,52,29,36,44,44,42,49,50,23,52,50,45,51,51,47,52,51,49,50,51,32,51,44,41,44,49,52,26,56,61,48,42,54,42,28,50,51,28,28,52,37,19,50,52,31,36,73,73,43,64,72,68,52,19,52,36,21,46,49,32,23,50,37,26,51,51,49,42,50,52,35,50,49,48,31,46,53,38,43,67,70,39,89,75,64,62,57,71,40,79,28,55,49,42,62,44,49,51,53,42,49,61,74,42,41,66,65,31,56,73,38,47,40,46,77,48,75,50,58,38,86,78,41,68,45,60,24,39,62,67,57,51,38,47,32,51,42,32,52,48,50,48,36,57,70,46,30,51,75,57,30,56,34,40,37,38,34,46,49,76,99,42,42,33,38,35,46,32,25,57,14,54,41,40,51,72,71,46,59,73,40,48,56,35,74,58,41,65,52,81,90,47,60,83,48,95,68,76,26,40,47,54,23,50,29,42,52,51,32,45,73,58,71,26,46,70,48,76,51,54,40,65,70,62,8,35,33,38,39,39,34,75,116,64,46,49,52,56,50,51,47,49,49,53,50,50,38,48,52,51,19,44,53,52,16,48,44,53,28,49,52,47,34,64,72,67,34,35,56,57,55,32,49,50,51,50,51,27,51,50,47,49,47,54,44,46,77,71,40,40,78,69,60,57,69,64,50,46,47,46,49,18,53,56,35,25,18,33,47,32,34,38,80,86,66,49,76,48,77,28,60,61,83,58,81,41,72,78,65,62,67,66,55,50,53,42,13,21,75,63,37,73,40,62,25,40,60,67,51,70,91,51,88,86,49,57,69,89,70,53,52,31,54,55,44,15,40,28,37,40,50,94,64,42,32,21,37,31,37,37,74,31,55,71,74,64,41,41,57,57,51,52,36,53,50,47,23,51,51,38,24,53,53,44,31,50,54,52,48,53,61,53,43,50,70,63,48,51,60,48,52,41,52,36,52,30,34,54,30,43,50,71,74,42,78,63,84,69,69,57,58,84,45,66,27,53,65,12,50,30,35,45,45,42,49,50,24,52,49,46,52,50,50,52,50,50,51,50,32,51,44,42,44,48,52,26,55,62,49,42,56,44,28,51,51,29,28,52,39,20,51,52,33,36,74,74,42,64,72,68,52,19,52,36,22,47,50,32,23,51,36,26,51,50,50,42,49,50,36,50,50,49,32,48,54,38,43,69,69,40,89,75,64,62,55,71,39,79,28,55,49,42,62,43,49,52,52,43,50,60,74,40,41,64,64,31,56,75,40,46,40,47,77,49,75,50,59,38,85,78,41,68,45,59,24,38,61,68,57,51,39,47,33,51,43,32,53,49,50,49,36,57,70,44,29,50,74,58,31,54,36,42,37,38,33,45,50,78,100,43,41,33,36,35,45,33,25,58,14,51,41,39,52,71,71,46,59,74,42,49,56,35,74,58,42,66,53,80,91,47,62,85,48,94,67,78,27,40,47,55,23,50,30,41,51,52,33,43,73,59,71,25,47,70,47,76,52,55,40,65,71,60,6,37,36,39,40,40,36,77

Foldseek 3Di:
DQAPLNVQLVVVVVVVVVCVLVVLQVVLVCCLVPPLVVQLVVQVVVVVVLQVCCVPPHPNDVVVSLQVVLVVQKKKWKQFQVRDTDIHHDDFPAEDDDVVQQVCQLQFDKQRLSNVPDRDRPDNSLQHRYLSNFIWHHHPSGMIMTMDGNCCVPCVVVVVVVVVVVVCVSVVVSVVSSVVSCVVRVLVVLVVVQVVQVVVVHHRDDHPCVDDDPSNVVSVVVNVVSVVVVVVLVVVLVVLQVVLVVLQVVLVVQLVVLVVQLVPDDDPSNVVSVVSNVVSVLSNLVSVLSNLVSVLSPPPFQQFDKDQPVVLLVVLCVVCVVLCVVLLEEEAEAEDRPDIDGGHSVLVSLLSNLLVVVLSLQAHRNWYKYWYWDQPVFTKIKIWHQGQWDDPVCQVCLLPAQDDDPVCVVPSDSSNSNVSSQSRLVSSVWGWDKDTDGNGTIMIMIGD/DQAPLNVQLVVVVVVVVVCVLVVLQVVLVCCLPPPLVVQLVVQVVVVVVLQVCCVPPHPNDVVVSLQVVLVVQKKKWKQFQVRDTDIHHDDFPAADDDPVQQVCQLQFDKQRLSNVPDRDRPDNSLQHRYLSNFIWHHHPSGMIMTMDGNCCVPCVVVVVVVVVVVVCVSVVVSVVSSVVSCVVRVLVVLVVVQVVQVVVVHHRDDHPCVDDDPSNVVSVVVNVVSVVVVVVLVVVLVVLQVVLVVLQVVLVVQLVVLVVQLVPDDDPSNVVSVVSNVVSVLSNLVSVLSNLVSVLSPPPFQQFAKDQPVVLLVVLCVVCVVLCVVLLEEEAEAEDRPDIGGGHSVLVSLLSNLLVVVLSLQAHRNWYKYWYWDQPVFTKIKIWHQGQWDDPVCQVCLLPAQDDDPVCVVPSDSSHSNVSSQSRLVSSVWGWDKDTDGNGTIMIMIGD

Organism: NCBI:txid1345023

pLDDT: mean 83.26, std 11.73, range [40.69, 97.75]